Protein AF-0000000073362618 (afdb_homodimer)

Organism: Populus trichocarpa (NCBI:txid3694)

Foldseek 3Di:
DPPVVVVVVVVVVCLVCVLVVLLVVLLVLQVLCLVLLLVLQADQDPVSLVVNVVSVVVNLVSLVVSLVSLLPVLDDPPCPPLLPNLLSLLSLLLSLLSLLGAQSFQDLFLVQLQVLVVLVVSNVVSLVSSVSSLVSNVPRPDCSSVLSVLSNVLSCLSSVLSSVLSPCLHLVNLLVQLVVLLVVVCVLWVVPDDLVCLVPPDPVNLCVSLVVVLFDPVCSLLSLLVLLLSVVSCQQSVFFDENRSLSSLQNVQVPDALVSLLQSLQSSLSVVCCSNTGSALDDPCSVVSVVSLVSSLVSLVVSLVVLVVVVVVDPSDDPVSSVSVNCSSVSSNVSSVVSVVCNCLASVVLNVLRVDPDPVSVVVNCVQCVDPVNVCVNSVSTHQQKFKFWALPPVVVPPPQLQVRPPPLPDTDIDMDHHDSVLSNLLVVVLVVLLVDCLPDPCLPVSLQFQQQVLCVVLVNNVPCVCLTPQDWLVLSLLLLLLLLNVLLVPDDDDVLNVLLNRLSGRVVVCVSPPVLLFADRDDDPPPPQAENVVSNVSPPPPLPPHSNSSSVVVNVSLVVCCVPVVDDPVRSSNSSSNSSSSNLSSSLQRGRSSSQSRQSSSNGHPSNSSNSSSVSSVSHPSYDND/DPVVVVVVVVVVVCLVCVLLVLLVVLLVLQVLCLVLLLQLQADQDPVSLVVNVVSVVVNLVSLVVSLVSLLPVLDDPPCPPLLPNLLSLLSLLLSLLSLLGAQSFQDLFLVQLQVLVVLVVSNVVSLVSSVSSLVSSVPRPDPSSVLSVLSNVLSCLSSVLSSVLSPCLHLVNLLVQLVVLLVVVCVLWVVPDDLVCLVPPDPVNLCVSLVLVLFDPVCSLLSLLVLLLSVVSCQQSVFFDENRSLSSLQNVQVPDALVSLLQSLQSSLSVVCCSNTGSALDDPCSVVSVVSLVSSLVSLVVSLVVLVVVVVVDPSDDPVSSVSVNCSSVSSNVSSVVSVVCNCLESVVLNVLRVDPDPVSVVVNCVQCVDPVNVCVNSVSTHQQKFKFWALPPVVVPPDQLQQRPPPPPDTDIDMDHDDSVLSNLLVVVLVVLLVDCLPDPCLPVSLQFQQQVLCVVLVNNVPCVCLTPQAWLVLSLLLLLLLLNVLLVPDDDDVLNVLLNRLSGRVVCCVVPPVLLFADRDDDPCVPDADPVVNNVSPDPPLPPHSNSSSVVVNVSLVVCCVPVVDDPVRSSNSSSNSSSSNLSSSLQRGRSSSQSRQSSSNGHPSNSSNSSSVSSVSHPSYDSD

InterPro domains:
  IPR007658 Protein of unknown function DUF594 [PF04578] (569-620)
  IPR025315 Domain of unknown function DUF4220 [PF13968] (53-392)

Solvent-accessible surface area (backbone atoms only — not comparable to full-atom values): 64995 Å² total; per-residue (Å²): 130,65,57,68,57,51,51,51,47,49,40,41,50,43,57,62,42,45,60,55,49,49,55,50,47,50,51,48,43,45,54,48,42,40,60,49,34,59,45,31,58,26,44,67,41,71,64,59,48,52,52,52,48,50,44,60,66,45,48,59,59,51,48,44,28,49,46,29,40,42,50,52,65,59,43,58,79,80,60,68,65,75,63,71,40,44,57,47,30,40,47,36,21,52,48,36,38,54,67,15,49,41,58,42,34,71,42,74,47,67,59,49,21,66,46,26,67,56,52,52,52,48,46,52,51,51,48,50,46,36,48,50,28,41,57,67,39,55,79,44,96,55,74,62,56,65,53,30,50,48,40,36,51,36,7,49,50,37,31,49,48,44,44,47,43,27,43,49,40,10,70,69,44,34,32,52,52,21,49,52,49,49,52,51,48,39,61,65,39,60,73,69,43,65,71,74,53,59,80,72,53,48,72,68,55,48,29,54,74,71,55,48,69,81,34,53,76,86,49,37,62,56,52,52,20,51,53,49,33,58,52,47,40,24,50,66,44,40,38,56,38,51,50,59,58,33,43,51,43,25,62,60,48,71,75,43,53,42,68,56,44,54,49,37,49,35,52,21,50,48,54,53,43,30,56,62,26,22,56,57,78,58,73,92,57,33,63,62,48,49,51,48,51,51,52,36,50,50,37,44,51,50,40,43,52,52,45,54,58,46,59,73,73,47,86,75,61,57,66,67,59,51,51,51,50,47,48,52,43,50,45,52,47,49,52,50,51,50,47,50,52,49,47,61,59,28,73,66,41,49,52,53,34,55,67,43,88,40,69,67,36,44,51,51,50,48,48,42,66,65,30,65,65,55,36,47,64,51,63,67,64,39,56,65,50,52,39,58,31,24,41,82,46,72,53,72,74,45,90,54,77,62,31,69,53,71,73,51,84,70,63,56,52,73,47,78,43,70,65,49,69,65,55,43,39,53,50,45,51,50,50,53,52,50,37,63,49,47,74,72,42,89,59,50,64,62,65,63,64,37,49,25,56,60,42,27,46,75,70,72,38,36,86,81,48,36,69,54,37,74,66,34,23,62,73,56,20,54,50,28,48,33,48,14,51,55,60,58,46,63,90,56,75,90,41,72,40,49,48,45,32,49,51,50,38,17,27,54,46,26,35,58,72,78,40,47,76,49,45,48,63,55,59,32,48,48,76,58,80,65,24,62,73,42,31,20,59,41,50,60,71,81,65,68,82,80,25,44,62,50,51,7,49,49,48,26,50,54,55,52,39,37,39,73,74,71,66,45,51,72,65,57,52,31,45,46,51,28,42,24,49,50,29,36,48,51,28,32,24,68,54,30,55,56,68,45,44,53,51,41,38,55,49,24,46,47,64,53,48,53,52,31,51,51,33,42,37,54,46,59,40,68,38,41,24,88,106,129,66,56,69,56,51,51,52,47,49,39,41,50,44,58,61,41,46,59,54,50,49,54,51,47,49,50,49,41,43,55,49,42,40,60,50,33,58,45,31,59,27,43,70,41,71,65,60,50,51,51,52,50,50,44,61,65,44,48,58,60,51,48,45,28,50,46,28,39,42,52,51,68,60,43,55,81,80,60,67,65,72,65,72,42,44,58,47,31,39,47,36,23,51,48,36,40,54,68,13,48,42,57,41,34,70,40,76,48,67,59,48,20,66,46,26,68,57,52,52,51,50,47,52,52,52,48,50,46,35,48,50,28,39,57,68,39,55,80,44,95,55,72,60,57,66,51,28,49,48,40,36,51,36,7,51,50,38,31,49,48,44,45,47,44,26,42,47,41,10,69,68,44,34,30,51,53,22,50,54,47,50,53,52,47,39,60,66,39,58,73,68,44,65,71,75,53,60,80,72,53,48,72,67,55,48,28,54,74,72,55,48,70,81,33,54,76,87,49,39,63,55,53,52,18,50,54,51,33,59,52,47,41,24,51,67,45,41,37,52,38,47,49,58,59,33,45,51,42,25,62,61,47,72,76,43,52,42,68,56,44,54,50,36,49,34,53,20,51,48,53,52,45,29,56,61,26,24,56,56,78,60,74,92,56,35,62,64,47,51,52,49,50,51,51,36,49,50,37,44,51,48,41,43,52,52,45,54,57,46,58,76,72,48,86,76,62,57,69,66,58,52,51,49,50,47,49,52,42,51,45,52,47,51,50,48,52,49,46,50,53,49,47,61,58,28,72,66,39,48,53,54,34,56,67,44,88,40,67,68,36,45,52,52,51,48,48,42,65,66,31,65,67,55,36,47,64,51,61,68,67,40,56,64,50,51,39,57,31,26,43,84,47,71,54,71,74,47,89,55,77,65,24,69,55,66,73,53,84,70,66,57,52,75,49,78,43,69,65,48,69,65,53,41,38,53,50,46,52,50,49,54,51,49,36,63,49,48,74,70,43,88,60,52,63,61,64,62,63,35,47,26,57,59,44,27,46,76,69,72,38,35,87,80,48,37,69,55,37,72,62,29,25,61,71,56,21,55,50,27,49,35,48,14,51,54,59,58,45,64,88,57,75,90,41,73,39,48,48,44,33,50,51,49,38,16,28,55,46,26,36,58,72,78,40,47,75,48,44,45,62,55,56,42,38,55,66,57,75,72,17,66,72,46,30,17,57,44,51,60,72,85,68,73,82,81,27,43,62,49,52,8,49,49,50,26,50,55,57,52,38,38,40,75,74,72,65,44,50,72,64,56,52,31,47,46,51,28,41,23,48,49,29,36,49,51,30,31,24,69,54,29,56,56,70,45,44,52,50,41,38,56,47,25,48,47,64,53,48,54,51,32,50,51,33,42,37,54,47,59,39,68,34,41,17,87,106

Sequence (1254 aa):
MDVDGLSVRVVALWNDWQLRSMILLSLWLQIFLTIAGGRRKYTAGIWLGTLVWLAYTSADPLATLSLGTITRNQGGSNCNTKNESITPAFWSSMLLVHLGGPYTFTAYAVEDNELWSRHVLQLLTQLSMSFYASLRSWWSMDPLRYLAIPIFIAGIMKYGERVLVLWLASSNKFRESANEERKLLREQLDNKIPRDDFDNMDATRCDKVLGFDRIRPEAKHLHEAHFLFRILKLLYGDYLVTYPTHMSSYNILKRKSAAKAFELIGVELGFMFDVLFTKAMTGVGWRPRLFLRSINFLLSVSALLAFWIMARNSKAYSEIDITISYLLLGGAVVLDIYSVIWMLLSDWTMLWLSKKREPLAESICQFIYSSRWLSSLIHKKRWKESMNQHAIHKHIEQSVPMGNLISKGHNFRRWKEDVDCYLKELIFERLLDMRSRYSRQDDQRMILAERGDHALRRNGCSEKFRWSVVDIDFHESFLLWHIATWFCHVGHTESPHVKVSRSLASYMLYLRSDMPFMLPKEMGEAKYMSTSVEATFQVEEGQTEGSVLSDGRNLASALDLLETEDGWSDETKWEMISQVWVEMLTFAAIHCGWKEHAKALSQGGELLTFVAVLMSHLGISEQCIYKMDVDGLSVRVVALWNDWQLRSMILLSLWLQIFLTIAGGRRKYTAGIWLGTLVWLAYTSADPLATLSLGTITRNQGGSNCNTKNESITPAFWSSMLLVHLGGPYTFTAYAVEDNELWSRHVLQLLTQLSMSFYASLRSWWSMDPLRYLAIPIFIAGIMKYGERVLVLWLASSNKFRESANEERKLLREQLDNKIPRDDFDNMDATRCDKVLGFDRIRPEAKHLHEAHFLFRILKLLYGDYLVTYPTHMSSYNILKRKSAAKAFELIGVELGFMFDVLFTKAMTGVGWRPRLFLRSINFLLSVSALLAFWIMARNSKAYSEIDITISYLLLGGAVVLDIYSVIWMLLSDWTMLWLSKKREPLAESICQFIYSSRWLSSLIHKKRWKESMNQHAIHKHIEQSVPMGNLISKGHNFRRWKEDVDCYLKELIFERLLDMRSRYSRQDDQRMILAERGDHALRRNGCSEKFRWSVVDIDFHESFLLWHIATWFCHVGHTESPHVKVSRSLASYMLYLRSDMPFMLPKEMGEAKYMSTSVEATFQVEEGQTEGSVLSDGRNLASALDLLETEDGWSDETKWEMISQVWVEMLTFAAIHCGWKEHAKALSQGGELLTFVAVLMSHLGISEQCIYK

Structure (mmCIF, N/CA/C/O backbone):
data_AF-0000000073362618-model_v1
#
loop_
_entity.id
_entity.type
_entity.pdbx_description
1 polymer 'DUF4220 domain-containing protein'
#
loop_
_atom_site.group_PDB
_atom_site.id
_atom_site.type_symbol
_atom_site.label_atom_id
_atom_site.label_alt_id
_atom_site.label_comp_id
_atom_site.label_asym_id
_atom_site.label_entity_id
_atom_site.label_seq_id
_atom_site.pdbx_PDB_ins_code
_atom_site.Cartn_x
_atom_site.Cartn_y
_atom_site.Cartn_z
_atom_site.occupancy
_atom_site.B_iso_or_equiv
_atom_site.auth_seq_id
_atom_site.auth_comp_id
_atom_site.auth_asym_id
_atom_site.auth_atom_id
_atom_site.pdbx_PDB_model_num
ATOM 1 N N . MET A 1 1 ? 2.883 39.406 46.844 1 30 1 MET A N 1
ATOM 2 C CA . MET A 1 1 ? 3.553 39.062 45.594 1 30 1 MET A CA 1
ATOM 3 C C . MET A 1 1 ? 2.537 38.844 44.469 1 30 1 MET A C 1
ATOM 5 O O . MET A 1 1 ? 1.599 38.062 44.625 1 30 1 MET A O 1
ATOM 9 N N . ASP A 1 2 ? 2.309 39.781 43.656 1 39.16 2 ASP A N 1
ATOM 10 C CA . ASP A 1 2 ? 1.266 39.969 42.656 1 39.16 2 ASP A CA 1
ATOM 11 C C . ASP A 1 2 ? 1.277 38.844 41.625 1 39.16 2 ASP A C 1
ATOM 13 O O . ASP A 1 2 ? 2.113 38.844 40.719 1 39.16 2 ASP A O 1
ATOM 17 N N . VAL A 1 3 ? 0.934 37.719 42.031 1 49.44 3 VAL A N 1
ATOM 18 C CA . VAL A 1 3 ? 0.761 36.469 41.312 1 49.44 3 VAL A CA 1
ATOM 19 C C . VAL A 1 3 ? 0.123 36.75 39.938 1 49.44 3 VAL A C 1
ATOM 21 O O . VAL A 1 3 ? 0.494 36.125 38.938 1 49.44 3 VAL A O 1
ATOM 24 N N . ASP A 1 4 ? -0.731 37.625 40 1 51.16 4 ASP A N 1
ATOM 25 C CA . ASP A 1 4 ? -1.396 38 38.75 1 51.16 4 ASP A CA 1
ATOM 26 C C . ASP A 1 4 ? -0.416 38.656 37.812 1 51.16 4 ASP A C 1
ATOM 28 O O . ASP A 1 4 ? -0.487 38.438 36.594 1 51.16 4 ASP A O 1
ATOM 32 N N . GLY A 1 5 ? 0.492 39.438 38.375 1 53.75 5 GLY A N 1
ATOM 33 C CA . GLY A 1 5 ? 1.499 40.062 37.562 1 53.75 5 GLY A CA 1
ATOM 34 C C . GLY A 1 5 ? 2.498 39.094 36.938 1 53.75 5 GLY A C 1
ATOM 35 O O . GLY A 1 5 ? 2.902 39.25 35.781 1 53.75 5 GLY A O 1
ATOM 36 N N . LEU A 1 6 ? 2.887 38.125 37.75 1 52.94 6 LEU A N 1
ATOM 37 C CA . LEU A 1 6 ? 3.855 37.125 37.281 1 52.94 6 LEU A CA 1
ATOM 38 C C . LEU A 1 6 ? 3.254 36.25 36.188 1 52.94 6 LEU A C 1
ATOM 40 O O . LEU A 1 6 ? 3.932 35.906 35.219 1 52.94 6 LEU A O 1
ATOM 44 N N . SER A 1 7 ? 2.068 35.938 36.562 1 56.34 7 SER A N 1
ATOM 45 C CA . SER A 1 7 ? 1.393 35.094 35.562 1 56.34 7 SER A CA 1
ATOM 46 C C . SER A 1 7 ? 1.263 35.812 34.219 1 56.34 7 SER A C 1
ATOM 48 O O . SER A 1 7 ? 1.483 35.188 33.188 1 56.34 7 SER A O 1
ATOM 50 N N . VAL A 1 8 ? 0.981 37.031 34.25 1 60.12 8 VAL A N 1
ATOM 51 C CA . VAL A 1 8 ? 0.85 37.812 33.031 1 60.12 8 VAL A CA 1
ATOM 52 C C . VAL A 1 8 ? 2.209 37.938 32.344 1 60.12 8 VAL A C 1
ATOM 54 O O . VAL A 1 8 ? 2.301 37.844 31.125 1 60.12 8 VAL A O 1
ATOM 57 N N . ARG A 1 9 ? 3.234 38.062 33.125 1 60.25 9 ARG A N 1
ATOM 58 C CA . ARG A 1 9 ? 4.57 38.188 32.562 1 60.25 9 ARG A CA 1
ATOM 59 C C . ARG A 1 9 ? 5.016 36.875 31.938 1 60.25 9 ARG A C 1
ATOM 61 O O . ARG A 1 9 ? 5.641 36.875 30.875 1 60.25 9 ARG A O 1
ATOM 68 N N . VAL A 1 10 ? 4.742 35.812 32.531 1 59.75 10 VAL A N 1
ATOM 69 C CA . VAL A 1 10 ? 5.125 34.5 32.031 1 59.75 10 VAL A CA 1
ATOM 70 C C . VAL A 1 10 ? 4.379 34.219 30.75 1 59.75 10 VAL A C 1
ATOM 72 O O . VAL A 1 10 ? 4.953 33.656 29.797 1 59.75 10 VAL A O 1
ATOM 75 N N . VAL A 1 11 ? 3.252 34.594 30.812 1 62.56 11 VAL A N 1
ATOM 76 C CA . VAL A 1 11 ? 2.449 34.375 29.625 1 62.56 11 VAL A CA 1
ATOM 77 C C . VAL A 1 11 ? 2.969 35.25 28.469 1 62.56 11 VAL A C 1
ATOM 79 O O . VAL A 1 11 ? 3.043 34.781 27.328 1 62.56 11 VAL A O 1
ATOM 82 N N . ALA A 1 12 ? 3.27 36.438 28.875 1 61.34 12 ALA A N 1
ATOM 83 C CA . ALA A 1 12 ? 3.822 37.312 27.844 1 61.34 12 ALA A CA 1
ATOM 84 C C . ALA A 1 12 ? 5.148 36.781 27.312 1 61.34 12 ALA A C 1
ATOM 86 O O . ALA A 1 12 ? 5.402 36.812 26.109 1 61.34 12 ALA A O 1
ATOM 87 N N . LEU A 1 13 ? 5.945 36.312 28.203 1 59.09 13 LEU A N 1
ATOM 88 C CA . LEU A 1 13 ? 7.223 35.719 27.812 1 59.09 13 LEU A CA 1
ATOM 89 C C . LEU A 1 13 ? 7.012 34.469 26.969 1 59.09 13 LEU A C 1
ATOM 91 O O . LEU A 1 13 ? 7.727 34.25 25.984 1 59.09 13 LEU A O 1
ATOM 95 N N . TRP A 1 14 ? 6.086 33.75 27.359 1 63.97 14 TRP A N 1
ATOM 96 C CA . TRP A 1 14 ? 5.805 32.5 26.625 1 63.97 14 TRP A CA 1
ATOM 97 C C . TRP A 1 14 ? 5.277 32.812 25.234 1 63.97 14 TRP A C 1
ATOM 99 O O . TRP A 1 14 ? 5.648 32.156 24.266 1 63.97 14 TRP A O 1
ATOM 109 N N . ASN A 1 15 ? 4.5 33.781 25.203 1 64.81 15 ASN A N 1
ATOM 110 C CA . ASN A 1 15 ? 3.951 34.125 23.891 1 64.81 15 ASN A CA 1
ATOM 111 C C . ASN A 1 15 ? 5.047 34.594 22.938 1 64.81 15 ASN A C 1
ATOM 113 O O . ASN A 1 15 ? 5.008 34.281 21.75 1 64.81 15 ASN A O 1
ATOM 117 N N . ASP A 1 16 ? 5.992 35.344 23.562 1 65.56 16 ASP A N 1
ATOM 118 C CA . ASP A 1 16 ? 7.098 35.781 22.719 1 65.56 16 ASP A CA 1
ATOM 119 C C . ASP A 1 16 ? 8.008 34.625 22.344 1 65.56 16 ASP A C 1
ATOM 121 O O . ASP A 1 16 ? 8.492 34.562 21.219 1 65.56 16 ASP A O 1
ATOM 125 N N . TRP A 1 17 ? 8.039 33.688 23.234 1 76.38 17 TRP A N 1
ATOM 126 C CA . TRP A 1 17 ? 9.016 32.625 23.047 1 76.38 17 TRP A CA 1
ATOM 127 C C . TRP A 1 17 ? 8.383 31.453 22.297 1 76.38 17 TRP A C 1
ATOM 129 O O . TRP A 1 17 ? 9.102 30.625 21.734 1 76.38 17 TRP A O 1
ATOM 139 N N . GLN A 1 18 ? 7.152 31.531 22.203 1 79.88 18 GLN A N 1
ATOM 140 C CA . GLN A 1 18 ? 6.488 30.391 21.562 1 79.88 18 GLN A CA 1
ATOM 141 C C . GLN A 1 18 ? 6.859 30.297 20.094 1 79.88 18 GLN A C 1
ATOM 143 O O . GLN A 1 18 ? 7.281 29.234 19.625 1 79.88 18 GLN A O 1
ATOM 148 N N . LEU A 1 19 ? 6.766 31.406 19.438 1 83.81 19 LEU A N 1
ATOM 149 C CA . LEU A 1 19 ? 7.082 31.391 18.016 1 83.81 19 LEU A CA 1
ATOM 150 C C . LEU A 1 19 ? 8.57 31.141 17.797 1 83.81 19 LEU A C 1
ATOM 152 O O . LEU A 1 19 ? 8.945 30.375 16.891 1 83.81 19 LEU A O 1
ATOM 156 N N . ARG A 1 20 ? 9.367 31.719 18.703 1 88.44 20 ARG A N 1
ATOM 157 C CA . ARG A 1 20 ? 10.812 31.547 18.594 1 88.44 20 ARG A CA 1
ATOM 158 C C . ARG A 1 20 ? 11.203 30.078 18.797 1 88.44 20 ARG A C 1
ATOM 160 O O . ARG A 1 20 ? 12.008 29.531 18.047 1 88.44 20 ARG A O 1
ATOM 167 N N . SER A 1 21 ? 10.555 29.5 19.703 1 88.69 21 SER A N 1
ATOM 168 C CA . SER A 1 21 ? 10.859 28.094 19.984 1 88.69 21 SER A CA 1
ATOM 169 C C . SER A 1 21 ? 10.367 27.188 18.875 1 88.69 21 SER A C 1
ATOM 171 O O . SER A 1 21 ? 11.031 26.203 18.531 1 88.69 21 SER A O 1
ATOM 173 N N . MET A 1 22 ? 9.281 27.5 18.297 1 89.56 22 MET A N 1
ATOM 174 C CA . MET A 1 22 ? 8.719 26.672 17.234 1 89.56 22 MET A CA 1
ATOM 175 C C . MET A 1 22 ? 9.586 26.734 15.977 1 89.56 22 MET A C 1
ATOM 177 O O . MET A 1 22 ? 9.82 25.703 15.336 1 89.56 22 MET A O 1
ATOM 181 N N . ILE A 1 23 ? 10.055 27.859 15.711 1 91.25 23 ILE A N 1
ATOM 182 C CA . ILE A 1 23 ? 10.867 28.016 14.508 1 91.25 23 ILE A CA 1
ATOM 183 C C . ILE A 1 23 ? 12.219 27.328 14.703 1 91.25 23 ILE A C 1
ATOM 185 O O . ILE A 1 23 ? 12.734 26.703 13.781 1 91.25 23 ILE A O 1
ATOM 189 N N . LEU A 1 24 ? 12.727 27.453 15.922 1 93.12 24 LEU A N 1
ATOM 190 C CA . LEU A 1 24 ? 13.992 26.781 16.203 1 93.12 24 LEU A CA 1
ATOM 191 C C . LEU A 1 24 ? 13.82 25.266 16.219 1 93.12 24 LEU A C 1
ATOM 193 O O . LEU A 1 24 ? 14.711 24.531 15.797 1 93.12 24 LEU A O 1
ATOM 197 N N . LEU A 1 25 ? 12.672 24.859 16.688 1 92.94 25 LEU A N 1
ATOM 198 C CA . LEU A 1 25 ? 12.383 23.438 16.656 1 92.94 25 LEU A CA 1
ATOM 199 C C . LEU A 1 25 ? 12.273 22.922 15.227 1 92.94 25 LEU A C 1
ATOM 201 O O . LEU A 1 25 ? 12.711 21.812 14.93 1 92.94 25 LEU A O 1
ATOM 205 N N . SER A 1 26 ? 11.719 23.703 14.445 1 92.5 26 SER A N 1
ATOM 206 C CA . SER A 1 26 ? 11.625 23.328 13.039 1 92.5 26 SER A CA 1
ATOM 207 C C . SER A 1 26 ? 13.008 23.172 12.414 1 92.5 26 SER A C 1
ATOM 209 O O . SER A 1 26 ? 13.25 22.219 11.656 1 92.5 26 SER A O 1
ATOM 211 N N . LEU A 1 27 ? 13.898 24.078 12.734 1 93.69 27 LEU A N 1
ATOM 212 C CA . LEU A 1 27 ? 15.266 23.953 12.25 1 93.69 27 LEU A CA 1
ATOM 213 C C . LEU A 1 27 ? 15.938 22.719 12.805 1 93.69 27 LEU A C 1
ATOM 215 O O . LEU A 1 27 ? 16.625 22 12.078 1 93.69 27 LEU A O 1
ATOM 219 N N . TRP A 1 28 ? 15.68 22.5 14.008 1 94.31 28 TRP A N 1
ATOM 220 C CA . TRP A 1 28 ? 16.266 21.328 14.641 1 94.31 28 TRP A CA 1
ATOM 221 C C . TRP A 1 28 ? 15.789 20.031 13.977 1 94.31 28 TRP A C 1
ATOM 223 O O . TRP A 1 28 ? 16.562 19.109 13.758 1 94.31 28 TRP A O 1
ATOM 233 N N . LEU A 1 29 ? 14.602 20 13.695 1 92.75 29 LEU A N 1
ATOM 234 C CA . LEU A 1 29 ? 14.047 18.828 13.031 1 92.75 29 LEU A CA 1
ATOM 235 C C . LEU A 1 29 ? 14.688 18.625 11.656 1 92.75 29 LEU A C 1
ATOM 237 O O . LEU A 1 29 ? 14.977 17.484 11.266 1 92.75 29 LEU A O 1
ATOM 241 N N . GLN A 1 30 ? 14.977 19.672 10.984 1 91.75 30 GLN A N 1
ATOM 242 C CA . GLN A 1 30 ? 15.602 19.562 9.672 1 91.75 30 GLN A CA 1
ATOM 243 C C . GLN A 1 30 ? 17.047 19.062 9.789 1 91.75 30 GLN A C 1
ATOM 245 O O . GLN A 1 30 ? 17.484 18.234 8.984 1 91.75 30 GLN A O 1
ATOM 250 N N . ILE A 1 31 ? 17.688 19.562 10.734 1 91.75 31 ILE A N 1
ATOM 251 C CA . ILE A 1 31 ? 19.062 19.125 10.961 1 91.75 31 ILE A CA 1
ATOM 252 C C . ILE A 1 31 ? 19.062 17.625 11.305 1 91.75 31 ILE A C 1
ATOM 254 O O . ILE A 1 31 ? 19.859 16.859 10.742 1 91.75 31 ILE A O 1
ATOM 258 N N . PHE A 1 32 ? 18.188 17.25 12.117 1 91.81 32 PHE A N 1
ATOM 259 C CA . PHE A 1 32 ? 18.094 15.859 12.555 1 91.81 32 PHE A CA 1
ATOM 260 C C . PHE A 1 32 ? 17.75 14.945 11.375 1 91.81 32 PHE A C 1
ATOM 262 O O . PHE A 1 32 ? 18.375 13.898 11.203 1 91.81 32 PHE A O 1
ATOM 269 N N . LEU A 1 33 ? 16.828 15.344 10.562 1 90.5 33 LEU A N 1
ATOM 270 C CA . LEU A 1 33 ? 16.422 14.523 9.422 1 90.5 33 LEU A CA 1
ATOM 271 C C . LEU A 1 33 ? 17.531 14.43 8.391 1 90.5 33 LEU A C 1
ATOM 273 O O . LEU A 1 33 ? 17.703 13.398 7.734 1 90.5 33 LEU A O 1
ATOM 277 N N . THR A 1 34 ? 18.266 15.438 8.25 1 88.81 34 THR A N 1
ATOM 278 C CA . THR A 1 34 ? 19.375 15.43 7.297 1 88.81 34 THR A CA 1
ATOM 279 C C . THR A 1 34 ? 20.438 14.43 7.719 1 88.81 34 THR A C 1
ATOM 281 O O . THR A 1 34 ? 20.953 13.68 6.887 1 88.81 34 THR A O 1
ATOM 284 N N . ILE A 1 35 ? 20.641 14.336 8.961 1 84.44 35 ILE A N 1
ATOM 285 C CA . ILE A 1 35 ? 21.703 13.484 9.469 1 84.44 35 ILE A CA 1
ATOM 286 C C . ILE A 1 35 ? 21.203 12.039 9.57 1 84.44 35 ILE A C 1
ATOM 288 O O . ILE A 1 35 ? 21.875 11.109 9.109 1 84.44 35 ILE A O 1
ATOM 292 N N . ALA A 1 36 ? 20 11.922 10.062 1 84.12 36 ALA A N 1
ATOM 293 C CA . ALA A 1 36 ? 19.469 10.586 10.328 1 84.12 36 ALA A CA 1
ATOM 294 C C . ALA A 1 36 ? 18.906 9.969 9.055 1 84.12 36 ALA A C 1
ATOM 296 O O . ALA A 1 36 ? 18.844 8.742 8.93 1 84.12 36 ALA A O 1
ATOM 297 N N . GLY A 1 37 ? 18.484 10.797 8.164 1 78.25 37 GLY A N 1
ATOM 298 C CA . GLY A 1 37 ? 17.922 10.281 6.922 1 78.25 37 GLY A CA 1
ATOM 299 C C . GLY A 1 37 ? 18.906 9.445 6.125 1 78.25 37 GLY A C 1
ATOM 300 O O . GLY A 1 37 ? 18.547 8.391 5.594 1 78.25 37 GLY A O 1
ATOM 301 N N . GLY A 1 38 ? 20.156 9.812 6.105 1 75.06 38 GLY A N 1
ATOM 302 C CA . GLY A 1 38 ? 21.188 9.062 5.391 1 75.06 38 GLY A CA 1
ATOM 303 C C . GLY A 1 38 ? 21.578 7.773 6.082 1 75.06 38 GLY A C 1
ATOM 304 O O . GLY A 1 38 ? 21.953 6.801 5.422 1 75.06 38 GLY A O 1
ATOM 305 N N . ARG A 1 39 ? 21.297 7.684 7.328 1 78.31 39 ARG A N 1
ATOM 306 C CA . ARG A 1 39 ? 21.703 6.516 8.102 1 78.31 39 ARG A CA 1
ATOM 307 C C . ARG A 1 39 ? 20.672 5.398 8.008 1 78.31 39 ARG A C 1
ATOM 309 O O . ARG A 1 39 ? 20.984 4.227 8.203 1 78.31 39 ARG A O 1
ATOM 316 N N . ARG A 1 40 ? 19.516 5.734 7.707 1 80.12 40 ARG A N 1
ATOM 317 C CA . ARG A 1 40 ? 18.438 4.754 7.621 1 80.12 40 ARG A CA 1
ATOM 318 C C . ARG A 1 40 ? 18.672 3.791 6.457 1 80.12 40 ARG A C 1
ATOM 320 O O . ARG A 1 40 ? 18.141 2.678 6.457 1 80.12 40 ARG A O 1
ATOM 327 N N . LYS A 1 41 ? 19.438 4.215 5.609 1 77.38 41 LYS A N 1
ATOM 328 C CA . LYS A 1 41 ? 19.734 3.393 4.441 1 77.38 41 LYS A CA 1
ATOM 329 C C . LYS A 1 41 ? 20.5 2.133 4.836 1 77.38 41 LYS A C 1
ATOM 331 O O . LYS A 1 41 ? 20.328 1.078 4.219 1 77.38 41 LYS A O 1
ATOM 336 N N . TYR A 1 42 ? 21.266 2.293 5.918 1 73.25 42 TYR A N 1
ATOM 337 C CA . TYR A 1 42 ? 22.203 1.206 6.207 1 73.25 42 TYR A CA 1
ATOM 338 C C . TYR A 1 42 ? 21.922 0.597 7.574 1 73.25 42 TYR A C 1
ATOM 340 O O . TYR A 1 42 ? 22.438 -0.47 7.906 1 73.25 42 TYR A O 1
ATOM 348 N N . THR A 1 43 ? 21.234 1.31 8.344 1 70.06 43 THR A N 1
ATOM 349 C CA . THR A 1 43 ? 21.031 0.808 9.695 1 70.06 43 THR A CA 1
ATOM 350 C C . THR A 1 43 ? 19.547 0.586 9.984 1 70.06 43 THR A C 1
ATOM 352 O O . THR A 1 43 ? 18.75 1.516 9.883 1 70.06 43 THR A O 1
ATOM 355 N N . ALA A 1 44 ? 19.312 -0.787 10.211 1 67.38 44 ALA A N 1
ATOM 356 C CA . ALA A 1 44 ? 17.938 -1.126 10.578 1 67.38 44 ALA A CA 1
ATOM 357 C C . ALA A 1 44 ? 17.734 -1.037 12.094 1 67.38 44 ALA A C 1
ATOM 359 O O . ALA A 1 44 ? 18.422 -1.72 12.852 1 67.38 44 ALA A O 1
ATOM 360 N N . GLY A 1 45 ? 17.484 0.122 12.727 1 69.06 45 GLY A N 1
ATOM 361 C CA . GLY A 1 45 ? 17.219 0.189 14.156 1 69.06 45 GLY A CA 1
ATOM 362 C C . GLY A 1 45 ? 15.828 0.723 14.477 1 69.06 45 GLY A C 1
ATOM 363 O O . GLY A 1 45 ? 15.359 1.673 13.844 1 69.06 45 GLY A O 1
ATOM 364 N N . ILE A 1 46 ? 15.273 0.041 15.383 1 72.94 46 ILE A N 1
ATOM 365 C CA . ILE A 1 46 ? 13.922 0.422 15.773 1 72.94 46 ILE A CA 1
ATOM 366 C C . ILE A 1 46 ? 13.93 1.83 16.359 1 72.94 46 ILE A C 1
ATOM 368 O O . ILE A 1 46 ? 13.031 2.629 16.094 1 72.94 46 ILE A O 1
ATOM 372 N N . TRP A 1 47 ? 15 2.053 17.016 1 79.12 47 TRP A N 1
ATOM 373 C CA . TRP A 1 47 ? 15.047 3.354 17.688 1 79.12 47 TRP A CA 1
ATOM 374 C C . TRP A 1 47 ? 15.281 4.469 16.672 1 79.12 47 TRP A C 1
ATOM 376 O O . TRP A 1 47 ? 14.617 5.508 16.719 1 79.12 47 TRP A O 1
ATOM 386 N N . LEU A 1 48 ? 16.172 4.242 15.82 1 82.81 48 LEU A N 1
ATOM 387 C CA . LEU A 1 48 ? 16.422 5.246 14.797 1 82.81 48 LEU A CA 1
ATOM 388 C C . LEU A 1 48 ? 15.195 5.426 13.906 1 82.81 48 LEU A C 1
ATOM 390 O O . LEU A 1 48 ? 14.82 6.555 13.578 1 82.81 48 LEU A O 1
ATOM 394 N N . GLY A 1 49 ? 14.594 4.375 13.742 1 84.5 49 GLY A N 1
ATOM 395 C CA . GLY A 1 49 ? 13.398 4.434 12.922 1 84.5 49 GLY A CA 1
ATOM 396 C C . GLY A 1 49 ? 12.266 5.207 13.57 1 84.5 49 GLY A C 1
ATOM 397 O O . GLY A 1 49 ? 11.609 6.023 12.914 1 84.5 49 GLY A O 1
ATOM 398 N N . THR A 1 50 ? 12.125 5.043 14.836 1 86.94 50 THR A N 1
ATOM 399 C CA . THR A 1 50 ? 11.047 5.711 15.555 1 86.94 50 THR A CA 1
ATOM 400 C C . THR A 1 50 ? 11.328 7.207 15.68 1 86.94 50 THR A C 1
ATOM 402 O O . THR A 1 50 ? 10.414 8.031 15.523 1 86.94 50 THR A O 1
ATOM 405 N N . LEU A 1 51 ? 12.531 7.512 15.836 1 89.56 51 LEU A N 1
ATOM 406 C CA . LEU A 1 51 ? 12.883 8.922 15.977 1 89.56 51 LEU A CA 1
ATOM 407 C C . LEU A 1 51 ? 12.734 9.648 14.648 1 89.56 51 LEU A C 1
ATOM 409 O O . LEU A 1 51 ? 12.242 10.781 14.602 1 89.56 51 LEU A O 1
ATOM 413 N N . VAL A 1 52 ? 13.18 9 13.617 1 90.5 52 VAL A N 1
ATOM 414 C CA . VAL A 1 52 ? 13.055 9.609 12.289 1 90.5 52 VAL A CA 1
ATOM 415 C C . VAL A 1 52 ? 11.578 9.734 11.922 1 90.5 52 VAL A C 1
ATOM 417 O O . VAL A 1 52 ? 11.164 10.742 11.344 1 90.5 52 VAL A O 1
ATOM 420 N N . TRP A 1 53 ? 10.852 8.773 12.32 1 90.94 53 TRP A N 1
ATOM 421 C CA . TRP A 1 53 ? 9.422 8.805 12.062 1 90.94 53 TRP A CA 1
ATOM 422 C C . TRP A 1 53 ? 8.758 9.961 12.797 1 90.94 53 TRP A C 1
ATOM 424 O O . TRP A 1 53 ? 7.941 10.688 12.227 1 90.94 53 TRP A O 1
ATOM 434 N N . LEU A 1 54 ? 9.148 10.188 14.016 1 91 54 LEU A N 1
ATOM 435 C CA . LEU A 1 54 ? 8.594 11.281 14.812 1 91 54 LEU A CA 1
ATOM 436 C C . LEU A 1 54 ? 8.984 12.633 14.234 1 91 54 LEU A C 1
ATOM 438 O O . LEU A 1 54 ? 8.156 13.539 14.156 1 91 54 LEU A O 1
ATOM 442 N N . ALA A 1 55 ? 10.141 12.703 13.844 1 91.56 55 ALA A N 1
ATOM 443 C CA . ALA A 1 55 ? 10.617 13.961 13.273 1 91.56 55 ALA A CA 1
ATOM 444 C C . ALA A 1 55 ? 9.914 14.266 11.953 1 91.56 55 ALA A C 1
ATOM 446 O O . ALA A 1 55 ? 9.477 15.391 11.719 1 91.56 55 ALA A O 1
ATOM 447 N N . TYR A 1 56 ? 9.773 13.289 11.156 1 91.25 56 TYR A N 1
ATOM 448 C CA . TYR A 1 56 ? 9.156 13.453 9.844 1 91.25 56 TYR A CA 1
ATOM 449 C C . TYR A 1 56 ? 7.68 13.805 9.977 1 91.25 56 TYR A C 1
ATOM 451 O O . TYR A 1 56 ? 7.184 14.703 9.297 1 91.25 56 TYR A O 1
ATOM 459 N N . THR A 1 57 ? 7.027 13.164 10.883 1 89.62 57 THR A N 1
ATOM 460 C CA . THR A 1 57 ? 5.586 13.336 11.023 1 89.62 57 THR A CA 1
ATOM 461 C C . THR A 1 57 ? 5.262 14.641 11.742 1 89.62 57 THR A C 1
ATOM 463 O O . THR A 1 57 ? 4.188 15.211 11.555 1 89.62 57 THR A O 1
ATOM 466 N N . SER A 1 58 ? 6.164 15.133 12.484 1 89.56 58 SER A N 1
ATOM 467 C CA . SER A 1 58 ? 5.902 16.344 13.25 1 89.56 58 SER A CA 1
ATOM 468 C C . SER A 1 58 ? 6.297 17.594 12.469 1 89.56 58 SER A C 1
ATOM 470 O O . SER A 1 58 ? 5.875 18.703 12.805 1 89.56 58 SER A O 1
ATOM 472 N N . ALA A 1 59 ? 7.023 17.453 11.461 1 88.88 59 ALA A N 1
ATOM 473 C CA . ALA A 1 59 ? 7.57 18.609 10.758 1 88.88 59 ALA A CA 1
ATOM 474 C C . ALA A 1 59 ? 6.461 19.422 10.102 1 88.88 59 ALA A C 1
ATOM 476 O O . ALA A 1 59 ? 6.41 20.641 10.258 1 88.88 59 ALA A O 1
ATOM 477 N N . ASP A 1 60 ? 5.523 18.828 9.469 1 85.94 60 ASP A N 1
ATOM 478 C CA . ASP A 1 60 ? 4.496 19.547 8.711 1 85.94 60 ASP A CA 1
ATOM 479 C C . ASP A 1 60 ? 3.484 20.203 9.648 1 85.94 60 ASP A C 1
ATOM 481 O O . ASP A 1 60 ? 3.18 21.391 9.516 1 85.94 60 ASP A O 1
ATOM 485 N N . PRO A 1 61 ? 2.996 19.484 10.633 1 84.38 61 PRO A N 1
ATOM 486 C CA . PRO A 1 61 ? 2.074 20.156 11.555 1 84.38 61 PRO A CA 1
ATOM 487 C C . PRO A 1 61 ? 2.736 21.297 12.32 1 84.38 61 PRO A C 1
ATOM 489 O O . PRO A 1 61 ? 2.094 22.297 12.609 1 84.38 61 PRO A O 1
ATOM 492 N N . LEU A 1 62 ? 3.938 21.125 12.656 1 87.25 62 LEU A N 1
ATOM 493 C CA . LEU A 1 62 ? 4.652 22.188 13.352 1 87.25 62 LEU A CA 1
ATOM 494 C C . LEU A 1 62 ? 4.77 23.438 12.477 1 87.25 62 LEU A C 1
ATOM 496 O O . LEU A 1 62 ? 4.602 24.562 12.961 1 87.25 62 LEU A O 1
ATOM 500 N N . ALA A 1 63 ? 5.055 23.219 11.266 1 87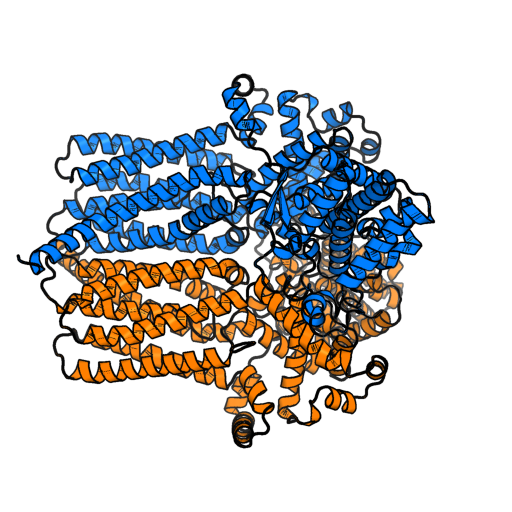.62 63 ALA A N 1
ATOM 501 C CA . ALA A 1 63 ? 5.156 24.344 10.344 1 87.62 63 ALA A CA 1
ATOM 502 C C . ALA A 1 63 ? 3.801 25.016 10.156 1 87.62 63 ALA A C 1
ATOM 504 O O . ALA A 1 63 ? 3.711 26.25 10.125 1 87.62 63 ALA A O 1
ATOM 505 N N . THR A 1 64 ? 2.809 24.266 10.031 1 84.56 64 THR A N 1
ATOM 506 C CA . THR A 1 64 ? 1.472 24.812 9.859 1 84.56 64 THR A CA 1
ATOM 507 C C . THR A 1 64 ? 1.046 25.578 11.109 1 84.56 64 THR A C 1
ATOM 509 O O . THR A 1 64 ? 0.455 26.656 11.016 1 84.56 64 THR A O 1
ATOM 512 N N . LEU A 1 65 ? 1.406 25.078 12.203 1 84.12 65 LEU A N 1
ATOM 513 C CA . LEU A 1 65 ? 1.109 25.75 13.461 1 84.12 65 LEU A CA 1
ATOM 514 C C . LEU A 1 65 ? 1.86 27.062 13.562 1 84.12 65 LEU A C 1
ATOM 516 O O . LEU A 1 65 ? 1.296 28.078 13.992 1 84.12 65 LEU A O 1
ATOM 520 N N . SER A 1 66 ? 3.055 27.047 13.203 1 86.25 66 SER A N 1
ATOM 521 C CA . SER A 1 66 ? 3.875 28.25 13.242 1 86.25 66 SER A CA 1
ATOM 522 C C . SER A 1 66 ? 3.346 29.312 12.289 1 86.25 66 SER A C 1
ATOM 524 O O . SER A 1 66 ? 3.275 30.5 12.641 1 86.25 66 SER A O 1
ATOM 526 N N . LEU A 1 67 ? 2.973 28.875 11.133 1 85.56 67 LEU A N 1
ATOM 527 C CA . LEU A 1 67 ? 2.449 29.797 10.133 1 85.56 67 LEU A CA 1
ATOM 528 C C . LEU A 1 67 ? 1.114 30.391 10.586 1 85.56 67 LEU A C 1
ATOM 530 O O . LEU A 1 67 ? 0.835 31.562 10.352 1 85.56 67 LEU A O 1
ATOM 534 N N . GLY A 1 68 ? 0.34 29.562 11.195 1 78.31 68 GLY A N 1
ATOM 535 C CA . GLY A 1 68 ? -0.905 30.062 11.75 1 78.31 68 GLY A CA 1
ATOM 536 C C . GLY A 1 68 ? -0.694 31.125 12.812 1 78.31 68 GLY A C 1
ATOM 537 O O . GLY A 1 68 ? -1.405 32.125 12.852 1 78.31 68 GLY A O 1
ATOM 538 N N . THR A 1 69 ? 0.323 30.969 13.57 1 79.12 69 THR A N 1
ATOM 539 C CA . THR A 1 69 ? 0.646 31.922 14.625 1 79.12 69 THR A CA 1
ATOM 540 C C . THR A 1 69 ? 1.194 33.219 14.039 1 79.12 69 THR A C 1
ATOM 542 O O . THR A 1 69 ? 0.921 34.312 14.555 1 79.12 69 THR A O 1
ATOM 545 N N . ILE A 1 70 ? 1.936 33.156 12.977 1 81.44 70 ILE A N 1
ATOM 546 C CA . ILE A 1 70 ? 2.543 34.312 12.344 1 81.44 70 ILE A CA 1
ATOM 547 C C . ILE A 1 70 ? 1.462 35.156 11.68 1 81.44 70 ILE A C 1
ATOM 549 O O . ILE A 1 70 ? 1.499 36.375 11.75 1 81.44 70 ILE A O 1
ATOM 553 N N . THR A 1 71 ? 0.576 34.594 11.055 1 75.25 71 THR A N 1
ATOM 554 C CA . THR A 1 71 ? -0.465 35.312 10.336 1 75.25 71 THR A CA 1
ATOM 555 C C . THR A 1 71 ? -1.344 36.094 11.305 1 75.25 71 THR A C 1
ATOM 557 O O . THR A 1 71 ? -1.883 37.156 10.953 1 75.25 71 THR A O 1
ATOM 560 N N . ARG A 1 72 ? -1.386 35.781 12.438 1 68.81 72 ARG A N 1
ATOM 561 C CA . ARG A 1 72 ? -2.234 36.469 13.414 1 68.81 72 ARG A CA 1
ATOM 562 C C . ARG A 1 72 ? -1.478 37.594 14.102 1 68.81 72 ARG A C 1
ATOM 564 O O . ARG A 1 72 ? -2.068 38.594 14.469 1 68.81 72 ARG A O 1
ATOM 571 N N . ASN A 1 73 ? -0.254 37.375 14.484 1 60.75 73 ASN A N 1
ATOM 572 C CA . ASN A 1 73 ? 0.536 38.406 15.164 1 60.75 73 ASN A CA 1
ATOM 573 C C . ASN A 1 73 ? 0.564 39.719 14.375 1 60.75 73 ASN A C 1
ATOM 575 O O . ASN A 1 73 ? 0.709 40.781 14.953 1 60.75 73 ASN A O 1
ATOM 579 N N . GLN A 1 74 ? 0.361 39.781 13.164 1 53.69 74 GLN A N 1
ATOM 580 C CA . GLN A 1 74 ? 0.538 40.969 12.375 1 53.69 74 GLN A CA 1
ATOM 581 C C . GLN A 1 74 ? -0.7 41.875 12.445 1 53.69 74 GLN A C 1
ATOM 583 O O . GLN A 1 74 ? -0.62 43.062 12.203 1 53.69 74 GLN A O 1
ATOM 588 N N . GLY A 1 75 ? -1.975 41.531 12.867 1 48.22 75 GLY A N 1
ATOM 589 C CA . GLY A 1 75 ? -3.145 42.375 12.789 1 48.22 75 GLY A CA 1
ATOM 590 C C . GLY A 1 75 ? -3.537 42.969 14.125 1 48.22 75 GLY A C 1
ATOM 591 O O . GLY A 1 75 ? -4.602 43.594 14.25 1 48.22 75 GLY A O 1
ATOM 592 N N . GLY A 1 76 ? -3.113 42.656 15.273 1 42.34 76 GLY A N 1
ATOM 593 C CA . GLY A 1 76 ? -3.705 43.344 16.406 1 42.34 76 GLY A CA 1
ATOM 594 C C . GLY A 1 76 ? -3.461 44.844 16.391 1 42.34 76 GLY A C 1
ATOM 595 O O . GLY A 1 76 ? -2.502 45.312 15.773 1 42.34 76 GLY A O 1
ATOM 596 N N . SER A 1 77 ? -4.535 45.625 16.5 1 40.69 77 SER A N 1
ATOM 597 C CA . SER A 1 77 ? -4.645 47.062 16.562 1 40.69 77 SER A CA 1
ATOM 598 C C . SER A 1 77 ? -3.441 47.688 17.25 1 40.69 77 SER A C 1
ATOM 600 O O . SER A 1 77 ? -3.008 48.781 16.906 1 40.69 77 SER A O 1
ATOM 602 N N . ASN A 1 78 ? -3.232 47.25 18.516 1 36.56 78 ASN A N 1
ATOM 603 C CA . ASN A 1 78 ? -2.293 48.062 19.312 1 36.56 78 ASN A CA 1
ATOM 604 C C . ASN A 1 78 ? -0.853 47.812 18.859 1 36.56 78 ASN A C 1
ATOM 606 O O . ASN A 1 78 ? 0.087 48.094 19.609 1 36.56 78 ASN A O 1
ATOM 610 N N . CYS A 1 79 ? -0.632 46.969 18.188 1 40.19 79 CYS A N 1
ATOM 611 C CA . CYS A 1 79 ? 0.771 46.844 17.812 1 40.19 79 CYS A CA 1
ATOM 612 C C . CYS A 1 79 ? 1.246 48.062 17.016 1 40.19 79 CYS A C 1
ATOM 614 O O . CYS A 1 79 ? 1.146 48.094 15.797 1 40.19 79 CYS A O 1
ATOM 616 N N . ASN A 1 80 ? 0.952 49 17.438 1 38.91 80 ASN A N 1
ATOM 617 C CA . ASN A 1 80 ? 1.629 50.219 17.047 1 38.91 80 ASN A CA 1
ATOM 618 C C . ASN A 1 80 ? 3.072 49.969 16.625 1 38.91 80 ASN A C 1
ATOM 620 O O . ASN A 1 80 ? 3.732 50.844 16.062 1 38.91 80 ASN A O 1
ATOM 624 N N . THR A 1 81 ? 3.822 49.188 17.422 1 43.91 81 THR A N 1
ATOM 625 C CA . THR A 1 81 ? 5.246 49.281 17.109 1 43.91 81 THR A CA 1
ATOM 626 C C . THR A 1 81 ? 5.602 48.375 15.938 1 43.91 81 THR A C 1
ATOM 628 O O . THR A 1 81 ? 5.352 47.188 15.969 1 43.91 81 THR A O 1
ATOM 631 N N . LYS A 1 82 ? 5.637 48.812 14.672 1 51.72 82 LYS A N 1
ATOM 632 C CA . LYS A 1 82 ? 6.027 48.594 13.281 1 51.72 82 LYS A CA 1
ATOM 633 C C . LYS A 1 82 ? 6.93 47.375 13.148 1 51.72 82 LYS A C 1
ATOM 635 O O . LYS A 1 82 ? 6.777 46.594 12.203 1 51.72 82 LYS A O 1
ATOM 640 N N . ASN A 1 83 ? 7.906 47.312 14.031 1 50.56 83 ASN A N 1
ATOM 641 C CA . ASN A 1 83 ? 9.062 46.438 13.852 1 50.56 83 ASN A CA 1
ATOM 642 C C . ASN A 1 83 ? 8.75 45 14.273 1 50.56 83 ASN A C 1
ATOM 644 O O . ASN A 1 83 ? 9.383 44.062 13.789 1 50.56 83 ASN A O 1
ATOM 648 N N . GLU A 1 84 ? 7.629 44.844 15.125 1 56.66 84 GLU A N 1
ATOM 649 C CA . GLU A 1 84 ? 7.469 43.531 15.75 1 56.66 84 GLU A CA 1
ATOM 650 C C . GLU A 1 84 ? 6.777 42.531 14.812 1 56.66 84 GLU A C 1
ATOM 652 O O . GLU A 1 84 ? 6.938 41.312 14.945 1 56.66 84 GLU A O 1
ATOM 657 N N . SER A 1 85 ? 6.191 43.062 13.727 1 64.44 85 SER A N 1
ATOM 658 C CA . SER A 1 85 ? 5.434 42.156 12.844 1 64.44 85 SER A CA 1
ATOM 659 C C . SER A 1 85 ? 6.273 41.719 11.656 1 64.44 85 SER A C 1
ATOM 661 O O . SER A 1 85 ? 5.961 40.719 11.008 1 64.44 85 SER A O 1
ATOM 663 N N . ILE A 1 86 ? 7.375 42.312 11.484 1 75.12 86 ILE A N 1
ATOM 664 C CA . ILE A 1 86 ? 8.094 42.094 10.234 1 75.12 86 ILE A CA 1
ATOM 665 C C . ILE A 1 86 ? 8.992 40.844 10.375 1 75.12 86 ILE A C 1
ATOM 667 O O . ILE A 1 86 ? 9.133 40.062 9.43 1 75.12 86 ILE A O 1
ATOM 671 N N . THR A 1 87 ? 9.5 40.656 11.547 1 83.38 87 THR A N 1
ATOM 672 C CA . THR A 1 87 ? 10.422 39.562 11.734 1 83.38 87 THR A CA 1
ATOM 673 C C . THR A 1 87 ? 9.695 38.219 11.594 1 83.38 87 THR A C 1
ATOM 675 O O . THR A 1 87 ? 10.164 37.312 10.906 1 83.38 87 THR A O 1
ATOM 678 N N . PRO A 1 88 ? 8.5 38.156 12.102 1 84.25 88 PRO A N 1
ATOM 679 C CA . PRO A 1 88 ? 7.777 36.875 11.922 1 84.25 88 PRO A CA 1
ATOM 680 C C . PRO A 1 88 ? 7.402 36.625 10.469 1 84.25 88 PRO A C 1
ATOM 682 O O . PRO A 1 88 ? 7.379 35.469 10.031 1 84.25 88 PRO A O 1
ATOM 685 N N . ALA A 1 89 ? 7.109 37.625 9.828 1 83.12 89 ALA A N 1
ATOM 686 C CA . ALA A 1 89 ? 6.801 37.438 8.414 1 83.12 89 ALA A CA 1
ATOM 687 C C . ALA A 1 89 ? 8.016 36.938 7.645 1 83.12 89 ALA A C 1
ATOM 689 O O . ALA A 1 89 ? 7.891 36.125 6.742 1 83.12 89 ALA A O 1
ATOM 690 N N . PHE A 1 90 ? 9.18 37.469 8.055 1 88 90 PHE A N 1
ATOM 691 C CA . PHE A 1 90 ? 10.43 37 7.477 1 88 90 PHE A CA 1
ATOM 692 C C . PHE A 1 90 ? 10.656 35.531 7.824 1 88 90 PHE A C 1
ATOM 694 O O . PHE A 1 90 ? 11.078 34.75 6.973 1 88 90 PHE A O 1
ATOM 701 N N . TRP A 1 91 ? 10.305 35.094 8.93 1 90.56 91 TRP A N 1
ATOM 702 C CA . TRP A 1 91 ? 10.484 33.719 9.367 1 90.56 91 TRP A CA 1
ATOM 703 C C . TRP A 1 91 ? 9.508 32.781 8.664 1 90.56 91 TRP A C 1
ATOM 705 O O . TRP A 1 91 ? 9.781 31.594 8.516 1 90.56 91 TRP A O 1
ATOM 715 N N . SER A 1 92 ? 8.375 33.281 8.242 1 89.88 92 SER A N 1
ATOM 716 C CA . SER A 1 92 ? 7.418 32.469 7.52 1 89.88 92 SER A CA 1
ATOM 717 C C . SER A 1 92 ? 8.023 31.938 6.219 1 89.88 92 SER A C 1
ATOM 719 O O . SER A 1 92 ? 7.777 30.781 5.836 1 89.88 92 SER A O 1
ATOM 721 N N . SER A 1 93 ? 8.789 32.719 5.629 1 89.81 93 SER A N 1
ATOM 722 C CA . SER A 1 93 ? 9.445 32.281 4.406 1 89.81 93 SER A CA 1
ATOM 723 C C . SER A 1 93 ? 10.516 31.234 4.699 1 89.81 93 SER A C 1
ATOM 725 O O . SER A 1 93 ? 10.711 30.312 3.916 1 89.81 93 SER A O 1
ATOM 727 N N . MET A 1 94 ? 11.125 31.375 5.84 1 91.25 94 MET A N 1
ATOM 728 C CA . MET A 1 94 ? 12.148 30.406 6.23 1 91.25 94 MET A CA 1
ATOM 729 C C . MET A 1 94 ? 11.523 29.047 6.555 1 91.25 94 MET A C 1
ATOM 731 O O . MET A 1 94 ? 12.141 28.016 6.336 1 91.25 94 MET A O 1
ATOM 735 N N . LEU A 1 95 ? 10.336 29.094 7.008 1 91.06 95 LEU A N 1
ATOM 736 C CA . LEU A 1 95 ? 9.641 27.844 7.309 1 91.06 95 LEU A CA 1
ATOM 737 C C . LEU A 1 95 ? 9.336 27.062 6.031 1 91.06 95 LEU A C 1
ATOM 739 O O . LEU A 1 95 ? 9.383 25.844 6.027 1 91.06 95 LEU A O 1
ATOM 743 N N . LEU A 1 96 ? 9.109 27.781 5 1 89.19 96 LEU A N 1
ATOM 744 C CA . LEU A 1 96 ? 8.867 27.125 3.723 1 89.19 96 LEU A CA 1
ATOM 745 C C . LEU A 1 96 ? 10.125 26.406 3.24 1 89.19 96 LEU A C 1
ATOM 747 O O . LEU A 1 96 ? 10.031 25.328 2.648 1 89.19 96 LEU A O 1
ATOM 751 N N . VAL A 1 97 ? 11.203 26.984 3.553 1 88.38 97 VAL A N 1
ATOM 752 C CA . VAL A 1 97 ? 12.469 26.359 3.18 1 88.38 97 VAL A CA 1
ATOM 753 C C . VAL A 1 97 ? 12.672 25.078 3.992 1 88.38 97 VAL A C 1
ATOM 755 O O . VAL A 1 97 ? 13.102 24.047 3.455 1 88.38 97 VAL A O 1
ATOM 758 N N . HIS A 1 98 ? 12.305 25.172 5.223 1 85.44 98 HIS A N 1
ATOM 759 C CA . HIS A 1 98 ? 12.438 24.016 6.09 1 85.44 98 HIS A CA 1
ATOM 760 C C . HIS A 1 98 ? 11.508 22.891 5.637 1 85.44 98 HIS A C 1
ATOM 762 O O . HIS A 1 98 ? 11.891 21.719 5.676 1 85.44 98 HIS A O 1
ATOM 768 N N . LEU A 1 99 ? 10.414 23.234 5.121 1 82.62 99 LEU A N 1
ATOM 769 C CA . LEU A 1 99 ? 9.422 22.25 4.719 1 82.62 99 LEU A CA 1
ATOM 770 C C . LEU A 1 99 ? 9.844 21.531 3.438 1 82.62 99 LEU A C 1
ATOM 772 O O . LEU A 1 99 ? 9.352 20.453 3.137 1 82.62 99 LEU A O 1
ATOM 776 N N . GLY A 1 100 ? 10.664 22.156 2.723 1 83.12 100 GLY A N 1
ATOM 777 C CA . GLY A 1 100 ? 11.211 21.484 1.559 1 83.12 100 GLY A CA 1
ATOM 778 C C . GLY A 1 100 ? 12.062 20.281 1.914 1 83.12 100 GLY A C 1
ATOM 779 O O . GLY A 1 100 ? 12.281 19.391 1.078 1 83.12 100 GLY A O 1
ATOM 780 N N . GLY A 1 101 ? 12.391 20.141 3.1 1 75.44 101 GLY A N 1
ATOM 781 C CA . GLY A 1 101 ? 13.078 18.969 3.611 1 75.44 101 GLY A CA 1
ATOM 782 C C . GLY A 1 101 ? 14.5 18.828 3.105 1 75.44 101 GLY A C 1
ATOM 783 O O . GLY A 1 101 ? 14.898 19.531 2.166 1 75.44 101 GLY A O 1
ATOM 784 N N . PRO A 1 102 ? 15.164 17.953 3.725 1 82.5 102 PRO A N 1
ATOM 785 C CA . PRO A 1 102 ? 16.531 17.688 3.287 1 82.5 102 PRO A CA 1
ATOM 786 C C . PRO A 1 102 ? 16.609 16.844 2.02 1 82.5 102 PRO A C 1
ATOM 788 O O . PRO A 1 102 ? 15.602 16.266 1.609 1 82.5 102 PRO A O 1
ATOM 791 N N . TYR A 1 103 ? 17.672 16.875 1.461 1 81.75 103 TYR A N 1
ATOM 792 C CA . TYR A 1 103 ? 17.875 16.109 0.237 1 81.75 103 TYR A CA 1
ATOM 793 C C . TYR A 1 103 ? 18.031 14.617 0.544 1 81.75 103 TYR A C 1
ATOM 795 O O . TYR A 1 103 ? 17.781 13.773 -0.322 1 81.75 103 TYR A O 1
ATOM 803 N N . THR A 1 104 ? 18.312 14.281 1.737 1 79.38 104 THR A N 1
ATOM 804 C CA . THR A 1 104 ? 18.609 12.906 2.119 1 79.38 104 THR A CA 1
ATOM 805 C C . THR A 1 104 ? 17.344 12.18 2.564 1 79.38 104 THR A C 1
ATOM 807 O O . THR A 1 104 ? 17.391 10.984 2.863 1 79.38 104 THR A O 1
ATOM 810 N N . PHE A 1 105 ? 16.234 12.922 2.574 1 85 105 PHE A N 1
ATOM 811 C CA . PHE A 1 105 ? 15.031 12.297 3.113 1 85 105 PHE A CA 1
ATOM 812 C C . PHE A 1 105 ? 13.781 12.891 2.471 1 85 105 PHE A C 1
ATOM 814 O O . PHE A 1 105 ? 13.562 14.102 2.51 1 85 105 PHE A O 1
ATOM 821 N N . THR A 1 106 ? 12.977 12.07 1.903 1 85.31 106 THR A N 1
ATOM 822 C CA . THR A 1 106 ? 11.727 12.555 1.323 1 85.31 106 THR A CA 1
ATOM 823 C C . THR A 1 106 ? 10.531 11.789 1.88 1 85.31 106 THR A C 1
ATOM 825 O O . THR A 1 106 ? 9.484 12.367 2.148 1 85.31 106 THR A O 1
ATOM 828 N N . ALA A 1 107 ? 10.695 10.523 2.061 1 89.56 107 ALA A N 1
ATOM 829 C CA . ALA A 1 107 ? 9.586 9.68 2.488 1 89.56 107 ALA A CA 1
ATOM 830 C C . ALA A 1 107 ? 10.039 8.664 3.535 1 89.56 107 ALA A C 1
ATOM 832 O O . ALA A 1 107 ? 11.188 8.219 3.512 1 89.56 107 ALA A O 1
ATOM 833 N N . TYR A 1 108 ? 9.172 8.414 4.441 1 89.75 108 TYR A N 1
ATOM 834 C CA . TYR A 1 108 ? 9.469 7.387 5.441 1 89.75 108 TYR A CA 1
ATOM 835 C C . TYR A 1 108 ? 8.922 6.031 5.008 1 89.75 108 TYR A C 1
ATOM 837 O O . TYR A 1 108 ? 9.547 5 5.25 1 89.75 108 TYR A O 1
ATOM 845 N N . ALA A 1 109 ? 7.789 6.074 4.41 1 90.06 109 ALA A N 1
ATOM 846 C CA . ALA A 1 109 ? 7.129 4.848 3.963 1 90.06 109 ALA A CA 1
ATOM 847 C C . ALA A 1 109 ? 6.73 4.945 2.494 1 90.06 109 ALA A C 1
ATOM 849 O O . ALA A 1 109 ? 6.645 6.047 1.939 1 90.06 109 ALA A O 1
ATOM 850 N N . VAL A 1 110 ? 6.477 3.803 1.902 1 91.81 110 VAL A N 1
ATOM 851 C CA . VAL A 1 110 ? 6.086 3.754 0.498 1 91.81 110 VAL A CA 1
ATOM 852 C C . VAL A 1 110 ? 4.727 4.426 0.318 1 91.81 110 VAL A C 1
ATOM 854 O O . VAL A 1 110 ? 4.457 5.023 -0.727 1 91.81 110 VAL A O 1
ATOM 857 N N . GLU A 1 111 ? 3.898 4.457 1.374 1 90.06 111 GLU A N 1
ATOM 858 C CA . GLU A 1 111 ? 2.57 5.066 1.335 1 90.06 111 GLU A CA 1
ATOM 859 C C . GLU A 1 111 ? 2.662 6.582 1.191 1 90.06 111 GLU A C 1
ATOM 861 O O . GLU A 1 111 ? 1.744 7.219 0.667 1 90.06 111 GLU A O 1
ATOM 866 N N . ASP A 1 112 ? 3.768 7.105 1.602 1 92.12 112 ASP A N 1
ATOM 867 C CA . ASP A 1 112 ? 3.971 8.539 1.447 1 92.12 112 ASP A CA 1
ATOM 868 C C . ASP A 1 112 ? 4.098 8.922 -0.025 1 92.12 112 ASP A C 1
ATOM 870 O O . ASP A 1 112 ? 3.617 9.984 -0.442 1 92.12 112 ASP A O 1
ATOM 874 N N . ASN A 1 113 ? 4.762 8.055 -0.708 1 92.88 113 ASN A N 1
ATOM 875 C CA . ASN A 1 113 ? 4.91 8.312 -2.137 1 92.88 113 ASN A CA 1
ATOM 876 C C . ASN A 1 113 ? 3.568 8.25 -2.861 1 92.88 113 ASN A C 1
ATOM 878 O O . ASN A 1 113 ? 3.297 9.07 -3.744 1 92.88 113 ASN A O 1
ATOM 882 N N . GLU A 1 114 ? 2.729 7.363 -2.396 1 90.5 114 GLU A N 1
ATOM 883 C CA . GLU A 1 114 ? 1.423 7.203 -3.031 1 90.5 114 GLU A CA 1
ATOM 884 C C . GLU A 1 114 ? 0.517 8.398 -2.734 1 90.5 114 GLU A C 1
ATOM 886 O O . GLU A 1 114 ? -0.336 8.75 -3.549 1 90.5 114 GLU A O 1
ATOM 891 N N . LEU A 1 115 ? 0.784 9.023 -1.607 1 91.44 115 LEU A N 1
ATOM 892 C CA . LEU A 1 115 ? -0.07 10.125 -1.191 1 91.44 115 LEU A CA 1
ATOM 893 C C . LEU A 1 115 ? 0.596 11.469 -1.489 1 91.44 115 LEU A C 1
ATOM 895 O O . LEU A 1 115 ? 0.428 12.43 -0.736 1 91.44 115 LEU A O 1
ATOM 899 N N . TRP A 1 116 ? 1.328 11.523 -2.559 1 91.44 116 TRP A N 1
ATOM 900 C CA . TRP A 1 116 ? 2.057 12.734 -2.928 1 91.44 116 TRP A CA 1
ATOM 901 C C . TRP A 1 116 ? 1.098 13.898 -3.152 1 91.44 116 TRP A C 1
ATOM 903 O O . TRP A 1 116 ? 1.444 15.055 -2.895 1 91.44 116 TRP A O 1
ATOM 913 N N . SER A 1 117 ? -0.119 13.633 -3.607 1 90.69 117 SER A N 1
ATOM 914 C CA . SER A 1 117 ? -1.081 14.688 -3.902 1 90.69 117 SER A CA 1
ATOM 915 C C . SER A 1 117 ? -1.463 15.461 -2.641 1 90.69 117 SER A C 1
ATOM 917 O O . SER A 1 117 ? -1.778 16.641 -2.705 1 90.69 117 SER A O 1
ATOM 919 N N . ARG A 1 118 ? -1.398 14.852 -1.543 1 89.69 118 ARG A N 1
ATOM 920 C CA . ARG A 1 118 ? -1.686 15.523 -0.28 1 89.69 118 ARG A CA 1
ATOM 921 C C . ARG A 1 118 ? -0.596 16.531 0.061 1 89.69 118 ARG A C 1
ATOM 923 O O . ARG A 1 118 ? -0.87 17.562 0.681 1 89.69 118 ARG A O 1
ATOM 930 N N . HIS A 1 119 ? 0.56 16.234 -0.33 1 88.5 119 HIS A N 1
ATOM 931 C CA . HIS A 1 119 ? 1.66 17.156 -0.103 1 88.5 119 HIS A CA 1
ATOM 932 C C . HIS A 1 119 ? 1.53 18.391 -0.991 1 88.5 119 HIS A C 1
ATOM 934 O O . HIS A 1 119 ? 1.976 19.484 -0.619 1 88.5 119 HIS A O 1
ATOM 940 N N . VAL A 1 120 ? 0.86 18.234 -2.113 1 90.12 120 VAL A N 1
ATOM 941 C CA . VAL A 1 120 ? 0.611 19.375 -2.982 1 90.12 120 VAL A CA 1
ATOM 942 C C . VAL A 1 120 ? -0.375 20.344 -2.312 1 90.12 120 VAL A C 1
ATOM 944 O O . VAL A 1 120 ? -0.163 21.547 -2.303 1 90.12 120 VAL A O 1
ATOM 947 N N . LEU A 1 121 ? -1.307 19.734 -1.715 1 87.62 121 LEU A N 1
ATOM 948 C CA . LEU A 1 121 ? -2.299 20.547 -1.032 1 87.62 121 LEU A CA 1
ATOM 949 C C . LEU A 1 121 ? -1.693 21.234 0.19 1 87.62 121 LEU A C 1
ATOM 951 O O . LEU A 1 121 ? -1.981 22.406 0.462 1 87.62 121 LEU A O 1
ATOM 955 N N . GLN A 1 122 ? -0.906 20.5 0.809 1 86.5 122 GLN A N 1
ATOM 956 C CA . GLN A 1 122 ? -0.23 21.062 1.967 1 86.5 122 GLN A CA 1
ATOM 957 C C . GLN A 1 122 ? 0.701 22.203 1.553 1 86.5 122 GLN A C 1
ATOM 959 O O . GLN A 1 122 ? 0.77 23.234 2.227 1 86.5 122 GLN A O 1
ATOM 964 N N . LEU A 1 123 ? 1.336 22.016 0.479 1 86.75 123 LEU A N 1
ATOM 965 C CA . LEU A 1 123 ? 2.205 23.062 -0.047 1 86.75 123 LEU A CA 1
ATOM 966 C C . LEU A 1 123 ? 1.401 24.297 -0.415 1 86.75 123 LEU A C 1
ATOM 968 O O . LEU A 1 123 ? 1.783 25.422 -0.065 1 86.75 123 LEU A O 1
ATOM 972 N N . LEU A 1 124 ? 0.317 24.094 -0.979 1 87 124 LEU A N 1
ATOM 973 C CA . LEU A 1 124 ? -0.516 25.219 -1.399 1 87 124 LEU A CA 1
ATOM 974 C C . LEU A 1 124 ? -1.057 25.969 -0.192 1 87 124 LEU A C 1
ATOM 976 O O . LEU A 1 124 ? -1.099 27.203 -0.195 1 87 124 LEU A O 1
ATOM 980 N N . THR A 1 125 ? -1.342 25.234 0.813 1 84.69 125 THR A N 1
ATOM 981 C CA . THR A 1 125 ? -1.858 25.875 2.021 1 84.69 125 THR A CA 1
ATOM 982 C C . THR A 1 125 ? -0.756 26.641 2.738 1 84.69 125 THR A C 1
ATOM 984 O O . THR A 1 125 ? -0.955 27.797 3.133 1 84.69 125 THR A O 1
ATOM 987 N N . GLN A 1 126 ? 0.317 26.062 2.801 1 88.06 126 GLN A N 1
ATOM 988 C CA . GLN A 1 126 ? 1.423 26.719 3.492 1 88.06 126 GLN A CA 1
ATOM 989 C C . GLN A 1 126 ? 1.962 27.891 2.682 1 88.06 126 GLN A C 1
ATOM 991 O O . GLN A 1 126 ? 2.35 28.922 3.246 1 88.06 126 GLN A O 1
ATOM 996 N N . LEU A 1 127 ? 1.958 27.766 1.425 1 89 127 LEU A N 1
ATOM 997 C CA . LEU A 1 127 ? 2.363 28.844 0.535 1 89 127 LEU A CA 1
ATOM 998 C C . LEU A 1 127 ? 1.398 30.031 0.639 1 89 127 LEU A C 1
ATOM 1000 O O . LEU A 1 127 ? 1.827 31.172 0.736 1 89 127 LEU A O 1
ATOM 1004 N N . SER A 1 128 ? 0.184 29.688 0.678 1 87 128 SER A N 1
ATOM 1005 C CA . SER A 1 128 ? -0.822 30.75 0.765 1 87 128 SER A CA 1
ATOM 1006 C C . SER A 1 128 ? -0.734 31.484 2.096 1 87 128 SER A C 1
ATOM 1008 O O . SER A 1 128 ? -0.854 32.719 2.139 1 87 128 SER A O 1
ATOM 1010 N N . MET A 1 129 ? -0.438 30.766 3.084 1 84.56 129 MET A N 1
ATOM 1011 C CA . MET A 1 129 ? -0.314 31.391 4.402 1 84.56 129 MET A CA 1
ATOM 1012 C C . MET A 1 129 ? 0.942 32.25 4.484 1 84.56 129 MET A C 1
ATOM 1014 O O . MET A 1 129 ? 0.91 33.344 5.031 1 84.56 129 MET A O 1
ATOM 1018 N N . SER A 1 130 ? 1.968 31.688 4 1 87.25 130 SER A N 1
ATOM 1019 C CA . SER A 1 130 ? 3.213 32.438 4.008 1 87.25 130 SER A CA 1
ATOM 1020 C C . SER A 1 130 ? 3.105 33.688 3.139 1 87.25 130 SER A C 1
ATOM 1022 O O . SER A 1 130 ? 3.604 34.75 3.506 1 87.25 130 SER A O 1
ATOM 1024 N N . PHE A 1 131 ? 2.436 33.531 2.082 1 86.38 131 PHE A N 1
ATOM 1025 C CA . PHE A 1 131 ? 2.219 34.656 1.188 1 86.38 131 PHE A CA 1
ATOM 1026 C C . PHE A 1 131 ? 1.333 35.719 1.848 1 86.38 131 PHE A C 1
ATOM 1028 O O . PHE A 1 131 ? 1.607 36.906 1.753 1 86.38 131 PHE A O 1
ATOM 1035 N N . TYR A 1 132 ? 0.396 35.219 2.496 1 81.56 132 TYR A N 1
ATOM 1036 C CA . TYR A 1 132 ? -0.501 36.125 3.213 1 81.56 132 TYR A CA 1
ATOM 1037 C C . TYR A 1 132 ? 0.242 36.875 4.309 1 81.56 132 TYR A C 1
ATOM 1039 O O . TYR A 1 132 ? 0.061 38.094 4.473 1 81.56 132 TYR A O 1
ATOM 1047 N N . ALA A 1 133 ? 1.059 36.219 4.996 1 80.31 133 ALA A N 1
ATOM 1048 C CA . ALA A 1 133 ? 1.859 36.875 6.039 1 80.31 133 ALA A CA 1
ATOM 1049 C C . ALA A 1 133 ? 2.822 37.906 5.441 1 80.31 133 ALA A C 1
ATOM 1051 O O . ALA A 1 133 ? 3.016 38.969 6.004 1 80.31 133 ALA A O 1
ATOM 1052 N N . SER A 1 134 ? 3.348 37.625 4.27 1 81.62 134 SER A N 1
ATOM 1053 C CA . SER A 1 134 ? 4.277 38.531 3.604 1 81.62 134 SER A CA 1
ATOM 1054 C C . SER A 1 134 ? 3.557 39.75 3.033 1 81.62 134 SER A C 1
ATOM 1056 O O . SER A 1 134 ? 4.094 40.844 3.047 1 81.62 134 SER A O 1
ATOM 1058 N N . LEU A 1 135 ? 2.391 39.531 2.578 1 77.12 135 LEU A N 1
ATOM 1059 C CA . LEU A 1 135 ? 1.625 40.625 1.996 1 77.12 135 LEU A CA 1
ATOM 1060 C C . LEU A 1 135 ? 1.197 41.625 3.068 1 77.12 135 LEU A C 1
ATOM 1062 O O . LEU A 1 135 ? 1.187 42.812 2.83 1 77.12 135 LEU A O 1
ATOM 1066 N N . ARG A 1 136 ? 0.964 41.156 4.16 1 74.31 136 ARG A N 1
ATOM 1067 C CA . ARG A 1 136 ? 0.547 42.031 5.266 1 74.31 136 ARG A CA 1
ATOM 1068 C C . ARG A 1 136 ? 1.708 42.875 5.766 1 74.31 136 ARG A C 1
ATOM 1070 O O . ARG A 1 136 ? 1.502 44 6.25 1 74.31 136 ARG A O 1
ATOM 1077 N N . SER A 1 137 ? 2.879 42.344 5.664 1 72.12 137 SER A N 1
ATOM 1078 C CA . SER A 1 137 ? 4.055 43.062 6.117 1 72.12 137 SER A CA 1
ATOM 1079 C C . SER A 1 137 ? 4.602 43.969 5.012 1 72.12 137 SER A C 1
ATOM 1081 O O . SER A 1 137 ? 5.516 44.75 5.242 1 72.12 137 SER A O 1
ATOM 1083 N N . TRP A 1 138 ? 4.02 43.75 3.846 1 70.62 138 TRP A N 1
ATOM 1084 C CA . TRP A 1 138 ? 4.543 44.5 2.697 1 70.62 138 TRP A CA 1
ATOM 1085 C C . TRP A 1 138 ? 4.336 46 2.867 1 70.62 138 TRP A C 1
ATOM 1087 O O . TRP A 1 138 ? 5.152 46.781 2.406 1 70.62 138 TRP A O 1
ATOM 1097 N N . TRP A 1 139 ? 3.34 46.312 3.678 1 62.56 139 TRP A N 1
ATOM 1098 C CA . TRP A 1 139 ? 3 47.719 3.816 1 62.56 139 TRP A CA 1
ATOM 1099 C C . TRP A 1 139 ? 3.906 48.406 4.84 1 62.56 139 TRP A C 1
ATOM 1101 O O . TRP A 1 139 ? 3.9 49.625 4.965 1 62.56 139 TRP A O 1
ATOM 1111 N N . SER A 1 140 ? 4.758 47.469 5.375 1 64.56 140 SER A N 1
ATOM 1112 C CA . SER A 1 140 ? 5.684 48.062 6.32 1 64.56 140 SER A CA 1
ATOM 1113 C C . SER A 1 140 ? 6.969 48.531 5.629 1 64.56 140 SER A C 1
ATOM 1115 O O . SER A 1 140 ? 7.367 47.938 4.617 1 64.56 140 SER A O 1
ATOM 1117 N N . MET A 1 141 ? 7.406 49.781 5.578 1 64.38 141 MET A N 1
ATOM 1118 C CA . MET A 1 141 ? 8.57 50.375 4.926 1 64.38 141 MET A CA 1
ATOM 1119 C C . MET A 1 141 ? 9.859 49.75 5.434 1 64.38 141 MET A C 1
ATOM 1121 O O . MET A 1 141 ? 10.93 50.344 5.367 1 64.38 141 MET A O 1
ATOM 1125 N N . ASP A 1 142 ? 9.828 48.406 5.898 1 75.69 142 ASP A N 1
ATOM 1126 C CA . ASP A 1 142 ? 11.031 47.75 6.414 1 75.69 142 ASP A CA 1
ATOM 1127 C C . ASP A 1 142 ? 11.742 46.969 5.316 1 75.69 142 ASP A C 1
ATOM 1129 O O . ASP A 1 142 ? 11.102 46.344 4.48 1 75.69 142 ASP A O 1
ATOM 1133 N N . PRO A 1 143 ? 13.102 47.094 5.195 1 78.5 143 PRO A N 1
ATOM 1134 C CA . PRO A 1 143 ? 13.883 46.438 4.156 1 78.5 143 PRO A CA 1
ATOM 1135 C C . PRO A 1 143 ? 13.836 44.906 4.27 1 78.5 143 PRO A C 1
ATOM 1137 O O . PRO A 1 143 ? 14.148 44.219 3.309 1 78.5 143 PRO A O 1
ATOM 1140 N N . LEU A 1 144 ? 13.453 44.312 5.336 1 82.31 144 LEU A N 1
ATOM 1141 C CA . LEU A 1 144 ? 13.375 42.875 5.535 1 82.31 144 LEU A CA 1
ATOM 1142 C C . LEU A 1 144 ? 12.375 42.25 4.57 1 82.31 144 LEU A C 1
ATOM 1144 O O . LEU A 1 144 ? 12.484 41.062 4.246 1 82.31 144 LEU A O 1
ATOM 1148 N N . ARG A 1 145 ? 11.539 43.062 4.035 1 81.31 145 ARG A N 1
ATOM 1149 C CA . ARG A 1 145 ? 10.531 42.594 3.1 1 81.31 145 ARG A CA 1
ATOM 1150 C C . ARG A 1 145 ? 11.164 42.156 1.775 1 81.31 145 ARG A C 1
ATOM 1152 O O . ARG A 1 145 ? 10.727 41.219 1.141 1 81.31 145 ARG A O 1
ATOM 1159 N N . TYR A 1 146 ? 12.164 42.875 1.48 1 82.5 146 TYR A N 1
ATOM 1160 C CA . TYR A 1 146 ? 12.828 42.562 0.221 1 82.5 146 TYR A CA 1
ATOM 1161 C C . TYR A 1 146 ? 13.695 41.312 0.356 1 82.5 146 TYR A C 1
ATOM 1163 O O . TYR A 1 146 ? 13.875 40.562 -0.608 1 82.5 146 TYR A O 1
ATOM 1171 N N . LEU A 1 147 ? 14.141 41.094 1.542 1 86.94 147 LEU A N 1
ATOM 1172 C CA . LEU A 1 147 ? 14.961 39.906 1.78 1 86.94 147 LEU A CA 1
ATOM 1173 C C . LEU A 1 147 ? 14.102 38.656 1.849 1 86.94 147 LEU A C 1
ATOM 1175 O O . LEU A 1 147 ? 14.578 37.531 1.588 1 86.94 147 LEU A O 1
ATOM 1179 N N . ALA A 1 148 ? 12.805 38.781 2.164 1 87.69 148 ALA A N 1
ATOM 1180 C CA . ALA A 1 148 ? 11.891 37.656 2.289 1 87.69 148 ALA A CA 1
ATOM 1181 C C . ALA A 1 148 ? 11.547 37.062 0.921 1 87.69 148 ALA A C 1
ATOM 1183 O O . ALA A 1 148 ? 11.242 35.875 0.805 1 87.69 148 ALA A O 1
ATOM 1184 N N . ILE A 1 149 ? 11.664 37.812 -0.113 1 87.5 149 ILE A N 1
ATOM 1185 C CA . ILE A 1 149 ? 11.234 37.406 -1.441 1 87.5 149 ILE A CA 1
ATOM 1186 C C . ILE A 1 149 ? 12.148 36.281 -1.952 1 87.5 149 ILE A C 1
ATOM 1188 O O . ILE A 1 149 ? 11.68 35.219 -2.324 1 87.5 149 ILE A O 1
ATOM 1192 N N . PRO A 1 150 ? 13.453 36.5 -1.903 1 89.44 150 PRO A N 1
ATOM 1193 C CA . PRO A 1 150 ? 14.297 35.406 -2.383 1 89.44 150 PRO A CA 1
ATOM 1194 C C . PRO A 1 150 ? 14.164 34.125 -1.534 1 89.44 150 PRO A C 1
ATOM 1196 O O . PRO A 1 150 ? 14.242 33.031 -2.061 1 89.44 150 PRO A O 1
ATOM 1199 N N . ILE A 1 151 ? 14.008 34.281 -0.311 1 90.75 151 ILE A N 1
ATOM 1200 C CA . ILE A 1 151 ? 13.859 33.125 0.561 1 90.75 151 ILE A CA 1
ATOM 1201 C C . ILE A 1 151 ? 12.539 32.438 0.263 1 90.75 151 ILE A C 1
ATOM 1203 O O . ILE A 1 151 ? 12.453 31.188 0.314 1 90.75 151 ILE A O 1
ATOM 1207 N N . PHE A 1 152 ? 11.555 33.25 -0.027 1 91.12 152 PHE A N 1
ATOM 1208 C CA . PHE A 1 152 ? 10.25 32.688 -0.403 1 91.12 152 PHE A CA 1
ATOM 1209 C C . PHE A 1 152 ? 10.359 31.859 -1.679 1 91.12 152 PHE A C 1
ATOM 1211 O O . PHE A 1 152 ? 9.82 30.766 -1.757 1 91.12 152 PHE A O 1
ATOM 1218 N N . ILE A 1 153 ? 11.094 32.344 -2.559 1 90.88 153 ILE A N 1
ATOM 1219 C CA . ILE A 1 153 ? 11.289 31.625 -3.818 1 90.88 153 ILE A CA 1
ATOM 1220 C C . ILE A 1 153 ? 12.102 30.359 -3.576 1 90.88 153 ILE A C 1
ATOM 1222 O O . ILE A 1 153 ? 11.797 29.297 -4.125 1 90.88 153 ILE A O 1
ATOM 1226 N N . ALA A 1 154 ? 13.078 30.438 -2.785 1 90.94 154 ALA A N 1
ATOM 1227 C CA . ALA A 1 154 ? 13.883 29.266 -2.434 1 90.94 154 ALA A CA 1
ATOM 1228 C C . ALA A 1 154 ? 13.031 28.188 -1.756 1 90.94 154 ALA A C 1
ATOM 1230 O O . ALA A 1 154 ? 13.195 27 -2.016 1 90.94 154 ALA A O 1
ATOM 1231 N N . GLY A 1 155 ? 12.141 28.688 -0.951 1 90.69 155 GLY A N 1
ATOM 1232 C CA . GLY A 1 155 ? 11.242 27.766 -0.286 1 90.69 155 GLY A CA 1
ATOM 1233 C C . GLY A 1 155 ? 10.312 27.047 -1.245 1 90.69 155 GLY A C 1
ATOM 1234 O O . GLY A 1 155 ? 10.117 25.828 -1.131 1 90.69 155 GLY A O 1
ATOM 1235 N N . ILE A 1 156 ? 9.852 27.75 -2.182 1 90.75 156 ILE A N 1
ATOM 1236 C CA . ILE A 1 156 ? 8.961 27.172 -3.178 1 90.75 156 ILE A CA 1
ATOM 1237 C C . ILE A 1 156 ? 9.727 26.141 -4.012 1 90.75 156 ILE A C 1
ATOM 1239 O O . ILE A 1 156 ? 9.203 25.062 -4.316 1 90.75 156 ILE A O 1
ATOM 1243 N N . MET A 1 157 ? 10.859 26.438 -4.258 1 91.31 157 MET A N 1
ATOM 1244 C CA . MET A 1 157 ? 11.664 25.531 -5.086 1 91.31 157 MET A CA 1
ATOM 1245 C C . MET A 1 157 ? 12 24.266 -4.324 1 91.31 157 MET A C 1
ATOM 1247 O O . MET A 1 157 ? 11.867 23.156 -4.863 1 91.31 157 MET A O 1
ATOM 1251 N N . LYS A 1 158 ? 12.359 24.375 -3.164 1 90.56 158 LYS A N 1
ATOM 1252 C CA . LYS A 1 158 ? 12.727 23.219 -2.367 1 90.56 158 LYS A CA 1
ATOM 1253 C C . LYS A 1 158 ? 11.516 22.328 -2.084 1 90.56 158 LYS A C 1
ATOM 1255 O O . LYS A 1 158 ? 11.602 21.109 -2.182 1 90.56 158 LYS A O 1
ATOM 1260 N N . TYR A 1 159 ? 10.477 22.969 -1.76 1 91.19 159 TYR A N 1
ATOM 1261 C CA . TYR A 1 159 ? 9.258 22.203 -1.489 1 91.19 159 TYR A CA 1
ATOM 1262 C C . TYR A 1 159 ? 8.695 21.609 -2.771 1 91.19 159 TYR A C 1
ATOM 1264 O O . TYR A 1 159 ? 8.188 20.484 -2.768 1 91.19 159 TYR A O 1
ATOM 1272 N N . GLY A 1 160 ? 8.766 22.375 -3.787 1 90.44 160 GLY A N 1
ATOM 1273 C CA . GLY A 1 160 ? 8.344 21.859 -5.074 1 90.44 160 GLY A CA 1
ATOM 1274 C C . GLY A 1 160 ? 9.133 20.625 -5.508 1 90.44 160 GLY A C 1
ATOM 1275 O O . GLY A 1 160 ? 8.57 19.688 -6.062 1 90.44 160 GLY A O 1
ATOM 1276 N N . GLU A 1 161 ? 10.367 20.609 -5.207 1 91.12 161 GLU A N 1
ATOM 1277 C CA . GLU A 1 161 ? 11.203 19.469 -5.531 1 91.12 161 GLU A CA 1
ATOM 1278 C C . GLU A 1 161 ? 10.805 18.25 -4.707 1 91.12 161 GLU A C 1
ATOM 1280 O O . GLU A 1 161 ? 10.82 17.125 -5.211 1 91.12 161 GLU A O 1
ATOM 1285 N N . ARG A 1 162 ? 10.516 18.469 -3.502 1 91.56 162 ARG A N 1
ATOM 1286 C CA . ARG A 1 162 ? 10.078 17.375 -2.646 1 91.56 162 ARG A CA 1
ATOM 1287 C C . ARG A 1 162 ? 8.828 16.703 -3.209 1 91.56 162 ARG A C 1
ATOM 1289 O O . ARG A 1 162 ? 8.75 15.477 -3.287 1 91.56 162 ARG A O 1
ATOM 1296 N N . VAL A 1 163 ? 7.914 17.516 -3.652 1 92.62 163 VAL A N 1
ATOM 1297 C CA . VAL A 1 163 ? 6.664 17 -4.195 1 92.62 163 VAL A CA 1
ATOM 1298 C C . VAL A 1 163 ? 6.934 16.266 -5.512 1 92.62 163 VAL A C 1
ATOM 1300 O O . VAL A 1 163 ? 6.359 15.203 -5.77 1 92.62 163 VAL A O 1
ATOM 1303 N N . LEU A 1 164 ? 7.828 16.844 -6.219 1 91.88 164 LEU A N 1
ATOM 1304 C CA . LEU A 1 164 ? 8.164 16.234 -7.5 1 91.88 164 LEU A CA 1
ATOM 1305 C C . LEU A 1 164 ? 8.789 14.859 -7.305 1 91.88 164 LEU A C 1
ATOM 1307 O O . LEU A 1 164 ? 8.445 13.906 -8.008 1 91.88 164 LEU A O 1
ATOM 1311 N N . VAL A 1 165 ? 9.68 14.758 -6.414 1 92.06 165 VAL A N 1
ATOM 1312 C CA . VAL A 1 165 ? 10.375 13.5 -6.188 1 92.06 165 VAL A CA 1
ATOM 1313 C C . VAL A 1 165 ? 9.398 12.461 -5.621 1 92.06 165 VAL A C 1
ATOM 1315 O O . VAL A 1 165 ? 9.469 11.281 -5.965 1 92.06 165 VAL A O 1
ATOM 1318 N N . LEU A 1 166 ? 8.461 12.883 -4.758 1 93.69 166 LEU A N 1
ATOM 1319 C CA . LEU A 1 166 ? 7.438 11.977 -4.25 1 93.69 166 LEU A CA 1
ATOM 1320 C C . LEU A 1 166 ? 6.543 11.477 -5.379 1 93.69 166 LEU A C 1
ATOM 1322 O O . LEU A 1 166 ? 6.18 10.305 -5.41 1 93.69 166 LEU A O 1
ATOM 1326 N N . TRP A 1 167 ? 6.289 12.367 -6.25 1 93.25 167 TRP A N 1
ATOM 1327 C CA . TRP A 1 167 ? 5.469 12.023 -7.41 1 93.25 167 TRP A CA 1
ATOM 1328 C C . TRP A 1 167 ? 6.191 11.031 -8.312 1 93.25 167 TRP A C 1
ATOM 1330 O O . TRP A 1 167 ? 5.598 10.055 -8.773 1 93.25 167 TRP A O 1
ATOM 1340 N N . LEU A 1 168 ? 7.422 11.219 -8.469 1 91.5 168 LEU A N 1
ATOM 1341 C CA . LEU A 1 168 ? 8.211 10.344 -9.32 1 91.5 168 LEU A CA 1
ATOM 1342 C C . LEU A 1 168 ? 8.352 8.961 -8.688 1 91.5 168 LEU A C 1
ATOM 1344 O O . LEU A 1 168 ? 8.469 7.957 -9.398 1 91.5 168 LEU A O 1
ATOM 1348 N N . ALA A 1 169 ? 8.344 8.883 -7.391 1 92.88 169 ALA A N 1
ATOM 1349 C CA . ALA A 1 169 ? 8.523 7.617 -6.68 1 92.88 169 ALA A CA 1
ATOM 1350 C C . ALA A 1 169 ? 7.188 6.91 -6.469 1 92.88 169 ALA A C 1
ATOM 1352 O O . ALA A 1 169 ? 7.145 5.797 -5.945 1 92.88 169 ALA A O 1
ATOM 1353 N N . SER A 1 170 ? 6.133 7.562 -6.879 1 91.88 170 SER A N 1
ATOM 1354 C CA . SER A 1 170 ? 4.828 6.914 -6.781 1 91.88 170 SER A CA 1
ATOM 1355 C C . SER A 1 170 ? 4.746 5.707 -7.707 1 91.88 170 SER A C 1
ATOM 1357 O O . SER A 1 170 ? 5.492 5.613 -8.688 1 91.88 170 SER A O 1
ATOM 1359 N N . SER A 1 171 ? 3.9 4.812 -7.402 1 86.56 171 SER A N 1
ATOM 1360 C CA . SER A 1 171 ? 3.822 3.547 -8.125 1 86.56 171 SER A CA 1
ATOM 1361 C C . SER A 1 171 ? 3.549 3.775 -9.609 1 86.56 171 SER A C 1
ATOM 1363 O O . SER A 1 171 ? 4.172 3.143 -10.461 1 86.56 171 SER A O 1
ATOM 1365 N N . ASN A 1 172 ? 2.676 4.695 -9.961 1 82.25 172 ASN A N 1
ATOM 1366 C CA . ASN A 1 172 ? 2.311 4.93 -11.359 1 82.25 172 ASN A CA 1
ATOM 1367 C C . ASN A 1 172 ? 3.461 5.551 -12.141 1 82.25 172 ASN A C 1
ATOM 1369 O O . ASN A 1 172 ? 3.805 5.078 -13.227 1 82.25 172 ASN A O 1
ATOM 1373 N N . LYS A 1 173 ? 4.012 6.504 -11.586 1 86.25 173 LYS A N 1
ATOM 1374 C CA . LYS A 1 173 ? 5.102 7.164 -12.297 1 86.25 173 LYS A CA 1
ATOM 1375 C C . LYS A 1 173 ? 6.359 6.301 -12.305 1 86.25 173 LYS A C 1
ATOM 1377 O O . LYS A 1 173 ? 7.137 6.336 -13.266 1 86.25 173 LYS A O 1
ATOM 1382 N N . PHE A 1 174 ? 6.539 5.594 -11.297 1 89.81 174 PHE A N 1
ATOM 1383 C CA . PHE A 1 174 ? 7.664 4.668 -11.258 1 89.81 174 PHE A CA 1
ATOM 1384 C C . PHE A 1 174 ? 7.547 3.627 -12.367 1 89.81 174 PHE A C 1
ATOM 1386 O O . PHE A 1 174 ? 8.539 3.293 -13.023 1 89.81 174 PHE A O 1
ATOM 1393 N N . ARG A 1 175 ? 6.414 3.203 -12.578 1 84.69 175 ARG A N 1
ATOM 1394 C CA . ARG A 1 175 ? 6.176 2.232 -13.641 1 84.69 175 ARG A CA 1
ATOM 1395 C C . ARG A 1 175 ? 6.457 2.84 -15.008 1 84.69 175 ARG A C 1
ATOM 1397 O O . ARG A 1 175 ? 6.988 2.168 -15.898 1 84.69 175 ARG A O 1
ATOM 1404 N N . GLU A 1 176 ? 6.117 4.035 -15.133 1 81.44 176 GLU A N 1
ATOM 1405 C CA . GLU A 1 176 ? 6.41 4.719 -16.391 1 81.44 176 GLU A CA 1
ATOM 1406 C C . GLU A 1 176 ? 7.914 4.852 -16.609 1 81.44 176 GLU A C 1
ATOM 1408 O O . GLU A 1 176 ? 8.406 4.633 -17.719 1 81.44 176 GLU A O 1
ATOM 1413 N N . SER A 1 177 ? 8.555 5.195 -15.555 1 87.19 177 SER A N 1
ATOM 1414 C CA . SER A 1 177 ? 10.008 5.312 -15.648 1 87.19 177 SER A CA 1
ATOM 1415 C C . SER A 1 177 ? 10.656 3.959 -15.914 1 87.19 177 SER A C 1
ATOM 1417 O O . SER A 1 177 ? 11.641 3.873 -16.641 1 87.19 177 SER A O 1
ATOM 1419 N N . ALA A 1 178 ? 10.109 2.955 -15.32 1 88.12 178 ALA A N 1
ATOM 1420 C CA . ALA A 1 178 ? 10.609 1.604 -15.555 1 88.12 178 ALA A CA 1
ATOM 1421 C C . ALA A 1 178 ? 10.383 1.172 -17 1 88.12 178 ALA A C 1
ATOM 1423 O O . ALA A 1 178 ? 11.211 0.471 -17.578 1 88.12 178 ALA A O 1
ATOM 1424 N N . ASN A 1 179 ? 9.312 1.641 -17.531 1 82.31 179 ASN A N 1
ATOM 1425 C CA . ASN A 1 179 ? 9.031 1.322 -18.938 1 82.31 179 ASN A CA 1
ATOM 1426 C C . ASN A 1 179 ? 10.023 1.997 -19.875 1 82.31 179 ASN A C 1
ATOM 1428 O O . ASN A 1 179 ? 10.453 1.399 -20.859 1 82.31 179 ASN A O 1
ATOM 1432 N N . GLU A 1 180 ? 10.281 3.17 -19.547 1 83.56 180 GLU A N 1
ATOM 1433 C CA . GLU A 1 180 ? 11.289 3.871 -20.328 1 83.56 180 GLU A CA 1
ATOM 1434 C C . GLU A 1 180 ? 12.641 3.174 -20.25 1 83.56 180 GLU A C 1
ATOM 1436 O O . GLU A 1 180 ? 13.352 3.059 -21.25 1 83.56 180 GLU A O 1
ATOM 1441 N N . GLU A 1 181 ? 12.953 2.74 -19.109 1 89 181 GLU A N 1
ATOM 1442 C CA . GLU A 1 181 ? 14.211 2.018 -18.906 1 89 181 GLU A CA 1
ATOM 1443 C C . GLU A 1 181 ? 14.203 0.696 -19.672 1 89 181 GLU A C 1
ATOM 1445 O O . GLU A 1 181 ? 15.242 0.269 -20.188 1 89 181 GLU A O 1
ATOM 1450 N N . ARG A 1 182 ? 13.125 0.099 -19.672 1 86.25 182 ARG A N 1
ATOM 1451 C CA . ARG A 1 182 ? 12.977 -1.145 -20.422 1 86.25 182 ARG A CA 1
ATOM 1452 C C . ARG A 1 182 ? 13.281 -0.931 -21.891 1 86.25 182 ARG A C 1
ATOM 1454 O O . ARG A 1 182 ? 13.992 -1.729 -22.516 1 86.25 182 ARG A O 1
ATOM 1461 N N . LYS A 1 183 ? 12.797 0.125 -22.438 1 81.44 183 LYS A N 1
ATOM 1462 C CA . LYS A 1 183 ? 13.031 0.449 -23.828 1 81.44 183 LYS A CA 1
ATOM 1463 C C . LYS A 1 183 ? 14.508 0.725 -24.094 1 81.44 183 LYS A C 1
ATOM 1465 O O . LYS A 1 183 ? 15.062 0.285 -25.109 1 81.44 183 LYS A O 1
ATOM 1470 N N . LEU A 1 184 ? 15.055 1.355 -23.188 1 86.38 184 LEU A N 1
ATOM 1471 C CA . LEU A 1 184 ? 16.469 1.687 -23.328 1 86.38 184 LEU A CA 1
ATOM 1472 C C . LEU A 1 184 ? 17.328 0.427 -23.297 1 86.38 184 LEU A C 1
ATOM 1474 O O . LEU A 1 184 ? 18.266 0.28 -24.078 1 86.38 184 LEU A O 1
ATOM 1478 N N . LEU A 1 185 ? 17 -0.435 -22.438 1 89.12 185 LEU A N 1
ATOM 1479 C CA . LEU A 1 185 ? 17.766 -1.671 -22.312 1 89.12 185 LEU A CA 1
ATOM 1480 C C . LEU A 1 185 ? 17.578 -2.559 -23.531 1 89.12 185 LEU A C 1
ATOM 1482 O O . LEU A 1 185 ? 18.516 -3.221 -23.984 1 89.12 185 LEU A O 1
ATOM 1486 N N . ARG A 1 186 ? 16.453 -2.545 -24.016 1 83.44 186 ARG A N 1
ATOM 1487 C CA . ARG A 1 186 ? 16.188 -3.322 -25.219 1 83.44 186 ARG A CA 1
ATOM 1488 C C . ARG A 1 186 ? 17 -2.803 -26.406 1 83.44 186 ARG A C 1
ATOM 1490 O O . ARG A 1 186 ? 17.547 -3.588 -27.188 1 83.44 186 ARG A O 1
ATOM 1497 N N . GLU A 1 187 ? 17.047 -1.568 -26.469 1 82.62 187 GLU A N 1
ATOM 1498 C CA . GLU A 1 187 ? 17.812 -0.953 -27.547 1 82.62 187 GLU A CA 1
ATOM 1499 C C . GLU A 1 187 ? 19.312 -1.224 -27.375 1 82.62 187 GLU A C 1
ATOM 1501 O O . GLU A 1 187 ? 20.031 -1.419 -28.359 1 82.62 187 GLU A O 1
ATOM 1506 N N . GLN A 1 188 ? 19.719 -1.312 -26.219 1 86.19 188 GLN A N 1
ATOM 1507 C CA . GLN A 1 188 ? 21.141 -1.458 -25.938 1 86.19 188 GLN A CA 1
ATOM 1508 C C . GLN A 1 188 ? 21.562 -2.918 -26.031 1 86.19 188 GLN A C 1
ATOM 1510 O O . GLN A 1 188 ? 22.719 -3.207 -26.391 1 86.19 188 GLN A O 1
ATOM 1515 N N . LEU A 1 189 ? 20.688 -3.842 -25.688 1 87.69 189 LEU A N 1
ATOM 1516 C CA . LEU A 1 189 ? 21.109 -5.23 -25.562 1 87.69 189 LEU A CA 1
ATOM 1517 C C . LEU A 1 189 ? 20.391 -6.113 -26.578 1 87.69 189 LEU A C 1
ATOM 1519 O O . LEU A 1 189 ? 21.031 -6.723 -27.438 1 87.69 189 LEU A O 1
ATOM 1523 N N . ASP A 1 190 ? 19.141 -6.094 -26.656 1 77.25 190 ASP A N 1
ATOM 1524 C CA . ASP A 1 190 ? 18.344 -7.023 -27.438 1 77.25 190 ASP A CA 1
ATOM 1525 C C . ASP A 1 190 ? 18.562 -6.797 -28.938 1 77.25 190 ASP A C 1
ATOM 1527 O O . ASP A 1 190 ? 18.641 -7.754 -29.719 1 77.25 190 ASP A O 1
ATOM 1531 N N . ASN A 1 191 ? 18.688 -5.605 -29.266 1 75.5 191 ASN A N 1
ATOM 1532 C CA . ASN A 1 191 ? 18.766 -5.289 -30.688 1 75.5 191 ASN A CA 1
ATOM 1533 C C . ASN A 1 191 ? 20.203 -5.344 -31.203 1 75.5 191 ASN A C 1
ATOM 1535 O O . ASN A 1 191 ? 20.438 -5.473 -32.406 1 75.5 191 ASN A O 1
ATOM 1539 N N . LYS A 1 192 ? 21.094 -5.352 -30.359 1 78.56 192 LYS A N 1
ATOM 1540 C CA . LYS A 1 192 ? 22.484 -5.211 -30.797 1 78.56 192 LYS A CA 1
ATOM 1541 C C . LYS A 1 192 ? 23.219 -6.547 -30.719 1 78.56 192 LYS A C 1
ATOM 1543 O O . LYS A 1 192 ? 24.156 -6.793 -31.484 1 78.56 192 LYS A O 1
ATOM 1548 N N . ILE A 1 193 ? 22.781 -7.379 -29.828 1 80.31 193 ILE A N 1
ATOM 1549 C CA . ILE A 1 193 ? 23.531 -8.609 -29.594 1 80.31 193 ILE A CA 1
ATOM 1550 C C . ILE A 1 193 ? 22.625 -9.82 -29.812 1 80.31 193 ILE A C 1
ATOM 1552 O O . ILE A 1 193 ? 21.547 -9.898 -29.234 1 80.31 193 ILE A O 1
ATOM 1556 N N . PRO A 1 194 ? 23.125 -10.656 -30.641 1 78.56 194 PRO A N 1
ATOM 1557 C CA . PRO A 1 194 ? 22.312 -11.859 -30.859 1 78.56 194 PRO A CA 1
ATOM 1558 C C . PRO A 1 194 ? 22.156 -12.703 -29.594 1 78.56 194 PRO A C 1
ATOM 1560 O O . PRO A 1 194 ? 23.062 -12.727 -28.75 1 78.56 194 PRO A O 1
ATOM 1563 N N . ARG A 1 195 ? 21.156 -13.391 -29.453 1 78 195 ARG A N 1
ATOM 1564 C CA . ARG A 1 195 ? 20.781 -14.195 -28.312 1 78 195 ARG A CA 1
ATOM 1565 C C . ARG A 1 195 ? 21.812 -15.266 -28.016 1 78 195 ARG A C 1
ATOM 1567 O O . ARG A 1 195 ? 22.141 -15.523 -26.844 1 78 195 ARG A O 1
ATOM 1574 N N . ASP A 1 196 ? 22.312 -15.875 -29.016 1 76.62 196 ASP A N 1
ATOM 1575 C CA . ASP A 1 196 ? 23.219 -17.016 -28.875 1 76.62 196 ASP A CA 1
ATOM 1576 C C . ASP A 1 196 ? 24.562 -16.578 -28.297 1 76.62 196 ASP A C 1
ATOM 1578 O O . ASP A 1 196 ? 25.281 -17.375 -27.703 1 76.62 196 ASP A O 1
ATOM 1582 N N . ASP A 1 197 ? 24.812 -15.367 -28.438 1 80.62 197 ASP A N 1
ATOM 1583 C CA . ASP A 1 197 ? 26.094 -14.859 -27.953 1 80.62 197 ASP A CA 1
ATOM 1584 C C . ASP A 1 197 ? 26.109 -14.773 -26.422 1 80.62 197 ASP A C 1
ATOM 1586 O O . ASP A 1 197 ? 27.172 -14.844 -25.812 1 80.62 197 ASP A O 1
ATOM 1590 N N . PHE A 1 198 ? 25.016 -14.719 -25.859 1 81.69 198 PHE A N 1
ATOM 1591 C CA . PHE A 1 198 ? 24.953 -14.516 -24.406 1 81.69 198 PHE A CA 1
ATOM 1592 C C . PHE A 1 198 ? 25.203 -15.82 -23.672 1 81.69 198 PHE A C 1
ATOM 1594 O O . PHE A 1 198 ? 25.688 -15.812 -22.531 1 81.69 198 PHE A O 1
ATOM 1601 N N . ASP A 1 199 ? 24.938 -16.953 -24.266 1 77.19 199 ASP A N 1
ATOM 1602 C CA . ASP A 1 199 ? 25.109 -18.25 -23.625 1 77.19 199 ASP A CA 1
ATOM 1603 C C . ASP A 1 199 ? 26.594 -18.578 -23.406 1 77.19 199 ASP A C 1
ATOM 1605 O O . ASP A 1 199 ? 26.969 -19.203 -22.422 1 77.19 199 ASP A O 1
ATOM 1609 N N . ASN A 1 200 ? 27.422 -18.109 -24.328 1 76.62 200 ASN A N 1
ATOM 1610 C CA . ASN A 1 200 ? 28.828 -18.469 -24.266 1 76.62 200 ASN A CA 1
ATOM 1611 C C . ASN A 1 200 ? 29.734 -17.25 -24.078 1 76.62 200 ASN A C 1
ATOM 1613 O O . ASN A 1 200 ? 30.922 -17.312 -24.375 1 76.62 200 ASN A O 1
ATOM 1617 N N . MET A 1 201 ? 29.109 -16.328 -23.562 1 80.25 201 MET A N 1
ATOM 1618 C CA . MET A 1 201 ? 29.875 -15.078 -23.484 1 80.25 201 MET A CA 1
ATOM 1619 C C . MET A 1 201 ? 30.891 -15.141 -22.344 1 80.25 201 MET A C 1
ATOM 1621 O O . MET A 1 201 ? 30.531 -15.492 -21.219 1 80.25 201 MET A O 1
ATOM 1625 N N . ASP A 1 202 ? 32.156 -14.953 -22.688 1 80.88 202 ASP A N 1
ATOM 1626 C CA . ASP A 1 202 ? 33.188 -14.891 -21.688 1 80.88 202 ASP A CA 1
ATOM 1627 C C . ASP A 1 202 ? 33.156 -13.562 -20.938 1 80.88 202 ASP A C 1
ATOM 1629 O O . ASP A 1 202 ? 32.438 -12.641 -21.312 1 80.88 202 ASP A O 1
ATOM 1633 N N . ALA A 1 203 ? 33.906 -13.477 -19.859 1 81.69 203 ALA A N 1
ATOM 1634 C CA . ALA A 1 203 ? 33.906 -12.312 -18.984 1 81.69 203 ALA A CA 1
ATOM 1635 C C . ALA A 1 203 ? 34.375 -11.062 -19.734 1 81.69 203 ALA A C 1
ATOM 1637 O O . ALA A 1 203 ? 33.781 -9.984 -19.562 1 81.69 203 ALA A O 1
ATOM 1638 N N . THR A 1 204 ? 35.281 -11.258 -20.562 1 83.94 204 THR A N 1
ATOM 1639 C CA . THR A 1 204 ? 35.875 -10.125 -21.281 1 83.94 204 THR A CA 1
ATOM 1640 C C . THR A 1 204 ? 34.875 -9.578 -22.297 1 83.94 204 THR A C 1
ATOM 1642 O O . THR A 1 204 ? 34.75 -8.359 -22.453 1 83.94 204 THR A O 1
ATOM 1645 N N . ARG A 1 205 ? 34.312 -10.383 -22.953 1 85.44 205 ARG A N 1
ATOM 1646 C CA . ARG A 1 205 ? 33.312 -9.969 -23.953 1 85.44 205 ARG A CA 1
ATOM 1647 C C . ARG A 1 205 ? 32.125 -9.312 -23.281 1 85.44 205 ARG A C 1
ATOM 1649 O O . ARG A 1 205 ? 31.562 -8.344 -23.812 1 85.44 205 ARG A O 1
ATOM 1656 N N . CYS A 1 206 ? 31.75 -9.898 -22.188 1 86.5 206 CYS A N 1
ATOM 1657 C CA . CYS A 1 206 ? 30.641 -9.312 -21.438 1 86.5 206 CYS A CA 1
ATOM 1658 C C . CYS A 1 206 ? 30.953 -7.875 -21.047 1 86.5 206 CYS A C 1
ATOM 1660 O O . CYS A 1 206 ? 30.125 -6.98 -21.203 1 86.5 206 CYS A O 1
ATOM 1662 N N . ASP A 1 207 ? 32.156 -7.672 -20.625 1 87.69 207 ASP A N 1
ATOM 1663 C CA . ASP A 1 207 ? 32.594 -6.336 -20.219 1 87.69 207 ASP A CA 1
ATOM 1664 C C . ASP A 1 207 ? 32.594 -5.379 -21.406 1 87.69 207 ASP A C 1
ATOM 1666 O O . ASP A 1 207 ? 32.25 -4.199 -21.266 1 87.69 207 ASP A O 1
ATOM 1670 N N . LYS A 1 208 ? 32.906 -5.934 -22.5 1 86.25 208 LYS A N 1
ATOM 1671 C CA . LYS A 1 208 ? 32.938 -5.109 -23.719 1 86.25 208 LYS A CA 1
ATOM 1672 C C . LYS A 1 208 ? 31.547 -4.734 -24.188 1 86.25 208 LYS A C 1
ATOM 1674 O O . LYS A 1 208 ? 31.297 -3.586 -24.547 1 86.25 208 LYS A O 1
ATOM 1679 N N . VAL A 1 209 ? 30.766 -5.723 -24.094 1 84.5 209 VAL A N 1
ATOM 1680 C CA . VAL A 1 209 ? 29.406 -5.516 -24.562 1 84.5 209 VAL A CA 1
ATOM 1681 C C . VAL A 1 209 ? 28.688 -4.504 -23.672 1 84.5 209 VAL A C 1
ATOM 1683 O O . VAL A 1 209 ? 27.922 -3.67 -24.156 1 84.5 209 VAL A O 1
ATOM 1686 N N . LEU A 1 210 ? 29.031 -4.539 -22.406 1 87.5 210 LEU A N 1
ATOM 1687 C CA . LEU A 1 210 ? 28.359 -3.67 -21.453 1 87.5 210 LEU A CA 1
ATOM 1688 C C . LEU A 1 210 ? 29.125 -2.367 -21.266 1 87.5 210 LEU A C 1
ATOM 1690 O O . LEU A 1 210 ? 28.656 -1.469 -20.547 1 87.5 210 LEU A O 1
ATOM 1694 N N . GLY A 1 211 ? 30.266 -2.256 -21.844 1 84.12 211 GLY A N 1
ATOM 1695 C CA . GLY A 1 211 ? 31.031 -1.024 -21.812 1 84.12 211 GLY A CA 1
ATOM 1696 C C . GLY A 1 211 ? 31.844 -0.85 -20.531 1 84.12 211 GLY A C 1
ATOM 1697 O O . GLY A 1 211 ? 32.188 0.273 -20.156 1 84.12 211 GLY A O 1
ATOM 1698 N N . PHE A 1 212 ? 32.094 -1.958 -19.828 1 86.38 212 PHE A N 1
ATOM 1699 C CA . PHE A 1 212 ? 32.812 -1.861 -18.562 1 86.38 212 PHE A CA 1
ATOM 1700 C C . PHE A 1 212 ? 34.312 -1.812 -18.797 1 86.38 212 PHE A C 1
ATOM 1702 O O . PHE A 1 212 ? 35.062 -1.478 -17.891 1 86.38 212 PHE A O 1
ATOM 1709 N N . ASP A 1 213 ? 34.719 -2.104 -19.953 1 82.12 213 ASP A N 1
ATOM 1710 C CA . ASP A 1 213 ? 36.156 -2.145 -20.266 1 82.12 213 ASP A CA 1
ATOM 1711 C C . ASP A 1 213 ? 36.75 -0.745 -20.234 1 82.12 213 ASP A C 1
ATOM 1713 O O . ASP A 1 213 ? 37.969 -0.593 -20.016 1 82.12 213 ASP A O 1
ATOM 1717 N N . ARG A 1 214 ? 36.031 0.311 -20.406 1 80.06 214 ARG A N 1
ATOM 1718 C CA . ARG A 1 214 ? 36.531 1.681 -20.453 1 80.06 214 ARG A CA 1
ATOM 1719 C C . ARG A 1 214 ? 36.469 2.342 -19.078 1 80.06 214 ARG A C 1
ATOM 1721 O O . ARG A 1 214 ? 36.875 3.49 -18.922 1 80.06 214 ARG A O 1
ATOM 1728 N N . ILE A 1 215 ? 35.938 1.524 -18.172 1 84.06 215 ILE A N 1
ATOM 1729 C CA . ILE A 1 215 ? 35.75 2.084 -16.844 1 84.06 215 ILE A CA 1
ATOM 1730 C C . ILE A 1 215 ? 36.938 1.678 -15.945 1 84.06 215 ILE A C 1
ATOM 1732 O O . ILE A 1 215 ? 37.469 0.584 -16.094 1 84.06 215 ILE A O 1
ATOM 1736 N N . ARG A 1 216 ? 37.25 2.496 -15.086 1 80.69 216 ARG A N 1
ATOM 1737 C CA . ARG A 1 216 ? 38.312 2.191 -14.117 1 80.69 216 ARG A CA 1
ATOM 1738 C C . ARG A 1 216 ? 37.969 0.962 -13.289 1 80.69 216 ARG A C 1
ATOM 1740 O O . ARG A 1 216 ? 36.812 0.778 -12.906 1 80.69 216 ARG A O 1
ATOM 1747 N N . PRO A 1 217 ? 38.906 0.184 -12.953 1 80.5 217 PRO A N 1
ATOM 1748 C CA . PRO A 1 217 ? 38.625 -1.05 -12.211 1 80.5 217 PRO A CA 1
ATOM 1749 C C . PRO A 1 217 ? 38 -0.791 -10.844 1 80.5 217 PRO A C 1
ATOM 1751 O O . PRO A 1 217 ? 37.156 -1.573 -10.391 1 80.5 217 PRO A O 1
ATOM 1754 N N . GLU A 1 218 ? 38.375 0.337 -10.273 1 78.88 218 GLU A N 1
ATOM 1755 C CA . GLU A 1 218 ? 37.844 0.63 -8.945 1 78.88 218 GLU A CA 1
ATOM 1756 C C . GLU A 1 218 ? 36.375 0.986 -9.016 1 78.88 218 GLU A C 1
ATOM 1758 O O . GLU A 1 218 ? 35.625 0.797 -8.047 1 78.88 218 GLU A O 1
ATOM 1763 N N . ALA A 1 219 ? 35.969 1.44 -10.18 1 86.38 219 ALA A N 1
ATOM 1764 C CA . ALA A 1 219 ? 34.594 1.896 -10.336 1 86.38 219 ALA A CA 1
ATOM 1765 C C . ALA A 1 219 ? 33.75 0.841 -11.039 1 86.38 219 ALA A C 1
ATOM 1767 O O . ALA A 1 219 ? 32.531 1.009 -11.195 1 86.38 219 ALA A O 1
ATOM 1768 N N . LYS A 1 220 ? 34.375 -0.202 -11.43 1 88.69 220 LYS A N 1
ATOM 1769 C CA . LYS A 1 220 ? 33.656 -1.239 -12.164 1 88.69 220 LYS A CA 1
ATOM 1770 C C . LYS A 1 220 ? 32.531 -1.82 -11.328 1 88.69 220 LYS A C 1
ATOM 1772 O O . LYS A 1 220 ? 31.422 -2.043 -11.836 1 88.69 220 LYS A O 1
ATOM 1777 N N . HIS A 1 221 ? 32.844 -1.947 -10.023 1 90.12 221 HIS A N 1
ATOM 1778 C CA . HIS A 1 221 ? 31.859 -2.504 -9.102 1 90.12 221 HIS A CA 1
ATOM 1779 C C . HIS A 1 221 ? 30.609 -1.634 -9.047 1 90.12 221 HIS A C 1
ATOM 1781 O O . HIS A 1 221 ? 29.5 -2.15 -9.023 1 90.12 221 HIS A O 1
ATOM 1787 N N . LEU A 1 222 ? 30.812 -0.438 -9.148 1 91 222 LEU A N 1
ATOM 1788 C CA . LEU A 1 222 ? 29.703 0.512 -9.078 1 91 222 LEU A CA 1
ATOM 1789 C C . LEU A 1 222 ? 28.906 0.497 -10.375 1 91 222 LEU A C 1
ATOM 1791 O O . LEU A 1 222 ? 27.672 0.566 -10.352 1 91 222 LEU A O 1
ATOM 1795 N N . HIS A 1 223 ? 29.516 0.372 -11.453 1 93.19 223 HIS A N 1
ATOM 1796 C CA . HIS A 1 223 ? 28.828 0.347 -12.742 1 93.19 223 HIS A CA 1
ATOM 1797 C C . HIS A 1 223 ? 28.062 -0.953 -12.922 1 93.19 223 HIS A C 1
ATOM 1799 O O . HIS A 1 223 ? 26.969 -0.955 -13.508 1 93.19 223 HIS A O 1
ATOM 1805 N N . GLU A 1 224 ? 28.656 -1.973 -12.422 1 94.56 224 GLU A N 1
ATOM 1806 C CA . GLU A 1 224 ? 27.922 -3.236 -12.445 1 94.56 224 GLU A CA 1
ATOM 1807 C C . GLU A 1 224 ? 26.656 -3.156 -11.609 1 94.56 224 GLU A C 1
ATOM 1809 O O . GLU A 1 224 ? 25.578 -3.602 -12.039 1 94.56 224 GLU A O 1
ATOM 1814 N N . ALA A 1 225 ? 26.781 -2.574 -10.461 1 94.5 225 ALA A N 1
ATOM 1815 C CA . ALA A 1 225 ? 25.641 -2.43 -9.57 1 94.5 225 ALA A CA 1
ATOM 1816 C C . ALA A 1 225 ? 24.562 -1.558 -10.203 1 94.5 225 ALA A C 1
ATOM 1818 O O . ALA A 1 225 ? 23.359 -1.83 -10.047 1 94.5 225 ALA A O 1
ATOM 1819 N N . HIS A 1 226 ? 24.984 -0.542 -10.852 1 94.06 226 HIS A N 1
ATOM 1820 C CA . HIS A 1 226 ? 24.016 0.339 -11.508 1 94.06 226 HIS A CA 1
ATOM 1821 C C . HIS A 1 226 ? 23.281 -0.378 -12.641 1 94.06 226 HIS A C 1
ATOM 1823 O O . HIS A 1 226 ? 22.094 -0.166 -12.844 1 94.06 226 HIS A O 1
ATOM 1829 N N . PHE A 1 227 ? 24.047 -1.158 -13.344 1 95.19 227 PHE A N 1
ATOM 1830 C CA . PHE A 1 227 ? 23.406 -1.948 -14.391 1 95.19 227 PHE A CA 1
ATOM 1831 C C . PHE A 1 227 ? 22.359 -2.883 -13.805 1 95.19 227 PHE A C 1
ATOM 1833 O O . PHE A 1 227 ? 21.25 -2.998 -14.344 1 95.19 227 PHE A O 1
ATOM 1840 N N . LEU A 1 228 ? 22.703 -3.525 -12.766 1 96.88 228 LEU A N 1
ATOM 1841 C CA . LEU A 1 228 ? 21.75 -4.402 -12.086 1 96.88 228 LEU A CA 1
ATOM 1842 C C . LEU A 1 228 ? 20.562 -3.611 -11.57 1 96.88 228 LEU A C 1
ATOM 1844 O O . LEU A 1 228 ? 19.422 -4.098 -11.602 1 96.88 228 LEU A O 1
ATOM 1848 N N . PHE A 1 229 ? 20.812 -2.439 -11.141 1 95.94 229 PHE A N 1
ATOM 1849 C CA . PHE A 1 229 ? 19.766 -1.565 -10.656 1 95.94 229 PHE A CA 1
ATOM 1850 C C . PHE A 1 229 ? 18.766 -1.253 -11.766 1 95.94 229 PHE A C 1
ATOM 1852 O O . PHE A 1 229 ? 17.547 -1.219 -11.531 1 95.94 229 PHE A O 1
ATOM 1859 N N . ARG A 1 230 ? 19.219 -1.043 -12.914 1 94.81 230 ARG A N 1
ATOM 1860 C CA . ARG A 1 230 ? 18.344 -0.777 -14.047 1 94.81 230 ARG A CA 1
ATOM 1861 C C . ARG A 1 230 ? 17.406 -1.945 -14.289 1 94.81 230 ARG A C 1
ATOM 1863 O O . ARG A 1 230 ? 16.219 -1.741 -14.602 1 94.81 230 ARG A O 1
ATOM 1870 N N . ILE A 1 231 ? 17.891 -3.088 -14.086 1 95.44 231 ILE A N 1
ATOM 1871 C CA . ILE A 1 231 ? 17.062 -4.281 -14.258 1 95.44 231 ILE A CA 1
ATOM 1872 C C . ILE A 1 231 ? 16.094 -4.414 -13.086 1 95.44 231 ILE A C 1
ATOM 1874 O O . ILE A 1 231 ? 14.938 -4.789 -13.266 1 95.44 231 ILE A O 1
ATOM 1878 N N . LEU A 1 232 ? 16.625 -4.098 -11.914 1 95.75 232 LEU A N 1
ATOM 1879 C CA . LEU A 1 232 ? 15.781 -4.148 -10.727 1 95.75 232 LEU A CA 1
ATOM 1880 C C . LEU A 1 232 ? 14.594 -3.205 -10.859 1 95.75 232 LEU A C 1
ATOM 1882 O O . LEU A 1 232 ? 13.492 -3.51 -10.383 1 95.75 232 LEU A O 1
ATOM 1886 N N . LYS A 1 233 ? 14.828 -2.133 -11.484 1 93.62 233 LYS A N 1
ATOM 1887 C CA . LYS A 1 233 ? 13.758 -1.171 -11.719 1 93.62 233 LYS A CA 1
ATOM 1888 C C . LYS A 1 233 ? 12.633 -1.796 -12.547 1 93.62 233 LYS A C 1
ATOM 1890 O O . LYS A 1 233 ? 11.453 -1.535 -12.289 1 93.62 233 LYS A O 1
ATOM 1895 N N . LEU A 1 234 ? 12.984 -2.631 -13.422 1 91.81 234 LEU A N 1
ATOM 1896 C CA . LEU A 1 234 ? 11.984 -3.328 -14.227 1 91.81 234 LEU A CA 1
ATOM 1897 C C . LEU A 1 234 ? 11.195 -4.32 -13.367 1 91.81 234 LEU A C 1
ATOM 1899 O O . LEU A 1 234 ? 9.977 -4.422 -13.5 1 91.81 234 LEU A O 1
ATOM 1903 N N . LEU A 1 235 ? 11.938 -4.938 -12.539 1 91 235 LEU A N 1
ATOM 1904 C CA . LEU A 1 235 ? 11.305 -5.93 -11.68 1 91 235 LEU A CA 1
ATOM 1905 C C . LEU A 1 235 ? 10.312 -5.266 -10.734 1 91 235 LEU A C 1
ATOM 1907 O O . LEU A 1 235 ? 9.18 -5.727 -10.594 1 91 235 LEU A O 1
ATOM 1911 N N . TYR A 1 236 ? 10.695 -4.137 -10.195 1 89.5 236 TYR A N 1
ATOM 1912 C CA . TYR A 1 236 ? 9.828 -3.396 -9.289 1 89.5 236 TYR A CA 1
ATOM 1913 C C . TYR A 1 236 ? 8.625 -2.828 -10.031 1 89.5 236 TYR A C 1
ATOM 1915 O O . TYR A 1 236 ? 7.57 -2.596 -9.43 1 89.5 236 TYR A O 1
ATOM 1923 N N . GLY A 1 237 ? 8.781 -2.578 -11.305 1 84.25 237 GLY A N 1
ATOM 1924 C CA . GLY A 1 237 ? 7.684 -2.096 -12.125 1 84.25 237 GLY A CA 1
ATOM 1925 C C . GLY A 1 237 ? 6.805 -3.211 -12.664 1 84.25 237 GLY A C 1
ATOM 1926 O O . GLY A 1 237 ? 5.871 -2.959 -13.43 1 84.25 237 GLY A O 1
ATOM 1927 N N . ASP A 1 238 ? 7.09 -4.434 -12.32 1 79.38 238 ASP A N 1
ATOM 1928 C CA . ASP A 1 238 ? 6.344 -5.629 -12.719 1 79.38 238 ASP A CA 1
ATOM 1929 C C . ASP A 1 238 ? 6.43 -5.855 -14.227 1 79.38 238 ASP A C 1
ATOM 1931 O O . ASP A 1 238 ? 5.441 -6.246 -14.852 1 79.38 238 ASP A O 1
ATOM 1935 N N . TYR A 1 239 ? 7.578 -5.555 -14.711 1 81.44 239 TYR A N 1
ATOM 1936 C CA . TYR A 1 239 ? 7.812 -5.801 -16.125 1 81.44 239 TYR A CA 1
ATOM 1937 C C . TYR A 1 239 ? 8.617 -7.082 -16.344 1 81.44 239 TYR A C 1
ATOM 1939 O O . TYR A 1 239 ? 9.312 -7.535 -15.43 1 81.44 239 TYR A O 1
ATOM 1947 N N . LEU A 1 240 ? 8.5 -7.566 -17.469 1 80.69 240 LEU A N 1
ATOM 1948 C CA . LEU A 1 240 ? 9.281 -8.742 -17.828 1 80.69 240 LEU A CA 1
ATOM 1949 C C . LEU A 1 240 ? 10.695 -8.352 -18.234 1 80.69 240 LEU A C 1
ATOM 1951 O O . LEU A 1 240 ? 10.914 -7.262 -18.766 1 80.69 240 LEU A O 1
ATOM 1955 N N . VAL A 1 241 ? 11.562 -9.203 -17.906 1 86.69 241 VAL A N 1
ATOM 1956 C CA . VAL A 1 241 ? 12.961 -9.008 -18.281 1 86.69 241 VAL A CA 1
ATOM 1957 C C . VAL A 1 241 ? 13.328 -9.938 -19.422 1 86.69 241 VAL A C 1
ATOM 1959 O O . VAL A 1 241 ? 13.117 -11.148 -19.344 1 86.69 241 VAL A O 1
ATOM 1962 N N . THR A 1 242 ? 13.836 -9.383 -20.469 1 83.56 242 THR A N 1
ATOM 1963 C CA . THR A 1 242 ? 14.18 -10.141 -21.672 1 83.56 242 THR A CA 1
ATOM 1964 C C . THR A 1 242 ? 15.367 -11.062 -21.422 1 83.56 242 THR A C 1
ATOM 1966 O O . THR A 1 242 ? 16.094 -10.883 -20.438 1 83.56 242 THR A O 1
ATOM 1969 N N . TYR A 1 243 ? 15.57 -11.992 -22.344 1 85.5 243 TYR A N 1
ATOM 1970 C CA . TYR A 1 243 ? 16.625 -13 -22.203 1 85.5 243 TYR A CA 1
ATOM 1971 C C . TYR A 1 243 ? 18 -12.344 -22.219 1 85.5 243 TYR A C 1
ATOM 1973 O O . TYR A 1 243 ? 18.828 -12.594 -21.344 1 85.5 243 TYR A O 1
ATOM 1981 N N . PRO A 1 244 ? 18.266 -11.461 -23.078 1 87.12 244 PRO A N 1
ATOM 1982 C CA . PRO A 1 244 ? 19.594 -10.844 -23.062 1 87.12 244 PRO A CA 1
ATOM 1983 C C . PRO A 1 244 ? 19.859 -10.047 -21.797 1 87.12 244 PRO A C 1
ATOM 1985 O O . PRO A 1 244 ? 20.984 -10.023 -21.297 1 87.12 244 PRO A O 1
ATOM 1988 N N . THR A 1 245 ? 18.844 -9.484 -21.312 1 88.5 245 THR A N 1
ATOM 1989 C CA . THR A 1 245 ? 19 -8.641 -20.125 1 88.5 245 THR A CA 1
ATOM 1990 C C . THR A 1 245 ? 19.297 -9.484 -18.891 1 88.5 245 THR A C 1
ATOM 1992 O O . THR A 1 245 ? 20.234 -9.195 -18.141 1 88.5 245 THR A O 1
ATOM 1995 N N . HIS A 1 246 ? 18.516 -10.516 -18.688 1 89.81 246 HIS A N 1
ATOM 1996 C CA . HIS A 1 246 ? 18.781 -11.273 -17.469 1 89.81 246 HIS A CA 1
ATOM 1997 C C . HIS A 1 246 ? 20.016 -12.148 -17.625 1 89.81 246 HIS A C 1
ATOM 1999 O O . HIS A 1 246 ? 20.688 -12.469 -16.641 1 89.81 246 HIS A O 1
ATOM 2005 N N . MET A 1 247 ? 20.391 -12.477 -18.906 1 90.88 247 MET A N 1
ATOM 2006 C CA . MET A 1 247 ? 21.625 -13.227 -19.109 1 90.88 247 MET A CA 1
ATOM 2007 C C . MET A 1 247 ? 22.844 -12.359 -18.828 1 90.88 247 MET A C 1
ATOM 2009 O O . MET A 1 247 ? 23.859 -12.852 -18.344 1 90.88 247 MET A O 1
ATOM 2013 N N . SER A 1 248 ? 22.703 -11.164 -19.094 1 91.94 248 SER A N 1
ATOM 2014 C CA . SER A 1 248 ? 23.797 -10.258 -18.781 1 91.94 248 SER A CA 1
ATOM 2015 C C . SER A 1 248 ? 24.016 -10.172 -17.266 1 91.94 248 SER A C 1
ATOM 2017 O O . SER A 1 248 ? 25.156 -10.195 -16.797 1 91.94 248 SER A O 1
ATOM 2019 N N . SER A 1 249 ? 22.938 -10.047 -16.531 1 94.06 249 SER A N 1
ATOM 2020 C CA . SER A 1 249 ? 23.078 -10.008 -15.078 1 94.06 249 SER A CA 1
ATOM 2021 C C . SER A 1 249 ? 23.594 -11.328 -14.531 1 94.06 249 SER A C 1
ATOM 2023 O O . SER A 1 249 ? 24.406 -11.344 -13.594 1 94.06 249 SER A O 1
ATOM 2025 N N . TYR A 1 250 ? 23.156 -12.383 -15.141 1 93.88 250 TYR A N 1
ATOM 2026 C CA . TYR A 1 250 ? 23.641 -13.703 -14.75 1 93.88 250 TYR A CA 1
ATOM 2027 C C . TYR A 1 250 ? 25.141 -13.82 -14.961 1 93.88 250 TYR A C 1
ATOM 2029 O O . TYR A 1 250 ? 25.859 -14.312 -14.086 1 93.88 250 TYR A O 1
ATOM 2037 N N . ASN A 1 251 ? 25.609 -13.367 -16.078 1 92.62 251 ASN A N 1
ATOM 2038 C CA . ASN A 1 251 ? 27.031 -13.469 -16.406 1 92.62 251 ASN A CA 1
ATOM 2039 C C . ASN A 1 251 ? 27.891 -12.617 -15.477 1 92.62 251 ASN A C 1
ATOM 2041 O O . ASN A 1 251 ? 29.016 -12.977 -15.172 1 92.62 251 ASN A O 1
ATOM 2045 N N . ILE A 1 252 ? 27.344 -11.578 -14.992 1 93.69 252 ILE A N 1
ATOM 2046 C CA . ILE A 1 252 ? 28.062 -10.711 -14.055 1 93.69 252 ILE A CA 1
ATOM 2047 C C . ILE A 1 252 ? 28.188 -11.406 -12.703 1 93.69 252 ILE A C 1
ATOM 2049 O O . ILE A 1 252 ? 29.25 -11.414 -12.094 1 93.69 252 ILE A O 1
ATOM 2053 N N . LEU A 1 253 ? 27.109 -12.055 -12.266 1 94.88 253 LEU A N 1
ATOM 2054 C CA . LEU A 1 253 ? 27.047 -12.578 -10.906 1 94.88 253 LEU A CA 1
ATOM 2055 C C . LEU A 1 253 ? 27.688 -13.961 -10.82 1 94.88 253 LEU A C 1
ATOM 2057 O O . LEU A 1 253 ? 28.281 -14.32 -9.797 1 94.88 253 LEU A O 1
ATOM 2061 N N . LYS A 1 254 ? 27.547 -14.734 -11.875 1 91.81 254 LYS A N 1
ATOM 2062 C CA . LYS A 1 254 ? 28.016 -16.109 -11.844 1 91.81 254 LYS A CA 1
ATOM 2063 C C . LYS A 1 254 ? 29.531 -16.172 -11.586 1 91.81 254 LYS A C 1
ATOM 2065 O O . LYS A 1 254 ? 30.016 -17.141 -11 1 91.81 254 LYS A O 1
ATOM 2070 N N . ARG A 1 255 ? 30.234 -15.141 -11.844 1 88.5 255 ARG A N 1
ATOM 2071 C CA . ARG A 1 255 ? 31.703 -15.117 -11.758 1 88.5 255 ARG A CA 1
ATOM 2072 C C . ARG A 1 255 ? 32.156 -14.547 -10.422 1 88.5 255 ARG A C 1
ATOM 2074 O O . ARG A 1 255 ? 33.344 -14.555 -10.109 1 88.5 255 ARG A O 1
ATOM 2081 N N . LYS A 1 256 ? 31.281 -14.227 -9.664 1 93.25 256 LYS A N 1
ATOM 2082 C CA . LYS A 1 256 ? 31.641 -13.57 -8.406 1 93.25 256 LYS A CA 1
ATOM 2083 C C . LYS A 1 256 ? 31.484 -14.531 -7.227 1 93.25 256 LYS A C 1
ATOM 2085 O O . LYS A 1 256 ? 30.75 -15.516 -7.312 1 93.25 256 LYS A O 1
ATOM 2090 N N . SER A 1 257 ? 32.281 -14.195 -6.273 1 94.44 257 SER A N 1
ATOM 2091 C CA . SER A 1 257 ? 32.094 -14.922 -5.02 1 94.44 257 SER A CA 1
ATOM 2092 C C . SER A 1 257 ? 30.812 -14.5 -4.312 1 94.44 257 SER A C 1
ATOM 2094 O O . SER A 1 257 ? 30.234 -13.461 -4.633 1 94.44 257 SER A O 1
ATOM 2096 N N . ALA A 1 258 ? 30.375 -15.289 -3.367 1 95.12 258 ALA A N 1
ATOM 2097 C CA . ALA A 1 258 ? 29.156 -15.008 -2.635 1 95.12 258 ALA A CA 1
ATOM 2098 C C . ALA A 1 258 ? 29.234 -13.664 -1.914 1 95.12 258 ALA A C 1
ATOM 2100 O O . ALA A 1 258 ? 28.297 -12.859 -1.966 1 95.12 258 ALA A O 1
ATOM 2101 N N . ALA A 1 259 ? 30.312 -13.414 -1.315 1 92.5 259 ALA A N 1
ATOM 2102 C CA . ALA A 1 259 ? 30.5 -12.172 -0.574 1 92.5 259 ALA A CA 1
ATOM 2103 C C . ALA A 1 259 ? 30.422 -10.961 -1.503 1 92.5 259 ALA A C 1
ATOM 2105 O O . ALA A 1 259 ? 29.766 -9.969 -1.185 1 92.5 259 ALA A O 1
ATOM 2106 N N . LYS A 1 260 ? 31 -11.086 -2.621 1 92.81 260 LYS A N 1
ATOM 2107 C CA . LYS A 1 260 ? 31.016 -9.977 -3.576 1 92.81 260 LYS A CA 1
ATOM 2108 C C . LYS A 1 260 ? 29.641 -9.797 -4.215 1 92.81 260 LYS A C 1
ATOM 2110 O O . LYS A 1 260 ? 29.234 -8.672 -4.52 1 92.81 260 LYS A O 1
ATOM 2115 N N . ALA A 1 261 ? 29 -10.898 -4.422 1 94.88 261 ALA A N 1
ATOM 2116 C CA . ALA A 1 261 ? 27.641 -10.82 -4.973 1 94.88 261 ALA A CA 1
ATOM 2117 C C . ALA A 1 261 ? 26.703 -10.094 -4.016 1 94.88 261 ALA A C 1
ATOM 2119 O O . ALA A 1 261 ? 25.953 -9.211 -4.43 1 94.88 261 ALA A O 1
ATOM 2120 N N . PHE A 1 262 ? 26.797 -10.414 -2.721 1 93.62 262 PHE A N 1
ATOM 2121 C CA . PHE A 1 262 ? 25.938 -9.773 -1.729 1 93.62 262 PHE A CA 1
ATOM 2122 C C . PHE A 1 262 ? 26.297 -8.297 -1.59 1 93.62 262 PHE A C 1
ATOM 2124 O O . PHE A 1 262 ? 25.406 -7.465 -1.371 1 93.62 262 PHE A O 1
ATOM 2131 N N . GLU A 1 263 ? 27.5 -8.023 -1.749 1 91.19 263 GLU A N 1
ATOM 2132 C CA . GLU A 1 263 ? 27.922 -6.625 -1.692 1 91.19 263 GLU A CA 1
ATOM 2133 C C . GLU A 1 263 ? 27.391 -5.836 -2.879 1 91.19 263 GLU A C 1
ATOM 2135 O O . GLU A 1 263 ? 26.938 -4.699 -2.723 1 91.19 263 GLU A O 1
ATOM 2140 N N . LEU A 1 264 ? 27.469 -6.477 -3.951 1 93.25 264 LEU A N 1
ATOM 2141 C CA . LEU A 1 264 ? 26.953 -5.84 -5.16 1 93.25 264 LEU A CA 1
ATOM 2142 C C . LEU A 1 264 ? 25.453 -5.559 -5.031 1 93.25 264 LEU A C 1
ATOM 2144 O O . LEU A 1 264 ? 24.984 -4.477 -5.395 1 93.25 264 LEU A O 1
ATOM 2148 N N . ILE A 1 265 ? 24.75 -6.473 -4.477 1 93.94 265 ILE A N 1
ATOM 2149 C CA . ILE A 1 265 ? 23.312 -6.305 -4.281 1 93.94 265 ILE A CA 1
ATOM 2150 C C . ILE A 1 265 ? 23.062 -5.195 -3.262 1 93.94 265 ILE A C 1
ATOM 2152 O O . ILE A 1 265 ? 22.094 -4.438 -3.385 1 93.94 265 ILE A O 1
ATOM 2156 N N . GLY A 1 266 ? 23.953 -5.121 -2.314 1 91.25 266 GLY A N 1
ATOM 2157 C CA . GLY A 1 266 ? 23.828 -4.043 -1.346 1 91.25 266 GLY A CA 1
ATOM 2158 C C . GLY A 1 266 ? 23.906 -2.666 -1.975 1 91.25 266 GLY A C 1
ATOM 2159 O O . GLY A 1 266 ? 23.141 -1.773 -1.626 1 91.25 266 GLY A O 1
ATOM 2160 N N . VAL A 1 267 ? 24.75 -2.518 -2.908 1 91.25 267 VAL A N 1
ATOM 2161 C CA . VAL A 1 267 ? 24.906 -1.242 -3.6 1 91.25 267 VAL A CA 1
ATOM 2162 C C . VAL A 1 267 ? 23.688 -0.994 -4.492 1 91.25 267 VAL A C 1
ATOM 2164 O O . VAL A 1 267 ? 23.172 0.127 -4.562 1 91.25 267 VAL A O 1
ATOM 2167 N N . GLU A 1 268 ? 23.281 -2.027 -5.105 1 94.25 268 GLU A N 1
ATOM 2168 C CA . GLU A 1 268 ? 22.109 -1.935 -5.957 1 94.25 268 GLU A CA 1
ATOM 2169 C C . GLU A 1 268 ? 20.891 -1.481 -5.164 1 94.25 268 GLU A C 1
ATOM 2171 O O . GLU A 1 268 ? 20.156 -0.589 -5.598 1 94.25 268 GLU A O 1
ATOM 2176 N N . LEU A 1 269 ? 20.703 -2.061 -4.039 1 92.81 269 LEU A N 1
ATOM 2177 C CA . LEU A 1 269 ? 19.578 -1.712 -3.189 1 92.81 269 LEU A CA 1
ATOM 2178 C C . LEU A 1 269 ? 19.719 -0.297 -2.639 1 92.81 269 LEU A C 1
ATOM 2180 O O . LEU A 1 269 ? 18.719 0.363 -2.338 1 92.81 269 LEU A O 1
ATOM 2184 N N . GLY A 1 270 ? 20.938 0.142 -2.561 1 90.12 270 GLY A N 1
ATOM 2185 C CA . GLY A 1 270 ? 21.156 1.534 -2.207 1 90.12 270 GLY A CA 1
ATOM 2186 C C . GLY A 1 270 ? 20.641 2.508 -3.244 1 90.12 270 GLY A C 1
ATOM 2187 O O . GLY A 1 270 ? 20.062 3.545 -2.896 1 90.12 270 GLY A O 1
ATOM 2188 N N . PHE A 1 271 ? 20.781 2.154 -4.441 1 91.75 271 PHE A N 1
ATOM 2189 C CA . PHE A 1 271 ? 20.234 2.975 -5.52 1 91.75 271 PHE A CA 1
ATOM 2190 C C . PHE A 1 271 ? 18.719 2.99 -5.477 1 91.75 271 PHE A C 1
ATOM 2192 O O . PHE A 1 271 ? 18.094 4.039 -5.66 1 91.75 271 PHE A O 1
ATOM 2199 N N . MET A 1 272 ? 18.203 1.822 -5.246 1 93.12 272 MET A N 1
ATOM 2200 C CA . MET A 1 272 ? 16.75 1.732 -5.18 1 93.12 272 MET A CA 1
ATOM 2201 C C . MET A 1 272 ? 16.203 2.543 -4.008 1 93.12 272 MET A C 1
ATOM 2203 O O . MET A 1 272 ? 15.188 3.215 -4.137 1 93.12 272 MET A O 1
ATOM 2207 N N . PHE A 1 273 ? 16.891 2.471 -2.879 1 91.31 273 PHE A N 1
ATOM 2208 C CA . PHE A 1 273 ? 16.5 3.25 -1.709 1 91.31 273 PHE A CA 1
ATOM 2209 C C . PHE A 1 273 ? 16.5 4.738 -2.029 1 91.31 273 PHE A C 1
ATOM 2211 O O . PHE A 1 273 ? 15.562 5.453 -1.657 1 91.31 273 PHE A O 1
ATOM 2218 N N . ASP A 1 274 ? 17.438 5.168 -2.756 1 90.69 274 ASP A N 1
ATOM 2219 C CA . ASP A 1 274 ? 17.547 6.59 -3.066 1 90.69 274 ASP A CA 1
ATOM 2220 C C . ASP A 1 274 ? 16.422 7.051 -3.984 1 90.69 274 ASP A C 1
ATOM 2222 O O . ASP A 1 274 ? 15.906 8.156 -3.832 1 90.69 274 ASP A O 1
ATOM 2226 N N . VAL A 1 275 ? 16.094 6.25 -4.844 1 92.25 275 VAL A N 1
ATOM 2227 C CA . VAL A 1 275 ? 15.047 6.621 -5.785 1 92.25 275 VAL A CA 1
ATOM 2228 C C . VAL A 1 275 ? 13.703 6.684 -5.059 1 92.25 275 VAL A C 1
ATOM 2230 O O . VAL A 1 275 ? 12.859 7.527 -5.375 1 92.25 275 VAL A O 1
ATOM 2233 N N . LEU A 1 276 ? 13.539 5.871 -4.039 1 92.56 276 LEU A N 1
ATOM 2234 C CA . LEU A 1 276 ? 12.234 5.766 -3.396 1 92.56 276 LEU A CA 1
ATOM 2235 C C . LEU A 1 276 ? 12.133 6.719 -2.211 1 92.56 276 LEU A C 1
ATOM 2237 O O . LEU A 1 276 ? 11.047 7.219 -1.903 1 92.56 276 LEU A O 1
ATOM 2241 N N . PHE A 1 277 ? 13.289 7.031 -1.526 1 91.44 277 PHE A N 1
ATOM 2242 C CA . PHE A 1 277 ? 13.117 7.645 -0.215 1 91.44 277 PHE A CA 1
ATOM 2243 C C . PHE A 1 277 ? 13.984 8.883 -0.075 1 91.44 277 PHE A C 1
ATOM 2245 O O . PHE A 1 277 ? 14.023 9.516 0.987 1 91.44 277 PHE A O 1
ATOM 2252 N N . THR A 1 278 ? 14.695 9.219 -1.132 1 89.75 278 THR A N 1
ATOM 2253 C CA . THR A 1 278 ? 15.523 10.414 -1.069 1 89.75 278 THR A CA 1
ATOM 2254 C C . THR A 1 278 ? 15.32 11.273 -2.314 1 89.75 278 THR A C 1
ATOM 2256 O O . THR A 1 278 ? 14.594 10.891 -3.23 1 89.75 278 THR A O 1
ATOM 2259 N N . LYS A 1 279 ? 15.953 12.453 -2.293 1 87.62 279 LYS A N 1
ATOM 2260 C CA . LYS A 1 279 ? 15.93 13.352 -3.439 1 87.62 279 LYS A CA 1
ATOM 2261 C C . LYS A 1 279 ? 17.141 13.133 -4.344 1 87.62 279 LYS A C 1
ATOM 2263 O O . LYS A 1 279 ? 17.734 14.094 -4.84 1 87.62 279 LYS A O 1
ATOM 2268 N N . ALA A 1 280 ? 17.453 11.969 -4.508 1 79.5 280 ALA A N 1
ATOM 2269 C CA . ALA A 1 280 ? 18.625 11.688 -5.324 1 79.5 280 ALA A CA 1
ATOM 2270 C C . ALA A 1 280 ? 18.422 12.164 -6.762 1 79.5 280 ALA A C 1
ATOM 2272 O O . ALA A 1 280 ? 17.297 12.18 -7.262 1 79.5 280 ALA A O 1
ATOM 2273 N N . MET A 1 281 ? 19.469 12.648 -7.297 1 72.19 281 MET A N 1
ATOM 2274 C CA . MET A 1 281 ? 19.453 13.227 -8.633 1 72.19 281 MET A CA 1
ATOM 2275 C C . MET A 1 281 ? 19.469 12.133 -9.703 1 72.19 281 MET A C 1
ATOM 2277 O O . MET A 1 281 ? 20.531 11.828 -10.25 1 72.19 281 MET A O 1
ATOM 2281 N N . THR A 1 282 ? 18.266 11.398 -9.633 1 68.56 282 THR A N 1
ATOM 2282 C CA . THR A 1 282 ? 18.25 10.273 -10.555 1 68.56 282 THR A CA 1
ATOM 2283 C C . THR A 1 282 ? 17.266 10.523 -11.695 1 68.56 282 THR A C 1
ATOM 2285 O O . THR A 1 282 ? 16.375 11.359 -11.578 1 68.56 282 THR A O 1
ATOM 2288 N N . GLY A 1 283 ? 17.516 9.93 -12.812 1 59.41 283 GLY A N 1
ATOM 2289 C CA . GLY A 1 283 ? 16.578 9.812 -13.914 1 59.41 283 GLY A CA 1
ATOM 2290 C C . GLY A 1 283 ? 16.594 11.016 -14.836 1 59.41 283 GLY A C 1
ATOM 2291 O O . GLY A 1 283 ? 17.578 11.766 -14.883 1 59.41 283 GLY A O 1
ATOM 2292 N N . VAL A 1 284 ? 15.5 11.086 -15.477 1 54.53 284 VAL A N 1
ATOM 2293 C CA . VAL A 1 284 ? 15.258 12.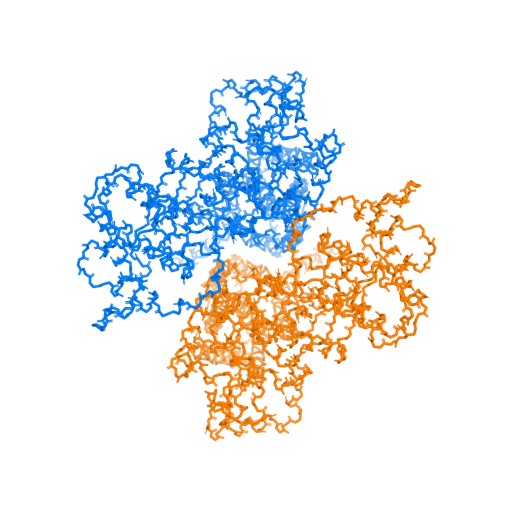156 -16.438 1 54.53 284 VAL A CA 1
ATOM 2294 C C . VAL A 1 284 ? 14.969 13.461 -15.703 1 54.53 284 VAL A C 1
ATOM 2296 O O . VAL A 1 284 ? 14.133 13.5 -14.805 1 54.53 284 VAL A O 1
ATOM 2299 N N . GLY A 1 285 ? 16.078 14.359 -15.703 1 65.31 285 GLY A N 1
ATOM 2300 C CA . GLY A 1 285 ? 15.805 15.703 -15.203 1 65.31 285 GLY A CA 1
ATOM 2301 C C . GLY A 1 285 ? 16.75 16.141 -14.094 1 65.31 285 GLY A C 1
ATOM 2302 O O . GLY A 1 285 ? 16.406 17 -13.281 1 65.31 285 GLY A O 1
ATOM 2303 N N . TRP A 1 286 ? 17.812 15.383 -13.961 1 75 286 TRP A N 1
ATOM 2304 C CA . TRP A 1 286 ? 18.719 15.758 -12.883 1 75 286 TRP A CA 1
ATOM 2305 C C . TRP A 1 286 ? 19.359 17.109 -13.156 1 75 286 TRP A C 1
ATOM 2307 O O . TRP A 1 286 ? 19.672 17.859 -12.227 1 75 286 TRP A O 1
ATOM 2317 N N . ARG A 1 287 ? 19.453 17.5 -14.438 1 80.31 287 ARG A N 1
ATOM 2318 C CA . ARG A 1 287 ? 20.125 18.766 -14.781 1 80.31 287 ARG A CA 1
ATOM 2319 C C . ARG A 1 287 ? 19.297 19.953 -14.32 1 80.31 287 ARG A C 1
ATOM 2321 O O . ARG A 1 287 ? 19.812 20.828 -13.609 1 80.31 287 ARG A O 1
ATOM 2328 N N . PRO A 1 288 ? 18.016 19.828 -14.695 1 82.81 288 PRO A N 1
ATOM 2329 C CA . PRO A 1 288 ? 17.234 20.953 -14.195 1 82.81 288 PRO A CA 1
ATOM 2330 C C . PRO A 1 288 ? 17.156 20.984 -12.672 1 82.81 288 PRO A C 1
ATOM 2332 O O . PRO A 1 288 ? 17.125 22.078 -12.078 1 82.81 288 PRO A O 1
ATOM 2335 N N . ARG A 1 289 ? 17.203 19.969 -12.125 1 87 289 ARG A N 1
ATOM 2336 C CA . ARG A 1 289 ? 17.141 19.938 -10.672 1 87 289 ARG A CA 1
ATOM 2337 C C . ARG A 1 289 ? 18.438 20.453 -10.055 1 87 289 ARG A C 1
ATOM 2339 O O . ARG A 1 289 ? 18.406 21.156 -9.039 1 87 289 ARG A O 1
ATOM 2346 N N . LEU A 1 290 ? 19.5 20.141 -10.703 1 86.75 290 LEU A N 1
ATOM 2347 C CA . LEU A 1 290 ? 20.781 20.656 -10.234 1 86.75 290 LEU A CA 1
ATOM 2348 C C . LEU A 1 290 ? 20.859 22.172 -10.391 1 86.75 290 LEU A C 1
ATOM 2350 O O . LEU A 1 290 ? 21.375 22.875 -9.523 1 86.75 290 LEU A O 1
ATOM 2354 N N . PHE A 1 291 ? 20.344 22.594 -11.461 1 87.88 291 PHE A N 1
ATOM 2355 C CA . PHE A 1 291 ? 20.281 24.031 -11.703 1 87.88 291 PHE A CA 1
ATOM 2356 C C . PHE A 1 291 ? 19.422 24.719 -10.641 1 87.88 291 PHE A C 1
ATOM 2358 O O . PHE A 1 291 ? 19.828 25.75 -10.086 1 87.88 291 PHE A O 1
ATOM 2365 N N . LEU A 1 292 ? 18.391 24.094 -10.344 1 87.88 292 LEU A N 1
ATOM 2366 C CA . LEU A 1 292 ? 17.484 24.672 -9.344 1 87.88 292 LEU A CA 1
ATOM 2367 C C . LEU A 1 292 ? 18.141 24.656 -7.965 1 87.88 292 LEU A C 1
ATOM 2369 O O . LEU A 1 292 ? 17.969 25.594 -7.188 1 87.88 292 LEU A O 1
ATOM 2373 N N . ARG A 1 293 ? 18.875 23.672 -7.699 1 88.56 293 ARG A N 1
ATOM 2374 C CA . ARG A 1 293 ? 19.562 23.594 -6.414 1 88.56 293 ARG A CA 1
ATOM 2375 C C . ARG A 1 293 ? 20.641 24.656 -6.301 1 88.56 293 ARG A C 1
ATOM 2377 O O . ARG A 1 293 ? 20.875 25.203 -5.223 1 88.56 293 ARG A O 1
ATOM 2384 N N . SER A 1 294 ? 21.25 24.938 -7.391 1 89.94 294 SER A N 1
ATOM 2385 C CA . SER A 1 294 ? 22.281 25.984 -7.395 1 89.94 294 SER A CA 1
ATOM 2386 C C . SER A 1 294 ? 21.656 27.359 -7.188 1 89.94 294 SER A C 1
ATOM 2388 O O . SER A 1 294 ? 22.203 28.172 -6.434 1 89.94 294 SER A O 1
ATOM 2390 N N . ILE A 1 295 ? 20.609 27.5 -7.84 1 91 295 ILE A N 1
ATOM 2391 C CA . ILE A 1 295 ? 19.906 28.766 -7.664 1 91 295 ILE A CA 1
ATOM 2392 C C . ILE A 1 295 ? 19.453 28.906 -6.211 1 91 295 ILE A C 1
ATOM 2394 O O . ILE A 1 295 ? 19.578 29.984 -5.617 1 91 295 ILE A O 1
ATOM 2398 N N . ASN A 1 296 ? 18.984 27.844 -5.652 1 89.81 296 ASN A N 1
ATOM 2399 C CA . ASN A 1 296 ? 18.547 27.859 -4.266 1 89.81 296 ASN A CA 1
ATOM 2400 C C . ASN A 1 296 ? 19.688 28.172 -3.311 1 89.81 296 ASN A C 1
ATOM 2402 O O . ASN A 1 296 ? 19.516 28.953 -2.365 1 89.81 296 ASN A O 1
ATOM 2406 N N . PHE A 1 297 ? 20.766 27.641 -3.602 1 90.12 297 PHE A N 1
ATOM 2407 C CA . PHE A 1 297 ? 21.938 27.891 -2.773 1 90.12 297 PHE A CA 1
ATOM 2408 C C . PHE A 1 297 ? 22.375 29.344 -2.885 1 90.12 297 PHE A C 1
ATOM 2410 O O . PHE A 1 297 ? 22.672 29.984 -1.875 1 90.12 297 PHE A O 1
ATOM 2417 N N . LEU A 1 298 ? 22.359 29.891 -4.07 1 92.94 298 LEU A N 1
ATOM 2418 C CA . LEU A 1 298 ? 22.766 31.266 -4.297 1 92.94 298 LEU A CA 1
ATOM 2419 C C . LEU A 1 298 ? 21.797 32.25 -3.65 1 92.94 298 LEU A C 1
ATOM 2421 O O . LEU A 1 298 ? 22.203 33.25 -3.088 1 92.94 298 LEU A O 1
ATOM 2425 N N . LEU A 1 299 ? 20.562 31.875 -3.709 1 92.56 299 LEU A N 1
ATOM 2426 C CA . LEU A 1 299 ? 19.547 32.719 -3.09 1 92.56 299 LEU A CA 1
ATOM 2427 C C . LEU A 1 299 ? 19.703 32.75 -1.573 1 92.56 299 LEU A C 1
ATOM 2429 O O . LEU A 1 299 ? 19.609 33.812 -0.944 1 92.56 299 LEU A O 1
ATOM 2433 N N . SER A 1 300 ? 20.031 31.641 -1.021 1 90.5 300 SER A N 1
ATOM 2434 C CA . SER A 1 300 ? 20.203 31.547 0.426 1 90.5 300 SER A CA 1
ATOM 2435 C C . SER A 1 300 ? 21.453 32.281 0.881 1 90.5 300 SER A C 1
ATOM 2437 O O . SER A 1 300 ? 21.422 33 1.894 1 90.5 300 SER A O 1
ATOM 2439 N N . VAL A 1 301 ? 22.484 32.188 0.14 1 92.62 301 VAL A N 1
ATOM 2440 C CA . VAL A 1 301 ? 23.734 32.875 0.478 1 92.62 301 VAL A CA 1
ATOM 2441 C C . VAL A 1 301 ? 23.578 34.375 0.317 1 92.62 301 VAL A C 1
ATOM 2443 O O . VAL A 1 301 ? 24.016 35.156 1.17 1 92.62 301 VAL A O 1
ATOM 2446 N N . SER A 1 302 ? 22.906 34.719 -0.751 1 92.81 302 SER A N 1
ATOM 2447 C CA . SER A 1 302 ? 22.672 36.125 -0.979 1 92.81 302 SER A CA 1
ATOM 2448 C C . SER A 1 302 ? 21.781 36.719 0.115 1 92.81 302 SER A C 1
ATOM 2450 O O . SER A 1 302 ? 22.016 37.875 0.556 1 92.81 302 SER A O 1
ATOM 2452 N N . ALA A 1 303 ? 20.844 35.969 0.5 1 91.81 303 ALA A N 1
ATOM 2453 C CA . ALA A 1 303 ? 19.969 36.438 1.573 1 91.81 303 ALA A CA 1
ATOM 2454 C C . ALA A 1 303 ? 20.734 36.594 2.883 1 91.81 303 ALA A C 1
ATOM 2456 O O . ALA A 1 303 ? 20.516 37.531 3.639 1 91.81 303 ALA A O 1
ATOM 2457 N N . LEU A 1 304 ? 21.656 35.688 3.164 1 93.06 304 LEU A N 1
ATOM 2458 C CA . LEU A 1 304 ? 22.469 35.75 4.371 1 93.06 304 LEU A CA 1
ATOM 2459 C C . LEU A 1 304 ? 23.375 36.969 4.34 1 93.06 304 LEU A C 1
ATOM 2461 O O . LEU A 1 304 ? 23.484 37.688 5.332 1 93.06 304 LEU A O 1
ATOM 2465 N N . LEU A 1 305 ? 23.953 37.281 3.248 1 93.5 305 LEU A N 1
ATOM 2466 C CA . LEU A 1 305 ? 24.844 38.406 3.1 1 93.5 305 LEU A CA 1
ATOM 2467 C C . LEU A 1 305 ? 24.062 39.719 3.197 1 93.5 305 LEU A C 1
ATOM 2469 O O . LEU A 1 305 ? 24.5 40.656 3.857 1 93.5 305 LEU A O 1
ATOM 2473 N N . ALA A 1 306 ? 22.938 39.75 2.523 1 91.94 306 ALA A N 1
ATOM 2474 C CA . ALA A 1 306 ? 22.094 40.938 2.582 1 91.94 306 ALA A CA 1
ATOM 2475 C C . ALA A 1 306 ? 21.625 41.188 4.008 1 91.94 306 ALA A C 1
ATOM 2477 O O . ALA A 1 306 ? 21.578 42.344 4.453 1 91.94 306 ALA A O 1
ATOM 2478 N N . PHE A 1 307 ? 21.281 40.156 4.664 1 91.62 307 PHE A N 1
ATOM 2479 C CA . PHE A 1 307 ? 20.844 40.312 6.047 1 91.62 307 PHE A CA 1
ATOM 2480 C C . PHE A 1 307 ? 21.984 40.781 6.93 1 91.62 307 PHE A C 1
ATOM 2482 O O . PHE A 1 307 ? 21.766 41.594 7.828 1 91.62 307 PHE A O 1
ATOM 2489 N N . TRP A 1 308 ? 23.156 40.312 6.641 1 91.25 308 TRP A N 1
ATOM 2490 C CA . TRP A 1 308 ? 24.328 40.719 7.398 1 91.25 308 TRP A CA 1
ATOM 2491 C C . TRP A 1 308 ? 24.562 42.219 7.223 1 91.25 308 TRP A C 1
ATOM 2493 O O . TRP A 1 308 ? 24.828 42.938 8.195 1 91.25 308 TRP A O 1
ATOM 2503 N N . ILE A 1 309 ? 24.344 42.75 6.078 1 88.88 309 ILE A N 1
ATOM 2504 C CA . ILE A 1 309 ? 24.547 44.156 5.789 1 88.88 309 ILE A CA 1
ATOM 2505 C C . ILE A 1 309 ? 23.438 44.969 6.457 1 88.88 309 ILE A C 1
ATOM 2507 O O . ILE A 1 309 ? 23.719 46.031 7.051 1 88.88 309 ILE A O 1
ATOM 2511 N N . MET A 1 310 ? 22.297 44.469 6.398 1 86.25 310 MET A N 1
ATOM 2512 C CA . MET A 1 310 ? 21.141 45.188 6.957 1 86.25 310 MET A CA 1
ATOM 2513 C C . MET A 1 310 ? 21.219 45.219 8.484 1 86.25 310 MET A C 1
ATOM 2515 O O . MET A 1 310 ? 20.938 46.25 9.102 1 86.25 310 MET A O 1
ATOM 2519 N N . ALA A 1 311 ? 21.438 44.062 9.125 1 82.75 311 ALA A N 1
ATOM 2520 C CA . ALA A 1 311 ? 21.453 43.938 10.586 1 82.75 311 ALA A CA 1
ATOM 2521 C C . ALA A 1 311 ? 22.531 44.844 11.195 1 82.75 311 ALA A C 1
ATOM 2523 O O . ALA A 1 311 ? 22.375 45.312 12.32 1 82.75 311 ALA A O 1
ATOM 2524 N N . ARG A 1 312 ? 23.531 45.156 10.555 1 81.19 312 ARG A N 1
ATOM 2525 C CA . ARG A 1 312 ? 24.594 46.031 11.047 1 81.19 312 ARG A CA 1
ATOM 2526 C C . ARG A 1 312 ? 24.141 47.5 11.078 1 81.19 312 ARG A C 1
ATOM 2528 O O . ARG A 1 312 ? 24.562 48.25 11.953 1 81.19 312 ARG A O 1
ATOM 2535 N N . ASN A 1 313 ? 23.234 47.781 10.188 1 72.94 313 ASN A N 1
ATOM 2536 C CA . ASN A 1 313 ? 22.859 49.188 10.047 1 72.94 313 ASN A CA 1
ATOM 2537 C C . ASN A 1 313 ? 21.562 49.5 10.789 1 72.94 313 ASN A C 1
ATOM 2539 O O . ASN A 1 313 ? 21.172 50.656 10.906 1 72.94 313 ASN A O 1
ATOM 2543 N N . SER A 1 314 ? 20.766 48.406 11.125 1 69.44 314 SER A N 1
ATOM 2544 C CA . SER A 1 314 ? 19.453 48.719 11.68 1 69.44 314 SER A CA 1
ATOM 2545 C C . SER A 1 314 ? 19.391 48.375 13.164 1 69.44 314 SER A C 1
ATOM 2547 O O . SER A 1 314 ? 19.766 47.25 13.57 1 69.44 314 SER A O 1
ATOM 2549 N N . LYS A 1 315 ? 19.188 49.281 14.078 1 66 315 LYS A N 1
ATOM 2550 C CA . LYS A 1 315 ? 19 49.125 15.523 1 66 315 LYS A CA 1
ATOM 2551 C C . LYS A 1 315 ? 17.547 48.844 15.859 1 66 315 LYS A C 1
ATOM 2553 O O . LYS A 1 315 ? 17.172 48.812 17.031 1 66 315 LYS A O 1
ATOM 2558 N N . ALA A 1 316 ? 16.812 48.5 14.828 1 68.62 316 ALA A N 1
ATOM 2559 C CA . ALA A 1 316 ? 15.367 48.438 15.07 1 68.62 316 ALA A CA 1
ATOM 2560 C C . ALA A 1 316 ? 14.922 47.062 15.484 1 68.62 316 ALA A C 1
ATOM 2562 O O . ALA A 1 316 ? 13.828 46.875 16.031 1 68.62 316 ALA A O 1
ATOM 2563 N N . TYR A 1 317 ? 15.875 46.062 15.398 1 76.75 317 TYR A N 1
ATOM 2564 C CA . TYR A 1 317 ? 15.438 44.688 15.688 1 76.75 317 TYR A CA 1
ATOM 2565 C C . TYR A 1 317 ? 15.984 44.219 17.031 1 76.75 317 TYR A C 1
ATOM 2567 O O . TYR A 1 317 ? 17.047 44.656 17.469 1 76.75 317 TYR A O 1
ATOM 2575 N N . SER A 1 318 ? 15.156 43.406 17.703 1 82 318 SER A N 1
ATOM 2576 C CA . SER A 1 318 ? 15.633 42.812 18.953 1 82 318 SER A CA 1
ATOM 2577 C C . SER A 1 318 ? 16.844 41.906 18.703 1 82 318 SER A C 1
ATOM 2579 O O . SER A 1 318 ? 16.938 41.25 17.656 1 82 318 SER A O 1
ATOM 2581 N N . GLU A 1 319 ? 17.797 41.938 19.609 1 84.81 319 GLU A N 1
ATOM 2582 C CA . GLU A 1 319 ? 19.016 41.125 19.469 1 84.81 319 GLU A CA 1
ATOM 2583 C C . GLU A 1 319 ? 18.703 39.656 19.359 1 84.81 319 GLU A C 1
ATOM 2585 O O . GLU A 1 319 ? 19.391 38.938 18.625 1 84.81 319 GLU A O 1
ATOM 2590 N N . ILE A 1 320 ? 17.75 39.188 20.109 1 87.12 320 ILE A N 1
ATOM 2591 C CA . ILE A 1 320 ? 17.391 37.75 20.062 1 87.12 320 ILE A CA 1
ATOM 2592 C C . ILE A 1 320 ? 16.859 37.406 18.688 1 87.12 320 ILE A C 1
ATOM 2594 O O . ILE A 1 320 ? 17.188 36.344 18.125 1 87.12 320 ILE A O 1
ATOM 2598 N N . ASP A 1 321 ? 16.062 38.312 18.125 1 88.25 321 ASP A N 1
ATOM 2599 C CA . ASP A 1 321 ? 15.492 38.062 16.797 1 88.25 321 ASP A CA 1
ATOM 2600 C C . ASP A 1 321 ? 16.578 38.062 15.727 1 88.25 321 ASP A C 1
ATOM 2602 O O . ASP A 1 321 ? 16.516 37.312 14.75 1 88.25 321 ASP A O 1
ATOM 2606 N N . ILE A 1 322 ? 17.547 38.906 15.961 1 89.81 322 ILE A N 1
ATOM 2607 C CA . ILE A 1 322 ? 18.672 38.938 15.023 1 89.81 322 ILE A CA 1
ATOM 2608 C C . ILE A 1 322 ? 19.469 37.656 15.109 1 89.81 322 ILE A C 1
ATOM 2610 O O . ILE A 1 322 ? 19.844 37.062 14.086 1 89.81 322 ILE A O 1
ATOM 2614 N N . THR A 1 323 ? 19.656 37.156 16.312 1 91.56 323 THR A N 1
ATOM 2615 C CA . THR A 1 323 ? 20.406 35.938 16.5 1 91.56 323 THR A CA 1
ATOM 2616 C C . THR A 1 323 ? 19.656 34.75 15.891 1 91.56 323 THR A C 1
ATOM 2618 O O . THR A 1 323 ? 20.266 33.906 15.219 1 91.56 323 THR A O 1
ATOM 2621 N N . ILE A 1 324 ? 18.391 34.688 16.094 1 92.25 324 ILE A N 1
ATOM 2622 C CA . ILE A 1 324 ? 17.578 33.594 15.562 1 92.25 324 ILE A CA 1
ATOM 2623 C C . ILE A 1 324 ? 17.578 33.656 14.039 1 92.25 324 ILE A C 1
ATOM 2625 O O . ILE A 1 324 ? 17.688 32.625 13.375 1 92.25 324 ILE A O 1
ATOM 2629 N N . SER A 1 325 ? 17.484 34.844 13.508 1 91.56 325 SER A N 1
ATOM 2630 C CA . SER A 1 325 ? 17.484 35 12.062 1 91.56 325 SER A CA 1
ATOM 2631 C C . SER A 1 325 ? 18.828 34.531 11.477 1 91.56 325 SER A C 1
ATOM 2633 O O . SER A 1 325 ? 18.859 33.906 10.406 1 91.56 325 SER A O 1
ATOM 2635 N N . TYR A 1 326 ? 19.922 34.812 12.219 1 92.75 326 TYR A N 1
ATOM 2636 C CA . TYR A 1 326 ? 21.234 34.344 11.781 1 92.75 326 TYR A CA 1
ATOM 2637 C C . TYR A 1 326 ? 21.297 32.812 11.836 1 92.75 326 TYR A C 1
ATOM 2639 O O . TYR A 1 326 ? 21.859 32.188 10.945 1 92.75 326 TYR A O 1
ATOM 2647 N N . LEU A 1 327 ? 20.719 32.281 12.82 1 93.94 327 LEU A N 1
ATOM 2648 C CA . LEU A 1 327 ? 20.719 30.812 12.953 1 93.94 327 LEU A CA 1
ATOM 2649 C C . LEU A 1 327 ? 19.906 30.172 11.836 1 93.94 327 LEU A C 1
ATOM 2651 O O . LEU A 1 327 ? 20.312 29.125 11.297 1 93.94 327 LEU A O 1
ATOM 2655 N N . LEU A 1 328 ? 18.844 30.781 11.555 1 93.94 328 LEU A N 1
ATOM 2656 C CA . LEU A 1 328 ? 17.969 30.219 10.523 1 93.94 328 LEU A CA 1
ATOM 2657 C C . LEU A 1 328 ? 18.625 30.328 9.148 1 93.94 328 LEU A C 1
ATOM 2659 O O . LEU A 1 328 ? 18.688 29.344 8.406 1 93.94 328 LEU A O 1
ATOM 2663 N N . LEU A 1 329 ? 19.109 31.5 8.82 1 93 329 LEU A N 1
ATOM 2664 C CA . LEU A 1 329 ? 19.734 31.703 7.52 1 93 329 LEU A CA 1
ATOM 2665 C C . LEU A 1 329 ? 21.047 30.953 7.426 1 93 329 LEU A C 1
ATOM 2667 O O . LEU A 1 329 ? 21.328 30.281 6.422 1 93 329 LEU A O 1
ATOM 2671 N N . GLY A 1 330 ? 21.844 31.062 8.453 1 91.69 330 GLY A N 1
ATOM 2672 C CA . GLY A 1 330 ? 23.078 30.312 8.484 1 91.69 330 GLY A CA 1
ATOM 2673 C C . GLY A 1 330 ? 22.859 28.812 8.469 1 91.69 330 GLY A C 1
ATOM 2674 O O . GLY A 1 330 ? 23.594 28.078 7.801 1 91.69 330 GLY A O 1
ATOM 2675 N N . GLY A 1 331 ? 21.891 28.359 9.234 1 91.12 331 GLY A N 1
ATOM 2676 C CA . GLY A 1 331 ? 21.547 26.953 9.227 1 91.12 331 GLY A CA 1
ATOM 2677 C C . GLY A 1 331 ? 21.141 26.438 7.852 1 91.12 331 GLY A C 1
ATOM 2678 O O . GLY A 1 331 ? 21.531 25.344 7.457 1 91.12 331 GLY A O 1
ATOM 2679 N N . ALA A 1 332 ? 20.375 27.219 7.172 1 90.44 332 ALA A N 1
ATOM 2680 C CA . ALA A 1 332 ? 19.969 26.844 5.824 1 90.44 332 ALA A CA 1
ATOM 2681 C C . ALA A 1 332 ? 21.172 26.688 4.902 1 90.44 332 ALA A C 1
ATOM 2683 O O . ALA A 1 332 ? 21.25 25.734 4.129 1 90.44 332 ALA A O 1
ATOM 2684 N N . VAL A 1 333 ? 22.094 27.531 4.988 1 91.5 333 VAL A N 1
ATOM 2685 C CA . VAL A 1 333 ? 23.281 27.5 4.145 1 91.5 333 VAL A CA 1
ATOM 2686 C C . VAL A 1 333 ? 24.141 26.297 4.512 1 91.5 333 VAL A C 1
ATOM 2688 O O . VAL A 1 333 ? 24.609 25.562 3.633 1 91.5 333 VAL A O 1
ATOM 2691 N N . VAL A 1 334 ? 24.281 26.078 5.762 1 92.38 334 VAL A N 1
ATOM 2692 C CA . VAL A 1 334 ? 25.094 24.969 6.211 1 92.38 334 VAL A CA 1
ATOM 2693 C C . VAL A 1 334 ? 24.469 23.641 5.773 1 92.38 334 VAL A C 1
ATOM 2695 O O . VAL A 1 334 ? 25.172 22.734 5.34 1 92.38 334 VAL A O 1
ATOM 2698 N N . LEU A 1 335 ? 23.219 23.578 5.871 1 89.69 335 LEU A N 1
ATOM 2699 C CA . LEU A 1 335 ? 22.531 22.359 5.465 1 89.69 335 LEU A CA 1
ATOM 2700 C C . LEU A 1 335 ? 22.656 22.141 3.961 1 89.69 335 LEU A C 1
ATOM 2702 O O . LEU A 1 335 ? 22.797 21 3.508 1 89.69 335 LEU A O 1
ATOM 2706 N N . ASP A 1 336 ? 22.656 23.172 3.258 1 88.62 336 ASP A N 1
ATOM 2707 C CA . ASP A 1 336 ? 22.844 23.047 1.813 1 88.62 336 ASP A CA 1
ATOM 2708 C C . ASP A 1 336 ? 24.25 22.594 1.467 1 88.62 336 ASP A C 1
ATOM 2710 O O . ASP A 1 336 ? 24.453 21.766 0.585 1 88.62 336 ASP A O 1
ATOM 2714 N N . ILE A 1 337 ? 25.141 23.125 2.152 1 88.5 337 ILE A N 1
ATOM 2715 C CA . ILE A 1 337 ? 26.516 22.734 1.926 1 88.5 337 ILE A CA 1
ATOM 2716 C C . ILE A 1 337 ? 26.688 21.25 2.287 1 88.5 337 ILE A C 1
ATOM 2718 O O . ILE A 1 337 ? 27.312 20.5 1.542 1 88.5 337 ILE A O 1
ATOM 2722 N N . TYR A 1 338 ? 26.094 20.922 3.303 1 86.12 338 TYR A N 1
ATOM 2723 C CA . TYR A 1 338 ? 26.141 19.531 3.73 1 86.12 338 TYR A CA 1
ATOM 2724 C C . TYR A 1 338 ? 25.531 18.609 2.68 1 86.12 338 TYR A C 1
ATOM 2726 O O . TYR A 1 338 ? 26.094 17.578 2.346 1 86.12 338 TYR A O 1
ATOM 2734 N N . SER A 1 339 ? 24.5 19.031 2.199 1 82.12 339 SER A N 1
ATOM 2735 C CA . SER A 1 339 ? 23.797 18.234 1.198 1 82.12 339 SER A CA 1
ATOM 2736 C C . SER A 1 339 ? 24.625 18.125 -0.085 1 82.12 339 SER A C 1
ATOM 2738 O O . SER A 1 339 ? 24.625 17.078 -0.736 1 82.12 339 SER A O 1
ATOM 2740 N N . VAL A 1 340 ? 25.328 19.125 -0.392 1 80.94 340 VAL A N 1
ATOM 2741 C CA . VAL A 1 340 ? 26.156 19.109 -1.591 1 80.94 340 VAL A CA 1
ATOM 2742 C C . VAL A 1 340 ? 27.344 18.172 -1.383 1 80.94 340 VAL A C 1
ATOM 2744 O O . VAL A 1 340 ? 27.703 17.406 -2.279 1 80.94 340 VAL A O 1
ATOM 2747 N N . ILE A 1 341 ? 27.844 18.203 -0.281 1 81.44 341 ILE A N 1
ATOM 2748 C CA . ILE A 1 341 ? 28.969 17.328 0.022 1 81.44 341 ILE A CA 1
ATOM 2749 C C . ILE A 1 341 ? 28.516 15.867 -0.045 1 81.44 341 ILE A C 1
ATOM 2751 O O . ILE A 1 341 ? 29.188 15.039 -0.665 1 81.44 341 ILE A O 1
ATOM 2755 N N . TRP A 1 342 ? 27.406 15.656 0.455 1 80.38 342 TRP A N 1
ATOM 2756 C CA . TRP A 1 342 ? 26.875 14.297 0.452 1 80.38 342 TRP A CA 1
ATOM 2757 C C . TRP A 1 342 ? 26.5 13.859 -0.96 1 80.38 342 TRP A C 1
ATOM 2759 O O . TRP A 1 342 ? 26.641 12.68 -1.308 1 80.38 342 TRP A O 1
ATOM 2769 N N . MET A 1 343 ? 26.047 14.766 -1.642 1 81 343 MET A N 1
ATOM 2770 C CA . MET A 1 343 ? 25.719 14.469 -3.035 1 81 343 MET A CA 1
ATOM 2771 C C . MET A 1 343 ? 26.984 14.133 -3.824 1 81 343 MET A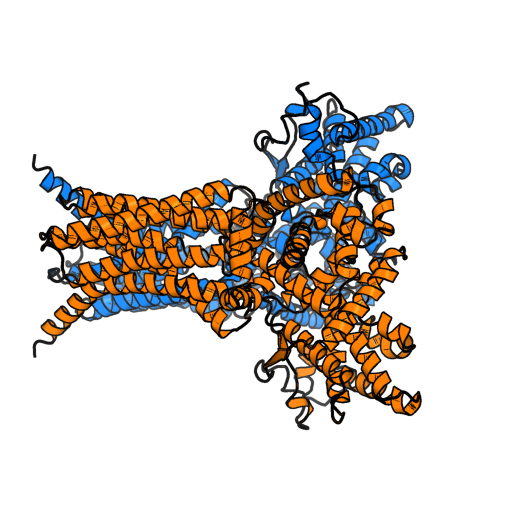 C 1
ATOM 2773 O O . MET A 1 343 ? 26.984 13.211 -4.641 1 81 343 MET A O 1
ATOM 2777 N N . LEU A 1 344 ? 28.016 14.82 -3.502 1 78.25 344 LEU A N 1
ATOM 2778 C CA . LEU A 1 344 ? 29.281 14.609 -4.211 1 78.25 344 LEU A CA 1
ATOM 2779 C C . LEU A 1 344 ? 29.891 13.266 -3.828 1 78.25 344 LEU A C 1
ATOM 2781 O O . LEU A 1 344 ? 30.547 12.625 -4.648 1 78.25 344 LEU A O 1
ATOM 2785 N N . LEU A 1 345 ? 29.562 12.852 -2.68 1 80.75 345 LEU A N 1
ATOM 2786 C CA . LEU A 1 345 ? 30.125 11.594 -2.195 1 80.75 345 LEU A CA 1
ATOM 2787 C C . LEU A 1 345 ? 29.141 10.438 -2.436 1 80.75 345 LEU A C 1
ATOM 2789 O O . LEU A 1 345 ? 29.406 9.312 -2.021 1 80.75 345 LEU A O 1
ATOM 2793 N N . SER A 1 346 ? 28.172 10.688 -3.102 1 82.5 346 SER A N 1
ATOM 2794 C CA . SER A 1 346 ? 27.172 9.664 -3.328 1 82.5 346 SER A CA 1
ATOM 2795 C C . SER A 1 346 ? 27.578 8.719 -4.453 1 82.5 346 SER A C 1
ATOM 2797 O O . SER A 1 346 ? 28.422 9.062 -5.281 1 82.5 346 SER A O 1
ATOM 2799 N N . ASP A 1 347 ? 26.938 7.57 -4.445 1 85.62 347 ASP A N 1
ATOM 2800 C CA . ASP A 1 347 ? 27.203 6.582 -5.484 1 85.62 347 ASP A CA 1
ATOM 2801 C C . ASP A 1 347 ? 26.75 7.094 -6.852 1 85.62 347 ASP A C 1
ATOM 2803 O O . ASP A 1 347 ? 27.375 6.77 -7.871 1 85.62 347 ASP A O 1
ATOM 2807 N N . TRP A 1 348 ? 25.844 7.941 -6.891 1 87.44 348 TRP A N 1
ATOM 2808 C CA . TRP A 1 348 ? 25.328 8.492 -8.141 1 87.44 348 TRP A CA 1
ATOM 2809 C C . TRP A 1 348 ? 26.359 9.406 -8.789 1 87.44 348 TRP A C 1
ATOM 2811 O O . TRP A 1 348 ? 26.578 9.344 -10 1 87.44 348 TRP A O 1
ATOM 2821 N N . THR A 1 349 ? 26.922 10.188 -8 1 84.88 349 THR A N 1
ATOM 2822 C CA . THR A 1 349 ? 27.922 11.109 -8.523 1 84.88 349 THR A CA 1
ATOM 2823 C C . THR A 1 349 ? 29.188 10.359 -8.953 1 84.88 349 THR A C 1
ATOM 2825 O O . THR A 1 349 ? 29.781 10.672 -9.984 1 84.88 349 THR A O 1
ATOM 2828 N N . MET A 1 350 ? 29.516 9.398 -8.211 1 84.94 350 MET A N 1
ATOM 2829 C CA . MET A 1 350 ? 30.688 8.602 -8.57 1 84.94 350 MET A CA 1
ATOM 2830 C C . MET A 1 350 ? 30.453 7.852 -9.875 1 84.94 350 MET A C 1
ATOM 2832 O O . MET A 1 350 ? 31.375 7.676 -10.672 1 84.94 350 MET A O 1
ATOM 2836 N N . LEU A 1 351 ? 29.234 7.434 -10 1 87.5 351 LEU A N 1
ATOM 2837 C CA . LEU A 1 351 ? 28.859 6.77 -11.25 1 87.5 351 LEU A CA 1
ATOM 2838 C C . LEU A 1 351 ? 29 7.723 -12.43 1 87.5 351 LEU A C 1
ATOM 2840 O O . LEU A 1 351 ? 29.516 7.344 -13.484 1 87.5 351 LEU A O 1
ATOM 2844 N N . TRP A 1 352 ? 28.672 8.922 -12.258 1 84.12 352 TRP A N 1
ATOM 2845 C CA . TRP A 1 352 ? 28.719 9.93 -13.312 1 84.12 352 TRP A CA 1
ATOM 2846 C C . TRP A 1 352 ? 30.156 10.352 -13.609 1 84.12 352 TRP A C 1
ATOM 2848 O O . TRP A 1 352 ? 30.547 10.492 -14.766 1 84.12 352 TRP A O 1
ATOM 2858 N N . LEU A 1 353 ? 30.922 10.469 -12.594 1 83.31 353 LEU A N 1
ATOM 2859 C CA . LEU A 1 353 ? 32.281 10.93 -12.742 1 83.31 353 LEU A CA 1
ATOM 2860 C C . LEU A 1 353 ? 33.156 9.859 -13.391 1 83.31 353 LEU A C 1
ATOM 2862 O O . LEU A 1 353 ? 34.094 10.172 -14.125 1 83.31 353 LEU A O 1
ATOM 2866 N N . SER A 1 354 ? 32.781 8.68 -13.141 1 83.31 354 SER A N 1
ATOM 2867 C CA . SER A 1 354 ? 33.562 7.578 -13.656 1 83.31 354 SER A CA 1
ATOM 2868 C C . SER A 1 354 ? 33.219 7.27 -15.109 1 83.31 354 SER A C 1
ATOM 2870 O O . SER A 1 354 ? 34 6.609 -15.812 1 83.31 354 SER A O 1
ATOM 2872 N N . LYS A 1 355 ? 32.094 7.707 -15.477 1 76.94 355 LYS A N 1
ATOM 2873 C CA . LYS A 1 355 ? 31.688 7.477 -16.859 1 76.94 355 LYS A CA 1
ATOM 2874 C C . LYS A 1 355 ? 32.375 8.453 -17.812 1 76.94 355 LYS A C 1
ATOM 2876 O O . LYS A 1 355 ? 32.719 8.094 -18.938 1 76.94 355 LYS A O 1
ATOM 2881 N N . LYS A 1 356 ? 32.594 9.719 -17.312 1 67.62 356 LYS A N 1
ATOM 2882 C CA . LYS A 1 356 ? 33.125 10.773 -18.172 1 67.62 356 LYS A CA 1
ATOM 2883 C C . LYS A 1 356 ? 34.656 10.68 -18.25 1 67.62 356 LYS A C 1
ATOM 2885 O O . LYS A 1 356 ? 35.344 10.547 -17.234 1 67.62 356 LYS A O 1
ATOM 2890 N N . ARG A 1 357 ? 35.156 10.523 -19.391 1 69 357 ARG A N 1
ATOM 2891 C CA . ARG A 1 357 ? 36.594 10.477 -19.594 1 69 357 ARG A CA 1
ATOM 2892 C C . ARG A 1 357 ? 37.188 11.883 -19.625 1 69 357 ARG A C 1
ATOM 2894 O O . ARG A 1 357 ? 38.062 12.18 -20.453 1 69 357 ARG A O 1
ATOM 2901 N N . GLU A 1 358 ? 36.531 12.641 -18.859 1 77.88 358 GLU A N 1
ATOM 2902 C CA . GLU A 1 358 ? 37.125 13.961 -18.797 1 77.88 358 GLU A CA 1
ATOM 2903 C C . GLU A 1 358 ? 38.219 14.023 -17.719 1 77.88 358 GLU A C 1
ATOM 2905 O O . GLU A 1 358 ? 38.094 13.406 -16.656 1 77.88 358 GLU A O 1
ATOM 2910 N N . PRO A 1 359 ? 39.25 14.625 -18.094 1 81.25 359 PRO A N 1
ATOM 2911 C CA . PRO A 1 359 ? 40.406 14.672 -17.172 1 81.25 359 PRO A CA 1
ATOM 2912 C C . PRO A 1 359 ? 40.031 15.234 -15.805 1 81.25 359 PRO A C 1
ATOM 2914 O O . PRO A 1 359 ? 40.5 14.734 -14.781 1 81.25 359 PRO A O 1
ATOM 2917 N N . LEU A 1 360 ? 39.188 16.219 -15.852 1 81.25 360 LEU A N 1
ATOM 2918 C CA . LEU A 1 360 ? 38.812 16.797 -14.562 1 81.25 360 LEU A CA 1
ATOM 2919 C C . LEU A 1 360 ? 38.031 15.781 -13.727 1 81.25 360 LEU A C 1
ATOM 2921 O O . LEU A 1 360 ? 38.25 15.672 -12.516 1 81.25 360 LEU A O 1
ATOM 2925 N N . ALA A 1 361 ? 37.156 15.164 -14.336 1 80.69 361 ALA A N 1
ATOM 2926 C CA . ALA A 1 361 ? 36.375 14.141 -13.641 1 80.69 361 ALA A CA 1
ATOM 2927 C C . ALA A 1 361 ? 37.281 13.023 -13.117 1 80.69 361 ALA A C 1
ATOM 2929 O O . ALA A 1 361 ? 37.094 12.516 -12.008 1 80.69 361 ALA A O 1
ATOM 2930 N N . GLU A 1 362 ? 38.219 12.758 -13.812 1 80.44 362 GLU A N 1
ATOM 2931 C CA . GLU A 1 362 ? 39.156 11.703 -13.422 1 80.44 362 GLU A CA 1
ATOM 2932 C C . GLU A 1 362 ? 40 12.125 -12.211 1 80.44 362 GLU A C 1
ATOM 2934 O O . GLU A 1 362 ? 40.281 11.312 -11.328 1 80.44 362 GLU A O 1
ATOM 2939 N N . SER A 1 363 ? 40.344 13.328 -12.242 1 82.69 363 SER A N 1
ATOM 2940 C CA . SER A 1 363 ? 41.125 13.836 -11.125 1 82.69 363 SER A CA 1
ATOM 2941 C C . SER A 1 363 ? 40.312 13.836 -9.836 1 82.69 363 SER A C 1
ATOM 2943 O O . SER A 1 363 ? 40.812 13.492 -8.766 1 82.69 363 SER A O 1
ATOM 2945 N N . ILE A 1 364 ? 39.125 14.195 -9.977 1 80.38 364 ILE A N 1
ATOM 2946 C CA . ILE A 1 364 ? 38.25 14.227 -8.805 1 80.38 364 ILE A CA 1
ATOM 2947 C C . ILE A 1 364 ? 38.031 12.812 -8.289 1 80.38 364 ILE A C 1
ATOM 2949 O O . ILE A 1 364 ? 38.062 12.57 -7.082 1 80.38 364 ILE A O 1
ATOM 2953 N N . CYS A 1 365 ? 37.781 11.992 -9.195 1 78.06 365 CYS A N 1
ATOM 2954 C CA . CYS A 1 365 ? 37.562 10.602 -8.828 1 78.06 365 CYS A CA 1
ATOM 2955 C C . CYS A 1 365 ? 38.812 10.023 -8.141 1 78.06 365 CYS A C 1
ATOM 2957 O O . CYS A 1 365 ? 38.688 9.32 -7.137 1 78.06 365 CYS A O 1
ATOM 2959 N N . GLN A 1 366 ? 39.906 10.383 -8.672 1 78.75 366 GLN A N 1
ATOM 2960 C CA . GLN A 1 366 ? 41.156 9.891 -8.102 1 78.75 366 GLN A CA 1
ATOM 2961 C C . GLN A 1 366 ? 41.375 10.453 -6.695 1 78.75 366 GLN A C 1
ATOM 2963 O O . GLN A 1 366 ? 41.844 9.742 -5.809 1 78.75 366 GLN A O 1
ATOM 2968 N N . PHE A 1 367 ? 40.938 11.57 -6.617 1 81.5 367 PHE A N 1
ATOM 2969 C CA . PHE A 1 367 ? 41.094 12.211 -5.309 1 81.5 367 PHE A CA 1
ATOM 2970 C C . PHE A 1 367 ? 40.188 11.523 -4.281 1 81.5 367 PHE A C 1
ATOM 2972 O O . PHE A 1 367 ? 40.625 11.266 -3.154 1 81.5 367 PHE A O 1
ATOM 2979 N N . ILE A 1 368 ? 39.062 11.25 -4.641 1 77.69 368 ILE A N 1
ATOM 2980 C CA . ILE A 1 368 ? 38.094 10.648 -3.738 1 77.69 368 ILE A CA 1
ATOM 2981 C C . ILE A 1 368 ? 38.531 9.234 -3.377 1 77.69 368 ILE A C 1
ATOM 2983 O O . ILE A 1 368 ? 38.469 8.836 -2.211 1 77.69 368 ILE A O 1
ATOM 2987 N N . TYR A 1 369 ? 39.062 8.523 -4.324 1 75.31 369 TYR A N 1
ATOM 2988 C CA . TYR A 1 369 ? 39.438 7.141 -4.078 1 75.31 369 TYR A CA 1
ATOM 2989 C C . TYR A 1 369 ? 40.781 7.074 -3.322 1 75.31 369 TYR A C 1
ATOM 2991 O O . TYR A 1 369 ? 41.031 6.117 -2.584 1 75.31 369 TYR A O 1
ATOM 2999 N N . SER A 1 370 ? 41.531 8.07 -3.512 1 78 370 SER A N 1
ATOM 3000 C CA . SER A 1 370 ? 42.844 8.078 -2.863 1 78 370 SER A CA 1
ATOM 3001 C C . SER A 1 370 ? 42.75 8.539 -1.416 1 78 370 SER A C 1
ATOM 3003 O O . SER A 1 370 ? 43.562 8.172 -0.58 1 78 370 SER A O 1
ATOM 3005 N N . SER A 1 371 ? 41.719 9.273 -1.228 1 77.75 371 SER A N 1
ATOM 3006 C CA . SER A 1 371 ? 41.562 9.734 0.145 1 77.75 371 SER A CA 1
ATOM 3007 C C . SER A 1 371 ? 40.906 8.656 1.012 1 77.75 371 SER A C 1
ATOM 3009 O O . SER A 1 371 ? 39.781 8.227 0.745 1 77.75 371 SER A O 1
ATOM 3011 N N . ARG A 1 372 ? 41.719 8.125 1.947 1 64.81 372 ARG A N 1
ATOM 3012 C CA . ARG A 1 372 ? 41.281 7.047 2.824 1 64.81 372 ARG A CA 1
ATOM 3013 C C . ARG A 1 372 ? 40 7.43 3.574 1 64.81 372 ARG A C 1
ATOM 3015 O O . ARG A 1 372 ? 39.125 6.598 3.77 1 64.81 372 ARG A O 1
ATOM 3022 N N . TRP A 1 373 ? 40.031 8.656 3.906 1 71.44 373 TRP A N 1
ATOM 3023 C CA . TRP A 1 373 ? 38.906 9.133 4.703 1 71.44 373 TRP A CA 1
ATOM 3024 C C . TRP A 1 373 ? 37.625 9.188 3.871 1 71.44 373 TRP A C 1
ATOM 3026 O O . TRP A 1 373 ? 36.562 8.711 4.301 1 71.44 373 TRP A O 1
ATOM 3036 N N . LEU A 1 374 ? 37.75 9.742 2.768 1 73.31 374 LEU A N 1
ATOM 3037 C CA . LEU A 1 374 ? 36.562 9.867 1.904 1 73.31 374 LEU A CA 1
ATOM 3038 C C . LEU A 1 374 ? 36.125 8.5 1.396 1 73.31 374 LEU A C 1
ATOM 3040 O O . LEU A 1 374 ? 34.938 8.234 1.283 1 73.31 374 LEU A O 1
ATOM 3044 N N . SER A 1 375 ? 37.062 7.664 1.262 1 66.81 375 SER A N 1
ATOM 3045 C CA . SER A 1 375 ? 36.75 6.32 0.787 1 66.81 375 SER A CA 1
ATOM 3046 C C . SER A 1 375 ? 36.031 5.512 1.853 1 66.81 375 SER A C 1
ATOM 3048 O O . SER A 1 375 ? 35.125 4.727 1.537 1 66.81 375 SER A O 1
ATOM 3050 N N . SER A 1 376 ? 36.406 5.758 3.053 1 68.25 376 SER A N 1
ATOM 3051 C CA . SER A 1 376 ? 35.75 5.043 4.145 1 68.25 376 SER A CA 1
ATOM 3052 C C . SER A 1 376 ? 34.312 5.504 4.32 1 68.25 376 SER A C 1
ATOM 3054 O O . SER A 1 376 ? 33.438 4.703 4.652 1 68.25 376 SER A O 1
ATOM 3056 N N . LEU A 1 377 ? 34.125 6.723 4.059 1 67.12 377 LEU A N 1
ATOM 3057 C CA . LEU A 1 377 ? 32.781 7.281 4.176 1 67.12 377 LEU A CA 1
ATOM 3058 C C . LEU A 1 377 ? 31.859 6.734 3.084 1 67.12 377 LEU A C 1
ATOM 3060 O O . LEU A 1 377 ? 30.672 6.52 3.316 1 67.12 377 LEU A O 1
ATOM 3064 N N . ILE A 1 378 ? 32.469 6.469 2.02 1 59.94 378 ILE A N 1
ATOM 3065 C CA . ILE A 1 378 ? 31.703 5.969 0.877 1 59.94 378 ILE A CA 1
ATOM 3066 C C . ILE A 1 378 ? 31.422 4.477 1.058 1 59.94 378 ILE A C 1
ATOM 3068 O O . ILE A 1 378 ? 30.328 4.008 0.769 1 59.94 378 ILE A O 1
ATOM 3072 N N . HIS A 1 379 ? 32.438 3.695 1.546 1 57.12 379 HIS A N 1
ATOM 3073 C CA . HIS A 1 379 ? 32.344 2.242 1.6 1 57.12 379 HIS A CA 1
ATOM 3074 C C . HIS A 1 379 ? 31.531 1.784 2.805 1 57.12 379 HIS A C 1
ATOM 3076 O O . HIS A 1 379 ? 30.969 0.689 2.799 1 57.12 379 HIS A O 1
ATOM 3082 N N . LYS A 1 380 ? 31.609 2.465 3.916 1 55.16 380 LYS A N 1
ATOM 3083 C CA . LYS A 1 380 ? 30.938 2.002 5.121 1 55.16 380 LYS A CA 1
ATOM 3084 C C . LYS A 1 380 ? 29.422 2.018 4.941 1 55.16 380 LYS A C 1
ATOM 3086 O O . LYS A 1 380 ? 28.672 1.467 5.762 1 55.16 380 LYS A O 1
ATOM 3091 N N . LYS A 1 381 ? 29.031 2.545 3.869 1 56.41 381 LYS A N 1
ATOM 3092 C CA . LYS A 1 381 ? 27.625 2.9 3.67 1 56.41 381 LYS A CA 1
ATOM 3093 C C . LYS A 1 381 ? 26.844 1.729 3.088 1 56.41 381 LYS A C 1
ATOM 3095 O O . LYS A 1 381 ? 25.844 1.93 2.396 1 56.41 381 LYS A O 1
ATOM 3100 N N . ARG A 1 382 ? 27.328 0.459 3.551 1 63.75 382 ARG A N 1
ATOM 3101 C CA . ARG A 1 382 ? 26.609 -0.626 2.891 1 63.75 382 ARG A CA 1
ATOM 3102 C C . ARG A 1 382 ? 25.734 -1.379 3.879 1 63.75 382 ARG A C 1
ATOM 3104 O O . ARG A 1 382 ? 25.75 -1.098 5.078 1 63.75 382 ARG A O 1
ATOM 3111 N N . TRP A 1 383 ? 24.875 -2.252 3.467 1 66.12 383 TRP A N 1
ATOM 3112 C CA . TRP A 1 383 ? 23.922 -3.037 4.246 1 66.12 383 TRP A CA 1
ATOM 3113 C C . TRP A 1 383 ? 24.609 -3.66 5.461 1 66.12 383 TRP A C 1
ATOM 3115 O O . TRP A 1 383 ? 25.656 -4.293 5.34 1 66.12 383 TRP A O 1
ATOM 3125 N N . LYS A 1 384 ? 24.172 -3.207 6.73 1 65.19 384 LYS A N 1
ATOM 3126 C CA . LYS A 1 384 ? 24.766 -3.736 7.957 1 65.19 384 LYS A CA 1
ATOM 3127 C C . LYS A 1 384 ? 24.625 -5.254 8.023 1 65.19 384 LYS A C 1
ATOM 3129 O O . LYS A 1 384 ? 25.328 -5.914 8.789 1 65.19 384 LYS A O 1
ATOM 3134 N N . GLU A 1 385 ? 24.484 -5.922 7.062 1 76.88 385 GLU A N 1
ATOM 3135 C CA . GLU A 1 385 ? 24.453 -7.379 6.945 1 76.88 385 GLU A CA 1
ATOM 3136 C C . GLU A 1 385 ? 23.969 -8.023 8.234 1 76.88 385 GLU A C 1
ATOM 3138 O O . GLU A 1 385 ? 24.641 -8.891 8.797 1 76.88 385 GLU A O 1
ATOM 3143 N N . SER A 1 386 ? 22.922 -7.535 8.781 1 81.88 386 SER A N 1
ATOM 3144 C CA . SER A 1 386 ? 22.344 -8.117 9.984 1 81.88 386 SER A CA 1
ATOM 3145 C C . SER A 1 386 ? 20.922 -8.578 9.742 1 81.88 386 SER A C 1
ATOM 3147 O O . SER A 1 386 ? 20.234 -8.078 8.844 1 81.88 386 SER A O 1
ATOM 3149 N N . MET A 1 387 ? 20.609 -9.633 10.492 1 86.62 387 MET A N 1
ATOM 3150 C CA . MET A 1 387 ? 19.25 -10.156 10.438 1 86.62 387 MET A CA 1
ATOM 3151 C C . MET A 1 387 ? 18.625 -10.195 11.836 1 86.62 387 MET A C 1
ATOM 3153 O O . MET A 1 387 ? 19.297 -10.516 12.812 1 86.62 387 MET A O 1
ATOM 3157 N N . ASN A 1 388 ? 17.391 -9.844 11.953 1 82.62 388 ASN A N 1
ATOM 3158 C CA . ASN A 1 388 ? 16.672 -9.938 13.211 1 82.62 388 ASN A CA 1
ATOM 3159 C C . ASN A 1 388 ? 16.25 -11.367 13.516 1 82.62 388 ASN A C 1
ATOM 3161 O O . ASN A 1 388 ? 15.969 -12.148 12.602 1 82.62 388 ASN A O 1
ATOM 3165 N N . GLN A 1 389 ? 16.297 -11.672 14.766 1 85.44 389 GLN A N 1
ATOM 3166 C CA . GLN A 1 389 ? 16 -13.031 15.195 1 85.44 389 GLN A CA 1
ATOM 3167 C C . GLN A 1 389 ? 14.891 -13.055 16.234 1 85.44 389 GLN A C 1
ATOM 3169 O O . GLN A 1 389 ? 14.75 -12.109 17.016 1 85.44 389 GLN A O 1
ATOM 3174 N N . HIS A 1 390 ? 14.094 -14.039 16.047 1 80 390 HIS A N 1
ATOM 3175 C CA . HIS A 1 390 ? 13.094 -14.352 17.062 1 80 390 HIS A CA 1
ATOM 3176 C C . HIS A 1 390 ? 13.125 -15.828 17.422 1 80 390 HIS A C 1
ATOM 3178 O O . HIS A 1 390 ? 13.336 -16.688 16.562 1 80 390 HIS A O 1
ATOM 3184 N N . ALA A 1 391 ? 13.266 -16.141 18.688 1 73.38 391 ALA A N 1
ATOM 3185 C CA . ALA A 1 391 ? 13.234 -17.547 19.062 1 73.38 391 ALA A CA 1
ATOM 3186 C C . ALA A 1 391 ? 12.18 -17.797 20.141 1 73.38 391 ALA A C 1
ATOM 3188 O O . ALA A 1 391 ? 11.898 -16.906 20.953 1 73.38 391 ALA A O 1
ATOM 3189 N N . ILE A 1 392 ? 11.531 -18.828 20.078 1 60.31 392 ILE A N 1
ATOM 3190 C CA . ILE A 1 392 ? 10.562 -19.266 21.078 1 60.31 392 ILE A CA 1
ATOM 3191 C C . ILE A 1 392 ? 11.297 -19.828 22.281 1 60.31 392 ILE A C 1
ATOM 3193 O O . ILE A 1 392 ? 11.781 -20.953 22.25 1 60.31 392 ILE A O 1
ATOM 3197 N N . HIS A 1 393 ? 12.641 -19.422 22.672 1 53.5 393 HIS A N 1
ATOM 3198 C CA . HIS A 1 393 ? 13.625 -20.094 23.516 1 53.5 393 HIS A CA 1
ATOM 3199 C C . HIS A 1 393 ? 13.023 -20.469 24.875 1 53.5 393 HIS A C 1
ATOM 3201 O O . HIS A 1 393 ? 13.281 -21.562 25.391 1 53.5 393 HIS A O 1
ATOM 3207 N N . LYS A 1 394 ? 12.875 -19.234 25.672 1 45.44 394 LYS A N 1
ATOM 3208 C CA . LYS A 1 394 ? 12.984 -19.562 27.094 1 45.44 394 LYS A CA 1
ATOM 3209 C C . LYS A 1 394 ? 12.102 -20.766 27.453 1 45.44 394 LYS A C 1
ATOM 3211 O O . LYS A 1 394 ? 12.391 -21.5 28.391 1 45.44 394 LYS A O 1
ATOM 3216 N N . HIS A 1 395 ? 11.109 -20.906 26.75 1 42 395 HIS A N 1
ATOM 3217 C CA . HIS A 1 395 ? 10.18 -21.906 27.266 1 42 395 HIS A CA 1
ATOM 3218 C C . HIS A 1 395 ? 10.586 -23.312 26.859 1 42 395 HIS A C 1
ATOM 3220 O O . HIS A 1 395 ? 10.07 -24.297 27.391 1 42 395 HIS A O 1
ATOM 3226 N N . ILE A 1 396 ? 11.234 -23.453 25.656 1 44.75 396 ILE A N 1
ATOM 3227 C CA . ILE A 1 396 ? 11.648 -24.812 25.297 1 44.75 396 ILE A CA 1
ATOM 3228 C C . ILE A 1 396 ? 12.68 -25.312 26.312 1 44.75 396 ILE A C 1
ATOM 3230 O O . ILE A 1 396 ? 12.742 -26.5 26.594 1 44.75 396 ILE A O 1
ATOM 3234 N N . GLU A 1 397 ? 13.672 -24.531 26.703 1 40.59 397 GLU A N 1
ATOM 3235 C CA . GLU A 1 397 ? 14.602 -25.047 27.703 1 40.59 397 GLU A CA 1
ATOM 3236 C C . GLU A 1 397 ? 13.867 -25.406 29 1 40.59 397 GLU A C 1
ATOM 3238 O O . GLU A 1 397 ? 14.242 -26.359 29.672 1 40.59 397 GLU A O 1
ATOM 3243 N N . GLN A 1 398 ? 13.156 -24.359 29.75 1 38.22 398 GLN A N 1
ATOM 3244 C CA . GLN A 1 398 ? 12.562 -24.719 31.031 1 38.22 398 GLN A CA 1
ATOM 3245 C C . GLN A 1 398 ? 11.281 -25.531 30.828 1 38.22 398 GLN A C 1
ATOM 3247 O O . GLN A 1 398 ? 10.531 -25.297 29.875 1 38.22 398 GLN A O 1
ATOM 3252 N N . SER A 1 399 ? 11.141 -26.812 31.359 1 35.06 399 SER A N 1
ATOM 3253 C CA . SER A 1 399 ? 10.016 -27.719 31.5 1 35.06 399 SER A CA 1
ATOM 3254 C C . SER A 1 399 ? 8.695 -26.969 31.609 1 35.06 399 SER A C 1
ATOM 3256 O O . SER A 1 399 ? 7.727 -27.484 32.188 1 35.06 399 SER A O 1
ATOM 3258 N N . VAL A 1 400 ? 8.695 -25.688 31.641 1 35.62 400 VAL A N 1
ATOM 3259 C CA . VAL A 1 400 ? 7.41 -25.078 31.969 1 35.62 400 VAL A CA 1
ATOM 3260 C C . VAL A 1 400 ? 6.445 -25.25 30.797 1 35.62 400 VAL A C 1
ATOM 3262 O O . VAL A 1 400 ? 6.859 -25.219 29.625 1 35.62 400 VAL A O 1
ATOM 3265 N N . PRO A 1 401 ? 5.121 -25.594 31.125 1 32.28 401 PRO A N 1
ATOM 3266 C CA . PRO A 1 401 ? 4.027 -25.953 30.219 1 32.28 401 PRO A CA 1
ATOM 3267 C C . PRO A 1 401 ? 3.842 -24.922 29.094 1 32.28 401 PRO A C 1
ATOM 3269 O O . PRO A 1 401 ? 3.945 -23.719 29.344 1 32.28 401 PRO A O 1
ATOM 3272 N N . MET A 1 402 ? 4.027 -25.188 27.906 1 33.69 402 MET A N 1
ATOM 3273 C CA . MET A 1 402 ? 4.031 -24.578 26.578 1 33.69 402 MET A CA 1
ATOM 3274 C C . MET A 1 402 ? 2.852 -23.625 26.422 1 33.69 402 MET A C 1
ATOM 3276 O O . MET A 1 402 ? 2.74 -22.938 25.406 1 33.69 402 MET A O 1
ATOM 3280 N N . GLY A 1 403 ? 1.83 -23.781 27.172 1 33.12 403 GLY A N 1
ATOM 3281 C CA . GLY A 1 403 ? 0.545 -23.125 27 1 33.12 403 GLY A CA 1
ATOM 3282 C C . GLY A 1 403 ? 0.656 -21.609 26.906 1 33.12 403 GLY A C 1
ATOM 3283 O O . GLY A 1 403 ? -0.124 -20.969 26.203 1 33.12 403 GLY A O 1
ATOM 3284 N N . ASN A 1 404 ? 1.386 -21 27.875 1 33.56 404 ASN A N 1
ATOM 3285 C CA . ASN A 1 404 ? 1.385 -19.562 28.094 1 33.56 404 ASN A CA 1
ATOM 3286 C C . ASN A 1 404 ? 2.254 -18.844 27.078 1 33.56 404 ASN A C 1
ATOM 3288 O O . ASN A 1 404 ? 2.502 -17.641 27.203 1 33.56 404 ASN A O 1
ATOM 3292 N N . LEU A 1 405 ? 2.969 -19.547 26.328 1 33.53 405 LEU A N 1
ATOM 3293 C CA . LEU A 1 405 ? 4.152 -19 25.672 1 33.53 405 LEU A CA 1
ATOM 3294 C C . LEU A 1 405 ? 3.76 -18.125 24.469 1 33.53 405 LEU A C 1
ATOM 3296 O O . LEU A 1 405 ? 4.355 -17.078 24.25 1 33.53 405 LEU A O 1
ATOM 3300 N N . ILE A 1 406 ? 3.068 -18.672 23.531 1 34.31 406 ILE A N 1
ATOM 3301 C CA . ILE A 1 406 ? 2.879 -18 22.25 1 34.31 406 ILE A CA 1
ATOM 3302 C C . ILE A 1 406 ? 1.841 -16.891 22.391 1 34.31 406 ILE A C 1
ATOM 3304 O O . ILE A 1 406 ? 1.731 -16.016 21.516 1 34.31 406 ILE A O 1
ATOM 3308 N N . SER A 1 407 ? 0.892 -17.125 23.219 1 34.5 407 SER A N 1
ATOM 3309 C CA . SER A 1 407 ? -0.17 -16.125 23.266 1 34.5 407 SER A CA 1
ATOM 3310 C C . SER A 1 407 ? 0.387 -14.75 23.578 1 34.5 407 SER A C 1
ATOM 3312 O O . SER A 1 407 ? -0.309 -13.742 23.438 1 34.5 407 SER A O 1
ATOM 3314 N N . LYS A 1 408 ? 1.104 -14.625 24.844 1 35.25 408 LYS A N 1
ATOM 3315 C CA . LYS A 1 408 ? 1.575 -13.336 25.344 1 35.25 408 LYS A CA 1
ATOM 3316 C C . LYS A 1 408 ? 2.748 -12.82 24.516 1 35.25 408 LYS A C 1
ATOM 3318 O O . LYS A 1 408 ? 3.752 -13.516 24.344 1 35.25 408 LYS A O 1
ATOM 3323 N N . GLY A 1 409 ? 2.668 -12.172 23.406 1 38.97 409 GLY A N 1
ATOM 3324 C CA . GLY A 1 409 ? 3.523 -11.32 22.594 1 38.97 409 GLY A CA 1
ATOM 3325 C C . GLY A 1 409 ? 4.902 -11.117 23.203 1 38.97 409 GLY A C 1
ATOM 3326 O O . GLY A 1 409 ? 5.773 -10.508 22.578 1 38.97 409 GLY A O 1
ATOM 3327 N N . HIS A 1 410 ? 5.062 -11.25 24.484 1 40.16 410 HIS A N 1
ATOM 3328 C CA . HIS A 1 410 ? 6.125 -10.633 25.266 1 40.16 410 HIS A CA 1
ATOM 3329 C C . HIS A 1 410 ? 7.391 -11.477 25.25 1 40.16 410 HIS A C 1
ATOM 3331 O O . HIS A 1 410 ? 8.469 -11 25.609 1 40.16 410 HIS A O 1
ATOM 3337 N N . ASN A 1 411 ? 7.32 -12.883 25.188 1 44.31 411 ASN A N 1
ATOM 3338 C CA . ASN A 1 411 ? 8.625 -13.359 25.625 1 44.31 411 ASN A CA 1
ATOM 3339 C C . ASN A 1 411 ? 9.539 -13.68 24.453 1 44.31 411 ASN A C 1
ATOM 3341 O O . ASN A 1 411 ? 10.297 -14.648 24.5 1 44.31 411 ASN A O 1
ATOM 3345 N N . PHE A 1 412 ? 9.266 -13.406 23.344 1 54.84 412 PHE A N 1
ATOM 3346 C CA . PHE A 1 412 ? 10.227 -13.523 22.25 1 54.84 412 PHE A CA 1
ATOM 3347 C C . PHE A 1 412 ? 11.469 -12.688 22.531 1 54.84 412 PHE A C 1
ATOM 3349 O O . PHE A 1 412 ? 11.367 -11.531 22.938 1 54.84 412 PHE A O 1
ATOM 3356 N N . ARG A 1 413 ? 12.508 -13.508 22.766 1 59.72 413 ARG A N 1
ATOM 3357 C CA . ARG A 1 413 ? 13.781 -12.789 22.781 1 59.72 413 ARG A CA 1
ATOM 3358 C C . ARG A 1 413 ? 14.125 -12.258 21.391 1 59.72 413 ARG A C 1
ATOM 3360 O O . ARG A 1 413 ? 14.039 -12.984 20.406 1 59.72 413 ARG A O 1
ATOM 3367 N N . ARG A 1 414 ? 14.203 -11.031 21.422 1 71.31 414 ARG A N 1
ATOM 3368 C CA . ARG A 1 414 ? 14.617 -10.391 20.172 1 71.31 414 ARG A CA 1
ATOM 3369 C C . ARG A 1 414 ? 16.094 -10.008 20.219 1 71.31 414 ARG A C 1
ATOM 3371 O O . ARG A 1 414 ? 16.562 -9.477 21.219 1 71.31 414 ARG A O 1
ATOM 3378 N N . TRP A 1 415 ? 16.828 -10.633 19.125 1 77.94 415 TRP A N 1
ATOM 3379 C CA . TRP A 1 415 ? 18.203 -10.164 19.016 1 77.94 415 TRP A CA 1
ATOM 3380 C C . TRP A 1 415 ? 18.609 -10.031 17.547 1 77.94 415 TRP A C 1
ATOM 3382 O O . TRP A 1 415 ? 17.828 -10.352 16.656 1 77.94 415 TRP A O 1
ATOM 3392 N N . LYS A 1 416 ? 19.75 -9.414 17.406 1 82.5 416 LYS A N 1
ATOM 3393 C CA . LYS A 1 416 ? 20.297 -9.25 16.062 1 82.5 416 LYS A CA 1
ATOM 3394 C C . LYS A 1 416 ? 21.531 -10.109 15.859 1 82.5 416 LYS A C 1
ATOM 3396 O O . LYS A 1 416 ? 22.359 -10.234 16.766 1 82.5 416 LYS A O 1
ATOM 3401 N N . GLU A 1 417 ? 21.484 -10.766 14.711 1 86.62 417 GLU A N 1
ATOM 3402 C CA . GLU A 1 417 ? 22.656 -11.555 14.344 1 86.62 417 GLU A CA 1
ATOM 3403 C C . GLU A 1 417 ? 23.219 -11.133 12.984 1 86.62 417 GLU A C 1
ATOM 3405 O O . GLU A 1 417 ? 22.453 -10.805 12.078 1 86.62 417 GLU A O 1
ATOM 3410 N N . ASP A 1 418 ? 24.484 -11.172 12.906 1 86.19 418 ASP A N 1
ATOM 3411 C CA . ASP A 1 418 ? 25.125 -10.82 11.641 1 86.19 418 ASP A CA 1
ATOM 3412 C C . ASP A 1 418 ? 25.016 -11.969 10.633 1 86.19 418 ASP A C 1
ATOM 3414 O O . ASP A 1 418 ? 25.047 -13.141 11.023 1 86.19 418 ASP A O 1
ATOM 3418 N N . VAL A 1 419 ? 24.875 -11.625 9.406 1 90.19 419 VAL A N 1
ATOM 3419 C CA . VAL A 1 419 ? 24.844 -12.625 8.344 1 90.19 419 VAL A CA 1
ATOM 3420 C C . VAL A 1 419 ? 26.266 -13.109 8.062 1 90.19 419 VAL A C 1
ATOM 3422 O O . VAL A 1 419 ? 27.078 -12.383 7.5 1 90.19 419 VAL A O 1
ATOM 3425 N N . ASP A 1 420 ? 26.469 -14.297 8.406 1 88.69 420 ASP A N 1
ATOM 3426 C CA . ASP A 1 420 ? 27.797 -14.891 8.297 1 88.69 420 ASP A CA 1
ATOM 3427 C C . ASP A 1 420 ? 28.156 -15.164 6.836 1 88.69 420 ASP A C 1
ATOM 3429 O O . ASP A 1 420 ? 27.266 -15.336 5.996 1 88.69 420 ASP A O 1
ATOM 3433 N N . CYS A 1 421 ? 29.438 -15.242 6.633 1 90.69 421 CYS A N 1
ATOM 3434 C CA . CYS A 1 421 ? 29.953 -15.508 5.293 1 90.69 421 CYS A CA 1
ATOM 3435 C C . CYS A 1 421 ? 29.562 -16.906 4.828 1 90.69 421 CYS A C 1
ATOM 3437 O O . CYS A 1 421 ? 29.25 -17.109 3.65 1 90.69 421 CYS A O 1
ATOM 3439 N N . TYR A 1 422 ? 29.531 -17.719 5.758 1 93.75 422 TYR A N 1
ATOM 3440 C CA . TYR A 1 422 ? 29.172 -19.094 5.41 1 93.75 422 TYR A CA 1
ATOM 3441 C C . TYR A 1 422 ? 27.719 -19.188 4.957 1 93.75 422 TYR A C 1
ATOM 3443 O O . TYR A 1 422 ? 27.406 -19.922 4.02 1 93.75 422 TYR A O 1
ATOM 3451 N N . LEU A 1 423 ? 26.875 -18.484 5.613 1 94.94 423 LEU A N 1
ATOM 3452 C CA . LEU A 1 423 ? 25.469 -18.469 5.227 1 94.94 423 LEU A CA 1
ATOM 3453 C C . LEU A 1 423 ? 25.312 -17.906 3.816 1 94.94 423 LEU A C 1
ATOM 3455 O O . LEU A 1 423 ? 24.562 -18.453 3.01 1 94.94 423 LEU A O 1
ATOM 3459 N N . LYS A 1 424 ? 26.047 -16.875 3.48 1 95.06 424 LYS A N 1
ATOM 3460 C CA . LYS A 1 424 ? 26 -16.297 2.146 1 95.06 424 LYS A CA 1
ATOM 3461 C C . LYS A 1 424 ? 26.438 -17.297 1.086 1 95.06 424 LYS A C 1
ATOM 3463 O O . LYS A 1 424 ? 25.828 -17.391 0.019 1 95.06 424 LYS A O 1
ATOM 3468 N N . GLU A 1 425 ? 27.422 -17.969 1.443 1 96.12 425 GLU A N 1
ATOM 3469 C CA . GLU A 1 425 ? 27.953 -18.969 0.511 1 96.12 425 GLU A CA 1
ATOM 3470 C C . GLU A 1 425 ? 26.938 -20.094 0.269 1 96.12 425 GLU A C 1
ATOM 3472 O O . GLU A 1 425 ? 26.75 -20.516 -0.869 1 96.12 425 GLU A O 1
ATOM 3477 N N . LEU A 1 426 ? 26.359 -20.484 1.314 1 96.12 426 LEU A N 1
ATOM 3478 C CA . LEU A 1 426 ? 25.391 -21.562 1.19 1 96.12 426 LEU A CA 1
ATOM 3479 C C . LEU A 1 426 ? 24.203 -21.109 0.336 1 96.12 426 LEU A C 1
ATOM 3481 O O . LEU A 1 426 ? 23.719 -21.875 -0.509 1 96.12 426 LEU A O 1
ATOM 3485 N N . ILE A 1 427 ? 23.719 -19.938 0.558 1 96.75 427 ILE A N 1
ATOM 3486 C CA . ILE A 1 427 ? 22.594 -19.406 -0.2 1 96.75 427 ILE A CA 1
ATOM 3487 C C . ILE A 1 427 ? 22.969 -19.281 -1.672 1 96.75 427 ILE A C 1
ATOM 3489 O O . ILE A 1 427 ? 22.219 -19.703 -2.555 1 96.75 427 ILE A O 1
ATOM 3493 N N . PHE A 1 428 ? 24.156 -18.734 -1.855 1 97.31 428 PHE A N 1
ATOM 3494 C CA . PHE A 1 428 ? 24.609 -18.484 -3.221 1 97.31 428 PHE A CA 1
ATOM 3495 C C . PHE A 1 428 ? 24.797 -19.797 -3.98 1 97.31 428 PHE A C 1
ATOM 3497 O O . PHE A 1 428 ? 24.438 -19.891 -5.156 1 97.31 428 PHE A O 1
ATOM 3504 N N . GLU A 1 429 ? 25.312 -20.75 -3.336 1 95.44 429 GLU A N 1
ATOM 3505 C CA . GLU A 1 429 ? 25.484 -22.062 -3.953 1 95.44 429 GLU A CA 1
ATOM 3506 C C . GLU A 1 429 ? 24.141 -22.688 -4.301 1 95.44 429 GLU A C 1
ATOM 3508 O O . GLU A 1 429 ? 23.984 -23.281 -5.375 1 95.44 429 GLU A O 1
ATOM 3513 N N . ARG A 1 430 ? 23.266 -22.547 -3.426 1 95.06 430 ARG A N 1
ATOM 3514 C CA . ARG A 1 430 ? 21.922 -23.078 -3.678 1 95.06 430 ARG A CA 1
ATOM 3515 C C . ARG A 1 430 ? 21.281 -22.375 -4.875 1 95.06 430 ARG A C 1
ATOM 3517 O O . ARG A 1 430 ? 20.625 -23.031 -5.699 1 95.06 430 ARG A O 1
ATOM 3524 N N . LEU A 1 431 ? 21.438 -21.141 -4.953 1 96.75 431 LEU A N 1
ATOM 3525 C CA . LEU A 1 431 ? 20.828 -20.375 -6.039 1 96.75 431 LEU A CA 1
ATOM 3526 C C . LEU A 1 431 ? 21.438 -20.781 -7.383 1 96.75 431 LEU A C 1
ATOM 3528 O O . LEU A 1 431 ? 20.734 -20.891 -8.383 1 96.75 431 LEU A O 1
ATOM 3532 N N . LEU A 1 432 ? 22.75 -21.016 -7.367 1 95.31 432 LEU A N 1
ATOM 3533 C CA . LEU A 1 432 ? 23.406 -21.438 -8.594 1 95.31 432 LEU A CA 1
ATOM 3534 C C . LEU A 1 432 ? 22.938 -22.828 -9.016 1 95.31 432 LEU A C 1
ATOM 3536 O O . LEU A 1 432 ? 22.75 -23.094 -10.211 1 95.31 432 LEU A O 1
ATOM 3540 N N . ASP A 1 433 ? 22.719 -23.594 -8.039 1 93.06 433 ASP A N 1
ATOM 3541 C CA . ASP A 1 433 ? 22.172 -24.906 -8.32 1 93.06 433 ASP A CA 1
ATOM 3542 C C . ASP A 1 433 ? 20.766 -24.828 -8.898 1 93.06 433 ASP A C 1
ATOM 3544 O O . ASP A 1 433 ? 20.438 -25.5 -9.867 1 93.06 433 ASP A O 1
ATOM 3548 N N . MET A 1 434 ? 19.953 -24.016 -8.328 1 92.88 434 MET A N 1
ATOM 3549 C CA . MET A 1 434 ? 18.594 -23.797 -8.812 1 92.88 434 MET A CA 1
ATOM 3550 C C . MET A 1 434 ? 18.594 -23.297 -10.25 1 92.88 434 MET A C 1
ATOM 3552 O O . MET A 1 434 ? 17.781 -23.734 -11.07 1 92.88 434 MET A O 1
ATOM 3556 N N . ARG A 1 435 ? 19.531 -22.422 -10.477 1 92.81 435 ARG A N 1
ATOM 3557 C CA . ARG A 1 435 ? 19.625 -21.844 -11.812 1 92.81 435 ARG A CA 1
ATOM 3558 C C . ARG A 1 435 ? 19.969 -22.906 -12.852 1 92.81 435 ARG A C 1
ATOM 3560 O O . ARG A 1 435 ? 19.422 -22.906 -13.953 1 92.81 435 ARG A O 1
ATOM 3567 N N . SER A 1 436 ? 20.875 -23.719 -12.539 1 90.88 436 SER A N 1
ATOM 3568 C CA . SER A 1 436 ? 21.281 -24.781 -13.461 1 90.88 436 SER A CA 1
ATOM 3569 C C . SER A 1 436 ? 20.125 -25.703 -13.797 1 90.88 436 SER A C 1
ATOM 3571 O O . SER A 1 436 ? 19.984 -26.156 -14.938 1 90.88 436 SER A O 1
ATOM 3573 N N . ARG A 1 437 ? 19.234 -25.891 -12.906 1 89.81 437 ARG A N 1
ATOM 3574 C CA . ARG A 1 437 ? 18.062 -26.734 -13.133 1 89.81 437 ARG A CA 1
ATOM 3575 C C . ARG A 1 437 ? 16.969 -25.953 -13.844 1 89.81 437 ARG A C 1
ATOM 3577 O O . ARG A 1 437 ? 16.281 -26.5 -14.719 1 89.81 437 ARG A O 1
ATOM 3584 N N . TYR A 1 438 ? 16.812 -24.719 -13.469 1 86.38 438 TYR A N 1
ATOM 3585 C CA . TYR A 1 438 ? 15.773 -23.859 -14 1 86.38 438 TYR A CA 1
ATOM 3586 C C . TYR A 1 438 ? 15.953 -23.641 -15.5 1 86.38 438 TYR A C 1
ATOM 3588 O O . TYR A 1 438 ? 14.977 -23.562 -16.25 1 86.38 438 TYR A O 1
ATOM 3596 N N . SER A 1 439 ? 17.141 -23.547 -15.938 1 80.19 439 SER A N 1
ATOM 3597 C CA . SER A 1 439 ? 17.438 -23.297 -17.344 1 80.19 439 SER A CA 1
ATOM 3598 C C . SER A 1 439 ? 17.234 -24.562 -18.188 1 80.19 439 SER A C 1
ATOM 3600 O O . SER A 1 439 ? 16.953 -24.469 -19.375 1 80.19 439 SER A O 1
ATOM 3602 N N . ARG A 1 440 ? 17.297 -25.75 -17.672 1 75 440 ARG A N 1
ATOM 3603 C CA . ARG A 1 440 ? 17.25 -27.016 -18.422 1 75 440 ARG A CA 1
ATOM 3604 C C . ARG A 1 440 ? 15.82 -27.547 -18.469 1 75 440 ARG A C 1
ATOM 3606 O O . ARG A 1 440 ? 15.438 -28.219 -19.438 1 75 440 ARG A O 1
ATOM 3613 N N . GLN A 1 441 ? 15.195 -27.297 -17.406 1 67.31 441 GLN A N 1
ATOM 3614 C CA . GLN A 1 441 ? 13.938 -28.016 -17.25 1 67.31 441 GLN A CA 1
ATOM 3615 C C . GLN A 1 441 ? 12.766 -27.219 -17.797 1 67.31 441 GLN A C 1
ATOM 3617 O O . GLN A 1 441 ? 12.789 -25.984 -17.797 1 67.31 441 GLN A O 1
ATOM 3622 N N . ASP A 1 442 ? 11.883 -27.953 -18.297 1 60.41 442 ASP A N 1
ATOM 3623 C CA . ASP A 1 442 ? 10.672 -27.391 -18.891 1 60.41 442 ASP A CA 1
ATOM 3624 C C . ASP A 1 442 ? 9.695 -26.938 -17.812 1 60.41 442 ASP A C 1
ATOM 3626 O O . ASP A 1 442 ? 8.852 -26.078 -18.047 1 60.41 442 ASP A O 1
ATOM 3630 N N . ASP A 1 443 ? 9.961 -27.5 -16.641 1 67.38 443 ASP A N 1
ATOM 3631 C CA . ASP A 1 443 ? 8.938 -27.125 -15.664 1 67.38 443 ASP A CA 1
ATOM 3632 C C . ASP A 1 443 ? 9.5 -26.141 -14.633 1 67.38 443 ASP A C 1
ATOM 3634 O O . ASP A 1 443 ? 9.781 -26.531 -13.492 1 67.38 443 ASP A O 1
ATOM 3638 N N . GLN A 1 444 ? 9.617 -24.906 -14.891 1 77.31 444 GLN A N 1
ATOM 3639 C CA . GLN A 1 444 ? 10.156 -23.828 -14.078 1 77.31 444 GLN A CA 1
ATOM 3640 C C . GLN A 1 444 ? 9.289 -23.594 -12.844 1 77.31 444 GLN A C 1
ATOM 3642 O O . GLN A 1 444 ? 9.797 -23.188 -11.789 1 77.31 444 GLN A O 1
ATOM 3647 N N . ARG A 1 445 ? 8.125 -23.953 -12.859 1 71.62 445 ARG A N 1
ATOM 3648 C CA . ARG A 1 445 ? 7.207 -23.719 -11.75 1 71.62 445 ARG A CA 1
ATOM 3649 C C . ARG A 1 445 ? 7.469 -24.688 -10.602 1 71.62 445 ARG A C 1
ATOM 3651 O O . ARG A 1 445 ? 7.336 -24.328 -9.43 1 71.62 445 ARG A O 1
ATOM 3658 N N . MET A 1 446 ? 7.836 -25.812 -10.938 1 75.69 446 MET A N 1
ATOM 3659 C CA . MET A 1 446 ? 8.117 -26.812 -9.914 1 75.69 446 MET A CA 1
ATOM 3660 C C . MET A 1 446 ? 9.344 -26.422 -9.102 1 75.69 446 MET A C 1
ATOM 3662 O O . MET A 1 446 ? 9.383 -26.625 -7.887 1 75.69 446 MET A O 1
ATOM 3666 N N . ILE A 1 447 ? 10.242 -25.797 -9.766 1 84.69 447 ILE A N 1
ATOM 3667 C CA . ILE A 1 447 ? 11.469 -25.391 -9.094 1 84.69 447 ILE A CA 1
ATOM 3668 C C . ILE A 1 447 ? 11.18 -24.219 -8.156 1 84.69 447 ILE A C 1
ATOM 3670 O O . ILE A 1 447 ? 11.703 -24.172 -7.043 1 84.69 447 ILE A O 1
ATOM 3674 N N . LEU A 1 448 ? 10.312 -23.391 -8.609 1 84.31 448 LEU A N 1
ATOM 3675 C CA . LEU A 1 448 ? 9.969 -22.219 -7.816 1 84.31 448 LEU A CA 1
ATOM 3676 C C . LEU A 1 448 ? 9.094 -22.594 -6.629 1 84.31 448 LEU A C 1
ATOM 3678 O O . LEU A 1 448 ? 9.008 -21.844 -5.656 1 84.31 448 LEU A O 1
ATOM 3682 N N . ALA A 1 449 ? 8.523 -23.766 -6.656 1 79 449 ALA A N 1
ATOM 3683 C CA . ALA A 1 449 ? 7.609 -24.203 -5.602 1 79 449 ALA A CA 1
ATOM 3684 C C . ALA A 1 449 ? 8.344 -25.047 -4.559 1 79 449 ALA A C 1
ATOM 3686 O O . ALA A 1 449 ? 7.742 -25.484 -3.574 1 79 449 ALA A O 1
ATOM 3687 N N . GLU A 1 450 ? 9.648 -25.219 -4.781 1 88.44 450 GLU A N 1
ATOM 3688 C CA . GLU A 1 450 ? 10.422 -26 -3.818 1 88.44 450 GLU A CA 1
ATOM 3689 C C . GLU A 1 450 ? 10.523 -25.266 -2.479 1 88.44 450 GLU A C 1
ATOM 3691 O O . GLU A 1 450 ? 10.938 -24.109 -2.422 1 88.44 450 GLU A O 1
ATOM 3696 N N . ARG A 1 451 ? 10.141 -25.938 -1.401 1 90.19 451 ARG A N 1
ATOM 3697 C CA . ARG A 1 451 ? 10.148 -25.312 -0.084 1 90.19 451 ARG A CA 1
ATOM 3698 C C . ARG A 1 451 ? 10.766 -26.234 0.959 1 90.19 451 ARG A C 1
ATOM 3700 O O . ARG A 1 451 ? 10.352 -26.234 2.121 1 90.19 451 ARG A O 1
ATOM 3707 N N . GLY A 1 452 ? 11.641 -27.094 0.571 1 91.81 452 GLY A N 1
ATOM 3708 C CA . GLY A 1 452 ? 12.344 -28.047 1.408 1 91.81 452 GLY A CA 1
ATOM 3709 C C . GLY A 1 452 ? 12.359 -29.453 0.828 1 91.81 452 GLY A C 1
ATOM 3710 O O . GLY A 1 452 ? 13.172 -30.297 1.231 1 91.81 452 GLY A O 1
ATOM 3711 N N . ASP A 1 453 ? 11.578 -29.75 -0.14 1 90.5 453 ASP A N 1
ATOM 3712 C CA . ASP A 1 453 ? 11.414 -31.078 -0.708 1 90.5 453 ASP A CA 1
ATOM 3713 C C . ASP A 1 453 ? 12.633 -31.469 -1.551 1 90.5 453 ASP A C 1
ATOM 3715 O O . ASP A 1 453 ? 13.016 -32.625 -1.587 1 90.5 453 ASP A O 1
ATOM 3719 N N . HIS A 1 454 ? 13.203 -30.516 -2.186 1 91.94 454 HIS A N 1
ATOM 3720 C CA . HIS A 1 454 ? 14.391 -30.828 -2.971 1 91.94 454 HIS A CA 1
ATOM 3721 C C . HIS A 1 454 ? 15.547 -31.25 -2.074 1 91.94 454 HIS A C 1
ATOM 3723 O O . HIS A 1 454 ? 16.281 -32.188 -2.4 1 91.94 454 HIS A O 1
ATOM 3729 N N . ALA A 1 455 ? 15.742 -30.5 -1.009 1 94.38 455 ALA A N 1
ATOM 3730 C CA . ALA A 1 455 ? 16.797 -30.844 -0.063 1 94.38 455 ALA A CA 1
ATOM 3731 C C . ALA A 1 455 ? 16.578 -32.25 0.509 1 94.38 455 ALA A C 1
ATOM 3733 O O . ALA A 1 455 ? 17.531 -33.031 0.645 1 94.38 455 ALA A O 1
ATOM 3734 N N . LEU A 1 456 ? 15.359 -32.562 0.794 1 94.75 456 LEU A N 1
ATOM 3735 C CA . LEU A 1 456 ? 15.031 -33.875 1.342 1 94.75 456 LEU A CA 1
ATOM 3736 C C . LEU A 1 456 ? 15.227 -34.969 0.294 1 94.75 456 LEU A C 1
ATOM 3738 O O . LEU A 1 456 ? 15.734 -36.062 0.604 1 94.75 456 LEU A O 1
ATOM 3742 N N . ARG A 1 457 ? 14.875 -34.688 -0.904 1 92.81 457 ARG A N 1
ATOM 3743 C CA . ARG A 1 457 ? 15.039 -35.625 -1.993 1 92.81 457 ARG A CA 1
ATOM 3744 C C . ARG A 1 457 ? 16.516 -35.906 -2.268 1 92.81 457 ARG A C 1
ATOM 3746 O O . ARG A 1 457 ? 16.906 -37.062 -2.486 1 92.81 457 ARG A O 1
ATOM 3753 N N . ARG A 1 458 ? 17.25 -34.906 -2.299 1 92.31 458 ARG A N 1
ATOM 3754 C CA . ARG A 1 458 ? 18.672 -35.031 -2.57 1 92.31 458 ARG A CA 1
ATOM 3755 C C . ARG A 1 458 ? 19.359 -35.875 -1.514 1 92.31 458 ARG A C 1
ATOM 3757 O O . ARG A 1 458 ? 20.328 -36.594 -1.814 1 92.31 458 ARG A O 1
ATOM 3764 N N . ASN A 1 459 ? 18.875 -35.781 -0.309 1 92.88 459 ASN A N 1
ATOM 3765 C CA . ASN A 1 459 ? 19.484 -36.531 0.782 1 92.88 459 ASN A CA 1
ATOM 3766 C C . ASN A 1 459 ? 18.781 -37.875 1.013 1 92.88 459 ASN A C 1
ATOM 3768 O O . ASN A 1 459 ? 19.047 -38.562 1.998 1 92.88 459 ASN A O 1
ATOM 3772 N N . GLY A 1 460 ? 17.766 -38.219 0.194 1 89.94 460 GLY A N 1
ATOM 3773 C CA . GLY A 1 460 ? 17.078 -39.5 0.254 1 89.94 460 GLY A CA 1
ATOM 3774 C C . GLY A 1 460 ? 16.078 -39.594 1.394 1 89.94 460 GLY A C 1
ATOM 3775 O O . GLY A 1 460 ? 15.82 -40.688 1.904 1 89.94 460 GLY A O 1
ATOM 3776 N N . CYS A 1 461 ? 15.594 -38.5 1.896 1 91.88 461 CYS A N 1
ATOM 3777 C CA . CYS A 1 461 ? 14.703 -38.5 3.051 1 91.88 461 CYS A CA 1
ATOM 3778 C C . CYS A 1 461 ? 13.312 -38 2.662 1 91.88 461 CYS A C 1
ATOM 3780 O O . CYS A 1 461 ? 12.531 -37.594 3.525 1 91.88 461 CYS A O 1
ATOM 3782 N N . SER A 1 462 ? 12.992 -37.969 1.438 1 90.5 462 SER A N 1
ATOM 3783 C CA . SER A 1 462 ? 11.734 -37.406 0.968 1 90.5 462 SER A CA 1
ATOM 3784 C C . SER A 1 462 ? 10.539 -38.156 1.521 1 90.5 462 SER A C 1
ATOM 3786 O O . SER A 1 462 ? 9.539 -37.562 1.935 1 90.5 462 SER A O 1
ATOM 3788 N N . GLU A 1 463 ? 10.641 -39.406 1.526 1 87.25 463 GLU A N 1
ATOM 3789 C CA . GLU A 1 463 ? 9.523 -40.25 1.969 1 87.25 463 GLU A CA 1
ATOM 3790 C C . GLU A 1 463 ? 9.297 -40.094 3.473 1 87.25 463 GLU A C 1
ATOM 3792 O O . GLU A 1 463 ? 8.148 -40.125 3.938 1 87.25 463 GLU A O 1
ATOM 3797 N N . LYS A 1 464 ? 10.328 -39.906 4.164 1 88.56 464 LYS A N 1
ATOM 3798 C CA . LYS A 1 464 ? 10.25 -39.875 5.621 1 88.56 464 LYS A CA 1
ATOM 3799 C C . LYS A 1 464 ? 9.734 -38.5 6.102 1 88.56 464 LYS A C 1
ATOM 3801 O O . LYS A 1 464 ? 9.039 -38.438 7.113 1 88.56 464 LYS A O 1
ATOM 3806 N N . PHE A 1 465 ? 10.109 -37.5 5.41 1 93.12 465 PHE A N 1
ATOM 3807 C CA . PHE A 1 465 ? 9.844 -36.188 5.973 1 93.12 465 PHE A CA 1
ATOM 3808 C C . PHE A 1 465 ? 8.938 -35.375 5.051 1 93.12 465 PHE A C 1
ATOM 3810 O O . PHE A 1 465 ? 8.688 -34.188 5.305 1 93.12 465 PHE A O 1
ATOM 3817 N N . ARG A 1 466 ? 8.398 -35.844 4.031 1 87.69 466 ARG A N 1
ATOM 3818 C CA . ARG A 1 466 ? 7.543 -35.156 3.082 1 87.69 466 ARG A CA 1
ATOM 3819 C C . ARG A 1 466 ? 6.336 -34.531 3.783 1 87.69 466 ARG A C 1
ATOM 3821 O O . ARG A 1 466 ? 5.883 -33.438 3.416 1 87.69 466 ARG A O 1
ATOM 3828 N N . TRP A 1 467 ? 5.883 -35.156 4.766 1 85.5 467 TRP A N 1
ATOM 3829 C CA . TRP A 1 467 ? 4.699 -34.719 5.504 1 85.5 467 TRP A CA 1
ATOM 3830 C C . TRP A 1 467 ? 4.949 -33.375 6.195 1 85.5 467 TRP A C 1
ATOM 3832 O O . TRP A 1 467 ? 4.008 -32.656 6.5 1 85.5 467 TRP A O 1
ATOM 3842 N N . SER A 1 468 ? 6.191 -33.094 6.41 1 88.19 468 SER A N 1
ATOM 3843 C CA . SER A 1 468 ? 6.527 -31.906 7.195 1 88.19 468 SER A CA 1
ATOM 3844 C C . SER A 1 468 ? 6.785 -30.688 6.297 1 88.19 468 SER A C 1
ATOM 3846 O O . SER A 1 468 ? 6.883 -29.562 6.777 1 88.19 468 SER A O 1
ATOM 3848 N N . VAL A 1 469 ? 6.828 -30.859 4.945 1 87.12 469 VAL A N 1
ATOM 3849 C CA . VAL A 1 469 ? 7.215 -29.734 4.09 1 87.12 469 VAL A CA 1
ATOM 3850 C C . VAL A 1 469 ? 6.137 -29.5 3.035 1 87.12 469 VAL A C 1
ATOM 3852 O O . VAL A 1 469 ? 5.617 -28.391 2.91 1 87.12 469 VAL A O 1
ATOM 3855 N N . VAL A 1 470 ? 5.75 -30.484 2.268 1 78.19 470 VAL A N 1
ATOM 3856 C CA . VAL A 1 470 ? 4.938 -30.297 1.069 1 78.19 470 VAL A CA 1
ATOM 3857 C C . VAL A 1 470 ? 3.467 -30.531 1.4 1 78.19 470 VAL A C 1
ATOM 3859 O O . VAL A 1 470 ? 2.588 -29.859 0.858 1 78.19 470 VAL A O 1
ATOM 3862 N N . ASP A 1 471 ? 3.197 -31.375 2.342 1 71.69 471 ASP A N 1
ATOM 3863 C CA . ASP A 1 471 ? 1.817 -31.797 2.574 1 71.69 471 ASP A CA 1
ATOM 3864 C C . ASP A 1 471 ? 1.087 -30.797 3.473 1 71.69 471 ASP A C 1
ATOM 3866 O O . ASP A 1 471 ? -0.121 -30.906 3.684 1 71.69 471 ASP A O 1
ATOM 3870 N N . ILE A 1 472 ? 1.861 -29.875 3.967 1 73.81 472 ILE A N 1
ATOM 3871 C CA . ILE A 1 472 ? 1.262 -28.906 4.871 1 73.81 472 ILE A CA 1
ATOM 3872 C C . ILE A 1 472 ? 1.497 -27.5 4.336 1 73.81 472 ILE A C 1
ATOM 3874 O O . ILE A 1 472 ? 2.25 -27.297 3.379 1 73.81 472 ILE A O 1
ATOM 3878 N N . ASP A 1 473 ? 0.756 -26.5 4.941 1 73.81 473 ASP A N 1
ATOM 3879 C CA . ASP A 1 473 ? 0.932 -25.094 4.57 1 73.81 473 ASP A CA 1
ATOM 3880 C C . ASP A 1 473 ? 2.338 -24.609 4.914 1 73.81 473 ASP A C 1
ATOM 3882 O O . ASP A 1 473 ? 2.969 -25.125 5.84 1 73.81 473 ASP A O 1
ATOM 3886 N N . PHE A 1 474 ? 2.74 -23.672 4.191 1 83.44 474 PHE A N 1
ATOM 3887 C CA . PHE A 1 474 ? 4.105 -23.188 4.348 1 83.44 474 PHE A CA 1
ATOM 3888 C C . PHE A 1 474 ? 4.324 -22.641 5.754 1 83.44 474 PHE A C 1
ATOM 3890 O O . PHE A 1 474 ? 5.383 -22.859 6.352 1 83.44 474 PHE A O 1
ATOM 3897 N N . HIS A 1 475 ? 3.402 -21.953 6.27 1 75.94 475 HIS A N 1
ATOM 3898 C CA . HIS A 1 475 ? 3.547 -21.344 7.586 1 75.94 475 HIS A CA 1
ATOM 3899 C C . HIS A 1 475 ? 3.641 -22.406 8.68 1 75.94 475 HIS A C 1
ATOM 3901 O O . HIS A 1 475 ? 4.43 -22.266 9.617 1 75.94 475 HIS A O 1
ATOM 3907 N N . GLU A 1 476 ? 2.967 -23.438 8.484 1 77 476 GLU A N 1
ATOM 3908 C CA . GLU A 1 476 ? 3.041 -24.531 9.438 1 77 476 GLU A CA 1
ATOM 3909 C C . GLU A 1 476 ? 4.352 -25.312 9.289 1 77 476 GLU A C 1
ATOM 3911 O O . GLU A 1 476 ? 4.934 -25.75 10.281 1 77 476 GLU A O 1
ATOM 3916 N N . SER A 1 477 ? 4.684 -25.453 8.094 1 85.44 477 SER A N 1
ATOM 3917 C CA . SER A 1 477 ? 5.914 -26.188 7.812 1 85.44 477 SER A CA 1
ATOM 3918 C C . SER A 1 477 ? 7.113 -25.531 8.477 1 85.44 477 SER A C 1
ATOM 3920 O O . SER A 1 477 ? 7.895 -26.188 9.164 1 85.44 477 SER A O 1
ATOM 3922 N N . PHE A 1 478 ? 7.258 -24.234 8.297 1 87.5 478 PHE A N 1
ATOM 3923 C CA . PHE A 1 478 ? 8.461 -23.625 8.852 1 87.5 478 PHE A CA 1
ATOM 3924 C C . PHE A 1 478 ? 8.383 -23.547 10.367 1 87.5 478 PHE A C 1
ATOM 3926 O O . PHE A 1 478 ? 9.406 -23.594 11.055 1 87.5 478 PHE A O 1
ATOM 3933 N N . LEU A 1 479 ? 7.145 -23.469 10.93 1 83.19 479 LEU A N 1
ATOM 3934 C CA . LEU A 1 479 ? 7.027 -23.484 12.391 1 83.19 479 LEU A CA 1
ATOM 3935 C C . LEU A 1 479 ? 7.445 -24.844 12.945 1 83.19 479 LEU A C 1
ATOM 3937 O O . LEU A 1 479 ? 8.141 -24.906 13.961 1 83.19 479 LEU A O 1
ATOM 3941 N N . LEU A 1 480 ? 7.004 -25.906 12.25 1 87.62 480 LEU A N 1
ATOM 3942 C CA . LEU A 1 480 ? 7.406 -27.25 12.648 1 87.62 480 LEU A CA 1
ATOM 3943 C C . LEU A 1 480 ? 8.922 -27.406 12.617 1 87.62 480 LEU A C 1
ATOM 3945 O O . LEU A 1 480 ? 9.523 -27.906 13.57 1 87.62 480 LEU A O 1
ATOM 3949 N N . TRP A 1 481 ? 9.445 -26.953 11.625 1 91.88 481 TRP A N 1
ATOM 3950 C CA . TRP A 1 481 ? 10.883 -27.078 11.453 1 91.88 481 TRP A CA 1
ATOM 3951 C C . TRP A 1 481 ? 11.625 -26.172 12.43 1 91.88 481 TRP A C 1
ATOM 3953 O O . TRP A 1 481 ? 12.734 -26.5 12.867 1 91.88 481 TRP A O 1
ATOM 3963 N N . HIS A 1 482 ? 11.062 -24.984 12.773 1 89.25 482 HIS A N 1
ATOM 3964 C CA . HIS A 1 482 ? 11.664 -24.125 13.781 1 89.25 482 HIS A CA 1
ATOM 3965 C C . HIS A 1 482 ? 11.734 -24.812 15.141 1 89.25 482 HIS A C 1
ATOM 3967 O O . HIS A 1 482 ? 12.781 -24.828 15.781 1 89.25 482 HIS A O 1
ATOM 3973 N N . ILE A 1 483 ? 10.648 -25.406 15.484 1 84.38 483 ILE A N 1
ATOM 3974 C CA . ILE A 1 483 ? 10.586 -26.125 16.75 1 84.38 483 ILE A CA 1
ATOM 3975 C C . ILE A 1 483 ? 11.555 -27.297 16.734 1 84.38 483 ILE A C 1
ATOM 3977 O O . ILE A 1 483 ? 12.32 -27.5 17.688 1 84.38 483 ILE A O 1
ATOM 3981 N N . ALA A 1 484 ? 11.531 -28.078 15.672 1 89.69 484 ALA A N 1
ATOM 3982 C CA . ALA A 1 484 ? 12.398 -29.25 15.555 1 89.69 484 ALA A CA 1
ATOM 3983 C C . ALA A 1 484 ? 13.867 -28.844 15.617 1 89.69 484 ALA A C 1
ATOM 3985 O O . ALA A 1 484 ? 14.672 -29.516 16.266 1 89.69 484 ALA A O 1
ATOM 3986 N N . THR A 1 485 ? 14.227 -27.719 14.953 1 90.81 485 THR A N 1
ATOM 3987 C CA . THR A 1 485 ? 15.617 -27.266 14.945 1 90.81 485 THR A CA 1
ATOM 3988 C C . THR A 1 485 ? 16.062 -26.891 16.359 1 90.81 485 THR A C 1
ATOM 3990 O O . THR A 1 485 ? 17.188 -27.203 16.75 1 90.81 485 THR A O 1
ATOM 3993 N N . TRP A 1 486 ? 15.266 -26.328 17.062 1 84 486 TRP A N 1
ATOM 3994 C CA . TRP A 1 486 ? 15.641 -25.891 18.406 1 84 486 TRP A CA 1
ATOM 3995 C C . TRP A 1 486 ? 15.719 -27.078 19.359 1 84 486 TRP A C 1
ATOM 3997 O O . TRP A 1 486 ? 16.578 -27.125 20.234 1 84 486 TRP A O 1
ATOM 4007 N N . PHE A 1 487 ? 14.883 -28.047 19.141 1 83.12 487 PHE A N 1
ATOM 4008 C CA . PHE A 1 487 ? 14.945 -29.25 19.953 1 83.12 487 PHE A CA 1
ATOM 4009 C C . PHE A 1 487 ? 16.219 -30.047 19.656 1 83.12 487 PHE A C 1
ATOM 4011 O O . PHE A 1 487 ? 16.859 -30.578 20.562 1 83.12 487 PHE A O 1
ATOM 4018 N N . CYS A 1 488 ? 16.484 -30.125 18.391 1 85.56 488 CYS A N 1
ATOM 4019 C CA . CYS A 1 488 ? 17.688 -30.859 17.984 1 85.56 488 CYS A CA 1
ATOM 4020 C C . CYS A 1 488 ? 18.938 -30.125 18.422 1 85.56 488 CYS A C 1
ATOM 4022 O O . CYS A 1 488 ? 19.984 -30.734 18.672 1 85.56 488 CYS A O 1
ATOM 4024 N N . HIS A 1 489 ? 18.859 -28.875 18.484 1 79.44 489 HIS A N 1
ATOM 4025 C CA . HIS A 1 489 ? 20.016 -28.031 18.797 1 79.44 489 HIS A CA 1
ATOM 4026 C C . HIS A 1 489 ? 20.438 -28.203 20.25 1 79.44 489 HIS A C 1
ATOM 4028 O O . HIS A 1 489 ? 21.625 -28.062 20.578 1 79.44 489 HIS A O 1
ATOM 4034 N N . VAL A 1 490 ? 19.469 -28.547 21.078 1 64.94 490 VAL A N 1
ATOM 4035 C CA . VAL A 1 490 ? 19.766 -28.672 22.5 1 64.94 490 VAL A CA 1
ATOM 4036 C C . VAL A 1 490 ? 20.875 -29.703 22.703 1 64.94 490 VAL A C 1
ATOM 4038 O O . VAL A 1 490 ? 20.719 -30.859 22.328 1 64.94 490 VAL A O 1
ATOM 4041 N N . GLY A 1 491 ? 22.062 -29.266 23.062 1 60.09 491 GLY A N 1
ATOM 4042 C CA . GLY A 1 491 ? 23.156 -30.141 23.438 1 60.09 491 GLY A CA 1
ATOM 4043 C C . GLY A 1 491 ? 24.234 -30.25 22.359 1 60.09 491 GLY A C 1
ATOM 4044 O O . GLY A 1 491 ? 25.172 -31.016 22.5 1 60.09 491 GLY A O 1
ATOM 4045 N N . HIS A 1 492 ? 24.109 -29.578 21.266 1 64.88 492 HIS A N 1
ATOM 4046 C CA . HIS A 1 492 ? 25.062 -29.766 20.188 1 64.88 492 HIS A CA 1
ATOM 4047 C C . HIS A 1 492 ? 26.078 -28.625 20.141 1 64.88 492 HIS A C 1
ATOM 4049 O O . HIS A 1 492 ? 25.781 -27.516 20.578 1 64.88 492 HIS A O 1
ATOM 4055 N N . THR A 1 493 ? 27.156 -29.047 19.734 1 67.75 493 THR A N 1
ATOM 4056 C CA . THR A 1 493 ? 28.266 -28.109 19.531 1 67.75 493 THR A CA 1
ATOM 4057 C C . THR A 1 493 ? 28 -27.219 18.328 1 67.75 493 THR A C 1
ATOM 4059 O O . THR A 1 493 ? 27.328 -27.625 17.375 1 67.75 493 THR A O 1
ATOM 4062 N N . GLU A 1 494 ? 28.453 -25.922 18.391 1 78.62 494 GLU A N 1
ATOM 4063 C CA . GLU A 1 494 ? 28.156 -24.859 17.422 1 78.62 494 GLU A CA 1
ATOM 4064 C C . GLU A 1 494 ? 28.906 -25.062 16.125 1 78.62 494 GLU A C 1
ATOM 4066 O O . GLU A 1 494 ? 30.031 -24.562 15.953 1 78.62 494 GLU A O 1
ATOM 4071 N N . SER A 1 495 ? 28.547 -26.047 15.25 1 86.69 495 SER A N 1
ATOM 4072 C CA . SER A 1 495 ? 29.031 -26.172 13.883 1 86.69 495 SER A CA 1
ATOM 4073 C C . SER A 1 495 ? 28.375 -25.125 12.969 1 86.69 495 SER A C 1
ATOM 4075 O O . SER A 1 495 ? 27.359 -24.531 13.328 1 86.69 495 SER A O 1
ATOM 4077 N N . PRO A 1 496 ? 29.047 -24.828 11.883 1 90.25 496 PRO A N 1
ATOM 4078 C CA . PRO A 1 496 ? 28.516 -23.812 10.969 1 90.25 496 PRO A CA 1
ATOM 4079 C C . PRO A 1 496 ? 27.109 -24.125 10.484 1 90.25 496 PRO A C 1
ATOM 4081 O O . PRO A 1 496 ? 26.266 -23.234 10.375 1 90.25 496 PRO A O 1
ATOM 4084 N N . HIS A 1 497 ? 26.875 -25.406 10.297 1 93.31 497 HIS A N 1
ATOM 4085 C CA . HIS A 1 497 ? 25.547 -25.797 9.82 1 93.31 497 HIS A CA 1
ATOM 4086 C C . HIS A 1 497 ? 24.5 -25.625 10.922 1 93.31 497 HIS A C 1
ATOM 4088 O O . HIS A 1 497 ? 23.359 -25.297 10.641 1 93.31 497 HIS A O 1
ATOM 4094 N N . VAL A 1 498 ? 24.922 -25.891 12.094 1 92.88 498 VAL A N 1
ATOM 4095 C CA . VAL A 1 498 ? 24.016 -25.703 13.227 1 92.88 498 VAL A CA 1
ATOM 4096 C C . VAL A 1 498 ? 23.688 -24.219 13.383 1 92.88 498 VAL A C 1
ATOM 4098 O O . VAL A 1 498 ? 22.516 -23.844 13.555 1 92.88 498 VAL A O 1
ATOM 4101 N N . LYS A 1 499 ? 24.703 -23.453 13.266 1 91.12 499 LYS A N 1
ATOM 4102 C CA . LYS A 1 499 ? 24.531 -22 13.406 1 91.12 499 LYS A CA 1
ATOM 4103 C C . LYS A 1 499 ? 23.625 -21.453 12.312 1 91.12 499 LYS A C 1
ATOM 4105 O O . LYS A 1 499 ? 22.719 -20.656 12.586 1 91.12 499 LYS A O 1
ATOM 4110 N N . VAL A 1 500 ? 23.828 -21.875 11.156 1 94.19 500 VAL A N 1
ATOM 4111 C CA . VAL A 1 500 ? 23.031 -21.422 10.023 1 94.19 500 VAL A CA 1
ATOM 4112 C C . VAL A 1 500 ? 21.578 -21.828 10.211 1 94.19 500 VAL A C 1
ATOM 4114 O O . VAL A 1 500 ? 20.656 -21.031 10 1 94.19 500 VAL A O 1
ATOM 4117 N N . SER A 1 501 ? 21.391 -23.062 10.586 1 94.19 501 SER A N 1
ATOM 4118 C CA . SER A 1 501 ? 20.031 -23.562 10.773 1 94.19 501 SER A CA 1
ATOM 4119 C C . SER A 1 501 ? 19.297 -22.812 11.875 1 94.19 501 SER A C 1
ATOM 4121 O O . SER A 1 501 ? 18.141 -22.438 11.711 1 94.19 501 SER A O 1
ATOM 4123 N N . ARG A 1 502 ? 20 -22.578 12.859 1 90.56 502 ARG A N 1
ATOM 4124 C CA . ARG A 1 502 ? 19.406 -21.844 13.969 1 90.56 502 ARG A CA 1
ATOM 4125 C C . ARG A 1 502 ? 19.094 -20.406 13.562 1 90.56 502 ARG A C 1
ATOM 4127 O O . ARG A 1 502 ? 18.031 -19.875 13.883 1 90.56 502 ARG A O 1
ATOM 4134 N N . SER A 1 503 ? 20 -19.797 12.898 1 92.19 503 SER A N 1
ATOM 4135 C CA . SER A 1 503 ? 19.844 -18.406 12.484 1 92.19 503 SER A CA 1
ATOM 4136 C C . SER A 1 503 ? 18.688 -18.25 11.508 1 92.19 503 SER A C 1
ATOM 4138 O O . SER A 1 503 ? 17.891 -17.328 11.625 1 92.19 503 SER A O 1
ATOM 4140 N N . LEU A 1 504 ? 18.594 -19.156 10.617 1 95.38 504 LEU A N 1
ATOM 4141 C CA . LEU A 1 504 ? 17.516 -19.062 9.625 1 95.38 504 LEU A CA 1
ATOM 4142 C C . LEU A 1 504 ? 16.172 -19.406 10.25 1 95.38 504 LEU A C 1
ATOM 4144 O O . LEU A 1 504 ? 15.148 -18.812 9.898 1 95.38 504 LEU A O 1
ATOM 4148 N N . ALA A 1 505 ? 16.188 -20.359 11.156 1 92.31 505 ALA A N 1
ATOM 4149 C CA . ALA A 1 505 ? 14.945 -20.703 11.859 1 92.31 505 ALA A CA 1
ATOM 4150 C C . ALA A 1 505 ? 14.422 -19.516 12.656 1 92.31 505 ALA A C 1
ATOM 4152 O O . ALA A 1 505 ? 13.234 -19.188 12.594 1 92.31 505 ALA A O 1
ATOM 4153 N N . SER A 1 506 ? 15.32 -18.859 13.281 1 89.44 506 SER A N 1
ATOM 4154 C CA . SER A 1 506 ? 14.938 -17.703 14.086 1 89.44 506 SER A CA 1
ATOM 4155 C C . SER A 1 506 ? 14.586 -16.516 13.211 1 89.44 506 SER A C 1
ATOM 4157 O O . SER A 1 506 ? 13.719 -15.703 13.57 1 89.44 506 SER A O 1
ATOM 4159 N N . TYR A 1 507 ? 15.258 -16.406 12.133 1 92.12 507 TYR A N 1
ATOM 4160 C CA . TYR A 1 507 ? 14.969 -15.312 11.219 1 92.12 507 TYR A CA 1
ATOM 4161 C C . TYR A 1 507 ? 13.586 -15.461 10.609 1 92.12 507 TYR A C 1
ATOM 4163 O O . TYR A 1 507 ? 12.828 -14.492 10.531 1 92.12 507 TYR A O 1
ATOM 4171 N N . MET A 1 508 ? 13.266 -16.641 10.234 1 90.88 508 MET A N 1
ATOM 4172 C CA . MET A 1 508 ? 11.961 -16.891 9.633 1 90.88 508 MET A CA 1
ATOM 4173 C C . MET A 1 508 ? 10.844 -16.672 10.641 1 90.88 508 MET A C 1
ATOM 4175 O O . MET A 1 508 ? 9.766 -16.188 10.281 1 90.88 508 MET A O 1
ATOM 4179 N N . LEU A 1 509 ? 11.109 -16.984 11.82 1 86.06 509 LEU A N 1
ATOM 4180 C CA . LEU A 1 509 ? 10.117 -16.703 12.859 1 86.06 509 LEU A CA 1
ATOM 4181 C C . LEU A 1 509 ? 9.953 -15.211 13.07 1 86.06 509 LEU A C 1
ATOM 4183 O O . LEU A 1 509 ? 8.836 -14.734 13.312 1 86.06 509 LEU A O 1
ATOM 4187 N N . TYR A 1 510 ? 11.039 -14.555 13.031 1 86 510 TYR A N 1
ATOM 4188 C CA . TYR A 1 510 ? 10.977 -13.102 13.117 1 86 510 TYR A CA 1
ATOM 4189 C C . TYR A 1 510 ? 10.094 -12.523 12.016 1 86 510 TYR A C 1
ATOM 4191 O O . TYR A 1 510 ? 9.281 -11.641 12.266 1 86 510 TYR A O 1
ATOM 4199 N N . LEU A 1 511 ? 10.234 -12.977 10.789 1 86.69 511 LEU A N 1
ATOM 4200 C CA . LEU A 1 511 ? 9.445 -12.484 9.672 1 86.69 511 LEU A CA 1
ATOM 4201 C C . LEU A 1 511 ? 7.957 -12.734 9.906 1 86.69 511 LEU A C 1
ATOM 4203 O O . LEU A 1 511 ? 7.125 -11.883 9.586 1 86.69 511 LEU A O 1
ATOM 4207 N N . ARG A 1 512 ? 7.66 -13.75 10.492 1 82.44 512 ARG A N 1
ATOM 4208 C CA . ARG A 1 512 ? 6.262 -14.102 10.742 1 82.44 512 ARG A CA 1
ATOM 4209 C C . ARG A 1 512 ? 5.648 -13.188 11.797 1 82.44 512 ARG A C 1
ATOM 4211 O O . ARG A 1 512 ? 4.477 -12.82 11.695 1 82.44 512 ARG A O 1
ATOM 4218 N N . SER A 1 513 ? 6.406 -12.852 12.664 1 75.69 513 SER A N 1
ATOM 4219 C CA . SER A 1 513 ? 5.875 -12.078 13.781 1 75.69 513 SER A CA 1
ATOM 4220 C C . SER A 1 513 ? 5.875 -10.586 13.469 1 75.69 513 SER A C 1
ATOM 4222 O O . SER A 1 513 ? 4.867 -9.906 13.672 1 75.69 513 SER A O 1
ATOM 4224 N N . ASP A 1 514 ? 6.992 -10.117 12.922 1 77.19 514 ASP A N 1
ATOM 4225 C CA . ASP A 1 514 ? 7.172 -8.672 12.812 1 77.19 514 ASP A CA 1
ATOM 4226 C C . ASP A 1 514 ? 6.871 -8.195 11.398 1 77.19 514 ASP A C 1
ATOM 4228 O O . ASP A 1 514 ? 6.453 -7.051 11.195 1 77.19 514 ASP A O 1
ATOM 4232 N N . MET A 1 515 ? 7.121 -9.094 10.406 1 83.44 515 MET A N 1
ATOM 4233 C CA . MET A 1 515 ? 6.91 -8.68 9.023 1 83.44 515 MET A CA 1
ATOM 4234 C C . MET A 1 515 ? 6.152 -9.75 8.242 1 83.44 515 MET A C 1
ATOM 4236 O O . MET A 1 515 ? 6.637 -10.234 7.219 1 83.44 515 MET A O 1
ATOM 4240 N N . PRO A 1 516 ? 4.977 -9.961 8.625 1 78.38 516 PRO A N 1
ATOM 4241 C CA . PRO A 1 516 ? 4.23 -11.031 7.973 1 78.38 516 PRO A CA 1
ATOM 4242 C C . PRO A 1 516 ? 3.891 -10.719 6.52 1 78.38 516 PRO A C 1
ATOM 4244 O O . PRO A 1 516 ? 3.656 -11.633 5.723 1 78.38 516 PRO A O 1
ATOM 4247 N N . PHE A 1 517 ? 3.998 -9.492 6.164 1 77.62 517 PHE A N 1
ATOM 4248 C CA . PHE A 1 517 ? 3.646 -9.102 4.805 1 77.62 517 PHE A CA 1
ATOM 4249 C C . PHE A 1 517 ? 4.688 -9.602 3.811 1 77.62 517 PHE A C 1
ATOM 4251 O O . PHE A 1 517 ? 4.434 -9.641 2.605 1 77.62 517 PHE A O 1
ATOM 4258 N N . MET A 1 518 ? 5.848 -10.016 4.328 1 86.69 518 MET A N 1
ATOM 4259 C CA . MET A 1 518 ? 6.914 -10.477 3.443 1 86.69 518 MET A CA 1
ATOM 4260 C C . MET A 1 518 ? 6.793 -11.977 3.178 1 86.69 518 MET A C 1
ATOM 4262 O O . MET A 1 518 ? 7.492 -12.516 2.322 1 86.69 518 MET A O 1
ATOM 4266 N N . LEU A 1 519 ? 5.926 -12.594 3.863 1 83.62 519 LEU A N 1
ATOM 4267 C CA . LEU A 1 519 ? 5.754 -14.031 3.686 1 83.62 519 LEU A CA 1
ATOM 4268 C C . LEU A 1 519 ? 4.609 -14.32 2.719 1 83.62 519 LEU A C 1
ATOM 4270 O O . LEU A 1 519 ? 3.688 -13.516 2.58 1 83.62 519 LEU A O 1
ATOM 4274 N N . PRO A 1 520 ? 4.844 -15.352 1.906 1 75.12 520 PRO A N 1
ATOM 4275 C CA . PRO A 1 520 ? 3.805 -15.695 0.935 1 75.12 520 PRO A CA 1
ATOM 4276 C C . PRO A 1 520 ? 2.445 -15.938 1.586 1 75.12 520 PRO A C 1
ATOM 4278 O O . PRO A 1 520 ? 2.373 -16.25 2.779 1 75.12 520 PRO A O 1
ATOM 4281 N N . LYS A 1 521 ? 1.375 -15.609 0.696 1 64.62 521 LYS A N 1
ATOM 4282 C CA . LYS A 1 521 ? 0.003 -15.875 1.119 1 64.62 521 LYS A CA 1
ATOM 4283 C C . LYS A 1 521 ? -0.179 -17.344 1.486 1 64.62 521 LYS A C 1
ATOM 4285 O O . LYS A 1 521 ? 0.535 -18.219 0.978 1 64.62 521 LYS A O 1
ATOM 4290 N N . GLU A 1 522 ? -0.813 -17.5 2.688 1 55.28 522 GLU A N 1
ATOM 4291 C CA . GLU A 1 522 ? -1.102 -18.891 3.031 1 55.28 522 GLU A CA 1
ATOM 4292 C C . GLU A 1 522 ? -1.667 -19.641 1.836 1 55.28 522 GLU A C 1
ATOM 4294 O O . GLU A 1 522 ? -2.643 -19.203 1.221 1 55.28 522 GLU A O 1
ATOM 4299 N N . MET A 1 523 ? -0.843 -20.109 0.875 1 42.91 523 MET A N 1
ATOM 4300 C CA . MET A 1 523 ? -1.233 -20.906 -0.284 1 42.91 523 MET A CA 1
ATOM 4301 C C . MET A 1 523 ? -1.771 -22.266 0.147 1 42.91 523 MET A C 1
ATOM 4303 O O . MET A 1 523 ? -1.259 -22.875 1.092 1 42.91 523 MET A O 1
ATOM 4307 N N . GLY A 1 524 ? -3.191 -22.828 -0.487 1 37.03 524 GLY A N 1
ATOM 4308 C CA . GLY A 1 524 ? -3.998 -24 -0.75 1 37.03 524 GLY A CA 1
ATOM 4309 C C . GLY A 1 524 ? -4.238 -24.844 0.485 1 37.03 524 GLY A C 1
ATOM 4310 O O . GLY A 1 524 ? -5.105 -24.531 1.301 1 37.03 524 GLY A O 1
ATOM 4311 N N . GLU A 1 525 ? -3.48 -26.094 0.4 1 32.97 525 GLU A N 1
ATOM 4312 C CA . GLU A 1 525 ? -4.016 -27.297 1.019 1 32.97 525 GLU A CA 1
ATOM 4313 C C . GLU A 1 525 ? -4.242 -27.109 2.516 1 32.97 525 GLU A C 1
ATOM 4315 O O . GLU A 1 525 ? -3.445 -26.438 3.186 1 32.97 525 GLU A O 1
ATOM 4320 N N . ALA A 1 526 ? -5.539 -27.359 3.008 1 32.66 526 ALA A N 1
ATOM 4321 C CA . ALA A 1 526 ? -6.387 -27.422 4.195 1 32.66 526 ALA A CA 1
ATOM 4322 C C . ALA A 1 526 ? -5.57 -27.797 5.43 1 32.66 526 ALA A C 1
ATOM 4324 O O . ALA A 1 526 ? -6.113 -27.922 6.527 1 32.66 526 ALA A O 1
ATOM 4325 N N . LYS A 1 527 ? -4.586 -28.578 5.469 1 32.34 527 LYS A N 1
ATOM 4326 C CA . LYS A 1 527 ? -4.648 -29.203 6.781 1 32.34 527 LYS A CA 1
ATOM 4327 C C . LYS A 1 527 ? -4.383 -28.203 7.895 1 32.34 527 LYS A C 1
ATOM 4329 O O . LYS A 1 527 ? -4.172 -28.578 9.047 1 32.34 527 LYS A O 1
ATOM 4334 N N . TYR A 1 528 ? -4.172 -26.969 7.465 1 33.38 528 TYR A N 1
ATOM 4335 C CA . TYR A 1 528 ? -3.621 -26.078 8.477 1 33.38 528 TYR A CA 1
ATOM 4336 C C . TYR A 1 528 ? -4.699 -25.641 9.461 1 33.38 528 TYR A C 1
ATOM 4338 O O . TYR A 1 528 ? -4.527 -24.656 10.18 1 33.38 528 TYR A O 1
ATOM 4346 N N . MET A 1 529 ? -5.941 -25.828 9.359 1 31.58 529 MET A N 1
ATOM 4347 C CA . MET A 1 529 ? -6.867 -25.281 10.344 1 31.58 529 MET A CA 1
ATOM 4348 C C . MET A 1 529 ? -6.156 -25.016 11.672 1 31.58 529 MET A C 1
ATOM 4350 O O . MET A 1 529 ? -6.293 -23.938 12.25 1 31.58 529 MET A O 1
ATOM 4354 N N . SER A 1 530 ? -6.254 -26.031 12.656 1 32.12 530 SER A N 1
ATOM 4355 C CA . SER A 1 530 ? -6.441 -26.219 14.094 1 32.12 530 SER A CA 1
ATOM 4356 C C . SER A 1 530 ? -5.172 -25.875 14.867 1 32.12 530 SER A C 1
ATOM 4358 O O . SER A 1 530 ? -5.223 -25.625 16.078 1 32.12 530 SER A O 1
ATOM 4360 N N . THR A 1 531 ? -3.967 -26.172 14.375 1 29.86 531 THR A N 1
ATOM 4361 C CA . THR A 1 531 ? -2.885 -26.609 15.25 1 29.86 531 THR A CA 1
ATOM 4362 C C . THR A 1 531 ? -2.158 -25.406 15.844 1 29.86 531 THR A C 1
ATOM 4364 O O . THR A 1 531 ? -1.687 -25.453 16.984 1 29.86 531 THR A O 1
ATOM 4367 N N . SER A 1 532 ? -1.756 -24.406 15.07 1 31.12 532 SER A N 1
ATOM 4368 C CA . SER A 1 532 ? -0.697 -23.734 15.805 1 31.12 532 SER A CA 1
ATOM 4369 C C . SER A 1 532 ? -1.265 -22.906 16.953 1 31.12 532 SER A C 1
ATOM 4371 O O . SER A 1 532 ? -0.631 -22.781 18 1 31.12 532 SER A O 1
ATOM 4373 N N . VAL A 1 533 ? -2.24 -21.906 16.703 1 34.34 533 VAL A N 1
ATOM 4374 C CA . VAL A 1 533 ? -2.619 -21.125 17.875 1 34.34 533 VAL A CA 1
ATOM 4375 C C . VAL A 1 533 ? -3.336 -22.031 18.875 1 34.34 533 VAL A C 1
ATOM 4377 O O . VAL A 1 533 ? -3.326 -21.766 20.078 1 34.34 533 VAL A O 1
ATOM 4380 N N . GLU A 1 534 ? -4.215 -22.938 18.438 1 33.44 534 GLU A N 1
ATOM 4381 C CA . GLU A 1 534 ? -4.789 -23.891 19.391 1 33.44 534 GLU A CA 1
ATOM 4382 C C . GLU A 1 534 ? -3.701 -24.703 20.078 1 33.44 534 GLU A C 1
ATOM 4384 O O . GLU A 1 534 ? -3.947 -25.344 21.109 1 33.44 534 GLU A O 1
ATOM 4389 N N . ALA A 1 535 ? -2.643 -24.984 19.391 1 32.5 535 ALA A N 1
ATOM 4390 C CA . ALA A 1 535 ? -1.543 -25.672 20.078 1 32.5 535 ALA A CA 1
ATOM 4391 C C . ALA A 1 535 ? -1.012 -24.828 21.234 1 32.5 535 ALA A C 1
ATOM 4393 O O . ALA A 1 535 ? -0.469 -25.359 22.203 1 32.5 535 ALA A O 1
ATOM 4394 N N . THR A 1 536 ? -1.033 -23.531 21.156 1 31.95 536 THR A N 1
ATOM 4395 C CA . THR A 1 536 ? -0.718 -22.812 22.391 1 31.95 536 THR A CA 1
ATOM 4396 C C . THR A 1 536 ? -1.818 -23.016 23.438 1 31.95 536 THR A C 1
ATOM 4398 O O . THR A 1 536 ? -1.537 -23.141 24.625 1 31.95 536 THR A O 1
ATOM 4401 N N . PHE A 1 537 ? -3.166 -22.844 23.078 1 30.98 537 PHE A N 1
ATOM 4402 C CA . PHE A 1 537 ? -4.211 -23.016 24.078 1 30.98 537 PHE A CA 1
ATOM 4403 C C . PHE A 1 537 ? -4.41 -24.484 24.406 1 30.98 537 PHE A C 1
ATOM 4405 O O . PHE A 1 537 ? -4.801 -24.828 25.531 1 30.98 537 PHE A O 1
ATOM 4412 N N . GLN A 1 538 ? -4.43 -25.406 23.5 1 30.72 538 GLN A N 1
ATOM 4413 C CA . GLN A 1 538 ? -4.797 -26.734 23.969 1 30.72 538 GLN A CA 1
ATOM 4414 C C . GLN A 1 538 ? -3.664 -27.375 24.766 1 30.72 538 GLN A C 1
ATOM 4416 O O . GLN A 1 538 ? -3.777 -28.516 25.203 1 30.72 538 GLN A O 1
ATOM 4421 N N . VAL A 1 539 ? -2.555 -26.797 24.844 1 31.59 539 VAL A N 1
ATOM 4422 C CA . VAL A 1 539 ? -1.636 -27.453 25.766 1 31.59 539 VAL A CA 1
ATOM 4423 C C . VAL A 1 539 ? -2.184 -27.375 27.188 1 31.59 539 VAL A C 1
ATOM 4425 O O . VAL A 1 539 ? -1.678 -28.047 28.094 1 31.59 539 VAL A O 1
ATOM 4428 N N . GLU A 1 540 ? -2.957 -26.422 27.484 1 30.55 540 GLU A N 1
ATOM 4429 C CA . GLU A 1 540 ? -3.346 -26.578 28.891 1 30.55 540 GLU A CA 1
ATOM 4430 C C . GLU A 1 540 ? -4.066 -27.906 29.109 1 30.55 540 GLU A C 1
ATOM 4432 O O . GLU A 1 540 ? -3.898 -28.547 30.156 1 30.55 540 GLU A O 1
ATOM 4437 N N . GLU A 1 541 ? -5.336 -28.047 28.609 1 30.7 541 GLU A N 1
ATOM 4438 C CA . GLU A 1 541 ? -6.133 -29.141 29.188 1 30.7 541 GLU A CA 1
ATOM 4439 C C . GLU A 1 541 ? -5.715 -30.484 28.609 1 30.7 541 GLU A C 1
ATOM 4441 O O . GLU A 1 541 ? -6.051 -30.812 27.469 1 30.7 541 GLU A O 1
ATOM 4446 N N . GLY A 1 542 ? -4.586 -31.219 29.031 1 30.83 542 GLY A N 1
ATOM 4447 C CA . GLY A 1 542 ? -4.148 -32.594 29.016 1 30.83 542 GLY A CA 1
ATOM 4448 C C . GLY A 1 542 ? -4.168 -33.219 27.625 1 30.83 542 GLY A C 1
ATOM 4449 O O . GLY A 1 542 ? -3.811 -34.375 27.453 1 30.83 542 GLY A O 1
ATOM 4450 N N . GLN A 1 543 ? -5.035 -32.969 26.703 1 33.41 543 GLN A N 1
ATOM 4451 C CA . GLN A 1 543 ? -5.109 -33.75 25.484 1 33.41 543 GLN A CA 1
ATOM 4452 C C . GLN A 1 543 ? -4.043 -33.312 24.484 1 33.41 543 GLN A C 1
ATOM 4454 O O . GLN A 1 543 ? -4.215 -32.312 23.781 1 33.41 543 GLN A O 1
ATOM 4459 N N . THR A 1 544 ? -2.604 -33.438 24.531 1 40.38 544 THR A N 1
ATOM 4460 C CA . THR A 1 544 ? -1.281 -33.406 23.922 1 40.38 544 THR A CA 1
ATOM 4461 C C . THR A 1 544 ? -1.349 -33.906 22.484 1 40.38 544 THR A C 1
ATOM 4463 O O . THR A 1 544 ? -0.422 -33.688 21.703 1 40.38 544 THR A O 1
ATOM 4466 N N . GLU A 1 545 ? -2.119 -34.688 21.844 1 37.19 545 GLU A N 1
ATOM 4467 C CA . GLU A 1 545 ? -2.197 -35.375 20.562 1 37.19 545 GLU A CA 1
ATOM 4468 C C . GLU A 1 545 ? -2.801 -34.469 19.484 1 37.19 545 GLU A C 1
ATOM 4470 O O . GLU A 1 545 ? -3.859 -33.875 19.703 1 37.19 545 GLU A O 1
ATOM 4475 N N . GLY A 1 546 ? -2.045 -33.875 18.438 1 47.97 546 GLY A N 1
ATOM 4476 C CA . GLY A 1 546 ? -2.482 -33.188 17.234 1 47.97 546 GLY A CA 1
ATOM 4477 C C . GLY A 1 546 ? -2.025 -31.734 17.172 1 47.97 546 GLY A C 1
ATOM 4478 O O . GLY A 1 546 ? -2.398 -31 16.25 1 47.97 546 GLY A O 1
ATOM 4479 N N . SER A 1 547 ? -1.153 -31.203 18.203 1 58.38 547 SER A N 1
ATOM 4480 C CA . SER A 1 547 ? -0.677 -29.812 18.203 1 58.38 547 SER A CA 1
ATOM 4481 C C . SER A 1 547 ? 0.6 -29.672 17.375 1 58.38 547 SER A C 1
ATOM 4483 O O . SER A 1 547 ? 1.283 -30.656 17.109 1 58.38 547 SER A O 1
ATOM 4485 N N . VAL A 1 548 ? 0.985 -28.453 16.859 1 68.94 548 VAL A N 1
ATOM 4486 C CA . VAL A 1 548 ? 2.172 -28.141 16.062 1 68.94 548 VAL A CA 1
ATOM 4487 C C . VAL A 1 548 ? 3.428 -28.438 16.875 1 68.94 548 VAL A C 1
ATOM 4489 O O . VAL A 1 548 ? 4.453 -28.844 16.328 1 68.94 548 VAL A O 1
ATOM 4492 N N . LEU A 1 549 ? 3.352 -28.422 18.266 1 72.25 549 LEU A N 1
ATOM 4493 C CA . LEU A 1 549 ? 4.5 -28.703 19.125 1 72.25 549 LEU A CA 1
ATOM 4494 C C . LEU A 1 549 ? 4.809 -30.188 19.141 1 72.25 549 LEU A C 1
ATOM 4496 O O . LEU A 1 549 ? 5.977 -30.594 19.078 1 72.25 549 LEU A O 1
ATOM 4500 N N . SER A 1 550 ? 3.709 -30.938 19.281 1 76.88 550 SER A N 1
ATOM 4501 C CA . SER A 1 550 ? 3.912 -32.375 19.281 1 76.88 550 SER A CA 1
ATOM 4502 C C . SER A 1 550 ? 4.461 -32.875 17.938 1 76.88 550 SER A C 1
ATOM 4504 O O . SER A 1 550 ? 5.355 -33.719 17.906 1 76.88 550 SER A O 1
ATOM 4506 N N . ASP A 1 551 ? 3.91 -32.219 16.906 1 81.44 551 ASP A N 1
ATOM 4507 C CA . ASP A 1 551 ? 4.402 -32.594 15.586 1 81.44 551 ASP A CA 1
ATOM 4508 C C . ASP A 1 551 ? 5.852 -32.156 15.398 1 81.44 551 ASP A C 1
ATOM 4510 O O . ASP A 1 551 ? 6.641 -32.844 14.758 1 81.44 551 ASP A O 1
ATOM 4514 N N . GLY A 1 552 ? 6.184 -31.031 15.945 1 84.69 552 GLY A N 1
ATOM 4515 C CA . GLY A 1 552 ? 7.559 -30.562 15.883 1 84.69 552 GLY A CA 1
ATOM 4516 C C . GLY A 1 552 ? 8.523 -31.453 16.641 1 84.69 552 GLY A C 1
ATOM 4517 O O . GLY A 1 552 ? 9.641 -31.688 16.188 1 84.69 552 GLY A O 1
ATOM 4518 N N . ARG A 1 553 ? 8.07 -31.938 17.766 1 83.62 553 ARG A N 1
ATOM 4519 C CA . ARG A 1 553 ? 8.883 -32.844 18.547 1 83.62 553 ARG A CA 1
ATOM 4520 C C . ARG A 1 553 ? 9.047 -34.188 17.828 1 83.62 553 ARG A C 1
ATOM 4522 O O . ARG A 1 553 ? 10.117 -34.812 17.875 1 83.62 553 ARG A O 1
ATOM 4529 N N . ASN A 1 554 ? 7.918 -34.562 17.266 1 88.06 554 ASN A N 1
ATOM 4530 C CA . ASN A 1 554 ? 7.984 -35.812 16.484 1 88.06 554 ASN A CA 1
ATOM 4531 C C . ASN A 1 554 ? 8.984 -35.688 15.336 1 88.06 554 ASN A C 1
ATOM 4533 O O . ASN A 1 554 ? 9.711 -36.625 15.047 1 88.06 554 ASN A O 1
ATOM 4537 N N . LEU A 1 555 ? 8.961 -34.531 14.742 1 92.31 555 LEU A N 1
ATOM 4538 C CA . LEU A 1 555 ? 9.914 -34.281 13.664 1 92.31 555 LEU A CA 1
ATOM 4539 C C . LEU A 1 555 ? 11.352 -34.312 14.188 1 92.31 555 LEU A C 1
ATOM 4541 O O . LEU A 1 555 ? 12.242 -34.875 13.547 1 92.31 555 LEU A O 1
ATOM 4545 N N . ALA A 1 556 ? 11.562 -33.719 15.336 1 90.31 556 ALA A N 1
ATOM 4546 C CA . ALA A 1 556 ? 12.891 -33.719 15.945 1 90.31 556 ALA A CA 1
ATOM 4547 C C . ALA A 1 556 ? 13.367 -35.125 16.25 1 90.31 556 ALA A C 1
ATOM 4549 O O . ALA A 1 556 ? 14.531 -35.469 16.031 1 90.31 556 ALA A O 1
ATOM 4550 N N . SER A 1 557 ? 12.445 -35.875 16.766 1 90.12 557 SER A N 1
ATOM 4551 C CA . SER A 1 557 ? 12.773 -37.25 17.094 1 90.12 557 SER A CA 1
ATOM 4552 C C . SER A 1 557 ? 13.094 -38.031 15.828 1 90.12 557 SER A C 1
ATOM 4554 O O . SER A 1 557 ? 14 -38.875 15.828 1 90.12 557 SER A O 1
ATOM 4556 N N . ALA A 1 558 ? 12.305 -37.781 14.82 1 92.62 558 ALA A N 1
ATOM 4557 C CA . ALA A 1 558 ? 12.539 -38.469 13.555 1 92.62 558 ALA A CA 1
ATOM 4558 C C . ALA A 1 558 ? 13.891 -38.094 12.961 1 92.62 558 ALA A C 1
ATOM 4560 O O . ALA A 1 558 ? 14.562 -38.906 12.344 1 92.62 558 ALA A O 1
ATOM 4561 N N . LEU A 1 559 ? 14.273 -36.906 13.164 1 93.25 559 LEU A N 1
ATOM 4562 C CA . LEU A 1 559 ? 15.57 -36.438 12.672 1 93.25 559 LEU A CA 1
ATOM 4563 C C . LEU A 1 559 ? 16.703 -37.062 13.469 1 93.25 559 LEU A C 1
ATOM 4565 O O . LEU A 1 559 ? 17.75 -37.438 12.898 1 93.25 559 LEU A O 1
ATOM 4569 N N . ASP A 1 560 ? 16.453 -37.188 14.727 1 89.38 560 ASP A N 1
ATOM 4570 C CA . ASP A 1 560 ? 17.453 -37.812 15.578 1 89.38 560 ASP A CA 1
ATOM 4571 C C . ASP A 1 560 ? 17.609 -39.281 15.266 1 89.38 560 ASP A C 1
ATOM 4573 O O . ASP A 1 560 ? 18.688 -39.844 15.398 1 89.38 560 ASP A O 1
ATOM 4577 N N . LEU A 1 561 ? 16.516 -39.844 14.812 1 90.88 561 LEU A N 1
ATOM 4578 C CA . LEU A 1 561 ? 16.516 -41.25 14.484 1 90.88 561 LEU A CA 1
ATOM 4579 C C . LEU A 1 561 ? 17.359 -41.531 13.242 1 90.88 561 LEU A C 1
ATOM 4581 O O . LEU A 1 561 ? 17.844 -42.656 13.031 1 90.88 561 LEU A O 1
ATOM 4585 N N . LEU A 1 562 ? 17.562 -40.531 12.438 1 91.88 562 LEU A N 1
ATOM 4586 C CA . LEU A 1 562 ? 18.438 -40.688 11.281 1 91.88 562 LEU A CA 1
ATOM 4587 C C . LEU A 1 562 ? 19.859 -41.031 11.711 1 91.88 562 LEU A C 1
ATOM 4589 O O . LEU A 1 562 ? 20.578 -41.75 11.008 1 91.88 562 LEU A O 1
ATOM 4593 N N . GLU A 1 563 ? 20.266 -40.469 12.781 1 86.81 563 GLU A N 1
ATOM 4594 C CA . GLU A 1 563 ? 21.609 -40.75 13.312 1 86.81 563 GLU A CA 1
ATOM 4595 C C . GLU A 1 563 ? 21.688 -42.156 13.906 1 86.81 563 GLU A C 1
ATOM 4597 O O . GLU A 1 563 ? 22.672 -42.844 13.672 1 86.81 563 GLU A O 1
ATOM 4602 N N . THR A 1 564 ? 20.641 -42.469 14.594 1 87.12 564 THR A N 1
ATOM 4603 C CA . THR A 1 564 ? 20.672 -43.719 15.344 1 87.12 564 THR A CA 1
ATOM 4604 C C . THR A 1 564 ? 20.344 -44.906 14.438 1 87.12 564 THR A C 1
ATOM 4606 O O . THR A 1 564 ? 20.969 -45.969 14.539 1 87.12 564 THR A O 1
ATOM 4609 N N . GLU A 1 565 ? 19.359 -44.75 13.57 1 86 565 GLU A N 1
ATOM 4610 C CA . GLU A 1 565 ? 18.875 -45.875 12.781 1 86 565 GLU A CA 1
ATOM 4611 C C . GLU A 1 565 ? 19.547 -45.938 11.422 1 86 565 GLU A C 1
ATOM 4613 O O . GLU A 1 565 ? 19.891 -47.031 10.945 1 86 565 GLU A O 1
ATOM 4618 N N . ASP A 1 566 ? 19.812 -44.844 10.758 1 87.12 566 ASP A N 1
ATOM 4619 C CA . ASP A 1 566 ? 20.312 -44.812 9.383 1 87.12 566 ASP A CA 1
ATOM 4620 C C . ASP A 1 566 ? 21.828 -44.594 9.359 1 87.12 566 ASP A C 1
ATOM 4622 O O . ASP A 1 566 ? 22.438 -44.594 8.289 1 87.12 566 ASP A O 1
ATOM 4626 N N . GLY A 1 567 ? 22.469 -44.312 10.516 1 87.5 567 GLY A N 1
ATOM 4627 C CA . GLY A 1 567 ? 23.922 -44.219 10.609 1 87.5 567 GLY A CA 1
ATOM 4628 C C . GLY A 1 567 ? 24.438 -42.875 10.102 1 87.5 567 GLY A C 1
ATOM 4629 O O . GLY A 1 567 ? 25.594 -42.781 9.656 1 87.5 567 GLY A O 1
ATOM 4630 N N . TRP A 1 568 ? 23.641 -41.812 10.141 1 90.44 568 TRP A N 1
ATOM 4631 C CA . TRP A 1 568 ? 24.062 -40.5 9.688 1 90.44 568 TRP A CA 1
ATOM 4632 C C . TRP A 1 568 ? 25 -39.844 10.703 1 90.44 568 TRP A C 1
ATOM 4634 O O . TRP A 1 568 ? 24.875 -40.062 11.914 1 90.44 568 TRP A O 1
ATOM 4644 N N . SER A 1 569 ? 25.953 -39.156 10.203 1 88.88 569 SER A N 1
ATOM 4645 C CA . SER A 1 569 ? 26.75 -38.312 11.094 1 88.88 569 SER A CA 1
ATOM 4646 C C . SER A 1 569 ? 26 -37.062 11.484 1 88.88 569 SER A C 1
ATOM 4648 O O . SER A 1 569 ? 25.062 -36.625 10.797 1 88.88 569 SER A O 1
ATOM 4650 N N . ASP A 1 570 ? 26.391 -36.5 12.555 1 87.94 570 ASP A N 1
ATOM 4651 C CA . ASP A 1 570 ? 25.812 -35.25 13.016 1 87.94 570 ASP A CA 1
ATOM 4652 C C . ASP A 1 570 ? 25.969 -34.156 11.969 1 87.94 570 ASP A C 1
ATOM 4654 O O . ASP A 1 570 ? 25.047 -33.344 11.758 1 87.94 570 ASP A O 1
ATOM 4658 N N . GLU A 1 571 ? 27.016 -34.156 11.344 1 89.06 571 GLU A N 1
ATOM 4659 C CA . GLU A 1 571 ? 27.297 -33.156 10.328 1 89.06 571 GLU A CA 1
ATOM 4660 C C . GLU A 1 571 ? 26.375 -33.312 9.125 1 89.06 571 GLU A C 1
ATOM 4662 O O . GLU A 1 571 ? 25.891 -32.312 8.57 1 89.06 571 GLU A O 1
ATOM 4667 N N . THR A 1 572 ? 26.141 -34.5 8.797 1 92.06 572 THR A N 1
ATOM 4668 C CA . THR A 1 572 ? 25.281 -34.75 7.645 1 92.06 572 THR A CA 1
ATOM 4669 C C . THR A 1 572 ? 23.828 -34.375 7.949 1 92.06 572 THR A C 1
ATOM 4671 O O . THR A 1 572 ? 23.125 -33.844 7.082 1 92.06 572 THR A O 1
ATOM 4674 N N . LYS A 1 573 ? 23.453 -34.656 9.133 1 93.19 573 LYS A N 1
ATOM 4675 C CA . LYS A 1 573 ? 22.094 -34.312 9.555 1 93.19 573 LYS A CA 1
ATOM 4676 C C . LYS A 1 573 ? 21.891 -32.781 9.5 1 93.19 573 LYS A C 1
ATOM 4678 O O . LYS A 1 573 ? 20.922 -32.312 8.914 1 93.19 573 LYS A O 1
ATOM 4683 N N . TRP A 1 574 ? 22.828 -32.094 10.062 1 94 574 TRP A N 1
ATOM 4684 C CA . TRP A 1 574 ? 22.688 -30.625 10.133 1 94 574 TRP A CA 1
ATOM 4685 C C . TRP A 1 574 ? 22.875 -30 8.766 1 94 574 TRP A C 1
ATOM 4687 O O . TRP A 1 574 ? 22.312 -28.938 8.477 1 94 574 TRP A O 1
ATOM 4697 N N . GLU A 1 575 ? 23.656 -30.609 7.949 1 94.38 575 GLU A N 1
ATOM 4698 C CA . GLU A 1 575 ? 23.766 -30.141 6.574 1 94.38 575 GLU A CA 1
ATOM 4699 C C . GLU A 1 575 ? 22.422 -30.234 5.855 1 94.38 575 GLU A C 1
ATOM 4701 O O . GLU A 1 575 ? 22.031 -29.297 5.148 1 94.38 575 GLU A O 1
ATOM 4706 N N . MET A 1 576 ? 21.766 -31.297 6.074 1 95.12 576 MET A N 1
ATOM 4707 C CA . MET A 1 576 ? 20.438 -31.438 5.473 1 95.12 576 MET A CA 1
ATOM 4708 C C . MET A 1 576 ? 19.469 -30.406 6.031 1 95.12 576 MET A C 1
ATOM 4710 O O . MET A 1 576 ? 18.719 -29.781 5.277 1 95.12 576 MET A O 1
ATOM 4714 N N . ILE A 1 577 ? 19.484 -30.219 7.328 1 95.12 577 ILE A N 1
ATOM 4715 C CA . ILE A 1 577 ? 18.594 -29.266 7.969 1 95.12 577 ILE A CA 1
ATOM 4716 C C . ILE A 1 577 ? 18.875 -27.859 7.43 1 95.12 577 ILE A C 1
ATOM 4718 O O . ILE A 1 577 ? 17.938 -27.094 7.148 1 95.12 577 ILE A O 1
ATOM 4722 N N . SER A 1 578 ? 20.109 -27.531 7.305 1 96.06 578 SER A N 1
ATOM 4723 C CA . SER A 1 578 ? 20.469 -26.219 6.766 1 96.06 578 SER A CA 1
ATOM 4724 C C . SER A 1 578 ? 19.984 -26.047 5.332 1 96.06 578 SER A C 1
ATOM 4726 O O . SER A 1 578 ? 19.531 -24.969 4.945 1 96.06 578 SER A O 1
ATOM 4728 N N . GLN A 1 579 ? 20.078 -27.109 4.594 1 96.19 579 GLN A N 1
ATOM 4729 C CA . GLN A 1 579 ? 19.609 -27.062 3.211 1 96.19 579 GLN A CA 1
ATOM 4730 C C . GLN A 1 579 ? 18.094 -26.859 3.145 1 96.19 579 GLN A C 1
ATOM 4732 O O . GLN A 1 579 ? 17.594 -26.141 2.273 1 96.19 579 GLN A O 1
ATOM 4737 N N . VAL A 1 580 ? 17.406 -27.453 4.012 1 96.44 580 VAL A N 1
ATOM 4738 C CA . VAL A 1 580 ? 15.953 -27.281 4.066 1 96.44 580 VAL A CA 1
ATOM 4739 C C . VAL A 1 580 ? 15.609 -25.828 4.387 1 96.44 580 VAL A C 1
ATOM 4741 O O . VAL A 1 580 ? 14.742 -25.234 3.742 1 96.44 580 VAL A O 1
ATOM 4744 N N . TRP A 1 581 ? 16.281 -25.25 5.293 1 96.81 581 TRP A N 1
ATOM 4745 C CA . TRP A 1 581 ? 16.016 -23.875 5.68 1 96.81 581 TRP A CA 1
ATOM 4746 C C . TRP A 1 581 ? 16.359 -22.906 4.547 1 96.81 581 TRP A C 1
ATOM 4748 O O . TRP A 1 581 ? 15.648 -21.922 4.32 1 96.81 581 TRP A O 1
ATOM 4758 N N . VAL A 1 582 ? 17.422 -23.125 3.889 1 96.75 582 VAL A N 1
ATOM 4759 C CA . VAL A 1 582 ? 17.781 -22.281 2.76 1 96.75 582 VAL A CA 1
ATOM 4760 C C . VAL A 1 582 ? 16.719 -22.359 1.68 1 96.75 582 VAL A C 1
ATOM 4762 O O . VAL A 1 582 ? 16.344 -21.344 1.075 1 96.75 582 VAL A O 1
ATOM 4765 N N . GLU A 1 583 ? 16.203 -23.547 1.515 1 95.88 583 GLU A N 1
ATOM 4766 C CA . GLU A 1 583 ? 15.141 -23.719 0.533 1 95.88 583 GLU A CA 1
ATOM 4767 C C . GLU A 1 583 ? 13.867 -22.984 0.968 1 95.88 583 GLU A C 1
ATOM 4769 O O . GLU A 1 583 ? 13.188 -22.375 0.146 1 95.88 583 GLU A O 1
ATOM 4774 N N . MET A 1 584 ? 13.578 -23.078 2.215 1 94.56 584 MET A N 1
ATOM 4775 C CA . MET A 1 584 ? 12.414 -22.359 2.723 1 94.56 584 MET A CA 1
ATOM 4776 C C . MET A 1 584 ? 12.594 -20.844 2.562 1 94.56 584 MET A C 1
ATOM 4778 O O . MET A 1 584 ? 11.641 -20.141 2.238 1 94.56 584 MET A O 1
ATOM 4782 N N . LEU A 1 585 ? 13.773 -20.406 2.773 1 95.69 585 LEU A N 1
ATOM 4783 C CA . LEU A 1 585 ? 14.086 -19 2.607 1 95.69 585 LEU A CA 1
ATOM 4784 C C . LEU A 1 585 ? 13.906 -18.562 1.155 1 95.69 585 LEU A C 1
ATOM 4786 O O . LEU A 1 585 ? 13.312 -17.516 0.883 1 95.69 585 LEU A O 1
ATOM 4790 N N . THR A 1 586 ? 14.367 -19.359 0.251 1 95.25 586 THR A N 1
ATOM 4791 C CA . THR A 1 586 ? 14.273 -19.016 -1.165 1 95.25 586 THR A CA 1
ATOM 4792 C C . THR A 1 586 ? 12.82 -19.047 -1.631 1 95.25 586 THR A C 1
ATOM 4794 O O . THR A 1 586 ? 12.398 -18.234 -2.445 1 95.25 586 THR A O 1
ATOM 4797 N N . PHE A 1 587 ? 12.055 -19.969 -1.069 1 92.44 587 PHE A N 1
ATOM 4798 C CA . PHE A 1 587 ? 10.633 -20.016 -1.382 1 92.44 587 PHE A CA 1
ATOM 4799 C C . PHE A 1 587 ? 9.93 -18.75 -0.931 1 92.44 587 PHE A C 1
ATOM 4801 O O . PHE A 1 587 ? 9.133 -18.172 -1.678 1 92.44 587 PHE A O 1
ATOM 4808 N N . ALA A 1 588 ? 10.242 -18.328 0.212 1 91.69 588 ALA A N 1
ATOM 4809 C CA . ALA A 1 588 ? 9.641 -17.109 0.741 1 91.69 588 ALA A CA 1
ATOM 4810 C C . ALA A 1 588 ? 10.062 -15.891 -0.072 1 91.69 588 ALA A C 1
ATOM 4812 O O . ALA A 1 588 ? 9.258 -14.984 -0.318 1 91.69 588 ALA A O 1
ATOM 4813 N N . ALA A 1 589 ? 11.234 -15.883 -0.495 1 93.06 589 ALA A N 1
ATOM 4814 C CA . ALA A 1 589 ? 11.781 -14.742 -1.229 1 93.06 589 ALA A CA 1
ATOM 4815 C C . ALA A 1 589 ? 11.109 -14.594 -2.592 1 93.06 589 ALA A C 1
ATOM 4817 O O . ALA A 1 589 ? 10.773 -13.484 -3.012 1 93.06 589 ALA A O 1
ATOM 4818 N N . ILE A 1 590 ? 10.844 -15.664 -3.24 1 85.75 590 ILE A N 1
ATOM 4819 C CA . ILE A 1 590 ? 10.32 -15.625 -4.602 1 85.75 590 ILE A CA 1
ATOM 4820 C C . ILE A 1 590 ? 8.836 -15.297 -4.57 1 85.75 590 ILE A C 1
ATOM 4822 O O . ILE A 1 590 ? 8.305 -14.688 -5.504 1 85.75 590 ILE A O 1
ATOM 4826 N N . HIS A 1 591 ? 8.188 -15.641 -3.545 1 83.12 591 HIS A N 1
ATOM 4827 C CA . HIS A 1 591 ? 6.738 -15.453 -3.494 1 83.12 591 HIS A CA 1
ATOM 4828 C C . HIS A 1 591 ? 6.375 -14.172 -2.75 1 83.12 591 HIS A C 1
ATOM 4830 O O . HIS A 1 591 ? 5.199 -13.922 -2.467 1 83.12 591 HIS A O 1
ATOM 4836 N N . CYS A 1 592 ? 7.336 -13.414 -2.463 1 86.69 592 CYS A N 1
ATOM 4837 C CA . CYS A 1 592 ? 7.105 -12.094 -1.878 1 86.69 592 CYS A CA 1
ATOM 4838 C C . CYS A 1 592 ? 7.031 -11.023 -2.959 1 86.69 592 CYS A C 1
ATOM 4840 O O . CYS A 1 592 ? 7.859 -11 -3.871 1 86.69 592 CYS A O 1
ATOM 4842 N N . GLY A 1 593 ? 6.008 -10.172 -2.916 1 83.31 593 GLY A N 1
ATOM 4843 C CA . GLY A 1 593 ? 5.852 -9.125 -3.912 1 83.31 593 GLY A CA 1
ATOM 4844 C C . GLY A 1 593 ? 6.898 -8.031 -3.803 1 83.31 593 GLY A C 1
ATOM 4845 O O . GLY A 1 593 ? 7.453 -7.801 -2.725 1 83.31 593 GLY A O 1
ATOM 4846 N N . TRP A 1 594 ? 7.156 -7.375 -4.848 1 88.19 594 TRP A N 1
ATOM 4847 C CA . TRP A 1 594 ? 8.195 -6.348 -4.891 1 88.19 594 TRP A CA 1
ATOM 4848 C C . TRP A 1 594 ? 7.789 -5.129 -4.066 1 88.19 594 TRP A C 1
ATOM 4850 O O . TRP A 1 594 ? 8.641 -4.43 -3.52 1 88.19 594 TRP A O 1
ATOM 4860 N N . LYS A 1 595 ? 6.504 -4.867 -3.943 1 85.38 595 LYS A N 1
ATOM 4861 C CA . LYS A 1 595 ? 6.047 -3.758 -3.107 1 85.38 595 LYS A CA 1
ATOM 4862 C C . LYS A 1 595 ? 6.391 -3.998 -1.641 1 85.38 595 LYS A C 1
ATOM 4864 O O . LYS A 1 595 ? 6.738 -3.061 -0.918 1 85.38 595 LYS A O 1
ATOM 4869 N N . GLU A 1 596 ? 6.293 -5.23 -1.255 1 88.19 596 GLU A N 1
ATOM 4870 C CA . GLU A 1 596 ? 6.637 -5.578 0.12 1 88.19 596 GLU A CA 1
ATOM 4871 C C . GLU A 1 596 ? 8.141 -5.461 0.361 1 88.19 596 GLU A C 1
ATOM 4873 O O . GLU A 1 596 ? 8.57 -5.051 1.441 1 88.19 596 GLU A O 1
ATOM 4878 N N . HIS A 1 597 ? 8.898 -5.773 -0.625 1 91.88 597 HIS A N 1
ATOM 4879 C CA . HIS A 1 597 ? 10.344 -5.598 -0.502 1 91.88 597 HIS A CA 1
ATOM 4880 C C . HIS A 1 597 ? 10.711 -4.121 -0.428 1 91.88 597 HIS A C 1
ATOM 4882 O O . HIS A 1 597 ? 11.656 -3.746 0.272 1 91.88 597 HIS A O 1
ATOM 4888 N N . ALA A 1 598 ? 9.969 -3.342 -1.17 1 92.06 598 ALA A N 1
ATOM 4889 C CA . ALA A 1 598 ? 10.195 -1.901 -1.093 1 92.06 598 ALA A CA 1
ATOM 4890 C C . ALA A 1 598 ? 9.883 -1.372 0.304 1 92.06 598 ALA A C 1
ATOM 4892 O O . ALA A 1 598 ? 10.594 -0.502 0.816 1 92.06 598 ALA A O 1
ATOM 4893 N N . LYS A 1 599 ? 8.844 -1.884 0.856 1 89.31 599 LYS A N 1
ATOM 4894 C CA . LYS A 1 599 ? 8.484 -1.503 2.221 1 89.31 599 LYS A CA 1
ATOM 4895 C C . LYS A 1 599 ? 9.586 -1.899 3.205 1 89.31 599 LYS A C 1
ATOM 4897 O O . LYS A 1 599 ? 9.922 -1.131 4.109 1 89.31 599 LYS A O 1
ATOM 4902 N N . ALA A 1 600 ? 10.172 -3.049 2.994 1 88.75 600 ALA A N 1
ATOM 4903 C CA . ALA A 1 600 ? 11.242 -3.523 3.863 1 88.75 600 ALA A CA 1
ATOM 4904 C C . ALA A 1 600 ? 12.508 -2.689 3.68 1 88.75 600 ALA A C 1
ATOM 4906 O O . ALA A 1 600 ? 13.281 -2.504 4.625 1 88.75 600 ALA A O 1
ATOM 4907 N N . LEU A 1 601 ? 12.688 -2.164 2.527 1 89.5 601 LEU A N 1
ATOM 4908 C CA . LEU A 1 601 ? 13.867 -1.37 2.221 1 89.5 601 LEU A CA 1
ATOM 4909 C C . LEU A 1 601 ? 13.852 -0.051 2.984 1 89.5 601 LEU A C 1
ATOM 4911 O O . LEU A 1 601 ? 14.906 0.525 3.26 1 89.5 601 LEU A O 1
ATOM 4915 N N . SER A 1 602 ? 12.641 0.44 3.311 1 87 602 SER A N 1
ATOM 4916 C CA . SER A 1 602 ? 12.547 1.688 4.062 1 87 602 SER A CA 1
ATOM 4917 C C . SER A 1 602 ? 13.188 1.553 5.441 1 87 602 SER A C 1
ATOM 4919 O O . SER A 1 602 ? 13.594 2.549 6.043 1 87 602 SER A O 1
ATOM 4921 N N . GLN A 1 603 ? 13.289 0.328 5.875 1 81.12 603 GLN A N 1
ATOM 4922 C CA . GLN A 1 603 ? 13.875 0.079 7.188 1 81.12 603 GLN A CA 1
ATOM 4923 C C . GLN A 1 603 ? 15.273 -0.507 7.066 1 81.12 603 GLN A C 1
ATOM 4925 O O . GLN A 1 603 ? 15.797 -1.097 8.016 1 81.12 603 GLN A O 1
ATOM 4930 N N . GLY A 1 604 ? 15.883 -0.385 5.93 1 76.31 604 GLY A N 1
ATOM 4931 C CA . GLY A 1 604 ? 17.25 -0.816 5.746 1 76.31 604 GLY A CA 1
ATOM 4932 C C . GLY A 1 604 ? 17.375 -2.135 5.004 1 76.31 604 GLY A C 1
ATOM 4933 O O . GLY A 1 604 ? 18.484 -2.6 4.727 1 76.31 604 GLY A O 1
ATOM 4934 N N . GLY A 1 605 ? 16.297 -2.777 4.75 1 77.62 605 GLY A N 1
ATOM 4935 C CA . GLY A 1 605 ? 16.344 -4.016 3.986 1 77.62 605 GLY A CA 1
ATOM 4936 C C . GLY A 1 605 ? 16.484 -5.25 4.859 1 77.62 605 GLY A C 1
ATOM 4937 O O . GLY A 1 605 ? 16.938 -5.16 6 1 77.62 605 GLY A O 1
ATOM 4938 N N . GLU A 1 606 ? 16.062 -6.355 4.312 1 86.75 606 GLU A N 1
ATOM 4939 C CA . GLU A 1 606 ? 16.125 -7.652 4.98 1 86.75 606 GLU A CA 1
ATOM 4940 C C . GLU A 1 606 ? 16.891 -8.664 4.137 1 86.75 606 GLU A C 1
ATOM 4942 O O . GLU A 1 606 ? 17.062 -8.477 2.93 1 86.75 606 GLU A O 1
ATOM 4947 N N . LEU A 1 607 ? 17.422 -9.625 4.828 1 92.75 607 LEU A N 1
ATOM 4948 C CA . LEU A 1 607 ? 18.094 -10.703 4.121 1 92.75 607 LEU A CA 1
ATOM 4949 C C . LEU A 1 607 ? 17.219 -11.266 3.008 1 92.75 607 LEU A C 1
ATOM 4951 O O . LEU A 1 607 ? 17.703 -11.531 1.903 1 92.75 607 LEU A O 1
ATOM 4955 N N . LEU A 1 608 ? 15.961 -11.359 3.256 1 94.75 608 LEU A N 1
ATOM 4956 C CA . LEU A 1 608 ? 15.016 -11.914 2.285 1 94.75 608 LEU A CA 1
ATOM 4957 C C . LEU A 1 608 ? 15.008 -11.078 1.006 1 94.75 608 LEU A C 1
ATOM 4959 O O . LEU A 1 608 ? 14.883 -11.625 -0.092 1 94.75 608 LEU A O 1
ATOM 4963 N N . THR A 1 609 ? 15.141 -9.812 1.148 1 93.44 609 THR A N 1
ATOM 4964 C CA . THR A 1 609 ? 15.172 -8.93 -0.009 1 93.44 609 THR A CA 1
ATOM 4965 C C . THR A 1 609 ? 16.422 -9.18 -0.842 1 93.44 609 THR A C 1
ATOM 4967 O O . THR A 1 609 ? 16.359 -9.234 -2.072 1 93.44 609 THR A O 1
ATOM 4970 N N . PHE A 1 610 ? 17.531 -9.398 -0.174 1 94.81 610 PHE A N 1
ATOM 4971 C CA . PHE A 1 610 ? 18.781 -9.68 -0.869 1 94.81 610 PHE A CA 1
ATOM 4972 C C . PHE A 1 610 ? 18.672 -10.977 -1.667 1 94.81 610 PHE A C 1
ATOM 4974 O O . PHE A 1 610 ? 19.094 -11.031 -2.824 1 94.81 610 PHE A O 1
ATOM 4981 N N . VAL A 1 611 ? 18.094 -11.906 -1.045 1 96.19 611 VAL A N 1
ATOM 4982 C CA . VAL A 1 611 ? 17.969 -13.211 -1.687 1 96.19 611 VAL A CA 1
ATOM 4983 C C . VAL A 1 611 ? 17.031 -13.117 -2.881 1 96.19 611 VAL A C 1
ATOM 4985 O O . VAL A 1 611 ? 17.312 -13.672 -3.947 1 96.19 611 VAL A O 1
ATOM 4988 N N . ALA A 1 612 ? 15.93 -12.391 -2.736 1 95.56 612 ALA A N 1
ATOM 4989 C CA . ALA A 1 612 ? 14.969 -12.227 -3.828 1 95.56 612 ALA A CA 1
ATOM 4990 C C . ALA A 1 612 ? 15.617 -11.531 -5.023 1 95.56 612 ALA A C 1
ATOM 4992 O O . ALA A 1 612 ? 15.406 -11.938 -6.172 1 95.56 612 ALA A O 1
ATOM 4993 N N . VAL A 1 613 ? 16.422 -10.531 -4.727 1 96.06 613 VAL A N 1
ATOM 4994 C CA . VAL A 1 613 ? 17.078 -9.781 -5.789 1 96.06 613 VAL A CA 1
ATOM 4995 C C . VAL A 1 613 ? 18.125 -10.656 -6.469 1 96.06 613 VAL A C 1
ATOM 4997 O O . VAL A 1 613 ? 18.219 -10.68 -7.699 1 96.06 613 VAL A O 1
ATOM 5000 N N . LEU A 1 614 ? 18.828 -11.375 -5.695 1 96.88 614 LEU A N 1
ATOM 5001 C CA . LEU A 1 614 ? 19.844 -12.273 -6.242 1 96.88 614 LEU A CA 1
ATOM 5002 C C . LEU A 1 614 ? 19.203 -13.328 -7.137 1 96.88 614 LEU A C 1
ATOM 5004 O O . LEU A 1 614 ? 19.703 -13.617 -8.227 1 96.88 614 LEU A O 1
ATOM 5008 N N . MET A 1 615 ? 18.125 -13.852 -6.746 1 96 615 MET A N 1
ATOM 5009 C CA . MET A 1 615 ? 17.406 -14.867 -7.523 1 96 615 MET A CA 1
ATOM 5010 C C . MET A 1 615 ? 16.953 -14.297 -8.867 1 96 615 MET A C 1
ATOM 5012 O O . MET A 1 615 ? 17.109 -14.945 -9.898 1 96 615 MET A O 1
ATOM 5016 N N . SER A 1 616 ? 16.469 -13.133 -8.797 1 94.69 616 SER A N 1
ATOM 5017 C CA . SER A 1 616 ? 15.969 -12.508 -10.023 1 94.69 616 SER A CA 1
ATOM 5018 C C . SER A 1 616 ? 17.109 -12.227 -10.992 1 94.69 616 SER A C 1
ATOM 5020 O O . SER A 1 616 ? 16.969 -12.43 -12.203 1 94.69 616 SER A O 1
ATOM 5022 N N . HIS A 1 617 ? 18.203 -11.805 -10.469 1 96.25 617 HIS 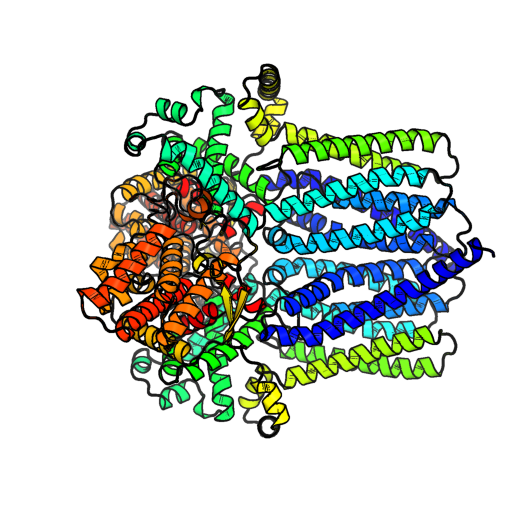A N 1
ATOM 5023 C CA . HIS A 1 617 ? 19.344 -11.5 -11.328 1 96.25 617 HIS A CA 1
ATOM 5024 C C . HIS A 1 617 ? 19.953 -12.773 -11.898 1 96.25 617 HIS A C 1
ATOM 5026 O O . HIS A 1 617 ? 20.578 -12.742 -12.961 1 96.25 617 HIS A O 1
ATOM 5032 N N . LEU A 1 618 ? 19.781 -13.836 -11.195 1 95.38 618 LEU A N 1
ATOM 5033 C CA . LEU A 1 618 ? 20.266 -15.117 -11.688 1 95.38 618 LEU A CA 1
ATOM 5034 C C . LEU A 1 618 ? 19.281 -15.734 -12.672 1 95.38 618 LEU A C 1
ATOM 5036 O O . LEU A 1 618 ? 19.547 -16.797 -13.227 1 95.38 618 LEU A O 1
ATOM 5040 N N . GLY A 1 619 ? 18.172 -15.07 -12.852 1 91.62 619 GLY A N 1
ATOM 5041 C CA . GLY A 1 619 ? 17.203 -15.5 -13.836 1 91.62 619 GLY A CA 1
ATOM 5042 C C . GLY A 1 619 ? 16.172 -16.469 -13.281 1 91.62 619 GLY A C 1
ATOM 5043 O O . GLY A 1 619 ? 15.492 -17.156 -14.039 1 91.62 619 GLY A O 1
ATOM 5044 N N . ILE A 1 620 ? 16.141 -16.516 -11.945 1 91.56 620 ILE A N 1
ATOM 5045 C CA . ILE A 1 620 ? 15.203 -17.438 -11.312 1 91.56 620 ILE A CA 1
ATOM 5046 C C . ILE A 1 620 ? 13.938 -16.688 -10.914 1 91.56 620 ILE A C 1
ATOM 5048 O O . ILE A 1 620 ? 13.727 -16.406 -9.727 1 91.56 620 ILE A O 1
ATOM 5052 N N . SER A 1 621 ? 13.195 -16.281 -11.742 1 86.06 621 SER A N 1
ATOM 5053 C CA . SER A 1 621 ? 11.961 -15.539 -11.5 1 86.06 621 SER A CA 1
ATOM 5054 C C . SER A 1 621 ? 10.977 -15.711 -12.648 1 86.06 621 SER A C 1
ATOM 5056 O O . SER A 1 621 ? 11.383 -15.906 -13.797 1 86.06 621 SER A O 1
ATOM 5058 N N . GLU A 1 622 ? 9.75 -15.578 -12.336 1 76.56 622 GLU A N 1
ATOM 5059 C CA . GLU A 1 622 ? 8.711 -15.68 -13.352 1 76.56 622 GLU A CA 1
ATOM 5060 C C . GLU A 1 622 ? 8.758 -14.5 -14.312 1 76.56 622 GLU A C 1
ATOM 5062 O O . GLU A 1 622 ? 8.258 -14.586 -15.438 1 76.56 622 GLU A O 1
ATOM 5067 N N . GLN A 1 623 ? 9.422 -13.516 -13.883 1 81.19 623 GLN A N 1
ATOM 5068 C CA . GLN A 1 623 ? 9.484 -12.312 -14.703 1 81.19 623 GLN A CA 1
ATOM 5069 C C . GLN A 1 623 ? 10.586 -12.414 -15.75 1 81.19 623 GLN A C 1
ATOM 5071 O O . GLN A 1 623 ? 10.672 -11.586 -16.656 1 81.19 623 GLN A O 1
ATOM 5076 N N . CYS A 1 624 ? 11.391 -13.398 -15.617 1 82.06 624 CYS A N 1
ATOM 5077 C CA . CYS A 1 624 ? 12.469 -13.578 -16.594 1 82.06 624 CYS A CA 1
ATOM 5078 C C . CYS A 1 624 ? 12.039 -14.508 -17.719 1 82.06 624 CYS A C 1
ATOM 5080 O O . CYS A 1 624 ? 11.609 -15.641 -17.453 1 82.06 624 CYS A O 1
ATOM 5082 N N . ILE A 1 625 ? 12.195 -14.055 -18.938 1 73 625 ILE A N 1
ATOM 5083 C CA . ILE A 1 625 ? 11.758 -14.82 -20.109 1 73 625 ILE A CA 1
ATOM 5084 C C . ILE A 1 625 ? 12.914 -15.672 -20.625 1 73 625 ILE A C 1
ATOM 5086 O O . ILE A 1 625 ? 14.008 -15.156 -20.875 1 73 625 ILE A O 1
ATOM 5090 N N . TYR A 1 626 ? 12.797 -17 -20.719 1 65.75 626 TYR A N 1
ATOM 5091 C CA . TYR A 1 626 ? 13.82 -17.859 -21.297 1 65.75 626 TYR A CA 1
ATOM 5092 C C . TYR A 1 626 ? 13.508 -18.203 -22.75 1 65.75 626 TYR A C 1
ATOM 5094 O O . TYR A 1 626 ? 14.414 -18.391 -23.562 1 65.75 626 TYR A O 1
ATOM 5102 N N . LYS A 1 627 ? 12.078 -18.625 -23.047 1 59.81 627 LYS A N 1
ATOM 5103 C CA . LYS A 1 627 ? 11.711 -18.984 -24.422 1 59.81 627 LYS A CA 1
ATOM 5104 C C . LYS A 1 627 ? 10.719 -17.969 -25 1 59.81 627 LYS A C 1
ATOM 5106 O O . LYS A 1 627 ? 9.852 -17.469 -24.281 1 59.81 627 LYS A O 1
ATOM 5111 N N . MET B 1 1 ? -9.273 60.656 2.547 1 29.64 1 MET B N 1
ATOM 5112 C CA . MET B 1 1 ? -9.836 59.375 2.979 1 29.64 1 MET B CA 1
ATOM 5113 C C . MET B 1 1 ? -8.758 58.469 3.562 1 29.64 1 MET B C 1
ATOM 5115 O O . MET B 1 1 ? -7.73 58.25 2.924 1 29.64 1 MET B O 1
ATOM 5119 N N . ASP B 1 2 ? -8.633 58.406 4.805 1 39.41 2 ASP B N 1
ATOM 5120 C CA . ASP B 1 2 ? -7.582 57.844 5.637 1 39.41 2 ASP B CA 1
ATOM 5121 C C . ASP B 1 2 ? -7.418 56.344 5.355 1 39.41 2 ASP B C 1
ATOM 5123 O O . ASP B 1 2 ? -8.203 55.531 5.84 1 39.41 2 ASP B O 1
ATOM 5127 N N . VAL B 1 3 ? -6.961 56.031 4.219 1 49.25 3 VAL B N 1
ATOM 5128 C CA . VAL B 1 3 ? -6.625 54.719 3.672 1 49.25 3 VAL B CA 1
ATOM 5129 C C . VAL B 1 3 ? -5.957 53.875 4.75 1 49.25 3 VAL B C 1
ATOM 5131 O O . VAL B 1 3 ? -6.215 52.656 4.848 1 49.25 3 VAL B O 1
ATOM 5134 N N . ASP B 1 4 ? -5.188 54.531 5.434 1 51.66 4 ASP B N 1
ATOM 5135 C CA . ASP B 1 4 ? -4.504 53.844 6.52 1 51.66 4 ASP B CA 1
ATOM 5136 C C . ASP B 1 4 ? -5.496 53.375 7.578 1 51.66 4 ASP B C 1
ATOM 5138 O O . ASP B 1 4 ? -5.348 52.281 8.141 1 51.66 4 ASP B O 1
ATOM 5142 N N . GLY B 1 5 ? -6.5 54.188 7.801 1 53.91 5 GLY B N 1
ATOM 5143 C CA . GLY B 1 5 ? -7.523 53.812 8.766 1 53.91 5 GLY B CA 1
ATOM 5144 C C . GLY B 1 5 ? -8.391 52.656 8.297 1 53.91 5 GLY B C 1
ATOM 5145 O O . GLY B 1 5 ? -8.758 51.812 9.094 1 53.91 5 GLY B O 1
ATOM 5146 N N . LEU B 1 6 ? -8.719 52.688 7.016 1 52.75 6 LEU B N 1
ATOM 5147 C CA . LEU B 1 6 ? -9.547 51.625 6.449 1 52.75 6 LEU B CA 1
ATOM 5148 C C . LEU B 1 6 ? -8.805 50.281 6.422 1 52.75 6 LEU B C 1
ATOM 5150 O O . LEU B 1 6 ? -9.383 49.25 6.684 1 52.75 6 LEU B O 1
ATOM 5154 N N . SER B 1 7 ? -7.594 50.5 6.02 1 56.34 7 SER B N 1
ATOM 5155 C CA . SER B 1 7 ? -6.781 49.281 5.973 1 56.34 7 SER B CA 1
ATOM 5156 C C . SER B 1 7 ? -6.656 48.656 7.355 1 56.34 7 SER B C 1
ATOM 5158 O O . SER B 1 7 ? -6.758 47.438 7.5 1 56.34 7 SER B O 1
ATOM 5160 N N . VAL B 1 8 ? -6.512 49.438 8.328 1 60.16 8 VAL B N 1
ATOM 5161 C CA . VAL B 1 8 ? -6.398 48.938 9.695 1 60.16 8 VAL B CA 1
ATOM 5162 C C . VAL B 1 8 ? -7.727 48.312 10.125 1 60.16 8 VAL B C 1
ATOM 5164 O O . VAL B 1 8 ? -7.746 47.281 10.797 1 60.16 8 VAL B O 1
ATOM 5167 N N . ARG B 1 9 ? -8.789 48.906 9.734 1 60.56 9 ARG B N 1
ATOM 5168 C CA . ARG B 1 9 ? -10.102 48.375 10.102 1 60.56 9 ARG B CA 1
ATOM 5169 C C . ARG B 1 9 ? -10.375 47.031 9.398 1 60.56 9 ARG B C 1
ATOM 5171 O O . ARG B 1 9 ? -10.93 46.125 10 1 60.56 9 ARG B O 1
ATOM 5178 N N . VAL B 1 10 ? -10.039 46.969 8.195 1 59.78 10 VAL B N 1
ATOM 5179 C CA . VAL B 1 10 ? -10.25 45.75 7.426 1 59.78 10 VAL B CA 1
ATOM 5180 C C . VAL B 1 10 ? -9.406 44.625 8.008 1 59.78 10 VAL B C 1
ATOM 5182 O O . VAL B 1 10 ? -9.867 43.469 8.109 1 59.78 10 VAL B O 1
ATOM 5185 N N . VAL B 1 11 ? -8.328 45 8.336 1 62.62 11 VAL B N 1
ATOM 5186 C CA . VAL B 1 11 ? -7.441 44 8.914 1 62.62 11 VAL B CA 1
ATOM 5187 C C . VAL B 1 11 ? -7.984 43.562 10.266 1 62.62 11 VAL B C 1
ATOM 5189 O O . VAL B 1 11 ? -7.945 42.375 10.594 1 62.62 11 VAL B O 1
ATOM 5192 N N . ALA B 1 12 ? -8.438 44.562 10.961 1 61.44 12 ALA B N 1
ATOM 5193 C CA . ALA B 1 12 ? -9.023 44.188 12.25 1 61.44 12 ALA B CA 1
ATOM 5194 C C . ALA B 1 12 ? -10.258 43.312 12.078 1 61.44 12 ALA B C 1
ATOM 5196 O O . ALA B 1 12 ? -10.438 42.344 12.812 1 61.44 12 ALA B O 1
ATOM 5197 N N . LEU B 1 13 ? -11.039 43.656 11.133 1 59.09 13 LEU B N 1
ATOM 5198 C CA . LEU B 1 13 ? -12.227 42.875 10.844 1 59.09 13 LEU B CA 1
ATOM 5199 C C . LEU B 1 13 ? -11.836 41.469 10.352 1 59.09 13 LEU B C 1
ATOM 5201 O O . LEU B 1 13 ? -12.469 40.5 10.719 1 59.09 13 LEU B O 1
ATOM 5205 N N . TRP B 1 14 ? -10.859 41.469 9.586 1 64.19 14 TRP B N 1
ATOM 5206 C CA . TRP B 1 14 ? -10.414 40.188 9.055 1 64.19 14 TRP B CA 1
ATOM 5207 C C . TRP B 1 14 ? -9.844 39.281 10.164 1 64.19 14 TRP B C 1
ATOM 5209 O O . TRP B 1 14 ? -10.094 38.094 10.195 1 64.19 14 TRP B O 1
ATOM 5219 N N . ASN B 1 15 ? -9.18 39.938 11.008 1 65.06 15 ASN B N 1
ATOM 5220 C CA . ASN B 1 15 ? -8.602 39.156 12.102 1 65.06 15 ASN B CA 1
ATOM 5221 C C . ASN B 1 15 ? -9.688 38.562 12.992 1 65.06 15 ASN B C 1
ATOM 5223 O O . ASN B 1 15 ? -9.555 37.438 13.461 1 65.06 15 ASN B O 1
ATOM 5227 N N . ASP B 1 16 ? -10.734 39.406 13.156 1 65.56 16 ASP B N 1
ATOM 5228 C CA . ASP B 1 16 ? -11.836 38.875 13.969 1 65.56 16 ASP B CA 1
ATOM 5229 C C . ASP B 1 16 ? -12.594 37.781 13.219 1 65.56 16 ASP B C 1
ATOM 5231 O O . ASP B 1 16 ? -13.008 36.812 13.812 1 65.56 16 ASP B O 1
ATOM 5235 N N . TRP B 1 17 ? -12.578 37.938 11.945 1 76.19 17 TRP B N 1
ATOM 5236 C CA . TRP B 1 17 ? -13.422 37.062 11.164 1 76.19 17 TRP B CA 1
ATOM 5237 C C . TRP B 1 17 ? -12.633 35.812 10.719 1 76.19 17 TRP B C 1
ATOM 5239 O O . TRP B 1 17 ? -13.227 34.812 10.352 1 76.19 17 TRP B O 1
ATOM 5249 N N . GLN B 1 18 ? -11.414 35.938 10.891 1 79.62 18 GLN B N 1
ATOM 5250 C CA . GLN B 1 18 ? -10.602 34.812 10.406 1 79.62 18 GLN B CA 1
ATOM 5251 C C . GLN B 1 18 ? -10.883 33.531 11.203 1 79.62 18 GLN B C 1
ATOM 5253 O O . GLN B 1 18 ? -11.156 32.5 10.625 1 79.62 18 GLN B O 1
ATOM 5258 N N . LEU B 1 19 ? -10.883 33.688 12.477 1 83.75 19 LEU B N 1
ATOM 5259 C CA . LEU B 1 19 ? -11.125 32.531 13.312 1 83.75 19 LEU B CA 1
ATOM 5260 C C . LEU B 1 19 ? -12.562 32.031 13.164 1 83.75 19 LEU B C 1
ATOM 5262 O O . LEU B 1 19 ? -12.812 30.828 13.094 1 83.75 19 LEU B O 1
ATOM 5266 N N . ARG B 1 20 ? -13.469 33.031 13.055 1 88.5 20 ARG B N 1
ATOM 5267 C CA . ARG B 1 20 ? -14.883 32.688 12.898 1 88.5 20 ARG B CA 1
ATOM 5268 C C . ARG B 1 20 ? -15.125 31.938 11.594 1 88.5 20 ARG B C 1
ATOM 5270 O O . ARG B 1 20 ? -15.836 30.922 11.578 1 88.5 20 ARG B O 1
ATOM 5277 N N . SER B 1 21 ? -14.477 32.375 10.609 1 88.5 21 SER B N 1
ATOM 5278 C CA . SER B 1 21 ? -14.648 31.719 9.312 1 88.5 21 SER B CA 1
ATOM 5279 C C . SER B 1 21 ? -14.008 30.328 9.289 1 88.5 21 SER B C 1
ATOM 5281 O O . SER B 1 21 ? -14.547 29.406 8.68 1 88.5 21 SER B O 1
ATOM 5283 N N . MET B 1 22 ? -12.93 30.172 9.953 1 89.44 22 MET B N 1
ATOM 5284 C CA . MET B 1 22 ? -12.227 28.891 9.961 1 89.44 22 MET B CA 1
ATOM 5285 C C . MET B 1 22 ? -13.031 27.844 10.727 1 89.44 22 MET B C 1
ATOM 5287 O O . MET B 1 22 ? -13.125 26.703 10.297 1 89.44 22 MET B O 1
ATOM 5291 N N . ILE B 1 23 ? -13.594 28.266 11.758 1 91.19 23 ILE B N 1
ATOM 5292 C CA . ILE B 1 23 ? -14.352 27.312 12.578 1 91.19 23 ILE B CA 1
ATOM 5293 C C . ILE B 1 23 ? -15.633 26.922 11.852 1 91.19 23 ILE B C 1
ATOM 5295 O O . ILE B 1 23 ? -16.031 25.75 11.883 1 91.19 23 ILE B O 1
ATOM 5299 N N . LEU B 1 24 ? -16.219 27.922 11.18 1 92.94 24 LEU B N 1
ATOM 5300 C CA . LEU B 1 24 ? -17.422 27.609 10.414 1 92.94 24 LEU B CA 1
ATOM 5301 C C . LEU B 1 24 ? -17.094 26.734 9.211 1 92.94 24 LEU B C 1
ATOM 5303 O O . LEU B 1 24 ? -17.875 25.875 8.836 1 92.94 24 LEU B O 1
ATOM 5307 N N . LEU B 1 25 ? -15.938 26.984 8.672 1 92.81 25 LEU B N 1
ATOM 5308 C CA . LEU B 1 25 ? -15.5 26.141 7.559 1 92.81 25 LEU B CA 1
ATOM 5309 C C . LEU B 1 25 ? -15.266 24.703 8.023 1 92.81 25 LEU B C 1
ATOM 5311 O O . LEU B 1 25 ? -15.57 23.75 7.297 1 92.81 25 LEU B O 1
ATOM 5315 N N . SER B 1 26 ? -14.75 24.594 9.148 1 92.31 26 SER B N 1
ATOM 5316 C CA . SER B 1 26 ? -14.547 23.266 9.703 1 92.31 26 SER B CA 1
ATOM 5317 C C . SER B 1 26 ? -15.875 22.531 9.883 1 92.31 26 SER B C 1
ATOM 5319 O O . SER B 1 26 ? -15.977 21.344 9.57 1 92.31 26 SER B O 1
ATOM 5321 N N . LEU B 1 27 ? -16.859 23.25 10.359 1 93.5 27 LEU B N 1
ATOM 5322 C CA . LEU B 1 27 ? -18.188 22.641 10.5 1 93.5 27 LEU B CA 1
ATOM 5323 C C . LEU B 1 27 ? -18.75 22.266 9.133 1 93.5 27 LEU B C 1
ATOM 5325 O O . LEU B 1 27 ? -19.328 21.188 8.969 1 93.5 27 LEU B O 1
ATOM 5329 N N . TRP B 1 28 ? -18.531 23.125 8.25 1 94.25 28 TRP B N 1
ATOM 5330 C CA . TRP B 1 28 ? -19.031 22.859 6.902 1 94.25 28 TRP B CA 1
ATOM 5331 C C . TRP B 1 28 ? -18.391 21.609 6.312 1 94.25 28 TRP B C 1
ATOM 5333 O O . TRP B 1 28 ? -19.062 20.812 5.664 1 94.25 28 TRP B O 1
ATOM 5343 N N . LEU B 1 29 ? -17.188 21.484 6.512 1 92.75 29 LEU B N 1
ATOM 5344 C CA . LEU B 1 29 ? -16.484 20.312 6.004 1 92.75 29 LEU B CA 1
ATOM 5345 C C . LEU B 1 29 ? -17.031 19.047 6.641 1 92.75 29 LEU B C 1
ATOM 5347 O O . LEU B 1 29 ? -17.188 18.016 5.969 1 92.75 29 LEU B O 1
ATOM 5351 N N . GLN B 1 30 ? -17.391 19.094 7.863 1 91.69 30 GLN B N 1
ATOM 5352 C CA . GLN B 1 30 ? -17.938 17.922 8.539 1 91.69 30 GLN B CA 1
ATOM 5353 C C . GLN B 1 30 ? -19.312 17.562 7.996 1 91.69 30 GLN B C 1
ATOM 5355 O O . GLN B 1 30 ? -19.625 16.391 7.801 1 91.69 30 GLN B O 1
ATOM 5360 N N . ILE B 1 31 ? -20.062 18.562 7.789 1 91.62 31 ILE B N 1
ATOM 5361 C CA . ILE B 1 31 ? -21.391 18.328 7.227 1 91.62 31 ILE B CA 1
ATOM 5362 C C . ILE B 1 31 ? -21.266 17.703 5.836 1 91.62 31 ILE B C 1
ATOM 5364 O O . ILE B 1 31 ? -21.938 16.719 5.527 1 91.62 31 ILE B O 1
ATOM 5368 N N . PHE B 1 32 ? -20.375 18.219 5.098 1 91.69 32 PHE B N 1
ATOM 5369 C CA . PHE B 1 32 ? -20.156 17.734 3.738 1 91.69 32 PHE B CA 1
ATOM 5370 C C . PHE B 1 32 ? -19.672 16.297 3.744 1 91.69 32 PHE B C 1
ATOM 5372 O O . PHE B 1 32 ? -20.172 15.461 2.977 1 91.69 32 PHE B O 1
ATOM 5379 N N . LEU B 1 33 ? -18.766 15.977 4.586 1 90.5 33 LEU B N 1
ATOM 5380 C CA . LEU B 1 33 ? -18.219 14.625 4.652 1 90.5 33 LEU B CA 1
ATOM 5381 C C . LEU B 1 33 ? -19.266 13.633 5.148 1 90.5 33 LEU B C 1
ATOM 5383 O O . LEU B 1 33 ? -19.281 12.477 4.715 1 90.5 33 LEU B O 1
ATOM 5387 N N . THR B 1 34 ? -20.078 14.055 5.992 1 88.62 34 THR B N 1
ATOM 5388 C CA . THR B 1 34 ? -21.141 13.18 6.508 1 88.62 34 THR B CA 1
ATOM 5389 C C . THR B 1 34 ? -22.109 12.797 5.398 1 88.62 34 THR B C 1
ATOM 5391 O O . THR B 1 34 ? -22.5 11.641 5.281 1 88.62 34 THR B O 1
ATOM 5394 N N . ILE B 1 35 ? -22.344 13.695 4.562 1 84.44 35 ILE B N 1
ATOM 5395 C CA . ILE B 1 35 ? -23.344 13.469 3.516 1 84.44 35 ILE B CA 1
ATOM 5396 C C . ILE B 1 35 ? -22.688 12.734 2.344 1 84.44 35 ILE B C 1
ATOM 5398 O O . ILE B 1 35 ? -23.234 11.75 1.848 1 84.44 35 ILE B O 1
ATOM 5402 N N . ALA B 1 36 ? -21.516 13.18 2.012 1 84.19 36 ALA B N 1
ATOM 5403 C CA . ALA B 1 36 ? -20.859 12.641 0.825 1 84.19 36 ALA B CA 1
ATOM 5404 C C . ALA B 1 36 ? -20.172 11.32 1.138 1 84.19 36 ALA B C 1
ATOM 5406 O O . ALA B 1 36 ? -19.953 10.492 0.244 1 84.19 36 ALA B O 1
ATOM 5407 N N . GLY B 1 37 ? -19.812 11.148 2.367 1 78.19 37 GLY B N 1
ATOM 5408 C CA . GLY B 1 37 ? -19.125 9.914 2.74 1 78.19 37 GLY B CA 1
ATOM 5409 C C . GLY B 1 37 ? -19.969 8.68 2.498 1 78.19 37 GLY B C 1
ATOM 5410 O O . GLY B 1 37 ? -19.469 7.664 2.006 1 78.19 37 GLY B O 1
ATOM 5411 N N . GLY B 1 38 ? -21.281 8.742 2.719 1 75.12 38 GLY B N 1
ATOM 5412 C CA . GLY B 1 38 ? -22.172 7.617 2.5 1 75.12 38 GLY B CA 1
ATOM 5413 C C . GLY B 1 38 ? -22.453 7.355 1.033 1 75.12 38 GLY B C 1
ATOM 5414 O O . GLY B 1 38 ? -22.688 6.211 0.636 1 75.12 38 GLY B O 1
ATOM 5415 N N . ARG B 1 39 ? -22.219 8.336 0.221 1 78.19 39 ARG B N 1
ATOM 5416 C CA . ARG B 1 39 ? -22.531 8.203 -1.196 1 78.19 39 ARG B CA 1
ATOM 5417 C C . ARG B 1 39 ? -21.375 7.57 -1.964 1 78.19 39 ARG B C 1
ATOM 5419 O O . ARG B 1 39 ? -21.578 6.996 -3.035 1 78.19 39 ARG B O 1
ATOM 5426 N N . ARG B 1 40 ? -20.25 7.637 -1.441 1 79.94 40 ARG B N 1
ATOM 5427 C CA . ARG B 1 40 ? -19.078 7.094 -2.105 1 79.94 40 ARG B CA 1
ATOM 5428 C C . ARG B 1 40 ? -19.141 5.57 -2.174 1 79.94 40 ARG B C 1
ATOM 5430 O O . ARG B 1 40 ? -18.484 4.953 -3.021 1 79.94 40 ARG B O 1
ATOM 5437 N N . LYS B 1 41 ? -19.906 5.078 -1.364 1 77.19 41 LYS B N 1
ATOM 5438 C CA . LYS B 1 41 ? -20.047 3.627 -1.326 1 77.19 41 LYS B CA 1
ATOM 5439 C C . LYS B 1 41 ? -20.688 3.102 -2.615 1 77.19 41 LYS B C 1
ATOM 5441 O O . LYS B 1 41 ? -20.359 2.002 -3.066 1 77.19 41 LYS B O 1
ATOM 5446 N N . TYR B 1 42 ? -21.516 3.984 -3.215 1 72.5 42 TYR B N 1
ATOM 5447 C CA . TYR B 1 42 ? -22.312 3.455 -4.312 1 72.5 42 TYR B CA 1
ATOM 5448 C C . TYR B 1 42 ? -22.031 4.215 -5.602 1 72.5 42 TYR B C 1
ATOM 5450 O O . TYR B 1 42 ? -22.469 3.801 -6.68 1 72.5 42 TYR B O 1
ATOM 5458 N N . THR B 1 43 ? -21.453 5.32 -5.461 1 69.38 43 THR B N 1
ATOM 5459 C CA . THR B 1 43 ? -21.266 6.125 -6.664 1 69.38 43 THR B CA 1
ATOM 5460 C C . THR B 1 43 ? -19.781 6.387 -6.926 1 69.38 43 THR B C 1
ATOM 5462 O O . THR B 1 43 ? -19.094 6.934 -6.07 1 69.38 43 THR B O 1
ATOM 5465 N N . ALA B 1 44 ? -19.406 5.785 -8.141 1 67.06 44 ALA B N 1
ATOM 5466 C CA . ALA B 1 44 ? -18.031 6.039 -8.555 1 67.06 44 ALA B CA 1
ATOM 5467 C C . ALA B 1 44 ? -17.938 7.312 -9.391 1 67.06 44 ALA B C 1
ATOM 5469 O O . ALA B 1 44 ? -18.562 7.414 -10.453 1 67.06 44 ALA B O 1
ATOM 5470 N N . GLY B 1 45 ? -17.922 8.539 -8.859 1 68.81 45 GLY B N 1
ATOM 5471 C CA . GLY B 1 45 ? -17.734 9.742 -9.656 1 68.81 45 GLY B CA 1
ATOM 5472 C C . GLY B 1 45 ? -16.438 10.469 -9.359 1 68.81 45 GLY B C 1
ATOM 5473 O O . GLY B 1 45 ? -16.047 10.602 -8.195 1 68.81 45 GLY B O 1
ATOM 5474 N N . ILE B 1 46 ? -15.852 10.828 -10.406 1 72.62 46 ILE B N 1
ATOM 5475 C CA . ILE B 1 46 ? -14.57 11.508 -10.273 1 72.62 46 ILE B CA 1
ATOM 5476 C C . ILE B 1 46 ? -14.758 12.82 -9.516 1 72.62 46 ILE B C 1
ATOM 5478 O O . ILE B 1 46 ? -13.93 13.172 -8.672 1 72.62 46 ILE B O 1
ATOM 5482 N N . TRP B 1 47 ? -15.883 13.367 -9.781 1 78.88 47 TRP B N 1
ATOM 5483 C CA . TRP B 1 47 ? -16.109 14.664 -9.148 1 78.88 47 TRP B CA 1
ATOM 5484 C C . TRP B 1 47 ? -16.406 14.5 -7.66 1 78.88 47 TRP B C 1
ATOM 5486 O O . TRP B 1 47 ? -15.859 15.227 -6.828 1 78.88 47 TRP B O 1
ATOM 5496 N N . LEU B 1 48 ? -17.219 13.586 -7.371 1 82.5 48 LEU B N 1
ATOM 5497 C CA . LEU B 1 48 ? -17.516 13.344 -5.965 1 82.5 48 LEU B CA 1
ATOM 5498 C C . LEU B 1 48 ? -16.266 12.867 -5.223 1 82.5 48 LEU B C 1
ATOM 5500 O O . LEU B 1 48 ? -16 13.32 -4.102 1 82.5 48 LEU B O 1
ATOM 5504 N N . GLY B 1 49 ? -15.555 12.172 -5.918 1 84.25 49 GLY B N 1
ATOM 5505 C CA . GLY B 1 49 ? -14.328 11.68 -5.312 1 84.25 49 GLY B CA 1
ATOM 5506 C C . GLY B 1 49 ? -13.32 12.773 -5.027 1 84.25 49 GLY B C 1
ATOM 5507 O O . GLY B 1 49 ? -12.727 12.812 -3.947 1 84.25 49 GLY B O 1
ATOM 5508 N N . THR B 1 50 ? -13.219 13.703 -5.906 1 86.5 50 THR B N 1
ATOM 5509 C CA . THR B 1 50 ? -12.258 14.781 -5.754 1 86.5 50 THR B CA 1
ATOM 5510 C C . THR B 1 50 ? -12.695 15.75 -4.656 1 86.5 50 THR B C 1
ATOM 5512 O O . THR B 1 50 ? -11.875 16.219 -3.865 1 86.5 50 THR B O 1
ATOM 5515 N N . LEU B 1 51 ? -13.945 15.922 -4.582 1 89.44 51 LEU B N 1
ATOM 5516 C CA . LEU B 1 51 ? -14.445 16.844 -3.568 1 89.44 51 LEU B CA 1
ATOM 5517 C C . LEU B 1 51 ? -14.312 16.25 -2.174 1 89.44 51 LEU B C 1
ATOM 5519 O O . LEU B 1 51 ? -13.945 16.938 -1.226 1 89.44 51 LEU B O 1
ATOM 5523 N N . VAL B 1 52 ? -14.633 14.992 -2.092 1 90.44 52 VAL B N 1
ATOM 5524 C CA . VAL B 1 52 ? -14.5 14.312 -0.805 1 90.44 52 VAL B CA 1
ATOM 5525 C C . VAL B 1 52 ? -13.031 14.258 -0.401 1 90.44 52 VAL B C 1
ATOM 5527 O O . VAL B 1 52 ? -12.695 14.445 0.77 1 90.44 52 VAL B O 1
ATOM 5530 N N . TRP B 1 53 ? -12.234 14.07 -1.36 1 90.81 53 TRP B N 1
ATOM 5531 C CA . TRP B 1 53 ? -10.797 14.031 -1.107 1 90.81 53 TRP B CA 1
ATOM 5532 C C . TRP B 1 53 ? -10.297 15.383 -0.596 1 90.81 53 TRP B C 1
ATOM 5534 O O . TRP B 1 53 ? -9.539 15.438 0.373 1 90.81 53 TRP B O 1
ATOM 5544 N N . LEU B 1 54 ? -10.781 16.453 -1.18 1 90.88 54 LEU B N 1
ATOM 5545 C CA . LEU B 1 54 ? -10.383 17.797 -0.767 1 90.88 54 LEU B CA 1
ATOM 5546 C C . LEU B 1 54 ? -10.891 18.094 0.641 1 90.88 54 LEU B C 1
ATOM 5548 O O . LEU B 1 54 ? -10.156 18.656 1.456 1 90.88 54 LEU B O 1
ATOM 5552 N N . ALA B 1 55 ? -12.023 17.703 0.882 1 91.5 55 ALA B N 1
ATOM 5553 C CA . ALA B 1 55 ? -12.594 17.953 2.201 1 91.5 55 ALA B CA 1
ATOM 5554 C C . ALA B 1 55 ? -11.859 17.156 3.277 1 91.5 55 ALA B C 1
ATOM 5556 O O . ALA B 1 55 ? -11.531 17.703 4.34 1 91.5 55 ALA B O 1
ATOM 5557 N N . TYR B 1 56 ? -11.578 15.961 2.996 1 91.31 56 TYR B N 1
ATOM 5558 C CA . TYR B 1 56 ? -10.914 15.086 3.949 1 91.31 56 TYR B CA 1
ATOM 5559 C C . TYR B 1 56 ? -9.492 15.555 4.227 1 91.31 56 TYR B C 1
ATOM 5561 O O . TYR B 1 56 ? -9.055 15.609 5.379 1 91.31 56 TYR B O 1
ATOM 5569 N N . THR B 1 57 ? -8.828 15.953 3.191 1 89.62 57 THR B N 1
ATOM 5570 C CA . THR B 1 57 ? -7.418 16.312 3.32 1 89.62 57 THR B CA 1
ATOM 5571 C C . THR B 1 57 ? -7.273 17.703 3.932 1 89.62 57 THR B C 1
ATOM 5573 O O . THR B 1 57 ? -6.258 18.016 4.559 1 89.62 57 THR B O 1
ATOM 5576 N N . SER B 1 58 ? -8.258 18.5 3.83 1 89.69 58 SER B N 1
ATOM 5577 C CA . SER B 1 58 ? -8.172 19.859 4.336 1 89.69 58 SER B CA 1
ATOM 5578 C C . SER B 1 58 ? -8.648 19.953 5.781 1 89.69 58 SER B C 1
ATOM 5580 O O . SER B 1 58 ? -8.359 20.922 6.48 1 89.69 58 SER B O 1
ATOM 5582 N N . ALA B 1 59 ? -9.305 18.984 6.246 1 88.88 59 ALA B N 1
ATOM 5583 C CA . ALA B 1 59 ? -9.93 19.062 7.562 1 88.88 59 ALA B CA 1
ATOM 5584 C C . ALA B 1 59 ? -8.875 19.141 8.664 1 88.88 59 ALA B C 1
ATOM 5586 O O . ALA B 1 59 ? -8.953 20.016 9.547 1 88.88 59 ALA B O 1
ATOM 5587 N N . ASP B 1 60 ? -7.852 18.375 8.609 1 86.19 60 ASP B N 1
ATOM 5588 C CA . ASP B 1 60 ? -6.863 18.312 9.68 1 86.19 60 ASP B CA 1
ATOM 5589 C C . ASP B 1 60 ? -5.973 19.547 9.688 1 86.19 60 ASP B C 1
ATOM 5591 O O . ASP B 1 60 ? -5.781 20.188 10.727 1 86.19 60 ASP B O 1
ATOM 5595 N N . PRO B 1 61 ? -5.453 19.953 8.539 1 84.69 61 PRO B N 1
ATOM 5596 C CA . PRO B 1 61 ? -4.656 21.188 8.555 1 84.69 61 PRO B CA 1
ATOM 5597 C C . PRO B 1 61 ? -5.469 22.406 8.969 1 84.69 61 PRO B C 1
ATOM 5599 O O . PRO B 1 61 ? -4.945 23.312 9.633 1 84.69 61 PRO B O 1
ATOM 5602 N N . LEU B 1 62 ? -6.668 22.453 8.586 1 87.19 62 LEU B N 1
ATOM 5603 C CA . LEU B 1 62 ? -7.52 23.578 8.969 1 87.19 62 LEU B CA 1
ATOM 5604 C C . LEU B 1 62 ? -7.723 23.609 10.477 1 87.19 62 LEU B C 1
ATOM 5606 O O . LEU B 1 62 ? -7.695 24.688 11.086 1 87.19 62 LEU B O 1
ATOM 5610 N N . ALA B 1 63 ? -7.922 22.5 11.023 1 87.69 63 ALA B N 1
ATOM 5611 C CA . ALA B 1 63 ? -8.086 22.422 12.477 1 87.69 63 ALA B CA 1
ATOM 5612 C C . ALA B 1 63 ? -6.801 22.828 13.195 1 87.69 63 ALA B C 1
ATOM 5614 O O . ALA B 1 63 ? -6.84 23.547 14.195 1 87.69 63 ALA B O 1
ATOM 5615 N N . THR B 1 64 ? -5.738 22.375 12.719 1 84.5 64 THR B N 1
ATOM 5616 C CA . THR B 1 64 ? -4.457 22.719 13.336 1 84.5 64 THR B CA 1
ATOM 5617 C C . THR B 1 64 ? -4.18 24.219 13.203 1 84.5 64 THR B C 1
ATOM 5619 O O . THR B 1 64 ? -3.701 24.844 14.148 1 84.5 64 THR B O 1
ATOM 5622 N N . LEU B 1 65 ? -4.543 24.734 12.117 1 84.06 65 LEU B N 1
ATOM 5623 C CA . LEU B 1 65 ? -4.383 26.172 11.898 1 84.06 65 LEU B CA 1
ATOM 5624 C C . LEU B 1 65 ? -5.273 26.969 12.852 1 84.06 65 LEU B C 1
ATOM 5626 O O . LEU B 1 65 ? -4.84 27.969 13.422 1 84.06 65 LEU B O 1
ATOM 5630 N N . SER B 1 66 ? -6.434 26.531 12.992 1 86.25 66 SER B N 1
ATOM 5631 C CA . SER B 1 66 ? -7.375 27.203 13.883 1 86.25 66 SER B CA 1
ATOM 5632 C C . SER B 1 66 ? -6.91 27.141 15.336 1 86.25 66 SER B C 1
ATOM 5634 O O . SER B 1 66 ? -6.977 28.125 16.062 1 86.25 66 SER B O 1
ATOM 5636 N N . LEU B 1 67 ? -6.434 25.984 15.703 1 85.44 67 LEU B N 1
ATOM 5637 C CA . LEU B 1 67 ? -5.957 25.812 17.078 1 85.44 67 LEU B CA 1
ATOM 5638 C C . LEU B 1 67 ? -4.715 26.656 17.328 1 85.44 67 LEU B C 1
ATOM 5640 O O . LEU B 1 67 ? -4.547 27.203 18.422 1 85.44 67 LEU B O 1
ATOM 5644 N N . GLY B 1 68 ? -3.893 26.719 16.344 1 78.31 68 GLY B N 1
ATOM 5645 C CA . GLY B 1 68 ? -2.738 27.594 16.469 1 78.31 68 GLY B CA 1
ATOM 5646 C C . GLY B 1 68 ? -3.111 29.062 16.656 1 78.31 68 GLY B C 1
ATOM 5647 O O . GLY B 1 68 ? -2.512 29.766 17.469 1 78.31 68 GLY B O 1
ATOM 5648 N N . THR B 1 69 ? -4.145 29.453 16.016 1 79.12 69 THR B N 1
ATOM 5649 C CA . THR B 1 69 ? -4.617 30.828 16.125 1 79.12 69 THR B CA 1
ATOM 5650 C C . THR B 1 69 ? -5.266 31.094 17.484 1 79.12 69 THR B C 1
ATOM 5652 O O . THR B 1 69 ? -5.129 32.188 18.047 1 79.12 69 THR B O 1
ATOM 5655 N N . ILE B 1 70 ? -5.938 30.125 18.031 1 81.69 70 ILE B N 1
ATOM 5656 C CA . ILE B 1 70 ? -6.629 30.266 19.312 1 81.69 70 ILE B CA 1
ATOM 5657 C C . ILE B 1 70 ? -5.605 30.344 20.438 1 81.69 70 ILE B C 1
ATOM 5659 O O . ILE B 1 70 ? -5.766 31.141 21.359 1 81.69 70 ILE B O 1
ATOM 5663 N N . THR B 1 71 ? -4.641 29.594 20.406 1 75.31 71 THR B N 1
ATOM 5664 C CA . THR B 1 71 ? -3.641 29.578 21.469 1 75.31 71 THR B CA 1
ATOM 5665 C C . THR B 1 71 ? -2.895 30.906 21.547 1 75.31 71 THR B C 1
ATOM 5667 O O . THR B 1 71 ? -2.447 31.312 22.609 1 75.31 71 THR B O 1
ATOM 5670 N N . ARG B 1 72 ? -2.875 31.609 20.594 1 69 72 ARG B N 1
ATOM 5671 C CA . ARG B 1 72 ? -2.148 32.875 20.578 1 69 72 ARG B CA 1
ATOM 5672 C C . ARG B 1 72 ? -3.045 34.031 21.016 1 69 72 ARG B C 1
ATOM 5674 O O . ARG B 1 72 ? -2.576 34.969 21.641 1 69 72 ARG B O 1
ATOM 5681 N N . ASN B 1 73 ? -4.258 34.062 20.547 1 61.16 73 ASN B N 1
ATOM 5682 C CA . ASN B 1 73 ? -5.18 35.156 20.906 1 61.16 73 ASN B CA 1
ATOM 5683 C C . ASN B 1 73 ? -5.301 35.312 22.422 1 61.16 73 ASN B C 1
ATOM 5685 O O . ASN B 1 73 ? -5.574 36.406 22.906 1 61.16 73 ASN B O 1
ATOM 5689 N N . GLN B 1 74 ? -5.035 34.406 23.234 1 54.38 74 GLN B N 1
ATOM 5690 C CA . GLN B 1 74 ? -5.289 34.5 24.656 1 54.38 74 GLN B CA 1
ATOM 5691 C C . GLN B 1 74 ? -4.152 35.219 25.391 1 54.38 74 GLN B C 1
ATOM 5693 O O . GLN B 1 74 ? -4.34 35.719 26.484 1 54.38 74 GLN B O 1
ATOM 5698 N N . GLY B 1 75 ? -2.869 35.438 24.906 1 48.38 75 GLY B N 1
ATOM 5699 C CA . GLY B 1 75 ? -1.785 36.031 25.688 1 48.38 75 GLY B CA 1
ATOM 5700 C C . GLY B 1 75 ? -1.524 37.469 25.375 1 48.38 75 GLY B C 1
ATOM 5701 O O . GLY B 1 75 ? -0.531 38.062 25.828 1 48.38 75 GLY B O 1
ATOM 5702 N N . GLY B 1 76 ? -1.992 38.156 24.406 1 42.09 76 GLY B N 1
ATOM 5703 C CA . GLY B 1 76 ? -1.528 39.531 24.281 1 42.09 76 GLY B CA 1
ATOM 5704 C C . GLY B 1 76 ? -1.912 40.406 25.453 1 42.09 76 GLY B C 1
ATOM 5705 O O . GLY B 1 76 ? -2.879 40.094 26.172 1 42.09 76 GLY B O 1
ATOM 5706 N N . SER B 1 77 ? -0.937 41.062 26.047 1 40.81 77 SER B N 1
ATOM 5707 C CA . SER B 1 77 ? -0.972 42 27.156 1 40.81 77 SER B CA 1
ATOM 5708 C C . SER B 1 77 ? -2.268 42.812 27.172 1 40.81 77 SER B C 1
ATOM 5710 O O . SER B 1 77 ? -2.785 43.156 28.234 1 40.81 77 SER B O 1
ATOM 5712 N N . ASN B 1 78 ? -2.514 43.5 26.047 1 36.62 78 ASN B N 1
ATOM 5713 C CA . ASN B 1 78 ? -3.574 44.5 26.141 1 36.62 78 ASN B CA 1
ATOM 5714 C C . ASN B 1 78 ? -4.953 43.875 26.172 1 36.62 78 ASN B C 1
ATOM 5716 O O . ASN B 1 78 ? -5.961 44.5 25.891 1 36.62 78 ASN B O 1
ATOM 5720 N N . CYS B 1 79 ? -5.047 42.781 25.891 1 40.38 79 CYS B N 1
ATOM 5721 C CA . CYS B 1 79 ? -6.402 42.25 25.969 1 40.38 79 CYS B CA 1
ATOM 5722 C C . CYS B 1 79 ? -6.93 42.281 27.391 1 40.38 79 CYS B C 1
ATOM 5724 O O . CYS B 1 79 ? -6.723 41.344 28.156 1 40.38 79 CYS B O 1
ATOM 5726 N N . ASN B 1 80 ? -6.738 43.188 27.922 1 38.84 80 ASN B N 1
ATOM 5727 C CA . ASN B 1 80 ? -7.492 43.531 29.125 1 38.84 80 ASN B CA 1
ATOM 5728 C C . ASN B 1 80 ? -8.883 42.875 29.109 1 38.84 80 ASN B C 1
ATOM 5730 O O . ASN B 1 80 ? -9.594 42.906 30.109 1 38.84 80 ASN B O 1
ATOM 5734 N N . THR B 1 81 ? -9.609 43 27.984 1 43.66 81 THR B N 1
ATOM 5735 C CA . THR B 1 81 ? -11.016 42.688 28.203 1 43.66 81 THR B CA 1
ATOM 5736 C C . THR B 1 81 ? -11.227 41.188 28.203 1 43.66 81 THR B C 1
ATOM 5738 O O . THR B 1 81 ? -10.875 40.5 27.234 1 43.66 81 THR B O 1
ATOM 5741 N N . LYS B 1 82 ? -11.234 40.406 29.297 1 51.38 82 LYS B N 1
ATOM 5742 C CA . LYS B 1 82 ? -11.539 39.156 29.938 1 51.38 82 LYS B CA 1
ATOM 5743 C C . LYS B 1 82 ? -12.32 38.219 29 1 51.38 82 LYS B C 1
ATOM 5745 O O . LYS B 1 82 ? -12.062 37.031 28.953 1 51.38 82 LYS B O 1
ATOM 5750 N N . ASN B 1 83 ? -13.359 38.812 28.406 1 50.34 83 ASN B N 1
ATOM 5751 C CA . ASN B 1 83 ? -14.422 38.031 27.781 1 50.34 83 ASN B CA 1
ATOM 5752 C C . ASN B 1 83 ? -14.016 37.531 26.391 1 50.34 83 ASN B C 1
ATOM 5754 O O . ASN B 1 83 ? -14.523 36.531 25.906 1 50.34 83 ASN B O 1
ATOM 5758 N N . GLU B 1 84 ? -12.938 38.219 25.781 1 56.97 84 GLU B N 1
ATOM 5759 C CA . GLU B 1 84 ? -12.711 37.969 24.359 1 56.97 84 GLU B CA 1
ATOM 5760 C C . GLU B 1 84 ? -11.875 36.688 24.156 1 56.97 84 GLU B C 1
ATOM 5762 O O . GLU B 1 84 ? -11.93 36.062 23.109 1 56.97 84 GLU B O 1
ATOM 5767 N N . SER B 1 85 ? -11.273 36.219 25.25 1 64.62 85 SER B N 1
ATOM 5768 C CA . SER B 1 85 ? -10.383 35.062 25.094 1 64.62 85 SER B CA 1
ATOM 5769 C C . SER B 1 85 ? -11.102 33.75 25.422 1 64.62 85 SER B C 1
ATOM 5771 O O . SER B 1 85 ? -10.641 32.688 25.047 1 64.62 85 SER B O 1
ATOM 5773 N N . ILE B 1 86 ? -12.242 33.875 25.938 1 75.31 86 ILE B N 1
ATOM 5774 C CA . ILE B 1 86 ? -12.867 32.656 26.484 1 75.31 86 ILE B CA 1
ATOM 5775 C C . ILE B 1 86 ? -13.633 31.938 25.375 1 75.31 86 ILE B C 1
ATOM 5777 O O . ILE B 1 86 ? -13.648 30.703 25.312 1 75.31 86 ILE B O 1
ATOM 5781 N N . THR B 1 87 ? -14.172 32.688 24.484 1 83.5 87 THR B N 1
ATOM 5782 C CA . THR B 1 87 ? -14.984 32.094 23.438 1 83.5 87 THR B CA 1
ATOM 5783 C C . THR B 1 87 ? -14.109 31.25 22.5 1 83.5 87 THR B C 1
ATOM 5785 O O . THR B 1 87 ? -14.453 30.109 22.172 1 83.5 87 THR B O 1
ATOM 5788 N N . PRO B 1 88 ? -12.945 31.75 22.188 1 84.25 88 PRO B N 1
ATOM 5789 C CA . PRO B 1 88 ? -12.086 30.922 21.328 1 84.25 88 PRO B CA 1
ATOM 5790 C C . PRO B 1 88 ? -11.609 29.641 22.016 1 84.25 88 PRO B C 1
ATOM 5792 O O . PRO B 1 88 ? -11.438 28.609 21.375 1 84.25 88 PRO B O 1
ATOM 5795 N N . ALA B 1 89 ? -11.391 29.766 23.219 1 83.31 89 ALA B N 1
ATOM 5796 C CA . ALA B 1 89 ? -10.992 28.578 23.953 1 83.31 89 ALA B CA 1
ATOM 5797 C C . ALA B 1 89 ? -12.109 27.531 23.969 1 83.31 89 ALA B C 1
ATOM 5799 O O . ALA B 1 89 ? -11.852 26.328 23.859 1 83.31 89 ALA B O 1
ATOM 5800 N N . PHE B 1 90 ? -13.336 28.047 24.078 1 88.06 90 PHE B N 1
ATOM 5801 C CA . PHE B 1 90 ? -14.5 27.172 23.984 1 88.06 90 PHE B CA 1
ATOM 5802 C C . PHE B 1 90 ? -14.594 26.531 22.594 1 88.06 90 PHE B C 1
ATOM 5804 O O . PHE B 1 90 ? -14.883 25.344 22.469 1 88.06 90 PHE B O 1
ATOM 5811 N N . TRP B 1 91 ? -14.258 27.203 21.609 1 90.75 91 TRP B N 1
ATOM 5812 C CA . TRP B 1 91 ? -14.32 26.719 20.234 1 90.75 91 TRP B CA 1
ATOM 5813 C C . TRP B 1 91 ? -13.227 25.688 19.969 1 90.75 91 TRP B C 1
ATOM 5815 O O . TRP B 1 91 ? -13.367 24.828 19.094 1 90.75 91 TRP B O 1
ATOM 5825 N N . SER B 1 92 ? -12.117 25.781 20.688 1 89.69 92 SER B N 1
ATOM 5826 C CA . SER B 1 92 ? -11.047 24.812 20.516 1 89.69 92 SER B CA 1
ATOM 5827 C C . SER B 1 92 ? -11.523 23.406 20.859 1 89.69 92 SER B C 1
ATOM 5829 O O . SER B 1 92 ? -11.148 22.438 20.188 1 89.69 92 SER B O 1
ATOM 5831 N N . SER B 1 93 ? -12.328 23.344 21.797 1 89.75 93 SER B N 1
ATOM 5832 C CA . SER B 1 93 ? -12.867 22.031 22.156 1 89.75 93 SER B CA 1
ATOM 5833 C C . SER B 1 93 ? -13.836 21.531 21.094 1 89.75 93 SER B C 1
ATOM 5835 O O . SER B 1 93 ? -13.898 20.328 20.828 1 89.75 93 SER B O 1
ATOM 5837 N N . MET B 1 94 ? -14.523 22.438 20.484 1 91.19 94 MET B N 1
ATOM 5838 C CA . MET B 1 94 ? -15.461 22.062 19.422 1 91.19 94 MET B CA 1
ATOM 5839 C C . MET B 1 94 ? -14.727 21.578 18.188 1 91.19 94 MET B C 1
ATOM 5841 O O . MET B 1 94 ? -15.219 20.703 17.453 1 91.19 94 MET B O 1
ATOM 5845 N N . LEU B 1 95 ? -13.578 22.094 18 1 90.94 95 LEU B N 1
ATOM 5846 C CA . LEU B 1 95 ? -12.766 21.656 16.859 1 90.94 95 LEU B CA 1
ATOM 5847 C C . LEU B 1 95 ? -12.328 20.203 17.031 1 90.94 95 LEU B C 1
ATOM 5849 O O . LEU B 1 95 ? -12.242 19.469 16.047 1 90.94 95 LEU B O 1
ATOM 5853 N N . LEU B 1 96 ? -12.117 19.844 18.234 1 89.06 96 LEU B N 1
ATOM 5854 C CA . LEU B 1 96 ? -11.734 18.453 18.5 1 89.06 96 LEU B CA 1
ATOM 5855 C C . LEU B 1 96 ? -12.883 17.5 18.156 1 89.06 96 LEU B C 1
ATOM 5857 O O . LEU B 1 96 ? -12.648 16.406 17.656 1 89.06 96 LEU B O 1
ATOM 5861 N N . VAL B 1 97 ? -14.031 17.984 18.375 1 88.19 97 VAL B N 1
ATOM 5862 C CA . VAL B 1 97 ? -15.203 17.172 18.047 1 88.19 97 VAL B CA 1
ATOM 5863 C C . VAL B 1 97 ? -15.32 17.031 16.531 1 88.19 97 VAL B C 1
ATOM 5865 O O . VAL B 1 97 ? -15.609 15.945 16.031 1 88.19 97 VAL B O 1
ATOM 5868 N N . HIS B 1 98 ? -15.039 18.109 15.867 1 85.44 98 HIS B N 1
ATOM 5869 C CA . HIS B 1 98 ? -15.094 18.078 14.406 1 85.44 98 HIS B CA 1
ATOM 5870 C C . HIS B 1 98 ? -14.039 17.125 13.836 1 85.44 98 HIS B C 1
ATOM 5872 O O . HIS B 1 98 ? -14.297 16.422 12.867 1 85.44 98 HIS B O 1
ATOM 5878 N N . LEU B 1 99 ? -12.945 17.047 14.484 1 82.62 99 LEU B N 1
ATOM 5879 C CA . LEU B 1 99 ? -11.828 16.234 13.992 1 82.62 99 LEU B CA 1
ATOM 5880 C C . LEU B 1 99 ? -12.109 14.758 14.188 1 82.62 99 LEU B C 1
ATOM 5882 O O . LEU B 1 99 ? -11.508 13.906 13.531 1 82.62 99 LEU B O 1
ATOM 5886 N N . GLY B 1 100 ? -12.945 14.484 15.086 1 83.06 100 GLY B N 1
ATOM 5887 C CA . GLY B 1 100 ? -13.359 13.094 15.227 1 83.06 100 GLY B CA 1
ATOM 5888 C C . GLY B 1 100 ? -14.102 12.562 14.016 1 83.06 100 GLY B C 1
ATOM 5889 O O . GLY B 1 100 ? -14.18 11.352 13.812 1 83.06 100 GLY B O 1
ATOM 5890 N N . GLY B 1 101 ? -14.477 13.383 13.172 1 75.31 101 GLY B N 1
ATOM 5891 C CA . GLY B 1 101 ? -15.055 13.016 11.891 1 75.31 101 GLY B CA 1
ATOM 5892 C C . GLY B 1 101 ? -16.422 12.383 12.023 1 75.31 101 GLY B C 1
ATOM 5893 O O . GLY B 1 101 ? -16.844 12 13.117 1 75.31 101 GLY B O 1
ATOM 5894 N N . PRO B 1 102 ? 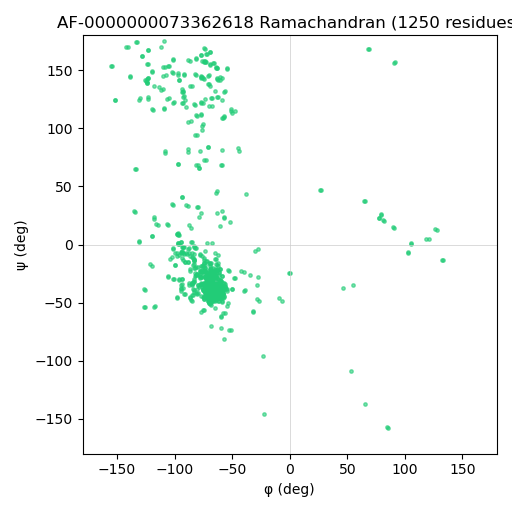-17.031 12.281 10.898 1 82.5 102 PRO B N 1
ATOM 5895 C CA . PRO B 1 102 ? -18.344 11.633 10.891 1 82.5 102 PRO B CA 1
ATOM 5896 C C . PRO B 1 102 ? -18.25 10.117 10.977 1 82.5 102 PRO B C 1
ATOM 5898 O O . PRO B 1 102 ? -17.172 9.547 10.797 1 82.5 102 PRO B O 1
ATOM 5901 N N . TYR B 1 103 ? -19.297 9.562 11.297 1 81.81 103 TYR B N 1
ATOM 5902 C CA . TYR B 1 103 ? -19.359 8.109 11.414 1 81.81 103 TYR B CA 1
ATOM 5903 C C . TYR B 1 103 ? -19.359 7.449 10.039 1 81.81 103 TYR B C 1
ATOM 5905 O O . TYR B 1 103 ? -18.969 6.285 9.898 1 81.81 103 TYR B O 1
ATOM 5913 N N . THR B 1 104 ? -19.656 8.188 9.031 1 79.38 104 THR B N 1
ATOM 5914 C CA . THR B 1 104 ? -19.844 7.633 7.691 1 79.38 104 THR B CA 1
ATOM 5915 C C . THR B 1 104 ? -18.531 7.684 6.91 1 79.38 104 THR B C 1
ATOM 5917 O O . THR B 1 104 ? -18.469 7.207 5.773 1 79.38 104 THR B O 1
ATOM 5920 N N . PHE B 1 105 ? -17.5 8.25 7.551 1 85.12 105 PHE B N 1
ATOM 5921 C CA . PHE B 1 105 ? -16.266 8.43 6.789 1 85.12 105 PHE B CA 1
ATOM 5922 C C . PHE B 1 105 ? -15.055 8.406 7.707 1 85.12 105 PHE B C 1
ATOM 5924 O O . PHE B 1 105 ? -14.969 9.195 8.656 1 85.12 105 PHE B O 1
ATOM 5931 N N . THR B 1 106 ? -14.141 7.551 7.441 1 85.31 106 THR B N 1
ATOM 5932 C CA . THR B 1 106 ? -12.93 7.516 8.25 1 85.31 106 THR B CA 1
ATOM 5933 C C . THR B 1 106 ? -11.688 7.617 7.359 1 85.31 106 THR B C 1
ATOM 5935 O O . THR B 1 106 ? -10.711 8.273 7.723 1 85.31 106 THR B O 1
ATOM 5938 N N . ALA B 1 107 ? -11.719 7 6.254 1 89.5 107 ALA B N 1
ATOM 5939 C CA . ALA B 1 107 ? -10.547 6.949 5.383 1 89.5 107 ALA B CA 1
ATOM 5940 C C . ALA B 1 107 ? -10.945 7.117 3.918 1 89.5 107 ALA B C 1
ATOM 5942 O O . ALA B 1 107 ? -12.047 6.715 3.518 1 89.5 107 ALA B O 1
ATOM 5943 N N . TYR B 1 108 ? -10.102 7.758 3.203 1 89.56 108 TYR B N 1
ATOM 5944 C CA . TYR B 1 108 ? -10.344 7.902 1.771 1 89.56 108 TYR B CA 1
ATOM 5945 C C . TYR B 1 108 ? -9.633 6.805 0.986 1 89.56 108 TYR B C 1
ATOM 5947 O O . TYR B 1 108 ? -10.156 6.309 -0.012 1 89.56 108 TYR B O 1
ATOM 5955 N N . ALA B 1 109 ? -8.477 6.477 1.441 1 90.06 109 ALA B N 1
ATOM 5956 C CA . ALA B 1 109 ? -7.672 5.457 0.775 1 90.06 109 ALA B CA 1
ATOM 5957 C C . ALA B 1 109 ? -7.203 4.391 1.766 1 90.06 109 ALA B C 1
ATOM 5959 O O . ALA B 1 109 ? -7.199 4.621 2.977 1 90.06 109 ALA B O 1
ATOM 5960 N N . VAL B 1 110 ? -6.801 3.27 1.23 1 91.75 110 VAL B N 1
ATOM 5961 C CA . VAL B 1 110 ? -6.328 2.168 2.062 1 91.75 110 VAL B CA 1
ATOM 5962 C C . VAL B 1 110 ? -5.039 2.574 2.773 1 91.75 110 VAL B C 1
ATOM 5964 O O . VAL B 1 110 ? -4.777 2.135 3.895 1 91.75 110 VAL B O 1
ATOM 5967 N N . GLU B 1 111 ? -4.297 3.521 2.191 1 90.12 111 GLU B N 1
ATOM 5968 C CA . GLU B 1 111 ? -3.039 3.996 2.762 1 90.12 111 GLU B CA 1
ATOM 5969 C C . GLU B 1 111 ? -3.277 4.781 4.047 1 90.12 111 GLU B C 1
ATOM 5971 O O . GLU B 1 111 ? -2.406 4.836 4.918 1 90.12 111 GLU B O 1
ATOM 5976 N N . ASP B 1 112 ? -4.449 5.309 4.164 1 91.94 112 ASP B N 1
ATOM 5977 C CA . ASP B 1 112 ? -4.793 6.027 5.391 1 91.94 112 ASP B CA 1
ATOM 5978 C C . ASP B 1 112 ? -4.887 5.074 6.578 1 91.94 112 ASP B C 1
ATOM 5980 O O . ASP B 1 112 ? -4.496 5.426 7.695 1 91.94 112 ASP B O 1
ATOM 5984 N N . ASN B 1 113 ? -5.41 3.938 6.258 1 92.75 113 ASN B N 1
ATOM 5985 C CA . ASN B 1 113 ? -5.516 2.945 7.32 1 92.75 113 ASN B CA 1
ATOM 5986 C C . ASN B 1 113 ? -4.141 2.471 7.785 1 92.75 113 ASN B C 1
ATOM 5988 O O . ASN B 1 113 ? -3.914 2.281 8.977 1 92.75 113 ASN B O 1
ATOM 5992 N N . GLU B 1 114 ? -3.246 2.391 6.844 1 90.31 114 GLU B N 1
ATOM 5993 C CA . GLU B 1 114 ? -1.903 1.923 7.172 1 90.31 114 GLU B CA 1
ATOM 5994 C C . GLU B 1 114 ? -1.14 2.963 7.984 1 90.31 114 GLU B C 1
ATOM 5996 O O . GLU B 1 114 ? -0.292 2.613 8.812 1 90.31 114 GLU B O 1
ATOM 6001 N N . LEU B 1 115 ? -1.526 4.203 7.789 1 91.19 115 LEU B N 1
ATOM 6002 C CA . LEU B 1 115 ? -0.81 5.281 8.461 1 91.19 115 LEU B CA 1
ATOM 6003 C C . LEU B 1 115 ? -1.598 5.789 9.664 1 91.19 115 LEU B C 1
ATOM 6005 O O . LEU B 1 115 ? -1.558 6.98 9.977 1 91.19 115 LEU B O 1
ATOM 6009 N N . TRP B 1 116 ? -2.287 4.906 10.32 1 91.19 116 TRP B N 1
ATOM 6010 C CA . TRP B 1 116 ? -3.119 5.27 11.469 1 91.19 116 TRP B CA 1
ATOM 6011 C C . TRP B 1 116 ? -2.277 5.887 12.578 1 91.19 116 TRP B C 1
ATOM 6013 O O . TRP B 1 116 ? -2.756 6.746 13.32 1 91.19 116 TRP B O 1
ATOM 6023 N N . SER B 1 117 ? -1.019 5.496 12.703 1 90.75 117 SER B N 1
ATOM 6024 C CA . SER B 1 117 ? -0.161 5.992 13.773 1 90.75 117 SER B CA 1
ATOM 6025 C C . SER B 1 117 ? 0.078 7.492 13.641 1 90.75 117 SER B C 1
ATOM 6027 O O . SER B 1 117 ? 0.272 8.188 14.641 1 90.75 117 SER B O 1
ATOM 6029 N N . ARG B 1 118 ? 0.025 7.992 12.484 1 89.62 118 ARG B N 1
ATOM 6030 C CA . ARG B 1 118 ? 0.177 9.43 12.266 1 89.62 118 ARG B CA 1
ATOM 6031 C C . ARG B 1 118 ? -1.026 10.195 12.805 1 89.62 118 ARG B C 1
ATOM 6033 O O . ARG B 1 118 ? -0.892 11.328 13.266 1 89.62 118 ARG B O 1
ATOM 6040 N N . HIS B 1 119 ? -2.121 9.57 12.75 1 88.5 119 HIS B N 1
ATOM 6041 C CA . HIS B 1 119 ? -3.32 10.195 13.297 1 88.5 119 HIS B CA 1
ATOM 6042 C C . HIS B 1 119 ? -3.275 10.242 14.82 1 88.5 119 HIS B C 1
ATOM 6044 O O . HIS B 1 119 ? -3.852 11.148 15.438 1 88.5 119 HIS B O 1
ATOM 6050 N N . VAL B 1 120 ? -2.535 9.336 15.406 1 90.06 120 VAL B N 1
ATOM 6051 C CA . VAL B 1 120 ? -2.365 9.352 16.859 1 90.06 120 VAL B CA 1
ATOM 6052 C C . VAL B 1 120 ? -1.521 10.562 17.25 1 90.06 120 VAL B C 1
ATOM 6054 O O . VAL B 1 120 ? -1.862 11.281 18.203 1 90.06 120 VAL B O 1
ATOM 6057 N N . LEU B 1 121 ? -0.564 10.781 16.469 1 87.62 121 LEU B N 1
ATOM 6058 C CA . LEU B 1 121 ? 0.3 11.914 16.75 1 87.62 121 LEU B CA 1
ATOM 6059 C C . LEU B 1 121 ? -0.437 13.234 16.531 1 87.62 121 LEU B C 1
ATOM 6061 O O . LEU B 1 121 ? -0.29 14.18 17.297 1 87.62 121 LEU B O 1
ATOM 6065 N N . GLN B 1 122 ? -1.17 13.203 15.508 1 86.31 122 GLN B N 1
ATOM 6066 C CA . GLN B 1 122 ? -1.962 14.391 15.227 1 86.31 122 GLN B CA 1
ATOM 6067 C C . GLN B 1 122 ? -2.984 14.648 16.328 1 86.31 122 GLN B C 1
ATOM 6069 O O . GLN B 1 122 ? -3.199 15.797 16.734 1 86.31 122 GLN B O 1
ATOM 6074 N N . LEU B 1 123 ? -3.543 13.609 16.797 1 86.44 123 LEU B N 1
ATOM 6075 C CA . LEU B 1 123 ? -4.488 13.719 17.906 1 86.44 123 LEU B CA 1
ATOM 6076 C C . LEU B 1 123 ? -3.803 14.258 19.156 1 86.44 123 LEU B C 1
ATOM 6078 O O . LEU B 1 123 ? -4.316 15.172 19.797 1 86.44 123 LEU B O 1
ATOM 6082 N N . LEU B 1 124 ? -2.668 13.805 19.391 1 86.88 124 LEU B N 1
ATOM 6083 C CA . LEU B 1 124 ? -1.938 14.227 20.578 1 86.88 124 LEU B CA 1
ATOM 6084 C C . LEU B 1 124 ? -1.543 15.695 20.469 1 86.88 124 LEU B C 1
ATOM 6086 O O . LEU B 1 124 ? -1.632 16.438 21.453 1 86.88 124 LEU B O 1
ATOM 6090 N N . THR B 1 125 ? -1.234 16.078 19.297 1 84.38 125 THR B N 1
ATOM 6091 C CA . THR B 1 125 ? -0.852 17.469 19.094 1 84.38 125 THR B CA 1
ATOM 6092 C C . THR B 1 125 ? -2.064 18.391 19.219 1 84.38 125 THR B C 1
ATOM 6094 O O . THR B 1 125 ? -2.008 19.406 19.922 1 84.38 125 THR B O 1
ATOM 6097 N N . GLN B 1 126 ? -3.084 17.984 18.672 1 87.81 126 GLN B N 1
ATOM 6098 C CA . GLN B 1 126 ? -4.285 18.797 18.703 1 87.81 126 GLN B CA 1
ATOM 6099 C C . GLN B 1 126 ? -4.898 18.812 20.109 1 87.81 126 GLN B C 1
ATOM 6101 O O . GLN B 1 126 ? -5.422 19.828 20.562 1 87.81 126 GLN B O 1
ATOM 6106 N N . LEU B 1 127 ? -4.816 17.734 20.781 1 88.94 127 LEU B N 1
ATOM 6107 C CA . LEU B 1 127 ? -5.281 17.641 22.156 1 88.94 127 LEU B CA 1
ATOM 6108 C C . LEU B 1 127 ? -4.457 18.531 23.078 1 88.94 127 LEU B C 1
ATOM 6110 O O . LEU B 1 127 ? -5.008 19.25 23.906 1 88.94 127 LEU B O 1
ATOM 6114 N N . SER B 1 128 ? -3.213 18.484 22.844 1 86.75 128 SER B N 1
ATOM 6115 C CA . SER B 1 128 ? -2.328 19.281 23.672 1 86.75 128 SER B CA 1
ATOM 6116 C C . SER B 1 128 ? -2.564 20.781 23.453 1 86.75 128 SER B C 1
ATOM 6118 O O . SER B 1 128 ? -2.582 21.562 24.406 1 86.75 128 SER B O 1
ATOM 6120 N N . MET B 1 129 ? -2.834 21.109 22.266 1 84.5 129 MET B N 1
ATOM 6121 C CA . MET B 1 129 ? -3.09 22.516 21.938 1 84.5 129 MET B CA 1
ATOM 6122 C C . MET B 1 129 ? -4.434 22.969 22.516 1 84.5 129 MET B C 1
ATOM 6124 O O . MET B 1 129 ? -4.543 24.062 23.047 1 84.5 129 MET B O 1
ATOM 6128 N N . SER B 1 130 ? -5.367 22.141 22.312 1 87.19 130 SER B N 1
ATOM 6129 C CA . SER B 1 130 ? -6.684 22.469 22.844 1 87.19 130 SER B CA 1
ATOM 6130 C C . SER B 1 130 ? -6.66 22.531 24.375 1 87.19 130 SER B C 1
ATOM 6132 O O . SER B 1 130 ? -7.285 23.422 24.969 1 87.19 130 SER B O 1
ATOM 6134 N N . PHE B 1 131 ? -5.93 21.656 24.906 1 86.44 131 PHE B N 1
ATOM 6135 C CA . PHE B 1 131 ? -5.785 21.656 26.359 1 86.44 131 PHE B CA 1
ATOM 6136 C C . PHE B 1 131 ? -5.051 22.906 26.844 1 86.44 131 PHE B C 1
ATOM 6138 O O . PHE B 1 131 ? -5.441 23.516 27.828 1 86.44 131 PHE B O 1
ATOM 6145 N N . TYR B 1 132 ? -4.098 23.219 26.109 1 81.31 132 TYR B N 1
ATOM 6146 C CA . TYR B 1 132 ? -3.336 24.422 26.438 1 81.31 132 TYR B CA 1
ATOM 6147 C C . TYR B 1 132 ? -4.211 25.672 26.328 1 81.31 132 TYR B C 1
ATOM 6149 O O . TYR B 1 132 ? -4.16 26.547 27.203 1 81.31 132 TYR B O 1
ATOM 6157 N N . ALA B 1 133 ? -4.996 25.75 25.359 1 80.31 133 ALA B N 1
ATOM 6158 C CA . ALA B 1 133 ? -5.914 26.875 25.188 1 80.31 133 ALA B CA 1
ATOM 6159 C C . ALA B 1 133 ? -6.941 26.922 26.312 1 80.31 133 ALA B C 1
ATOM 6161 O O . ALA B 1 133 ? -7.273 27.984 26.828 1 80.31 133 ALA B O 1
ATOM 6162 N N . SER B 1 134 ? -7.375 25.781 26.797 1 81.69 134 SER B N 1
ATOM 6163 C CA . SER B 1 134 ? -8.359 25.703 27.875 1 81.69 134 SER B CA 1
ATOM 6164 C C . SER B 1 134 ? -7.734 26.047 29.219 1 81.69 134 SER B C 1
ATOM 6166 O O . SER B 1 134 ? -8.383 26.672 30.062 1 81.69 134 SER B O 1
ATOM 6168 N N . LEU B 1 135 ? -6.52 25.672 29.359 1 77.38 135 LEU B N 1
ATOM 6169 C CA . LEU B 1 135 ? -5.844 25.953 30.625 1 77.38 135 LEU B CA 1
ATOM 6170 C C . LEU B 1 135 ? -5.582 27.438 30.781 1 77.38 135 LEU B C 1
ATOM 6172 O O . LEU B 1 135 ? -5.684 27.984 31.891 1 77.38 135 LEU B O 1
ATOM 6176 N N . ARG B 1 136 ? -5.363 28.062 29.781 1 74.25 136 ARG B N 1
ATOM 6177 C CA . ARG B 1 136 ? -5.098 29.5 29.812 1 74.25 136 ARG B CA 1
ATOM 6178 C C . ARG B 1 136 ? -6.367 30.281 30.125 1 74.25 136 ARG B C 1
ATOM 6180 O O . ARG B 1 136 ? -6.305 31.359 30.734 1 74.25 136 ARG B O 1
ATOM 6187 N N . SER B 1 137 ? -7.461 29.75 29.703 1 71.75 137 SER B N 1
ATOM 6188 C CA . SER B 1 137 ? -8.734 30.422 29.969 1 71.75 137 SER B CA 1
ATOM 6189 C C . SER B 1 137 ? -9.312 30.016 31.312 1 71.75 137 SER B C 1
ATOM 6191 O O . SER B 1 137 ? -10.32 30.562 31.75 1 71.75 137 SER B O 1
ATOM 6193 N N . TRP B 1 138 ? -8.641 29.031 31.891 1 70.38 138 TRP B N 1
ATOM 6194 C CA . TRP B 1 138 ? -9.18 28.484 33.125 1 70.38 138 TRP B CA 1
ATOM 6195 C C . TRP B 1 138 ? -9.148 29.531 34.25 1 70.38 138 TRP B C 1
ATOM 6197 O O . TRP B 1 138 ? -10.023 29.562 35.094 1 70.38 138 TRP B O 1
ATOM 6207 N N . TRP B 1 139 ? -8.227 30.484 34.094 1 62.12 139 TRP B N 1
ATOM 6208 C CA . TRP B 1 139 ? -8.055 31.469 35.156 1 62.12 139 TRP B CA 1
ATOM 6209 C C . TRP B 1 139 ? -9.078 32.594 35.031 1 62.12 139 TRP B C 1
ATOM 6211 O O . TRP B 1 139 ? -9.219 33.438 35.938 1 62.12 139 TRP B O 1
ATOM 6221 N N . SER B 1 140 ? -9.859 32.344 33.906 1 64.44 140 SER B N 1
ATOM 6222 C CA . SER B 1 140 ? -10.898 33.375 33.781 1 64.44 140 SER B CA 1
ATOM 6223 C C . SER B 1 140 ? -12.172 32.969 34.5 1 64.44 140 SER B C 1
ATOM 6225 O O . SER B 1 140 ? -12.438 31.766 34.656 1 64.44 140 SER B O 1
ATOM 6227 N N . MET B 1 141 ? -12.805 33.656 35.438 1 64.19 141 MET B N 1
ATOM 6228 C CA . MET B 1 141 ? -13.992 33.375 36.219 1 64.19 141 MET B CA 1
ATOM 6229 C C . MET B 1 141 ? -15.227 33.25 35.344 1 64.19 141 MET B C 1
ATOM 6231 O O . MET B 1 141 ? -16.359 33.375 35.812 1 64.19 141 MET B O 1
ATOM 6235 N N . ASP B 1 142 ? -15.039 32.844 34.031 1 75.5 142 ASP B N 1
ATOM 6236 C CA . ASP B 1 142 ? -16.188 32.719 33.125 1 75.5 142 ASP B CA 1
ATOM 6237 C C . ASP B 1 142 ? -16.75 31.312 33.125 1 75.5 142 ASP B C 1
ATOM 6239 O O . ASP B 1 142 ? -16 30.344 33.188 1 75.5 142 ASP B O 1
ATOM 6243 N N . PRO B 1 143 ? -18.109 31.141 33.25 1 78.44 143 PRO B N 1
ATOM 6244 C CA . PRO B 1 143 ? -18.766 29.828 33.312 1 78.44 143 PRO B CA 1
ATOM 6245 C C . PRO B 1 143 ? -18.562 29 32.031 1 78.44 143 PRO B C 1
ATOM 6247 O O . PRO B 1 143 ? -18.75 27.781 32.062 1 78.44 143 PRO B O 1
ATOM 6250 N N . LEU B 1 144 ? -18.156 29.547 30.938 1 82 144 LEU B N 1
ATOM 6251 C CA . LEU B 1 144 ? -17.938 28.844 29.688 1 82 144 LEU B CA 1
ATOM 6252 C C . LEU B 1 144 ? -16.828 27.812 29.828 1 82 144 LEU B C 1
ATOM 6254 O O . LEU B 1 144 ? -16.797 26.828 29.078 1 82 144 LEU B O 1
ATOM 6258 N N . ARG B 1 145 ? -16.062 27.969 30.844 1 81.25 145 ARG B N 1
ATOM 6259 C CA . ARG B 1 145 ? -14.961 27.031 31.078 1 81.25 145 ARG B CA 1
ATOM 6260 C C . ARG B 1 145 ? -15.477 25.672 31.531 1 81.25 145 ARG B C 1
ATOM 6262 O O . ARG B 1 145 ? -14.914 24.641 31.172 1 81.25 145 ARG B O 1
ATOM 6269 N N . TYR B 1 146 ? -16.531 25.75 32.188 1 82.44 146 TYR B N 1
ATOM 6270 C CA . TYR B 1 146 ? -17.109 24.484 32.656 1 82.44 146 T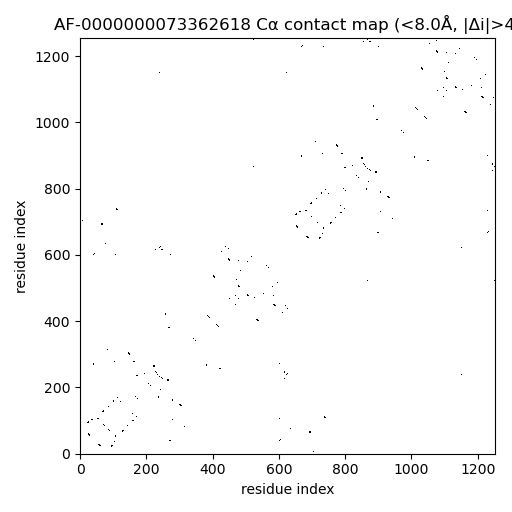YR B CA 1
ATOM 6271 C C . TYR B 1 146 ? -17.844 23.766 31.547 1 82.44 146 TYR B C 1
ATOM 6273 O O . TYR B 1 146 ? -17.891 22.531 31.531 1 82.44 146 TYR B O 1
ATOM 6281 N N . LEU B 1 147 ? -18.312 24.531 30.641 1 86.94 147 LEU B N 1
ATOM 6282 C CA . LEU B 1 147 ? -19.016 23.922 29.516 1 86.94 147 LEU B CA 1
ATOM 6283 C C . LEU B 1 147 ? -18.031 23.312 28.531 1 86.94 147 LEU B C 1
ATOM 6285 O O . LEU B 1 147 ? -18.375 22.406 27.781 1 86.94 147 LEU B O 1
ATOM 6289 N N . ALA B 1 148 ? -16.781 23.781 28.516 1 87.69 148 ALA B N 1
ATOM 6290 C CA . ALA B 1 148 ? -15.758 23.297 27.578 1 87.69 148 ALA B CA 1
ATOM 6291 C C . ALA B 1 148 ? -15.289 21.906 27.969 1 87.69 148 ALA B C 1
ATOM 6293 O O . ALA B 1 148 ? -14.852 21.141 27.109 1 87.69 148 ALA B O 1
ATOM 6294 N N . ILE B 1 149 ? -15.438 21.516 29.188 1 87.62 149 ILE B N 1
ATOM 6295 C CA . ILE B 1 149 ? -14.898 20.25 29.672 1 87.62 149 ILE B CA 1
ATOM 6296 C C . ILE B 1 149 ? -15.664 19.078 29.047 1 87.62 149 ILE B C 1
ATOM 6298 O O . ILE B 1 149 ? -15.07 18.188 28.453 1 87.62 149 ILE B O 1
ATOM 6302 N N . PRO B 1 150 ? -16.984 19.125 29.125 1 89.56 150 PRO B N 1
ATOM 6303 C CA . PRO B 1 150 ? -17.672 18 28.5 1 89.56 150 PRO B CA 1
ATOM 6304 C C . PRO B 1 150 ? -17.469 17.938 26.984 1 89.56 150 PRO B C 1
ATOM 6306 O O . PRO B 1 150 ? -17.391 16.844 26.422 1 89.56 150 PRO B O 1
ATOM 6309 N N . ILE B 1 151 ? -17.375 19 26.375 1 90.75 151 ILE B N 1
ATOM 6310 C CA . ILE B 1 151 ? -17.156 19.016 24.938 1 90.75 151 ILE B CA 1
ATOM 6311 C C . ILE B 1 151 ? -15.758 18.5 24.625 1 90.75 151 ILE B C 1
ATOM 6313 O O . ILE B 1 151 ? -15.555 17.797 23.625 1 90.75 151 ILE B O 1
ATOM 6317 N N . PHE B 1 152 ? -14.844 18.859 25.5 1 91.12 152 PHE B N 1
ATOM 6318 C CA . PHE B 1 152 ? -13.477 18.375 25.359 1 91.12 152 PHE B CA 1
ATOM 6319 C C . PHE B 1 152 ? -13.43 16.844 25.484 1 91.12 152 PHE B C 1
ATOM 6321 O O . PHE B 1 152 ? -12.773 16.188 24.688 1 91.12 152 PHE B O 1
ATOM 6328 N N . ILE B 1 153 ? -14.156 16.344 26.344 1 91.06 153 ILE B N 1
ATOM 6329 C CA . ILE B 1 153 ? -14.211 14.906 26.547 1 91.06 153 ILE B CA 1
ATOM 6330 C C . ILE B 1 153 ? -14.898 14.25 25.344 1 91.06 153 ILE B C 1
ATOM 6332 O O . ILE B 1 153 ? -14.453 13.211 24.859 1 91.06 153 ILE B O 1
ATOM 6336 N N . ALA B 1 154 ? -15.922 14.82 24.875 1 91 154 ALA B N 1
ATOM 6337 C CA . ALA B 1 154 ? -16.609 14.312 23.688 1 91 154 ALA B CA 1
ATOM 6338 C C . ALA B 1 154 ? -15.688 14.305 22.469 1 91 154 ALA B C 1
ATOM 6340 O O . ALA B 1 154 ? -15.711 13.359 21.672 1 91 154 ALA B O 1
ATOM 6341 N N . GLY B 1 155 ? -14.898 15.328 22.422 1 90.69 155 GLY B N 1
ATOM 6342 C CA . GLY B 1 155 ? -13.945 15.391 21.328 1 90.69 155 GLY B CA 1
ATOM 6343 C C . GLY B 1 155 ? -12.891 14.297 21.391 1 90.69 155 GLY B C 1
ATOM 6344 O O . GLY B 1 155 ? -12.57 13.68 20.375 1 90.69 155 GLY B O 1
ATOM 6345 N N . ILE B 1 156 ? -12.469 14.031 22.547 1 90.75 156 ILE B N 1
ATOM 6346 C CA . ILE B 1 156 ? -11.469 12.984 22.734 1 90.75 156 ILE B CA 1
ATOM 6347 C C . ILE B 1 156 ? -12.07 11.625 22.391 1 90.75 156 ILE B C 1
ATOM 6349 O O . ILE B 1 156 ? -11.422 10.797 21.75 1 90.75 156 ILE B O 1
ATOM 6353 N N . MET B 1 157 ? -13.211 11.484 22.703 1 91.44 157 MET B N 1
ATOM 6354 C CA . MET B 1 157 ? -13.867 10.211 22.453 1 91.44 157 MET B CA 1
ATOM 6355 C C . MET B 1 157 ? -14.117 10.008 20.953 1 91.44 157 MET B C 1
ATOM 6357 O O . MET B 1 157 ? -13.836 8.938 20.406 1 91.44 157 MET B O 1
ATOM 6361 N N . LYS B 1 158 ? -14.547 10.961 20.328 1 90.62 158 LYS B N 1
ATOM 6362 C CA . LYS B 1 158 ? -14.836 10.852 18.891 1 90.62 158 LYS B CA 1
ATOM 6363 C C . LYS B 1 158 ? -13.555 10.68 18.078 1 90.62 158 LYS B C 1
ATOM 6365 O O . LYS B 1 158 ? -13.508 9.859 17.156 1 90.62 158 LYS B O 1
ATOM 6370 N N . TYR B 1 159 ? -12.609 11.422 18.453 1 91.12 159 TYR B N 1
ATOM 6371 C CA . TYR B 1 159 ? -11.336 11.305 17.734 1 91.12 159 TYR B CA 1
ATOM 6372 C C . TYR B 1 159 ? -10.641 9.992 18.078 1 91.12 159 TYR B C 1
ATOM 6374 O O . TYR B 1 159 ? -10.016 9.375 17.203 1 91.12 159 TYR B O 1
ATOM 6382 N N . GLY B 1 160 ? -10.734 9.648 19.312 1 90.44 160 GLY B N 1
ATOM 6383 C CA . GLY B 1 160 ? -10.195 8.352 19.688 1 90.44 160 GLY B CA 1
ATOM 6384 C C . GLY B 1 160 ? -10.828 7.195 18.938 1 90.44 160 GLY B C 1
ATOM 6385 O O . GLY B 1 160 ? -10.141 6.25 18.562 1 90.44 160 GLY B O 1
ATOM 6386 N N . GLU B 1 161 ? -12.062 7.297 18.688 1 91.25 161 GLU B N 1
ATOM 6387 C CA . GLU B 1 161 ? -12.75 6.258 17.922 1 91.25 1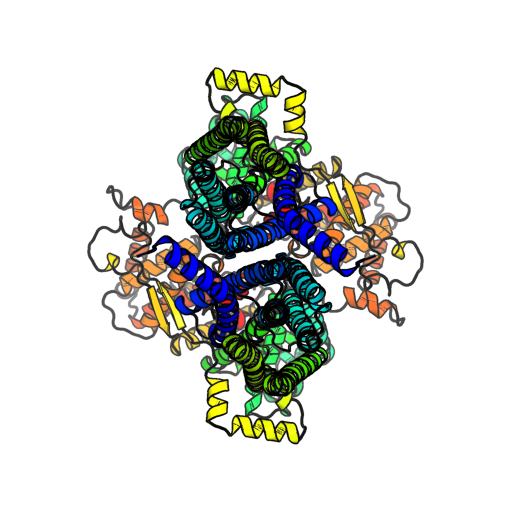61 GLU B CA 1
ATOM 6388 C C . GLU B 1 161 ? -12.273 6.227 16.469 1 91.25 161 GLU B C 1
ATOM 6390 O O . GLU B 1 161 ? -12.141 5.152 15.883 1 91.25 161 GLU B O 1
ATOM 6395 N N . ARG B 1 162 ? -12.062 7.348 15.938 1 91.5 162 ARG B N 1
ATOM 6396 C CA . ARG B 1 162 ? -11.555 7.418 14.57 1 91.5 162 ARG B CA 1
ATOM 6397 C C . ARG B 1 162 ? -10.219 6.703 14.445 1 91.5 162 ARG B C 1
ATOM 6399 O O . ARG B 1 162 ? -10.008 5.918 13.516 1 91.5 162 ARG B O 1
ATOM 6406 N N . VAL B 1 163 ? -9.375 6.938 15.398 1 92.69 163 VAL B N 1
ATOM 6407 C CA . VAL B 1 163 ? -8.047 6.324 15.383 1 92.69 163 VAL B CA 1
ATOM 6408 C C . VAL B 1 163 ? -8.172 4.816 15.586 1 92.69 163 VAL B C 1
ATOM 6410 O O . VAL B 1 163 ? -7.48 4.039 14.922 1 92.69 163 VAL B O 1
ATOM 6413 N N . LEU B 1 164 ? -9.086 4.496 16.422 1 92 164 LEU B N 1
ATOM 6414 C CA . LEU B 1 164 ? -9.297 3.078 16.688 1 92 164 LEU B CA 1
ATOM 6415 C C . LEU B 1 164 ? -9.789 2.348 15.445 1 92 164 LEU B C 1
ATOM 6417 O O . LEU B 1 164 ? -9.305 1.257 15.133 1 92 164 LEU B O 1
ATOM 6421 N N . VAL B 1 165 ? -10.703 2.908 14.789 1 92.12 165 VAL B N 1
ATOM 6422 C CA . VAL B 1 165 ? -11.281 2.266 13.609 1 92.12 165 VAL B CA 1
ATOM 6423 C C . VAL B 1 165 ? -10.234 2.201 12.492 1 92.12 165 VAL B C 1
ATOM 6425 O O . VAL B 1 165 ? -10.164 1.213 11.758 1 92.12 165 VAL B O 1
ATOM 6428 N N . LEU B 1 166 ? -9.391 3.24 12.367 1 93.69 166 LEU B N 1
ATOM 6429 C CA . LEU B 1 166 ? -8.305 3.211 11.391 1 93.69 166 LEU B CA 1
ATOM 6430 C C . LEU B 1 166 ? -7.305 2.107 11.727 1 93.69 166 LEU B C 1
ATOM 6432 O O . LEU B 1 166 ? -6.82 1.415 10.828 1 93.69 166 LEU B O 1
ATOM 6436 N N . TRP B 1 167 ? -7.098 1.97 12.961 1 93.19 167 TRP B N 1
ATOM 6437 C CA . TRP B 1 167 ? -6.191 0.93 13.438 1 93.19 167 TRP B CA 1
ATOM 6438 C C . TRP B 1 167 ? -6.758 -0.458 13.156 1 93.19 167 TRP B C 1
ATOM 6440 O O . TRP B 1 167 ? -6.035 -1.346 12.695 1 93.19 167 TRP B O 1
ATOM 6450 N N . LEU B 1 168 ? -7.98 -0.601 13.336 1 91.56 168 LEU B N 1
ATOM 6451 C CA . LEU B 1 168 ? -8.633 -1.886 13.109 1 91.56 168 LEU B CA 1
ATOM 6452 C C . LEU B 1 168 ? -8.656 -2.229 11.625 1 91.56 168 LEU B C 1
ATOM 6454 O O . LEU B 1 168 ? -8.625 -3.404 11.258 1 91.56 168 LEU B O 1
ATOM 6458 N N . ALA B 1 169 ? -8.719 -1.235 10.781 1 92.88 169 ALA B N 1
ATOM 6459 C CA . ALA B 1 169 ? -8.805 -1.445 9.336 1 92.88 169 ALA B CA 1
ATOM 6460 C C . ALA B 1 169 ? -7.414 -1.561 8.719 1 92.88 169 ALA B C 1
ATOM 6462 O O . ALA B 1 169 ? -7.281 -1.798 7.516 1 92.88 169 ALA B O 1
ATOM 6463 N N . SER B 1 170 ? -6.406 -1.401 9.547 1 91.94 170 SER B N 1
ATOM 6464 C CA . SER B 1 170 ? -5.051 -1.579 9.039 1 91.94 170 SER B CA 1
ATOM 6465 C C . SER B 1 170 ? -4.789 -3.031 8.648 1 91.94 170 SER B C 1
ATOM 6467 O O . SER B 1 170 ? -5.473 -3.939 9.125 1 91.94 170 SER B O 1
ATOM 6469 N N . SER B 1 171 ? -3.875 -3.238 7.801 1 86.69 171 SER B N 1
ATOM 6470 C CA . SER B 1 171 ? -3.629 -4.566 7.242 1 86.69 171 SER B CA 1
ATOM 6471 C C . SER B 1 171 ? -3.305 -5.574 8.336 1 86.69 171 SER B C 1
ATOM 6473 O O . SER B 1 171 ? -3.814 -6.695 8.328 1 86.69 171 SER B O 1
ATOM 6475 N N . ASN B 1 172 ? -2.518 -5.203 9.32 1 82.38 172 ASN B N 1
ATOM 6476 C CA . ASN B 1 172 ? -2.105 -6.129 10.367 1 82.38 172 ASN B CA 1
ATOM 6477 C C . ASN B 1 172 ? -3.273 -6.504 11.281 1 82.38 172 ASN B C 1
ATOM 6479 O O . ASN B 1 172 ? -3.506 -7.688 11.539 1 82.38 172 ASN B O 1
ATOM 6483 N N . LYS B 1 173 ? -3.957 -5.547 11.672 1 86.38 173 LYS B N 1
ATOM 6484 C CA . LYS B 1 173 ? -5.07 -5.832 12.578 1 86.38 173 LYS B CA 1
ATOM 6485 C C . LYS B 1 173 ? -6.227 -6.488 11.828 1 86.38 173 LYS B C 1
ATOM 6487 O O . LYS B 1 173 ? -6.953 -7.305 12.398 1 86.38 173 LYS B O 1
ATOM 6492 N N . PHE B 1 174 ? -6.387 -6.129 10.648 1 89.88 174 PHE B N 1
ATOM 6493 C CA . PHE B 1 174 ? -7.406 -6.773 9.836 1 89.88 174 PHE B CA 1
ATOM 6494 C C . PHE B 1 174 ? -7.121 -8.266 9.688 1 89.88 174 PHE B C 1
ATOM 6496 O O . PHE B 1 174 ? -8.031 -9.086 9.766 1 89.88 174 PHE B O 1
ATOM 6503 N N . ARG B 1 175 ? -5.934 -8.555 9.531 1 84.69 175 ARG B N 1
ATOM 6504 C CA . ARG B 1 175 ? -5.539 -9.953 9.422 1 84.69 175 ARG B CA 1
ATOM 6505 C C . ARG B 1 175 ? -5.809 -10.703 10.719 1 84.69 175 ARG B C 1
ATOM 6507 O O . ARG B 1 175 ? -6.223 -11.867 10.688 1 84.69 175 ARG B O 1
ATOM 6514 N N . GLU B 1 176 ? -5.594 -10.047 11.766 1 81.75 176 GLU B N 1
ATOM 6515 C CA . GLU B 1 176 ? -5.895 -10.672 13.055 1 81.75 176 GLU B CA 1
ATOM 6516 C C . GLU B 1 176 ? -7.391 -10.922 13.211 1 81.75 176 GLU B C 1
ATOM 6518 O O . GLU B 1 176 ? -7.801 -11.984 13.68 1 81.75 176 GLU B O 1
ATOM 6523 N N . SER B 1 177 ? -8.109 -9.953 12.805 1 87 177 SER B N 1
ATOM 6524 C CA . SER B 1 177 ? -9.555 -10.102 12.875 1 87 177 SER B CA 1
ATOM 6525 C C . SER B 1 177 ? -10.047 -11.195 11.93 1 87 177 SER B C 1
ATOM 6527 O O . SER B 1 177 ? -10.984 -11.93 12.258 1 87 177 SER B O 1
ATOM 6529 N N . ALA B 1 178 ? -9.43 -11.281 10.805 1 88.12 178 ALA B N 1
ATOM 6530 C CA . ALA B 1 178 ? -9.781 -12.328 9.844 1 88.12 178 ALA B CA 1
ATOM 6531 C C . ALA B 1 178 ? -9.43 -13.703 10.391 1 88.12 178 ALA B C 1
ATOM 6533 O O . ALA B 1 178 ? -10.156 -14.68 10.148 1 88.12 178 ALA B O 1
ATOM 6534 N N . ASN B 1 179 ? -8.391 -13.734 11.148 1 82.44 179 ASN B N 1
ATOM 6535 C CA . ASN B 1 179 ? -8 -15 11.758 1 82.44 179 ASN B CA 1
ATOM 6536 C C . ASN B 1 179 ? -9.008 -15.445 12.812 1 82.44 179 ASN B C 1
ATOM 6538 O O . ASN B 1 179 ? -9.32 -16.641 12.914 1 82.44 179 ASN B O 1
ATOM 6542 N N . GLU B 1 180 ? -9.398 -14.5 13.523 1 83.5 180 GLU B N 1
ATOM 6543 C CA . GLU B 1 180 ? -10.43 -14.82 14.508 1 83.5 180 GLU B CA 1
ATOM 6544 C C . GLU B 1 180 ? -11.711 -15.312 13.828 1 83.5 180 GLU B C 1
ATOM 6546 O O . GLU B 1 180 ? -12.352 -16.25 14.305 1 83.5 180 GLU B O 1
ATOM 6551 N N . GLU B 1 181 ? -12.047 -14.711 12.773 1 88.94 181 GLU B N 1
ATOM 6552 C CA . GLU B 1 181 ? -13.227 -15.125 12.023 1 88.94 181 GLU B CA 1
ATOM 6553 C C . GLU B 1 181 ? -13.039 -16.516 11.438 1 88.94 181 GLU B C 1
ATOM 6555 O O . GLU B 1 181 ? -13.992 -17.297 11.352 1 88.94 181 GLU B O 1
ATOM 6560 N N . ARG B 1 182 ? -11.898 -16.75 11.008 1 86.06 182 ARG B N 1
ATOM 6561 C CA . ARG B 1 182 ? -11.578 -18.078 10.484 1 86.06 182 ARG B CA 1
ATOM 6562 C C . ARG B 1 182 ? -11.828 -19.156 11.539 1 86.06 182 ARG B C 1
ATOM 6564 O O . ARG B 1 182 ? -12.422 -20.188 11.234 1 86.06 182 ARG B O 1
ATOM 6571 N N . LYS B 1 183 ? -11.438 -18.891 12.719 1 81.12 183 LYS B N 1
ATOM 6572 C CA . LYS B 1 183 ? -11.633 -19.828 13.812 1 81.12 183 LYS B CA 1
ATOM 6573 C C . LYS B 1 183 ? -13.117 -20.031 14.109 1 81.12 183 LYS B C 1
ATOM 6575 O O . LYS B 1 183 ? -13.57 -21.156 14.344 1 81.12 183 LYS B O 1
ATOM 6580 N N . LEU B 1 184 ? -13.773 -19 14.031 1 86.06 184 LEU B N 1
ATOM 6581 C CA . LEU B 1 184 ? -15.203 -19.062 14.305 1 86.06 184 LEU B CA 1
ATOM 6582 C C . LEU B 1 184 ? -15.922 -19.875 13.234 1 86.06 184 LEU B C 1
ATOM 6584 O O . LEU B 1 184 ? -16.797 -20.688 13.539 1 86.06 184 LEU B O 1
ATOM 6588 N N . LEU B 1 185 ? -15.555 -19.688 12.055 1 88.94 185 LEU B N 1
ATOM 6589 C CA . LEU B 1 185 ? -16.188 -20.391 10.953 1 88.94 185 LEU B CA 1
ATOM 6590 C C . LEU B 1 185 ? -15.844 -21.891 11 1 88.94 185 LEU B C 1
ATOM 6592 O O . LEU B 1 185 ? -16.688 -22.734 10.695 1 88.94 185 LEU B O 1
ATOM 6596 N N . ARG B 1 186 ? -14.703 -22.141 11.367 1 83.31 186 ARG B N 1
ATOM 6597 C CA . ARG B 1 186 ? -14.297 -23.547 11.492 1 83.31 186 ARG B CA 1
ATOM 6598 C C . ARG B 1 186 ? -15.109 -24.25 12.578 1 83.31 186 ARG B C 1
ATOM 6600 O O . ARG B 1 186 ? -15.523 -25.391 12.398 1 83.31 186 ARG B O 1
ATOM 6607 N N . GLU B 1 187 ? -15.273 -23.562 13.602 1 82.38 187 GLU B N 1
ATOM 6608 C CA . GLU B 1 187 ? -16.047 -24.125 14.703 1 82.38 187 GLU B CA 1
ATOM 6609 C C . GLU B 1 187 ? -17.516 -24.312 14.305 1 82.38 187 GLU B C 1
ATOM 6611 O O . GLU B 1 187 ? -18.156 -25.281 14.711 1 82.38 187 GLU B O 1
ATOM 6616 N N . GLN B 1 188 ? -17.969 -23.484 13.516 1 86 188 GLN B N 1
ATOM 6617 C CA . GLN B 1 188 ? -19.375 -23.5 13.141 1 86 188 GLN B CA 1
ATOM 6618 C C . GLN B 1 188 ? -19.641 -24.5 12.023 1 86 188 GLN B C 1
ATOM 6620 O O . GLN B 1 188 ? -20.734 -25.094 11.961 1 86 188 GLN B O 1
ATOM 6625 N N . LEU B 1 189 ? -18.672 -24.703 11.133 1 87.44 189 LEU B N 1
ATOM 6626 C CA . LEU B 1 189 ? -18.953 -25.484 9.93 1 87.44 189 LEU B CA 1
ATOM 6627 C C . LEU B 1 189 ? -18.094 -26.734 9.891 1 87.44 189 LEU B C 1
ATOM 6629 O O . LEU B 1 189 ? -18.625 -27.859 9.898 1 87.44 189 LEU B O 1
ATOM 6633 N N . ASP B 1 190 ? -16.859 -26.641 10.008 1 76.44 190 ASP B N 1
ATOM 6634 C CA . ASP B 1 190 ? -15.922 -27.734 9.789 1 76.44 190 ASP B CA 1
ATOM 6635 C C . ASP B 1 190 ? -16.078 -28.812 10.867 1 76.44 190 ASP B C 1
ATOM 6637 O O . ASP B 1 190 ? -16.016 -30 10.57 1 76.44 190 ASP B O 1
ATOM 6641 N N . ASN B 1 191 ? -16.312 -28.375 12 1 74.88 191 ASN B N 1
ATOM 6642 C CA . ASN B 1 191 ? -16.344 -29.312 13.109 1 74.88 191 ASN B CA 1
ATOM 6643 C C . ASN B 1 191 ? -17.75 -29.906 13.297 1 74.88 191 ASN B C 1
ATOM 6645 O O . ASN B 1 191 ? -17.891 -30.969 13.914 1 74.88 191 ASN B O 1
ATOM 6649 N N . LYS B 1 192 ? -18.688 -29.344 12.727 1 78.31 192 LYS B N 1
ATOM 6650 C CA . LYS B 1 192 ? -20.047 -29.766 13.031 1 78.31 192 LYS B CA 1
ATOM 6651 C C . LYS B 1 192 ? -20.641 -30.578 11.883 1 78.31 192 LYS B C 1
ATOM 6653 O O . LYS B 1 192 ? -21.5 -31.438 12.102 1 78.31 192 LYS B O 1
ATOM 6658 N N . ILE B 1 193 ? -20.172 -30.328 10.703 1 79.69 193 ILE B N 1
ATOM 6659 C CA . ILE B 1 193 ? -20.797 -30.953 9.547 1 79.69 193 ILE B CA 1
ATOM 6660 C C . ILE B 1 193 ? -19.766 -31.75 8.766 1 79.69 193 ILE B C 1
ATOM 6662 O O . ILE B 1 193 ? -18.703 -31.219 8.398 1 79.69 193 ILE B O 1
ATOM 6666 N N . PRO B 1 194 ? -20.109 -32.969 8.586 1 78.38 194 PRO B N 1
ATOM 6667 C CA . PRO B 1 194 ? -19.156 -33.781 7.805 1 78.38 194 PRO B CA 1
ATOM 6668 C C . PRO B 1 194 ? -18.984 -33.281 6.375 1 78.38 194 PRO B C 1
ATOM 6670 O O . PRO B 1 194 ? -19.922 -32.719 5.797 1 78.38 194 PRO B O 1
ATOM 6673 N N . ARG B 1 195 ? -17.938 -33.469 5.797 1 77.75 195 ARG B N 1
ATOM 6674 C CA . ARG B 1 195 ? -17.531 -33 4.477 1 77.75 195 ARG B CA 1
ATOM 6675 C C . ARG B 1 195 ? -18.484 -33.531 3.396 1 77.75 195 ARG B C 1
ATOM 6677 O O . ARG B 1 195 ? -18.844 -32.812 2.471 1 77.75 195 ARG B O 1
ATOM 6684 N N . ASP B 1 196 ? -18.859 -34.75 3.5 1 76.38 196 ASP B N 1
ATOM 6685 C CA . ASP B 1 196 ? -19.641 -35.406 2.471 1 76.38 196 ASP B CA 1
ATOM 6686 C C . ASP B 1 196 ? -21.047 -34.844 2.398 1 76.38 196 ASP B C 1
ATOM 6688 O O . ASP B 1 196 ? -21.719 -34.906 1.359 1 76.38 196 ASP B O 1
ATOM 6692 N N . ASP B 1 197 ? -21.438 -34.25 3.441 1 80.31 197 ASP B N 1
ATOM 6693 C CA . ASP B 1 197 ? -22.781 -33.688 3.486 1 80.31 197 ASP B CA 1
ATOM 6694 C C . ASP B 1 197 ? -22.891 -32.406 2.635 1 80.31 197 ASP B C 1
ATOM 6696 O O . ASP B 1 197 ? -23.969 -32.094 2.154 1 80.31 197 ASP B O 1
ATOM 6700 N N . PHE B 1 198 ? -21.844 -31.828 2.373 1 81.69 198 PHE B N 1
ATOM 6701 C CA . PHE B 1 198 ? -21.875 -30.547 1.665 1 81.69 198 PHE B CA 1
ATOM 6702 C C . PHE B 1 198 ? -22.031 -30.766 0.164 1 81.69 198 PHE B C 1
ATOM 6704 O O . PHE B 1 198 ? -22.562 -29.906 -0.543 1 81.69 198 PHE B O 1
ATOM 6711 N N . ASP B 1 199 ? -21.609 -31.891 -0.375 1 76.81 199 ASP B N 1
ATOM 6712 C CA . ASP B 1 199 ? -21.688 -32.156 -1.807 1 76.81 199 ASP B CA 1
ATOM 6713 C C . ASP B 1 199 ? -23.125 -32.344 -2.264 1 76.81 199 ASP B C 1
ATOM 6715 O O . ASP B 1 199 ? -23.484 -31.969 -3.379 1 76.81 199 ASP B O 1
ATOM 6719 N N . ASN B 1 200 ? -23.953 -32.875 -1.383 1 76.06 200 ASN B N 1
ATOM 6720 C CA . ASN B 1 200 ? -25.312 -33.219 -1.78 1 76.06 200 ASN B CA 1
ATOM 6721 C C . ASN B 1 200 ? -26.344 -32.406 -0.979 1 76.06 200 ASN B C 1
ATOM 6723 O O . ASN B 1 200 ? -27.516 -32.812 -0.896 1 76.06 200 ASN B O 1
ATOM 6727 N N . MET B 1 201 ? -25.859 -31.375 -0.519 1 80.06 201 MET B N 1
ATOM 6728 C CA . MET B 1 201 ? -26.75 -30.641 0.379 1 80.06 201 MET B CA 1
ATOM 6729 C C . MET B 1 201 ? -27.812 -29.875 -0.407 1 80.06 201 MET B C 1
ATOM 6731 O O . MET B 1 201 ? -27.5 -29.172 -1.363 1 80.06 201 MET B O 1
ATOM 6735 N N . ASP B 1 202 ? -29.047 -30.188 -0.111 1 80.69 202 ASP B N 1
ATOM 6736 C CA . ASP B 1 202 ? -30.156 -29.453 -0.719 1 80.69 202 ASP B CA 1
ATOM 6737 C C . ASP B 1 202 ? -30.297 -28.062 -0.115 1 80.69 202 ASP B C 1
ATOM 6739 O O . ASP B 1 202 ? -29.656 -27.734 0.885 1 80.69 202 ASP B O 1
ATOM 6743 N N . ALA B 1 203 ? -31.094 -27.234 -0.73 1 81.81 203 ALA B N 1
ATOM 6744 C CA . ALA B 1 203 ? -31.266 -25.844 -0.332 1 81.81 203 ALA B CA 1
ATOM 6745 C C . ALA B 1 203 ? -31.812 -25.75 1.091 1 81.81 203 ALA B C 1
ATOM 6747 O O . ALA B 1 203 ? -31.359 -24.906 1.878 1 81.81 203 ALA B O 1
ATOM 6748 N N . THR B 1 204 ? -32.688 -26.609 1.4 1 84.12 204 THR B N 1
ATOM 6749 C CA . THR B 1 204 ? -33.312 -26.578 2.707 1 84.12 204 THR B CA 1
ATOM 6750 C C . THR B 1 204 ? -32.344 -26.953 3.811 1 84.12 204 THR B C 1
ATOM 6752 O O . THR B 1 204 ? -32.312 -26.328 4.875 1 84.12 204 THR B O 1
ATOM 6755 N N . ARG B 1 205 ? -31.656 -27.891 3.582 1 85.38 205 ARG B N 1
ATOM 6756 C CA . ARG B 1 205 ? -30.672 -28.328 4.562 1 85.38 205 ARG B CA 1
ATOM 6757 C C . ARG B 1 205 ? -29.578 -27.281 4.746 1 85.38 205 ARG B C 1
ATOM 6759 O O . ARG B 1 205 ? -29.094 -27.062 5.863 1 85.38 205 ARG B O 1
ATOM 6766 N N . CYS B 1 206 ? -29.203 -26.719 3.631 1 86.31 206 CYS B N 1
ATOM 6767 C CA . CYS B 1 206 ? -28.203 -25.656 3.701 1 86.31 206 CYS B CA 1
ATOM 6768 C C . CYS B 1 206 ? -28.688 -24.516 4.586 1 86.31 206 CYS B C 1
ATOM 6770 O O . CYS B 1 206 ? -27.953 -24.016 5.438 1 86.31 206 CYS B O 1
ATOM 6772 N N . ASP B 1 207 ? -29.922 -24.188 4.449 1 87.62 207 ASP B N 1
ATOM 6773 C CA . ASP B 1 207 ? -30.516 -23.109 5.246 1 87.62 207 ASP B CA 1
ATOM 6774 C C . ASP B 1 207 ? -30.547 -23.484 6.727 1 87.62 207 ASP B C 1
ATOM 6776 O O . ASP B 1 207 ? -30.359 -22.641 7.594 1 87.62 207 ASP B O 1
ATOM 6780 N N . LYS B 1 208 ? -30.734 -24.719 6.938 1 86 208 LYS B N 1
ATOM 6781 C CA . LYS B 1 208 ? -30.812 -25.188 8.32 1 86 208 LYS B CA 1
ATOM 6782 C C . LYS B 1 208 ? -29.422 -25.188 8.969 1 86 208 LYS B C 1
ATOM 6784 O O . LYS B 1 208 ? -29.266 -24.766 10.117 1 86 208 LYS B O 1
ATOM 6789 N N . VAL B 1 209 ? -28.547 -25.625 8.172 1 84.19 209 VAL B N 1
ATOM 6790 C CA . VAL B 1 209 ? -27.188 -25.734 8.688 1 84.19 209 VAL B CA 1
ATOM 6791 C C . VAL B 1 209 ? -26.641 -24.344 8.984 1 84.19 209 VAL B C 1
ATOM 6793 O O . VAL B 1 209 ? -25.938 -24.141 9.977 1 84.19 209 VAL B O 1
ATOM 6796 N N . LEU B 1 210 ? -27.047 -23.391 8.164 1 87.44 210 LEU B N 1
ATOM 6797 C CA . LEU B 1 210 ? -26.516 -22.047 8.312 1 87.44 210 LEU B CA 1
ATOM 6798 C C . LEU B 1 210 ? -27.422 -21.188 9.195 1 87.44 210 LEU B C 1
ATOM 6800 O O . LEU B 1 210 ? -27.078 -20.047 9.5 1 87.44 210 LEU B O 1
ATOM 6804 N N . GLY B 1 211 ? -28.531 -21.719 9.562 1 84.25 211 GLY B N 1
ATOM 6805 C CA . GLY B 1 211 ? -29.438 -21.031 10.484 1 84.25 211 GLY B CA 1
ATOM 6806 C C . GLY B 1 211 ? -30.312 -20 9.812 1 84.25 211 GLY B C 1
ATOM 6807 O O . GLY B 1 211 ? -30.797 -19.078 10.453 1 84.25 211 GLY B O 1
ATOM 6808 N N . PHE B 1 212 ? -30.5 -20.125 8.492 1 86.5 212 PHE B N 1
ATOM 6809 C CA . PHE B 1 212 ? -31.281 -19.141 7.762 1 86.5 212 PHE B CA 1
ATOM 6810 C C . PHE B 1 212 ? -32.781 -19.453 7.867 1 86.5 212 PHE B C 1
ATOM 6812 O O . PHE B 1 212 ? -33.625 -18.609 7.539 1 86.5 212 PHE B O 1
ATOM 6819 N N . ASP B 1 213 ? -33.094 -20.594 8.312 1 82.25 213 ASP B N 1
ATOM 6820 C CA . ASP B 1 213 ? -34.469 -21.016 8.398 1 82.25 213 ASP B CA 1
ATOM 6821 C C . ASP B 1 213 ? -35.25 -20.219 9.453 1 82.25 213 ASP B C 1
ATOM 6823 O O . ASP B 1 213 ? -36.469 -20.078 9.375 1 82.25 213 ASP B O 1
ATOM 6827 N N . ARG B 1 214 ? -34.625 -19.641 10.445 1 80.19 214 ARG B N 1
ATOM 6828 C CA . ARG B 1 214 ? -35.25 -18.922 11.539 1 80.19 214 ARG B CA 1
ATOM 6829 C C . ARG B 1 214 ? -35.344 -17.422 11.234 1 80.19 214 ARG B C 1
ATOM 6831 O O . ARG B 1 214 ? -35.906 -16.656 12.016 1 80.19 214 ARG B O 1
ATOM 6838 N N . ILE B 1 215 ? -34.781 -17.141 10.062 1 84.12 215 ILE B N 1
ATOM 6839 C CA . ILE B 1 215 ? -34.719 -15.719 9.703 1 84.12 215 ILE B CA 1
ATOM 6840 C C . ILE B 1 215 ? -35.906 -15.383 8.781 1 84.12 215 ILE B C 1
ATOM 6842 O O . ILE B 1 215 ? -36.312 -16.203 7.969 1 84.12 215 ILE B O 1
ATOM 6846 N N . ARG B 1 216 ? -36.375 -14.242 8.914 1 80.5 216 ARG B N 1
ATOM 6847 C CA . ARG B 1 216 ? -37.438 -13.773 8.031 1 80.5 216 ARG B CA 1
ATOM 6848 C C . ARG B 1 216 ? -37 -13.805 6.574 1 80.5 216 ARG B C 1
ATOM 6850 O O . ARG B 1 216 ? -35.844 -13.477 6.258 1 80.5 216 ARG B O 1
ATOM 6857 N N . PRO B 1 217 ? -37.844 -14.117 5.691 1 80.5 217 PRO B N 1
ATOM 6858 C CA . PRO B 1 217 ? -37.5 -14.234 4.273 1 80.5 217 PRO B CA 1
ATOM 6859 C C . PRO B 1 217 ? -36.969 -12.922 3.684 1 80.5 217 PRO B C 1
ATOM 6861 O O . PRO B 1 217 ? -36.094 -12.938 2.828 1 80.5 217 PRO B O 1
ATOM 6864 N N . GLU B 1 218 ? -37.5 -11.852 4.223 1 78.94 218 GLU B N 1
ATOM 6865 C CA . GLU B 1 218 ? -37.094 -10.562 3.68 1 78.94 218 GLU B CA 1
ATOM 6866 C C . GLU B 1 218 ? -35.656 -10.242 4.078 1 78.94 218 GLU B C 1
ATOM 6868 O O . GLU B 1 218 ? -34.938 -9.5 3.375 1 78.94 218 GLU B O 1
ATOM 6873 N N . ALA B 1 219 ? -35.25 -10.844 5.156 1 86.38 219 ALA B N 1
ATOM 6874 C CA . ALA B 1 219 ? -33.906 -10.547 5.684 1 86.38 219 ALA B CA 1
ATOM 6875 C C . ALA B 1 219 ? -32.938 -11.648 5.316 1 86.38 219 ALA B C 1
ATOM 6877 O O . ALA B 1 219 ? -31.734 -11.531 5.598 1 86.38 219 ALA B O 1
ATOM 6878 N N . LYS B 1 220 ? -33.406 -12.641 4.691 1 88.75 220 LYS B N 1
ATOM 6879 C CA . LYS B 1 220 ? -32.562 -13.773 4.352 1 88.75 220 LYS B CA 1
ATOM 6880 C C . LYS B 1 220 ? -31.422 -13.336 3.439 1 88.75 220 LYS B C 1
ATOM 6882 O O . LYS B 1 220 ? -30.266 -13.75 3.627 1 88.75 220 LYS B O 1
ATOM 6887 N N . HIS B 1 221 ? -31.797 -12.414 2.518 1 90.31 221 HIS B N 1
ATOM 6888 C CA . HIS B 1 221 ? -30.797 -11.914 1.568 1 90.31 221 HIS B CA 1
ATOM 6889 C C . HIS B 1 221 ? -29.656 -11.211 2.287 1 90.31 221 HIS B C 1
ATOM 6891 O O . HIS B 1 221 ? -28.484 -11.383 1.919 1 90.31 221 HIS B O 1
ATOM 6897 N N . LEU B 1 222 ? -29.969 -10.602 3.289 1 91.12 222 LEU B N 1
ATOM 6898 C CA . LEU B 1 222 ? -28.969 -9.859 4.062 1 91.12 222 LEU B CA 1
ATOM 6899 C C . LEU B 1 222 ? -28.094 -10.812 4.879 1 91.12 222 LEU B C 1
ATOM 6901 O O . LEU B 1 222 ? -26.891 -10.617 4.98 1 91.12 222 LEU B O 1
ATOM 6905 N N . HIS B 1 223 ? -28.656 -11.797 5.414 1 93.19 223 HIS B N 1
ATOM 6906 C CA . HIS B 1 223 ? -27.906 -12.758 6.211 1 93.19 223 HIS B CA 1
ATOM 6907 C C . HIS B 1 223 ? -26.984 -13.609 5.336 1 93.19 223 HIS B C 1
ATOM 6909 O O . HIS B 1 223 ? -25.875 -13.953 5.746 1 93.19 223 HIS B O 1
ATOM 6915 N N . GLU B 1 224 ? -27.484 -13.891 4.184 1 94.69 224 GLU B N 1
ATOM 6916 C CA . GLU B 1 224 ? -26.625 -14.594 3.236 1 94.69 224 GLU B CA 1
ATOM 6917 C C . GLU B 1 224 ? -25.422 -13.742 2.852 1 94.69 224 GLU B C 1
ATOM 6919 O O . GLU B 1 224 ? -24.297 -14.242 2.816 1 94.69 224 GLU B O 1
ATOM 6924 N N . ALA B 1 225 ? -25.656 -12.492 2.604 1 94.44 225 ALA B N 1
ATOM 6925 C CA . ALA B 1 225 ? -24.594 -11.578 2.238 1 94.44 225 ALA B CA 1
ATOM 6926 C C . ALA B 1 225 ? -23.578 -11.445 3.371 1 94.44 225 ALA B C 1
ATOM 6928 O O . ALA B 1 225 ? -22.359 -11.359 3.127 1 94.44 225 ALA B O 1
ATOM 6929 N N . HIS B 1 226 ? -24.062 -11.398 4.547 1 94 226 HIS B N 1
ATOM 6930 C CA . HIS B 1 226 ? -23.172 -11.289 5.691 1 94 226 HIS B CA 1
A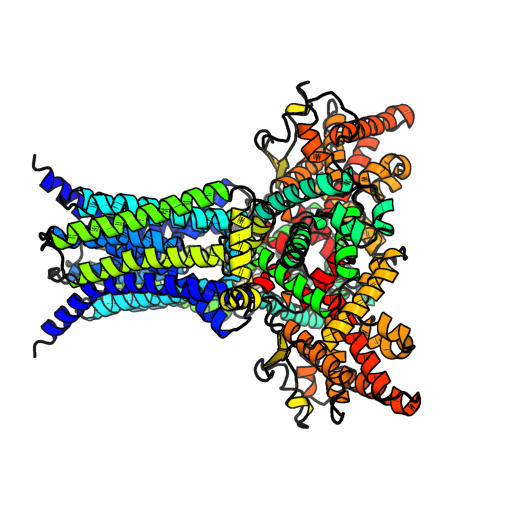TOM 6931 C C . HIS B 1 226 ? -22.312 -12.539 5.848 1 94 226 HIS B C 1
ATOM 6933 O O . HIS B 1 226 ? -21.141 -12.445 6.207 1 94 226 HIS B O 1
ATOM 6939 N N . PHE B 1 227 ? -22.953 -13.648 5.629 1 95.19 227 PHE B N 1
ATOM 6940 C CA . PHE B 1 227 ? -22.172 -14.891 5.676 1 95.19 227 PHE B CA 1
ATOM 6941 C C . PHE B 1 227 ? -21.062 -14.875 4.633 1 95.19 227 PHE B C 1
ATOM 6943 O O . PHE B 1 227 ? -19.922 -15.25 4.926 1 95.19 227 PHE B O 1
ATOM 6950 N N . LEU B 1 228 ? -21.406 -14.461 3.467 1 96.88 228 LEU B N 1
ATOM 6951 C CA . LEU B 1 228 ? -20.406 -14.359 2.41 1 96.88 228 LEU B CA 1
ATOM 6952 C C . LEU B 1 228 ? -19.328 -13.344 2.783 1 96.88 228 LEU B C 1
ATOM 6954 O O . LEU B 1 228 ? -18.141 -13.539 2.471 1 96.88 228 LEU B O 1
ATOM 6958 N N . PHE B 1 229 ? -19.719 -12.328 3.445 1 95.94 229 PHE B N 1
ATOM 6959 C CA . PHE B 1 229 ? -18.781 -11.305 3.895 1 95.94 229 PHE B CA 1
ATOM 6960 C C . PHE B 1 229 ? -17.766 -11.891 4.871 1 95.94 229 PHE B C 1
ATOM 6962 O O . PHE B 1 229 ? -16.578 -11.547 4.82 1 95.94 229 PHE B O 1
ATOM 6969 N N . ARG B 1 230 ? -18.188 -12.711 5.691 1 94.75 230 ARG B N 1
ATOM 6970 C CA . ARG B 1 230 ? -17.281 -13.359 6.637 1 94.75 230 ARG B CA 1
ATOM 6971 C C . ARG B 1 230 ? -16.203 -14.156 5.906 1 94.75 230 ARG B C 1
ATOM 6973 O O . ARG B 1 230 ? -15.039 -14.156 6.32 1 94.75 230 ARG B O 1
ATOM 6980 N N . ILE B 1 231 ? -16.578 -14.734 4.852 1 95.38 231 ILE B N 1
ATOM 6981 C CA . ILE B 1 231 ? -15.633 -15.492 4.051 1 95.38 231 ILE B CA 1
ATOM 6982 C C . ILE B 1 231 ? -14.727 -14.531 3.283 1 95.38 231 ILE B C 1
ATOM 6984 O O . ILE B 1 231 ? -13.523 -14.781 3.15 1 95.38 231 ILE B O 1
ATOM 6988 N N . LEU B 1 232 ? -15.336 -13.477 2.809 1 95.75 232 LEU B N 1
ATOM 6989 C CA . LEU B 1 232 ? -14.562 -12.469 2.086 1 95.75 232 LEU B CA 1
ATOM 6990 C C . LEU B 1 232 ? -13.469 -11.883 2.973 1 95.75 232 LEU B C 1
ATOM 6992 O O . LEU B 1 232 ? -12.375 -11.57 2.49 1 95.75 232 LEU B O 1
ATOM 6996 N N . LYS B 1 233 ? -13.773 -11.766 4.203 1 93.62 233 LYS B N 1
ATOM 6997 C CA . LYS B 1 233 ? -12.789 -11.266 5.16 1 93.62 233 LYS B CA 1
ATOM 6998 C C . LYS B 1 233 ? -11.562 -12.172 5.207 1 93.62 233 LYS B C 1
ATOM 7000 O O . LYS B 1 233 ? -10.438 -11.695 5.316 1 93.62 233 LYS B O 1
ATOM 7005 N N . LEU B 1 234 ? -11.773 -13.406 5.051 1 91.62 234 LEU B N 1
ATOM 7006 C CA . LEU B 1 234 ? -10.664 -14.352 5.031 1 91.62 234 LEU B CA 1
ATOM 7007 C C . LEU B 1 234 ? -9.836 -14.188 3.764 1 91.62 234 LEU B C 1
ATOM 7009 O O . LEU B 1 234 ? -8.602 -14.227 3.816 1 91.62 234 LEU B O 1
ATOM 7013 N N . LEU B 1 235 ? -10.555 -13.969 2.734 1 91.06 235 LEU B N 1
ATOM 7014 C CA . LEU B 1 235 ? -9.867 -13.812 1.455 1 91.06 235 LEU B CA 1
ATOM 7015 C C . LEU B 1 235 ? -9 -12.562 1.458 1 91.06 235 LEU B C 1
ATOM 7017 O O . LEU B 1 235 ? -7.832 -12.609 1.061 1 91.06 235 LEU B O 1
ATOM 7021 N N . TYR B 1 236 ? -9.523 -11.492 2.016 1 89.5 236 TYR B N 1
ATOM 7022 C CA . TYR B 1 236 ? -8.781 -10.242 2.094 1 89.5 236 TYR B CA 1
ATOM 7023 C C . TYR B 1 236 ? -7.605 -10.367 3.057 1 89.5 236 TYR B C 1
ATOM 7025 O O . TYR B 1 236 ? -6.617 -9.641 2.936 1 89.5 236 TYR B O 1
ATOM 7033 N N . GLY B 1 237 ? -7.711 -11.25 4.012 1 84.44 237 GLY B N 1
ATOM 7034 C CA . GLY B 1 237 ? -6.633 -11.5 4.957 1 84.44 237 GLY B CA 1
ATOM 7035 C C . GLY B 1 237 ? -5.617 -12.508 4.449 1 84.44 237 GLY B C 1
ATOM 7036 O O . GLY B 1 237 ? -4.684 -12.867 5.164 1 84.44 237 GLY B O 1
ATOM 7037 N N . ASP B 1 238 ? -5.785 -12.992 3.254 1 79.19 238 ASP B N 1
ATOM 7038 C CA . ASP B 1 238 ? -4.902 -13.945 2.59 1 79.19 238 ASP B CA 1
ATOM 7039 C C . ASP B 1 238 ? -4.887 -15.281 3.326 1 79.19 238 ASP B C 1
ATOM 7041 O O . ASP B 1 238 ? -3.832 -15.914 3.461 1 79.19 238 ASP B O 1
ATOM 7045 N N . TYR B 1 239 ? -6.035 -15.617 3.793 1 81.19 239 TYR B N 1
ATOM 7046 C CA . TYR B 1 239 ? -6.168 -16.922 4.445 1 81.19 239 TYR B CA 1
ATOM 7047 C C . TYR B 1 239 ? -6.824 -17.922 3.512 1 81.19 239 TYR B C 1
ATOM 7049 O O . TYR B 1 239 ? -7.504 -17.547 2.557 1 81.19 239 TYR B O 1
ATOM 7057 N N . LEU B 1 240 ? -6.609 -19.109 3.814 1 80.75 240 LEU B N 1
ATOM 7058 C CA . LEU B 1 240 ? -7.242 -20.172 3.059 1 80.75 240 LEU B CA 1
ATOM 7059 C C . LEU B 1 240 ? -8.664 -20.422 3.549 1 80.75 240 LEU B C 1
ATOM 7061 O O . LEU B 1 240 ? -8.969 -20.203 4.727 1 80.75 240 LEU B O 1
ATOM 7065 N N . VAL B 1 241 ? -9.445 -20.781 2.631 1 86.5 241 VAL B N 1
ATOM 7066 C CA . VAL B 1 241 ? -10.836 -21.094 2.938 1 86.5 241 VAL B CA 1
ATOM 7067 C C . VAL B 1 241 ? -11.047 -22.609 2.875 1 86.5 241 VAL B C 1
ATOM 7069 O O . VAL B 1 241 ? -10.711 -23.25 1.873 1 86.5 241 VAL B O 1
ATOM 7072 N N . THR B 1 242 ? -11.547 -23.156 3.908 1 83.56 242 THR B N 1
ATOM 7073 C CA . THR B 1 242 ? -11.742 -24.609 4.02 1 83.56 242 THR B CA 1
ATOM 7074 C C . THR B 1 242 ? -12.844 -25.078 3.078 1 83.56 242 THR B C 1
ATOM 7076 O O . THR B 1 242 ? -13.641 -24.266 2.594 1 83.56 242 THR B O 1
ATOM 7079 N N . TYR B 1 243 ? -12.898 -26.391 2.889 1 85.38 243 TYR B N 1
ATOM 7080 C CA . TYR B 1 243 ? -13.852 -26.984 1.955 1 85.38 243 TYR B CA 1
ATOM 7081 C C . TYR B 1 243 ? -15.289 -26.766 2.414 1 85.38 243 TYR B C 1
ATOM 7083 O O . TYR B 1 243 ? -16.125 -26.297 1.644 1 85.38 243 TYR B O 1
ATOM 7091 N N . PRO B 1 244 ? -15.594 -26.938 3.627 1 86.88 244 PRO B N 1
ATOM 7092 C CA . PRO B 1 244 ? -16.984 -26.703 4.043 1 86.88 244 PRO B CA 1
ATOM 7093 C C . PRO B 1 244 ? -17.391 -25.234 3.889 1 86.88 244 PRO B C 1
ATOM 7095 O O . PRO B 1 244 ? -18.547 -24.953 3.551 1 86.88 244 PRO B O 1
ATOM 7098 N N . THR B 1 245 ? -16.469 -24.422 4.105 1 88.5 245 THR B N 1
ATOM 7099 C CA . THR B 1 245 ? -16.766 -22.984 4.055 1 88.5 245 THR B CA 1
ATOM 7100 C C . THR B 1 245 ? -17.047 -22.547 2.619 1 88.5 245 THR B C 1
ATOM 7102 O O . THR B 1 245 ? -18.047 -21.875 2.348 1 88.5 245 THR B O 1
ATOM 7105 N N . HIS B 1 246 ? -16.188 -22.922 1.711 1 89.75 246 HIS B N 1
ATOM 7106 C CA . HIS B 1 246 ? -16.422 -22.438 0.356 1 89.75 246 HIS B CA 1
ATOM 7107 C C . HIS B 1 246 ? -17.562 -23.219 -0.307 1 89.75 246 HIS B C 1
ATOM 7109 O O . HIS B 1 246 ? -18.234 -22.688 -1.191 1 89.75 246 HIS B O 1
ATOM 7115 N N . MET B 1 247 ? -17.844 -24.453 0.186 1 90.81 247 MET B N 1
ATOM 7116 C CA . MET B 1 247 ? -18.969 -25.203 -0.342 1 90.81 247 MET B CA 1
ATOM 7117 C C . MET B 1 247 ? -20.297 -24.578 0.11 1 90.81 247 MET B C 1
ATOM 7119 O O . MET B 1 247 ? -21.281 -24.609 -0.626 1 90.81 247 MET B O 1
ATOM 7123 N N . SER B 1 248 ? -20.25 -24.062 1.24 1 91.81 248 SER B N 1
ATOM 7124 C CA . SER B 1 248 ? -21.438 -23.375 1.709 1 91.81 248 SER B CA 1
ATOM 7125 C C . SER B 1 248 ? -21.75 -22.156 0.85 1 91.81 248 SER B C 1
ATOM 7127 O O . SER B 1 248 ? -22.906 -21.906 0.491 1 91.81 248 SER B O 1
ATOM 7129 N N . SER B 1 249 ? -20.734 -21.375 0.547 1 94 249 SER B N 1
ATOM 7130 C CA . SER B 1 249 ? -20.938 -20.219 -0.31 1 94 249 SER B CA 1
ATOM 7131 C C . SER B 1 249 ? -21.359 -20.641 -1.718 1 94 249 SER B C 1
ATOM 7133 O O . SER B 1 249 ? -22.203 -19.984 -2.338 1 94 249 SER B O 1
ATOM 7135 N N . TYR B 1 250 ? -20.781 -21.719 -2.166 1 93.88 250 TYR B N 1
ATOM 7136 C CA . TYR B 1 250 ? -21.156 -22.25 -3.475 1 93.88 250 TYR B CA 1
ATOM 7137 C C . TYR B 1 250 ? -22.625 -22.641 -3.514 1 93.88 250 TYR B C 1
ATOM 7139 O O . TYR B 1 250 ? -23.328 -22.312 -4.469 1 93.88 250 TYR B O 1
ATOM 7147 N N . ASN B 1 251 ? -23.078 -23.297 -2.502 1 92.56 251 ASN B N 1
ATOM 7148 C CA . ASN B 1 251 ? -24.453 -23.781 -2.447 1 92.56 251 ASN B CA 1
ATOM 7149 C C . ASN B 1 251 ? -25.438 -22.609 -2.373 1 92.56 251 ASN B C 1
ATOM 7151 O O . ASN B 1 251 ? -26.547 -22.703 -2.902 1 92.56 251 ASN B O 1
ATOM 7155 N N . ILE B 1 252 ? -25.031 -21.547 -1.819 1 93.69 252 ILE B N 1
ATOM 7156 C CA . ILE B 1 252 ? -25.891 -20.375 -1.736 1 93.69 252 ILE B CA 1
ATOM 7157 C C . ILE B 1 252 ? -26 -19.719 -3.113 1 93.69 252 ILE B C 1
ATOM 7159 O O . ILE B 1 252 ? -27.109 -19.359 -3.541 1 93.69 252 ILE B O 1
ATOM 7163 N N . LEU B 1 253 ? -24.906 -19.641 -3.846 1 94.94 253 LEU B N 1
ATOM 7164 C CA . LEU B 1 253 ? -24.859 -18.875 -5.082 1 94.94 253 LEU B CA 1
ATOM 7165 C C . LEU B 1 253 ? -25.359 -19.703 -6.262 1 94.94 253 LEU B C 1
ATOM 7167 O O . LEU B 1 253 ? -25.969 -19.172 -7.191 1 94.94 253 LEU B O 1
ATOM 7171 N N . LYS B 1 254 ? -25.078 -21 -6.234 1 91.81 254 LYS B N 1
ATOM 7172 C CA . LYS B 1 254 ? -25.406 -21.844 -7.375 1 91.81 254 LYS B CA 1
ATOM 7173 C C . LYS B 1 254 ? -26.906 -21.844 -7.66 1 91.81 254 LYS B C 1
ATOM 7175 O O . LYS B 1 254 ? -27.328 -22 -8.805 1 91.81 254 LYS B O 1
ATOM 7180 N N . ARG B 1 255 ? -27.703 -21.5 -6.715 1 88.62 255 ARG B N 1
ATOM 7181 C CA . ARG B 1 255 ? -29.156 -21.562 -6.832 1 88.62 255 ARG B CA 1
ATOM 7182 C C . ARG B 1 255 ? -29.75 -20.203 -7.211 1 88.62 255 ARG B C 1
ATOM 7184 O O . ARG B 1 255 ? -30.938 -20.094 -7.465 1 88.62 255 ARG B O 1
ATOM 7191 N N . LYS B 1 256 ? -28.953 -19.328 -7.367 1 93.19 256 LYS B N 1
ATOM 7192 C CA . LYS B 1 256 ? -29.438 -17.984 -7.629 1 93.19 256 LYS B CA 1
ATOM 7193 C C . LYS B 1 256 ? -29.25 -17.609 -9.094 1 93.19 256 LYS B C 1
ATOM 7195 O O . LYS B 1 256 ? -28.406 -18.188 -9.781 1 93.19 256 LYS B O 1
ATOM 7200 N N . SER B 1 257 ? -30.109 -16.719 -9.461 1 94.38 257 SER B N 1
ATOM 7201 C CA . SER B 1 257 ? -29.922 -16.141 -10.781 1 94.38 257 SER B CA 1
ATOM 7202 C C . SER B 1 257 ? -28.734 -15.188 -10.812 1 94.38 257 SER B C 1
ATOM 7204 O O . SER B 1 257 ? -28.25 -14.758 -9.758 1 94.38 257 SER B O 1
ATOM 7206 N N . ALA B 1 258 ? -28.266 -14.867 -11.984 1 95.19 258 ALA B N 1
ATOM 7207 C CA . ALA B 1 258 ? -27.109 -13.984 -12.133 1 95.19 258 ALA B CA 1
ATOM 7208 C C . ALA B 1 258 ? -27.375 -12.617 -11.508 1 95.19 258 ALA B C 1
ATOM 7210 O O . ALA B 1 258 ? -26.531 -12.078 -10.789 1 95.19 258 ALA B O 1
ATOM 7211 N N . ALA B 1 259 ? -28.516 -12.109 -11.742 1 92.5 259 ALA B N 1
ATOM 7212 C CA . ALA B 1 259 ? -28.859 -10.789 -11.211 1 92.5 259 ALA B CA 1
ATOM 7213 C C . ALA B 1 259 ? -28.859 -10.797 -9.688 1 92.5 259 ALA B C 1
ATOM 7215 O O . ALA B 1 259 ? -28.328 -9.883 -9.055 1 92.5 259 ALA B O 1
ATOM 7216 N N . LYS B 1 260 ? -29.375 -11.82 -9.133 1 92.81 260 LYS B N 1
ATOM 7217 C CA . LYS B 1 260 ? -29.453 -11.914 -7.68 1 92.81 260 LYS B CA 1
ATOM 7218 C C . LYS B 1 260 ? -28.078 -12.172 -7.074 1 92.81 260 LYS B C 1
ATOM 7220 O O . LYS B 1 260 ? -27.781 -11.695 -5.977 1 92.81 260 LYS B O 1
ATOM 7225 N N . ALA B 1 261 ? -27.297 -12.922 -7.789 1 94.88 261 ALA B N 1
ATOM 7226 C CA . ALA B 1 261 ? -25.938 -13.172 -7.324 1 94.88 261 ALA B CA 1
ATOM 7227 C C . ALA B 1 261 ? -25.141 -11.875 -7.277 1 94.88 261 ALA B C 1
ATOM 7229 O O . ALA B 1 261 ? -24.453 -11.594 -6.289 1 94.88 261 ALA B O 1
ATOM 7230 N N . PHE B 1 262 ? -25.266 -11.062 -8.328 1 93.62 262 PHE B N 1
ATOM 7231 C CA . PHE B 1 262 ? -24.531 -9.797 -8.375 1 93.62 262 PHE B CA 1
ATOM 7232 C C . PHE B 1 262 ? -25.031 -8.836 -7.309 1 93.62 262 PHE B C 1
ATOM 7234 O O . PHE B 1 262 ? -24.266 -8.07 -6.734 1 93.62 262 PHE B O 1
ATOM 7241 N N . GLU B 1 263 ? -26.266 -8.922 -7.047 1 91.25 263 GLU B N 1
ATOM 7242 C CA . GLU B 1 263 ? -26.844 -8.078 -5.996 1 91.25 263 GLU B CA 1
ATOM 7243 C C . GLU B 1 263 ? -26.328 -8.492 -4.621 1 91.25 263 GLU B C 1
ATOM 7245 O O . GLU B 1 263 ? -26 -7.641 -3.789 1 91.25 263 GLU B O 1
ATOM 7250 N N . LEU B 1 264 ? -26.266 -9.734 -4.477 1 93.25 264 LEU B N 1
ATOM 7251 C CA . LEU B 1 264 ? -25.766 -10.258 -3.215 1 93.25 264 LEU B CA 1
ATOM 7252 C C . LEU B 1 264 ? -24.312 -9.836 -2.99 1 93.25 264 LEU B C 1
ATOM 7254 O O . LEU B 1 264 ? -23.953 -9.43 -1.885 1 93.25 264 LEU B O 1
ATOM 7258 N N . ILE B 1 265 ? -23.547 -9.867 -4.012 1 93.94 265 ILE B N 1
ATOM 7259 C CA . ILE B 1 265 ? -22.156 -9.461 -3.924 1 93.94 265 ILE B CA 1
ATOM 7260 C C . ILE B 1 265 ? -22.062 -7.961 -3.65 1 93.94 265 ILE B C 1
ATOM 7262 O O . ILE B 1 265 ? -21.172 -7.504 -2.926 1 93.94 265 ILE B O 1
ATOM 7266 N N . GLY B 1 266 ? -23.016 -7.262 -4.215 1 91.38 266 GLY B N 1
ATOM 7267 C CA . GLY B 1 266 ? -23.062 -5.836 -3.941 1 91.38 266 GLY B CA 1
ATOM 7268 C C . GLY B 1 266 ? -23.25 -5.516 -2.471 1 91.38 266 GLY B C 1
ATOM 7269 O O . GLY B 1 266 ? -22.594 -4.617 -1.934 1 91.38 266 GLY B O 1
ATOM 7270 N N . VAL B 1 267 ? -24.047 -6.258 -1.826 1 91.19 267 VAL B N 1
ATOM 7271 C CA . VAL B 1 267 ? -24.297 -6.059 -0.402 1 91.19 267 VAL B CA 1
ATOM 7272 C C . VAL B 1 267 ? -23.078 -6.488 0.399 1 91.19 267 VAL B C 1
ATOM 7274 O O . VAL B 1 267 ? -22.688 -5.812 1.356 1 91.19 267 VAL B O 1
ATOM 7277 N N . GLU B 1 268 ? -22.531 -7.547 -0.036 1 94.12 268 GLU B N 1
ATOM 7278 C CA . GLU B 1 268 ? -21.328 -8.047 0.614 1 94.12 268 GLU B CA 1
ATOM 7279 C C . GLU B 1 268 ? -20.203 -7.012 0.555 1 94.12 268 GLU B C 1
ATOM 7281 O O . GLU B 1 268 ? -19.531 -6.746 1.562 1 94.12 268 GLU B O 1
ATOM 7286 N N . LEU B 1 269 ? -20.016 -6.438 -0.581 1 92.81 269 LEU B N 1
ATOM 7287 C CA . LEU B 1 269 ? -18.969 -5.434 -0.76 1 92.81 269 LEU B CA 1
ATOM 7288 C C . LEU B 1 269 ? -19.297 -4.164 0.022 1 92.81 269 LEU B C 1
ATOM 7290 O O . LEU B 1 269 ? -18.391 -3.426 0.416 1 92.81 269 LEU B O 1
ATOM 7294 N N . GLY B 1 270 ? -20.547 -3.979 0.27 1 90 270 GLY B N 1
ATOM 7295 C CA . GLY B 1 270 ? -20.953 -2.891 1.149 1 90 270 GLY B CA 1
ATOM 7296 C C . GLY B 1 270 ? -20.469 -3.076 2.578 1 90 270 GLY B C 1
ATOM 7297 O O . GLY B 1 270 ? -20.031 -2.119 3.223 1 90 270 GLY B O 1
ATOM 7298 N N . PHE B 1 271 ? -20.516 -4.254 3.004 1 91.75 271 PHE B N 1
ATOM 7299 C CA . PHE B 1 271 ? -20 -4.562 4.336 1 91.75 271 PHE B CA 1
ATOM 7300 C C . PHE B 1 271 ? -18.5 -4.355 4.402 1 91.75 271 PHE B C 1
ATOM 7302 O O . PHE B 1 271 ? -17.984 -3.805 5.379 1 91.75 271 PHE B O 1
ATOM 7309 N N . MET B 1 272 ? -17.891 -4.805 3.377 1 93.12 272 MET B N 1
ATOM 7310 C CA . MET B 1 272 ? -16.438 -4.648 3.344 1 93.12 272 MET B CA 1
ATOM 7311 C C . MET B 1 272 ? -16.047 -3.176 3.305 1 93.12 272 MET B C 1
ATOM 7313 O O . MET B 1 272 ? -15.094 -2.764 3.967 1 93.12 272 MET B O 1
ATOM 7317 N N . PHE B 1 273 ? -16.781 -2.402 2.527 1 91.25 273 PHE B N 1
ATOM 7318 C CA . PHE B 1 273 ? -16.547 -0.965 2.459 1 91.25 273 PHE B CA 1
ATOM 7319 C C . PHE B 1 273 ? -16.672 -0.328 3.836 1 91.25 273 PHE B C 1
ATOM 7321 O O . PHE B 1 273 ? -15.844 0.497 4.227 1 91.25 273 PHE B O 1
ATOM 7328 N N . ASP B 1 274 ? -17.594 -0.766 4.57 1 90.69 274 ASP B N 1
ATOM 7329 C CA . ASP B 1 274 ? -17.859 -0.176 5.879 1 90.69 274 ASP B CA 1
ATOM 7330 C C . ASP B 1 274 ? -16.734 -0.511 6.859 1 90.69 274 ASP B C 1
ATOM 7332 O O . ASP B 1 274 ? -16.344 0.325 7.68 1 90.69 274 ASP B O 1
ATOM 7336 N N . VAL B 1 275 ? -16.266 -1.628 6.758 1 92.25 275 VAL B N 1
ATOM 7337 C CA . VAL B 1 275 ? -15.211 -2.043 7.672 1 92.25 275 VAL B CA 1
ATOM 7338 C C . VAL B 1 275 ? -13.93 -1.284 7.352 1 92.25 275 VAL B C 1
ATOM 7340 O O . VAL B 1 275 ? -13.156 -0.944 8.258 1 92.25 275 VAL B O 1
ATOM 7343 N N . LEU B 1 276 ? -13.727 -0.939 6.086 1 92.56 276 LEU B N 1
ATOM 7344 C CA . LEU B 1 276 ? -12.453 -0.353 5.68 1 92.56 276 LEU B CA 1
ATOM 7345 C C . LEU B 1 276 ? -12.516 1.17 5.727 1 92.56 276 LEU B C 1
ATOM 7347 O O . LEU B 1 276 ? -11.516 1.829 6 1 92.56 276 LEU B O 1
ATOM 7351 N N . PHE B 1 277 ? -13.742 1.771 5.5 1 91.25 277 PHE B N 1
ATOM 7352 C CA . PHE B 1 277 ? -13.703 3.197 5.203 1 91.25 277 PHE B CA 1
ATOM 7353 C C . PHE B 1 277 ? -14.711 3.957 6.059 1 91.25 277 PHE B C 1
ATOM 7355 O O . PHE B 1 277 ? -14.867 5.172 5.91 1 91.25 277 PHE B O 1
ATOM 7362 N N . THR B 1 278 ? -15.375 3.242 6.926 1 89.62 278 THR B N 1
ATOM 7363 C CA . THR B 1 278 ? -16.328 3.924 7.797 1 89.62 278 THR B CA 1
ATOM 7364 C C . THR B 1 278 ? -16.156 3.471 9.242 1 89.62 278 THR B C 1
ATOM 7366 O O . THR B 1 278 ? -15.344 2.59 9.531 1 89.62 278 THR B O 1
ATOM 7369 N N . LYS B 1 279 ? -16.906 4.125 10.133 1 87.5 279 LYS B N 1
ATOM 7370 C CA . LYS B 1 279 ? -16.922 3.756 11.547 1 87.5 279 LYS B CA 1
ATOM 7371 C C . LYS B 1 279 ? -18.062 2.787 11.852 1 87.5 279 LYS B C 1
ATOM 7373 O O . LYS B 1 279 ? -18.734 2.918 12.883 1 87.5 279 LYS B O 1
ATOM 7378 N N . ALA B 1 280 ? -18.25 1.92 11.008 1 79 280 ALA B N 1
ATOM 7379 C CA . ALA B 1 280 ? -19.344 0.983 11.227 1 79 280 ALA B CA 1
ATOM 7380 C C . ALA B 1 280 ? -19.125 0.151 12.484 1 79 280 ALA B C 1
ATOM 7382 O O . ALA B 1 280 ? -17.969 -0.114 12.859 1 79 280 ALA B O 1
ATOM 7383 N N . MET B 1 281 ? -20.172 -0.1 13.125 1 72.38 281 MET B N 1
ATOM 7384 C CA . MET B 1 281 ? -20.141 -0.817 14.398 1 72.38 281 MET B CA 1
ATOM 7385 C C . MET B 1 281 ? -19.984 -2.318 14.18 1 72.38 281 MET B C 1
ATOM 7387 O O . MET B 1 281 ? -20.984 -3.053 14.195 1 72.38 281 MET B O 1
ATOM 7391 N N . THR B 1 282 ? -18.719 -2.57 13.617 1 69 282 THR B N 1
ATOM 7392 C CA . THR B 1 282 ? -18.516 -3.977 13.281 1 69 282 THR B CA 1
ATOM 7393 C C . THR B 1 282 ? -17.531 -4.633 14.234 1 69 282 THR B C 1
ATOM 7395 O O . THR B 1 282 ? -16.734 -3.943 14.883 1 69 282 THR B O 1
ATOM 7398 N N . GLY B 1 283 ? -17.656 -5.891 14.406 1 59.12 283 GLY B N 1
ATOM 7399 C CA . GLY B 1 283 ? -16.656 -6.746 15.039 1 59.12 283 GLY B CA 1
ATOM 7400 C C . GLY B 1 283 ? -16.75 -6.754 16.547 1 59.12 283 GLY B C 1
ATOM 7401 O O . GLY B 1 283 ? -17.812 -6.438 17.109 1 59.12 283 GLY B O 1
ATOM 7402 N N . VAL B 1 284 ? -15.625 -7.09 17.062 1 54.47 284 VAL B N 1
ATOM 7403 C CA . VAL B 1 284 ? -15.453 -7.195 18.5 1 54.47 284 VAL B CA 1
ATOM 7404 C C . VAL B 1 284 ? -15.344 -5.801 19.109 1 54.47 284 VAL B C 1
ATOM 7406 O O . VAL B 1 284 ? -14.57 -4.965 18.641 1 54.47 284 VAL B O 1
ATOM 7409 N N . GLY B 1 285 ? -16.562 -5.367 19.75 1 65.25 285 GLY B N 1
ATOM 7410 C CA . GLY B 1 285 ? -16.453 -4.148 20.531 1 65.25 285 GLY B CA 1
ATOM 7411 C C . GLY B 1 285 ? -17.5 -3.109 20.172 1 65.25 285 GLY B C 1
ATOM 7412 O O . GLY B 1 285 ? -17.297 -1.915 20.406 1 65.25 285 GLY B O 1
ATOM 7413 N N . TRP B 1 286 ? -18.469 -3.557 19.422 1 75.12 286 TRP B N 1
ATOM 7414 C CA . TRP B 1 286 ? -19.469 -2.562 19.031 1 75.12 286 TRP B CA 1
ATOM 7415 C C . TRP B 1 286 ? -20.234 -2.049 20.25 1 75.12 286 TRP B C 1
ATOM 7417 O O . TRP B 1 286 ? -20.688 -0.899 20.266 1 75.12 286 TRP B O 1
ATOM 7427 N N . ARG B 1 287 ? -20.297 -2.852 21.312 1 80.38 287 ARG B N 1
ATOM 7428 C CA . ARG B 1 287 ? -21.078 -2.451 22.484 1 80.38 287 ARG B CA 1
ATOM 7429 C C . ARG B 1 287 ? -20.406 -1.28 23.203 1 80.38 287 ARG B C 1
ATOM 7431 O O . ARG B 1 287 ? -21.047 -0.246 23.438 1 80.38 287 ARG B O 1
ATOM 7438 N N . PRO B 1 288 ? -19.078 -1.55 23.453 1 82.19 288 PRO B N 1
ATOM 7439 C CA . PRO B 1 288 ? -18.453 -0.392 24.094 1 82.19 288 PRO B CA 1
ATOM 7440 C C . PRO B 1 288 ? -18.469 0.85 23.203 1 82.19 288 PRO B C 1
ATOM 7442 O O . PRO B 1 288 ? -18.594 1.971 23.703 1 82.19 288 PRO B O 1
ATOM 7445 N N . ARG B 1 289 ? -18.438 0.733 22.031 1 86.88 289 ARG B N 1
ATOM 7446 C CA . ARG B 1 289 ? -18.453 1.877 21.125 1 86.88 289 ARG B CA 1
ATOM 7447 C C . ARG B 1 289 ? -19.828 2.531 21.094 1 86.88 289 ARG B C 1
ATOM 7449 O O . ARG B 1 289 ? -19.938 3.758 21.016 1 86.88 289 ARG B O 1
ATOM 7456 N N . LEU B 1 290 ? -20.812 1.713 21.156 1 86.44 290 LEU B N 1
ATOM 7457 C CA . LEU B 1 290 ? -22.172 2.254 21.219 1 86.44 290 LEU B CA 1
ATOM 7458 C C . LEU B 1 290 ? -22.406 3.023 22.5 1 86.44 290 LEU B C 1
ATOM 7460 O O . LEU B 1 290 ? -23.047 4.078 22.5 1 86.44 290 LEU B O 1
ATOM 7464 N N . PHE B 1 291 ? -21.875 2.471 23.516 1 87.94 291 PHE B N 1
ATOM 7465 C CA . PHE B 1 291 ? -21.969 3.15 24.797 1 87.94 291 PHE B CA 1
ATOM 7466 C C . PHE B 1 291 ? -21.234 4.488 24.766 1 87.94 291 PHE B C 1
ATOM 7468 O O . PHE B 1 291 ? -21.766 5.504 25.219 1 87.94 291 PHE B O 1
ATOM 7475 N N . LEU B 1 292 ? -20.141 4.461 24.141 1 87.81 292 LEU B N 1
ATOM 7476 C CA . LEU B 1 292 ? -19.375 5.691 24.047 1 87.81 292 LEU B CA 1
ATOM 7477 C C . LEU B 1 292 ? -20.078 6.715 23.172 1 87.81 292 LEU B C 1
ATOM 7479 O O . LEU B 1 292 ? -20.047 7.914 23.453 1 87.81 292 LEU B O 1
ATOM 7483 N N . ARG B 1 293 ? -20.719 6.262 22.172 1 88.5 293 ARG B N 1
ATOM 7484 C CA . ARG B 1 293 ? -21.453 7.16 21.297 1 88.5 293 ARG B CA 1
ATOM 7485 C C . ARG B 1 293 ? -22.641 7.777 22.016 1 88.5 293 ARG B C 1
ATOM 7487 O O . ARG B 1 293 ? -22.984 8.938 21.781 1 88.5 293 ARG B O 1
ATOM 7494 N N . SER B 1 294 ? -23.234 7.016 22.875 1 90 294 SER B N 1
ATOM 7495 C CA . SER B 1 294 ? -24.359 7.531 23.641 1 90 294 SER B CA 1
ATOM 7496 C C . SER B 1 294 ? -23.891 8.586 24.656 1 90 294 SER B C 1
ATOM 7498 O O . SER B 1 294 ? -24.547 9.617 24.812 1 90 294 SER B O 1
ATOM 7500 N N . ILE B 1 295 ? -22.828 8.266 25.203 1 90.88 295 ILE B N 1
ATOM 7501 C CA . ILE B 1 295 ? -22.266 9.234 26.141 1 90.88 295 ILE B CA 1
ATOM 7502 C C . ILE B 1 295 ? -21.906 10.516 25.406 1 90.88 295 ILE B C 1
ATOM 7504 O O . ILE B 1 295 ? -22.172 11.617 25.891 1 90.88 295 ILE B O 1
ATOM 7508 N N . ASN B 1 296 ? -21.359 10.367 24.25 1 89.62 296 ASN B N 1
ATOM 7509 C CA . ASN B 1 296 ? -20.984 11.523 23.438 1 89.62 296 ASN B CA 1
ATOM 7510 C C . ASN B 1 296 ? -22.219 12.352 23.047 1 89.62 296 ASN B C 1
ATOM 7512 O O . ASN B 1 296 ? -22.172 13.586 23.094 1 89.62 296 ASN B O 1
ATOM 7516 N N . PHE B 1 297 ? -23.219 11.688 22.75 1 90.25 297 PHE B N 1
ATOM 7517 C CA . PHE B 1 297 ? -24.453 12.375 22.391 1 90.25 297 PHE B CA 1
ATOM 7518 C C . PHE B 1 297 ? -25.047 13.109 23.578 1 90.25 297 PHE B C 1
ATOM 7520 O O . PHE B 1 297 ? -25.453 14.266 23.469 1 90.25 297 PHE B O 1
ATOM 7527 N N . LEU B 1 298 ? -25 12.5 24.719 1 92.75 298 LEU B N 1
ATOM 7528 C CA . LEU B 1 298 ? -25.547 13.109 25.938 1 92.75 298 LEU B CA 1
ATOM 7529 C C . LEU B 1 298 ? -24.703 14.305 26.375 1 92.75 298 LEU B C 1
ATOM 7531 O O . LEU B 1 298 ? -25.25 15.32 26.812 1 92.75 298 LEU B O 1
ATOM 7535 N N . LEU B 1 299 ? -23.453 14.172 26.188 1 92.62 299 LEU B N 1
ATOM 7536 C CA . LEU B 1 299 ? -22.578 15.281 26.531 1 92.62 299 LEU B CA 1
ATOM 7537 C C . LEU B 1 299 ? -22.812 16.469 25.625 1 92.62 299 LEU B C 1
ATOM 7539 O O . LEU B 1 299 ? -22.844 17.609 26.078 1 92.62 299 LEU B O 1
ATOM 7543 N N . SER B 1 300 ? -23.047 16.219 24.391 1 90.56 300 SER B N 1
ATOM 7544 C CA . SER B 1 300 ? -23.281 17.297 23.438 1 90.56 300 SER B CA 1
ATOM 7545 C C . SER B 1 300 ? -24.625 17.969 23.688 1 90.56 300 SER B C 1
ATOM 7547 O O . SER B 1 300 ? -24.734 19.203 23.625 1 90.56 300 SER B O 1
ATOM 7549 N N . VAL B 1 301 ? -25.609 17.219 24.016 1 92.62 301 VAL B N 1
ATOM 7550 C CA . VAL B 1 301 ? -26.938 17.766 24.281 1 92.62 301 VAL B CA 1
ATOM 7551 C C . VAL B 1 301 ? -26.906 18.547 25.578 1 92.62 301 VAL B C 1
ATOM 7553 O O . VAL B 1 301 ? -27.469 19.641 25.656 1 92.62 301 VAL B O 1
ATOM 7556 N N . SER B 1 302 ? -26.234 17.969 26.516 1 92.88 302 SER B N 1
ATOM 7557 C CA . SER B 1 302 ? -26.125 18.656 27.797 1 92.88 302 SER B CA 1
ATOM 7558 C C . SER B 1 302 ? -25.375 19.984 27.656 1 92.88 302 SER B C 1
ATOM 7560 O O . SER B 1 302 ? -25.734 20.984 28.266 1 92.88 302 SER B O 1
ATOM 7562 N N . ALA B 1 303 ? -24.375 19.938 26.859 1 91.88 303 ALA B N 1
ATOM 7563 C CA . ALA B 1 303 ? -23.609 21.172 26.625 1 91.88 303 ALA B CA 1
ATOM 7564 C C . ALA B 1 303 ? -24.453 22.203 25.906 1 91.88 303 ALA B C 1
ATOM 7566 O O . ALA B 1 303 ? -24.375 23.406 26.219 1 91.88 303 ALA B O 1
ATOM 7567 N N . LEU B 1 304 ? -25.297 21.797 24.984 1 93.12 304 LEU B N 1
ATOM 7568 C CA . LEU B 1 304 ? -26.172 22.719 24.266 1 93.12 304 LEU B CA 1
ATOM 7569 C C . LEU B 1 304 ? -27.203 23.328 25.219 1 93.12 304 LEU B C 1
ATOM 7571 O O . LEU B 1 304 ? -27.453 24.531 25.188 1 93.12 304 LEU B O 1
ATOM 7575 N N . LEU B 1 305 ? -27.75 22.578 26.078 1 93.44 305 LEU B N 1
ATOM 7576 C CA . LEU B 1 305 ? -28.75 23.047 27.031 1 93.44 305 LEU B CA 1
ATOM 7577 C C . LEU B 1 305 ? -28.109 23.984 28.047 1 93.44 305 LEU B C 1
ATOM 7579 O O . LEU B 1 305 ? -28.672 25.031 28.375 1 93.44 305 LEU B O 1
ATOM 7583 N N . ALA B 1 306 ? -26.969 23.594 28.516 1 91.81 306 ALA B N 1
ATOM 7584 C CA . ALA B 1 306 ? -26.25 24.438 29.469 1 91.81 306 ALA B CA 1
ATOM 7585 C C . ALA B 1 306 ? -25.891 25.781 28.844 1 91.81 306 ALA B C 1
ATOM 7587 O O . ALA B 1 306 ? -25.984 26.828 29.484 1 91.81 306 ALA B O 1
ATOM 7588 N N . PHE B 1 307 ? -25.484 25.719 27.641 1 91.75 307 PHE B N 1
ATOM 7589 C CA . PHE B 1 307 ? -25.125 26.953 26.938 1 91.75 307 PHE B CA 1
ATOM 7590 C C . PHE B 1 307 ? -26.359 27.828 26.734 1 91.75 307 PHE B C 1
ATOM 7592 O O . PHE B 1 307 ? -26.281 29.047 26.844 1 91.75 307 PHE B O 1
ATOM 7599 N N . TRP B 1 308 ? -27.453 27.188 26.469 1 91 308 TRP B N 1
ATOM 7600 C CA . TRP B 1 308 ? -28.703 27.922 26.297 1 91 308 TRP B CA 1
ATOM 7601 C C . TRP B 1 308 ? -29.094 28.641 27.578 1 91 308 TRP B C 1
ATOM 7603 O O . TRP B 1 308 ? -29.484 29.812 27.531 1 91 308 TRP B O 1
ATOM 7613 N N . ILE B 1 309 ? -28.875 28.062 28.688 1 88.75 309 ILE B N 1
ATOM 7614 C CA . ILE B 1 309 ? -29.203 28.656 29.969 1 88.75 309 ILE B CA 1
ATOM 7615 C C . ILE B 1 309 ? -28.219 29.797 30.281 1 88.75 309 ILE B C 1
ATOM 7617 O O . ILE B 1 309 ? -28.625 30.875 30.734 1 88.75 309 ILE B O 1
ATOM 7621 N N . MET B 1 310 ? -27.016 29.578 29.969 1 86.06 310 MET B N 1
ATOM 7622 C CA . MET B 1 310 ? -25.984 30.578 30.25 1 86.06 310 MET B CA 1
ATOM 7623 C C . MET B 1 310 ? -26.141 31.797 29.344 1 86.06 310 MET B C 1
ATOM 7625 O O . MET B 1 310 ? -26.016 32.938 29.797 1 86.06 310 MET B O 1
ATOM 7629 N N . ALA B 1 311 ? -26.266 31.578 28.031 1 82.5 311 ALA B N 1
ATOM 7630 C CA . ALA B 1 311 ? -26.344 32.656 27.047 1 82.5 311 ALA B CA 1
ATOM 7631 C C . ALA B 1 311 ? -27.547 33.562 27.344 1 82.5 311 ALA B C 1
ATOM 7633 O O . ALA B 1 311 ? -27.5 34.781 27.047 1 82.5 311 ALA B O 1
ATOM 7634 N N . ARG B 1 312 ? -28.547 33.156 27.922 1 81.12 312 ARG B N 1
ATOM 7635 C CA . ARG B 1 312 ? -29.719 33.969 28.266 1 81.12 312 ARG B CA 1
ATOM 7636 C C . ARG B 1 312 ? -29.422 34.906 29.422 1 81.12 312 ARG B C 1
ATOM 7638 O O . ARG B 1 312 ? -29.969 36 29.484 1 81.12 312 ARG B O 1
ATOM 7645 N N . ASN B 1 313 ? -28.5 34.469 30.25 1 73.06 313 ASN B N 1
ATOM 7646 C CA . ASN B 1 313 ? -28.266 35.219 31.453 1 73.06 313 ASN B CA 1
ATOM 7647 C C . ASN B 1 313 ? -27.047 36.125 31.328 1 73.06 313 ASN B C 1
ATOM 7649 O O . ASN B 1 313 ? -26.781 36.969 32.188 1 73.06 313 ASN B O 1
ATOM 7653 N N . SER B 1 314 ? -26.156 35.844 30.312 1 69.62 314 SER B N 1
ATOM 7654 C CA . SER B 1 314 ? -24.922 36.594 30.266 1 69.62 314 SER B CA 1
ATOM 7655 C C . SER B 1 314 ? -24.906 37.562 29.094 1 69.62 314 SER B C 1
ATOM 7657 O O . SER B 1 314 ? -25.172 37.188 27.953 1 69.62 314 SER B O 1
ATOM 7659 N N . LYS B 1 315 ? -24.844 38.875 29.266 1 66.06 315 LYS B N 1
ATOM 7660 C CA . LYS B 1 315 ? -24.734 39.906 28.266 1 66.06 315 LYS B CA 1
ATOM 7661 C C . LYS B 1 315 ? -23.266 40.188 27.922 1 66.06 315 LYS B C 1
ATOM 7663 O O . LYS B 1 315 ? -22.953 41.125 27.203 1 66.06 315 LYS B O 1
ATOM 7668 N N . ALA B 1 316 ? -22.422 39.25 28.312 1 68.69 316 ALA B N 1
ATOM 7669 C CA . ALA B 1 316 ? -21.016 39.562 28.219 1 68.69 316 ALA B CA 1
ATOM 7670 C C . ALA B 1 316 ? -20.438 39.094 26.875 1 68.69 316 ALA B C 1
ATOM 7672 O O . ALA B 1 316 ? -19.359 39.562 26.469 1 68.69 316 ALA B O 1
ATOM 7673 N N . TYR B 1 317 ? -21.266 38.344 26.094 1 76.75 317 TYR B N 1
ATOM 7674 C CA . TYR B 1 317 ? -20.688 37.812 24.875 1 76.75 317 TYR B CA 1
ATOM 7675 C C . TYR B 1 317 ? -21.266 38.5 23.641 1 76.75 317 TYR B C 1
ATOM 7677 O O . TYR B 1 317 ? -22.391 39.031 23.688 1 76.75 317 TYR B O 1
ATOM 7685 N N . SER B 1 318 ? -20.391 38.656 22.625 1 82.12 318 SER B N 1
ATOM 7686 C CA . SER B 1 318 ? -20.875 39.219 21.375 1 82.12 318 SER B CA 1
ATOM 7687 C C . SER B 1 318 ? -21.969 38.375 20.75 1 82.12 318 SER B C 1
ATOM 7689 O O . SER B 1 318 ? -21.938 37.156 20.859 1 82.12 318 SER B O 1
ATOM 7691 N N . GLU B 1 319 ? -22.953 39 20.172 1 84.75 319 GLU B N 1
ATOM 7692 C CA . GLU B 1 319 ? -24.094 38.281 19.562 1 84.75 319 GLU B CA 1
ATOM 7693 C C . GLU B 1 319 ? -23.625 37.344 18.469 1 84.75 319 GLU B C 1
ATOM 7695 O O . GLU B 1 319 ? -24.172 36.25 18.312 1 84.75 319 GLU B O 1
ATOM 7700 N N . ILE B 1 320 ? -22.656 37.75 17.688 1 87 320 ILE B N 1
ATOM 7701 C CA . ILE B 1 320 ? -22.156 36.906 16.609 1 87 320 ILE B CA 1
ATOM 7702 C C . ILE B 1 320 ? -21.5 35.656 17.203 1 87 320 ILE B C 1
ATOM 7704 O O . ILE B 1 320 ? -21.688 34.562 16.688 1 87 320 ILE B O 1
ATOM 7708 N N . ASP B 1 321 ? -20.781 35.812 18.297 1 88.25 321 ASP B N 1
ATOM 7709 C CA . ASP B 1 321 ? -20.125 34.688 18.922 1 88.25 321 ASP B CA 1
ATOM 7710 C C . ASP B 1 321 ? -21.141 33.719 19.531 1 88.25 321 ASP B C 1
ATOM 7712 O O . ASP B 1 321 ? -20.938 32.5 19.516 1 88.25 321 ASP B O 1
ATOM 7716 N N . ILE B 1 322 ? -22.219 34.312 20 1 89.75 322 ILE B N 1
ATOM 7717 C CA . ILE B 1 322 ? -23.281 33.469 20.547 1 89.75 322 ILE B CA 1
ATOM 7718 C C . ILE B 1 322 ? -23.938 32.688 19.406 1 89.75 322 ILE B C 1
ATOM 7720 O O . ILE B 1 322 ? -24.188 31.484 19.547 1 89.75 322 ILE B O 1
ATOM 7724 N N . THR B 1 323 ? -24.156 33.344 18.297 1 91.56 323 THR B N 1
ATOM 7725 C CA . THR B 1 323 ? -24.781 32.656 17.156 1 91.56 323 THR B CA 1
ATOM 7726 C C . THR B 1 323 ? -23.875 31.562 16.625 1 91.56 323 THR B C 1
ATOM 7728 O O . THR B 1 323 ? -24.344 30.453 16.328 1 91.56 323 THR B O 1
ATOM 7731 N N . ILE B 1 324 ? -22.609 31.812 16.531 1 92.19 324 ILE B N 1
ATOM 7732 C CA . ILE B 1 324 ? -21.656 30.828 16.031 1 92.19 324 ILE B CA 1
ATOM 7733 C C . ILE B 1 324 ? -21.594 29.641 17 1 92.19 324 ILE B C 1
ATOM 7735 O O . ILE B 1 324 ? -21.547 28.484 16.562 1 92.19 324 ILE B O 1
ATOM 7739 N N . SER B 1 325 ? -21.594 29.953 18.266 1 91.62 325 SER B N 1
ATOM 7740 C CA . SER B 1 325 ? -21.547 28.891 19.266 1 91.62 325 SER B CA 1
ATOM 7741 C C . SER B 1 325 ? -22.797 28.016 19.188 1 91.62 325 SER B C 1
ATOM 7743 O O . SER B 1 325 ? -22.719 26.797 19.344 1 91.62 325 SER B O 1
ATOM 7745 N N . TYR B 1 326 ? -23.953 28.656 18.906 1 92.62 326 TYR B N 1
ATOM 7746 C CA . TYR B 1 326 ? -25.172 27.891 18.719 1 92.62 326 TYR B CA 1
ATOM 7747 C C . TYR B 1 326 ? -25.078 27.016 17.469 1 92.62 326 TYR B C 1
ATOM 7749 O O . TYR B 1 326 ? -25.531 25.859 17.484 1 92.62 326 TYR B O 1
ATOM 7757 N N . LEU B 1 327 ? -24.5 27.516 16.469 1 93.88 327 LEU B N 1
ATOM 7758 C CA . LEU B 1 327 ? -24.359 26.75 15.242 1 93.88 327 LEU B CA 1
ATOM 7759 C C . LEU B 1 327 ? -23.422 25.562 15.438 1 93.88 327 LEU B C 1
ATOM 7761 O O . LEU B 1 327 ? -23.688 24.484 14.922 1 93.88 327 LEU B O 1
ATOM 7765 N N . LEU B 1 328 ? -22.406 25.828 16.156 1 93.88 328 LEU B N 1
ATOM 7766 C CA . LEU B 1 328 ? -21.438 24.766 16.391 1 93.88 328 LEU B CA 1
ATOM 7767 C C . LEU B 1 328 ? -22.016 23.672 17.266 1 93.88 328 LEU B C 1
ATOM 7769 O O . LEU B 1 328 ? -21.953 22.484 16.922 1 93.88 328 LEU B O 1
ATOM 7773 N N . LEU B 1 329 ? -22.609 24.062 18.359 1 92.88 329 LEU B N 1
ATOM 7774 C CA . LEU B 1 329 ? -23.188 23.078 19.281 1 92.88 329 LEU B CA 1
ATOM 7775 C C . LEU B 1 329 ? -24.406 22.422 18.672 1 92.88 329 LEU B C 1
ATOM 7777 O O . LEU B 1 329 ? -24.562 21.203 18.734 1 92.88 329 LEU B O 1
ATOM 7781 N N . GLY B 1 330 ? -25.266 23.219 18.109 1 91.75 330 GLY B N 1
ATOM 7782 C CA . GLY B 1 330 ? -26.422 22.656 17.438 1 91.75 330 GLY B CA 1
ATOM 7783 C C . GLY B 1 330 ? -26.062 21.766 16.25 1 91.75 330 GLY B C 1
ATOM 7784 O O . GLY B 1 330 ? -26.688 20.734 16.047 1 91.75 330 GLY B O 1
ATOM 7785 N N . GLY B 1 331 ? -25.094 22.219 15.484 1 91.19 331 GLY B N 1
ATOM 7786 C CA . GLY B 1 331 ? -24.609 21.406 14.383 1 91.19 331 GLY B CA 1
ATOM 7787 C C . GLY B 1 331 ? -24.078 20.047 14.828 1 91.19 331 GLY B C 1
ATOM 7788 O O . GLY B 1 331 ? -24.328 19.031 14.172 1 91.19 331 GLY B O 1
ATOM 7789 N N . ALA B 1 332 ? -23.359 20.047 15.906 1 90.31 332 ALA B N 1
ATOM 7790 C CA . ALA B 1 332 ? -22.844 18.797 16.438 1 90.31 332 ALA B CA 1
ATOM 7791 C C . ALA B 1 332 ? -23.969 17.844 16.812 1 90.31 332 ALA B C 1
ATOM 7793 O O . ALA B 1 332 ? -23.906 16.641 16.516 1 90.31 332 ALA B O 1
ATOM 7794 N N . VAL B 1 333 ? -24.984 18.328 17.391 1 91.5 333 VAL B N 1
ATOM 7795 C CA . VAL B 1 333 ? -26.109 17.516 17.812 1 91.5 333 VAL B CA 1
ATOM 7796 C C . VAL B 1 333 ? -26.859 17 16.578 1 91.5 333 VAL B C 1
ATOM 7798 O O . VAL B 1 333 ? -27.203 15.812 16.516 1 91.5 333 VAL B O 1
ATOM 7801 N N . VAL B 1 334 ? -27.031 17.844 15.656 1 92.38 334 VAL B N 1
ATOM 7802 C CA . VAL B 1 334 ? -27.75 17.438 14.453 1 92.38 334 VAL B CA 1
ATOM 7803 C C . VAL B 1 334 ? -26.969 16.375 13.703 1 92.38 334 VAL B C 1
ATOM 7805 O O . VAL B 1 334 ? -27.547 15.406 13.203 1 92.38 334 VAL B O 1
ATOM 7808 N N . LEU B 1 335 ? -25.719 16.547 13.648 1 89.81 335 LEU B N 1
ATOM 7809 C CA . LEU B 1 335 ? -24.891 15.562 12.961 1 89.81 335 LEU B CA 1
ATOM 7810 C C . LEU B 1 335 ? -24.922 14.219 13.688 1 89.81 335 LEU B C 1
ATOM 7812 O O . LEU B 1 335 ? -24.922 13.164 13.047 1 89.81 335 LEU B O 1
ATOM 7816 N N . ASP B 1 336 ? -25 14.266 14.922 1 88.44 336 ASP B N 1
ATOM 7817 C CA . ASP B 1 336 ? -25.078 13.031 15.695 1 88.44 336 ASP B CA 1
ATOM 7818 C C . ASP B 1 336 ? -26.438 12.344 15.477 1 88.44 336 ASP B C 1
ATOM 7820 O O . ASP B 1 336 ? -26.484 11.117 15.328 1 88.44 336 ASP B O 1
ATOM 7824 N N . ILE B 1 337 ? -27.406 13.109 15.445 1 88.5 337 ILE B N 1
ATOM 7825 C CA . ILE B 1 337 ? -28.719 12.547 15.188 1 88.5 337 ILE B CA 1
ATOM 7826 C C . ILE B 1 337 ? -28.766 11.938 13.789 1 88.5 337 ILE B C 1
ATOM 7828 O O . ILE B 1 337 ? -29.266 10.82 13.609 1 88.5 337 ILE B O 1
ATOM 7832 N N . TYR B 1 338 ? -28.172 12.602 12.945 1 85.94 338 TYR B N 1
ATOM 7833 C CA . TYR B 1 338 ? -28.109 12.094 11.578 1 85.94 338 TYR B CA 1
ATOM 7834 C C . TYR B 1 338 ? -27.344 10.781 11.523 1 85.94 338 TYR B C 1
ATOM 7836 O O . TYR B 1 338 ? -27.781 9.828 10.875 1 85.94 338 TYR B O 1
ATOM 7844 N N . SER B 1 339 ? -26.344 10.758 12.188 1 81.94 339 SER B N 1
ATOM 7845 C CA . SER B 1 339 ? -25.516 9.555 12.195 1 81.94 339 SER B CA 1
ATOM 7846 C C . SER B 1 339 ? -26.234 8.383 12.844 1 81.94 339 SER B C 1
ATOM 7848 O O . SER B 1 339 ? -26.094 7.238 12.414 1 81.94 339 SER B O 1
ATOM 7850 N N . VAL B 1 340 ? -27.031 8.664 13.789 1 80.75 340 VAL B N 1
ATOM 7851 C CA . VAL B 1 340 ? -27.781 7.621 14.469 1 80.75 340 VAL B CA 1
ATOM 7852 C C . VAL B 1 340 ? -28.875 7.094 13.539 1 80.75 340 VAL B C 1
ATOM 7854 O O . VAL B 1 340 ? -29.109 5.883 13.461 1 80.75 340 VAL B O 1
ATOM 7857 N N . ILE B 1 341 ? -29.438 7.938 12.875 1 81.38 341 ILE B N 1
ATOM 7858 C CA . ILE B 1 341 ? -30.469 7.527 11.945 1 81.38 341 ILE B CA 1
ATOM 7859 C C . ILE B 1 341 ? -29.875 6.652 10.844 1 81.38 341 ILE B C 1
ATOM 7861 O O . ILE B 1 341 ? -30.406 5.59 10.523 1 81.38 341 ILE B O 1
ATOM 7865 N N . TRP B 1 342 ? -28.781 7.051 10.438 1 80.25 342 TRP B N 1
ATOM 7866 C CA . TRP B 1 342 ? -28.109 6.289 9.383 1 80.25 342 TRP B CA 1
ATOM 7867 C C . TRP B 1 342 ? -27.625 4.945 9.906 1 80.25 342 TRP B C 1
ATOM 7869 O O . TRP B 1 342 ? -27.609 3.951 9.18 1 80.25 342 TRP B O 1
ATOM 7879 N N . MET B 1 343 ? -27.203 4.98 11.062 1 81.12 343 MET B N 1
ATOM 7880 C CA . MET B 1 343 ? -26.781 3.732 11.688 1 81.12 343 MET B CA 1
ATOM 7881 C C . MET B 1 343 ? -27.969 2.775 11.844 1 81.12 343 MET B C 1
ATOM 7883 O O . MET B 1 343 ? -27.828 1.573 11.602 1 81.12 343 MET B O 1
ATOM 7887 N N . LEU B 1 344 ? -29.078 3.332 12.141 1 78.44 344 LEU B N 1
ATOM 7888 C CA . LEU B 1 344 ? -30.266 2.506 12.336 1 78.44 344 LEU B CA 1
ATOM 7889 C C . LEU B 1 344 ? -30.766 1.943 11.008 1 78.44 344 LEU B C 1
ATOM 7891 O O . LEU B 1 344 ? -31.312 0.841 10.969 1 78.44 344 LEU B O 1
ATOM 7895 N N . LEU B 1 345 ? -30.469 2.639 9.992 1 80.94 345 LEU B N 1
ATOM 7896 C CA . LEU B 1 345 ? -30.906 2.211 8.672 1 80.94 345 LEU B CA 1
ATOM 7897 C C . LEU B 1 345 ? -29.812 1.435 7.953 1 80.94 345 LEU B C 1
ATOM 7899 O O . LEU B 1 345 ? -29.969 1.063 6.789 1 80.94 345 LEU B O 1
ATOM 7903 N N . SER B 1 346 ? -28.828 1.151 8.602 1 82.62 346 SER B N 1
ATOM 7904 C CA . SER B 1 346 ? -27.703 0.464 7.977 1 82.62 346 SER B CA 1
ATOM 7905 C C . SER B 1 346 ? -27.953 -1.037 7.887 1 82.62 346 SER B C 1
ATOM 7907 O O . SER B 1 346 ? -28.781 -1.578 8.617 1 82.62 346 SER B O 1
ATOM 7909 N N . ASP B 1 347 ? -27.203 -1.656 6.988 1 85.62 347 ASP B N 1
ATOM 7910 C CA . ASP B 1 347 ? -27.297 -3.104 6.82 1 85.62 347 ASP B CA 1
ATOM 7911 C C . ASP B 1 347 ? -26.844 -3.836 8.078 1 85.62 347 ASP B C 1
ATOM 7913 O O . ASP B 1 347 ? -27.359 -4.902 8.406 1 85.62 347 ASP B O 1
ATOM 7917 N N . TRP B 1 348 ? -26.016 -3.262 8.836 1 87.56 348 TRP B N 1
ATOM 7918 C CA . TRP B 1 348 ? -25.5 -3.875 10.055 1 87.56 348 TRP B CA 1
ATOM 7919 C C . TRP B 1 348 ? -26.594 -3.949 11.125 1 87.56 348 TRP B C 1
ATOM 7921 O O . TRP B 1 348 ? -26.734 -4.973 11.789 1 87.56 348 TRP B O 1
ATOM 7931 N N . THR B 1 349 ? -27.266 -2.906 11.234 1 85.12 349 THR B N 1
ATOM 7932 C CA . THR B 1 349 ? -28.328 -2.875 12.234 1 85.12 349 THR B CA 1
ATOM 7933 C C . THR B 1 349 ? -29.469 -3.803 11.836 1 85.12 349 THR B C 1
ATOM 7935 O O . THR B 1 349 ? -30.047 -4.496 12.68 1 85.12 349 THR B O 1
ATOM 7938 N N . MET B 1 350 ? -29.75 -3.818 10.602 1 85 350 MET B N 1
ATOM 7939 C CA . MET B 1 350 ? -30.812 -4.707 10.133 1 85 350 MET B CA 1
ATOM 7940 C C . MET B 1 350 ? -30.422 -6.168 10.336 1 85 350 MET B C 1
ATOM 7942 O O . MET B 1 350 ? -31.281 -7.004 10.633 1 85 350 MET B O 1
ATOM 7946 N N . LEU B 1 351 ? -29.172 -6.391 10.133 1 87.5 351 LEU B N 1
ATOM 7947 C CA . LEU B 1 351 ? -28.656 -7.734 10.383 1 87.5 351 LEU B CA 1
ATOM 7948 C C . LEU B 1 351 ? -28.828 -8.117 11.852 1 87.5 351 LEU B C 1
ATOM 7950 O O . LEU B 1 351 ? -29.25 -9.234 12.156 1 87.5 351 LEU B O 1
ATOM 7954 N N . TRP B 1 352 ? -28.641 -7.219 12.719 1 84.19 352 TRP B N 1
ATOM 7955 C CA . TRP B 1 352 ? -28.734 -7.465 14.148 1 84.19 352 TRP B CA 1
ATOM 7956 C C . TRP B 1 352 ? -30.188 -7.594 14.594 1 84.19 352 TRP B C 1
ATOM 7958 O O . TRP B 1 352 ? -30.516 -8.477 15.391 1 84.19 352 TRP B O 1
ATOM 7968 N N . LEU B 1 353 ? -31.016 -6.797 14.023 1 83.44 353 LEU B N 1
ATOM 7969 C CA . LEU B 1 353 ? -32.438 -6.789 14.406 1 83.44 353 LEU B CA 1
ATOM 7970 C C . LEU B 1 353 ? -33.125 -8.039 13.906 1 83.44 353 LEU B C 1
ATOM 7972 O O . LEU B 1 353 ? -34.062 -8.547 14.555 1 83.44 353 LEU B O 1
ATOM 7976 N N . SER B 1 354 ? -32.656 -8.516 12.836 1 83.5 354 SER B N 1
ATOM 7977 C CA . SER B 1 354 ? -33.312 -9.672 12.234 1 83.5 354 SER B CA 1
ATOM 7978 C C . SER B 1 354 ? -32.844 -10.977 12.875 1 83.5 354 SER B C 1
ATOM 7980 O O . SER B 1 354 ? -33.5 -12.016 12.719 1 83.5 354 SER B O 1
ATOM 7982 N N . LYS B 1 355 ? -31.719 -10.883 13.5 1 76.81 355 LYS B N 1
ATOM 7983 C CA . LYS B 1 355 ? -31.219 -12.078 14.164 1 76.81 355 LYS B CA 1
ATOM 7984 C C . LYS B 1 355 ? -31.969 -12.359 15.461 1 76.81 355 LYS B C 1
ATOM 7986 O O . LYS B 1 355 ? -32.219 -13.516 15.797 1 76.81 355 LYS B O 1
ATOM 7991 N N . LYS B 1 356 ? -32.344 -11.25 16.203 1 67.62 356 LYS B N 1
ATOM 7992 C CA . LYS B 1 356 ? -32.969 -11.383 17.516 1 67.62 356 LYS B CA 1
ATOM 7993 C C . LYS B 1 356 ? -34.469 -11.648 17.406 1 67.62 356 LYS B C 1
ATOM 7995 O O . LYS B 1 356 ? -35.156 -10.961 16.672 1 67.62 356 LYS B O 1
ATOM 8000 N N . ARG B 1 357 ? -34.844 -12.695 17.906 1 69.12 357 ARG B N 1
ATOM 8001 C CA . ARG B 1 357 ? -36.281 -13.023 17.906 1 69.12 357 ARG B CA 1
ATOM 8002 C C . ARG B 1 357 ? -37 -12.273 19.031 1 69.12 357 ARG B C 1
ATOM 8004 O O . ARG B 1 357 ? -37.844 -12.844 19.703 1 69.12 357 ARG B O 1
ATOM 8011 N N . GLU B 1 358 ? -36.438 -11.148 19.219 1 77.5 358 GLU B N 1
ATOM 8012 C CA . GLU B 1 358 ? -37.188 -10.375 20.219 1 77.5 358 GLU B CA 1
ATOM 8013 C C . GLU B 1 358 ? -38.344 -9.602 19.578 1 77.5 358 GLU B C 1
ATOM 8015 O O . GLU B 1 358 ? -38.188 -9.102 18.453 1 77.5 358 GLU B O 1
ATOM 8020 N N . PRO B 1 359 ? -39.406 -9.656 20.219 1 81.31 359 PRO B N 1
ATOM 8021 C CA . PRO B 1 359 ? -40.594 -9.023 19.656 1 81.31 359 PRO B CA 1
ATOM 8022 C C . PRO B 1 359 ? -40.375 -7.555 19.297 1 81.31 359 PRO B C 1
ATOM 8024 O O . PRO B 1 359 ? -40.844 -7.086 18.266 1 81.31 359 PRO B O 1
ATOM 8027 N N . LEU B 1 360 ? -39.656 -6.898 20.172 1 81.31 360 LEU B N 1
ATOM 8028 C CA . LEU B 1 360 ? -39.406 -5.488 19.875 1 81.31 360 LEU B CA 1
ATOM 8029 C C . LEU B 1 360 ? -38.594 -5.336 18.594 1 81.31 360 LEU B C 1
ATOM 8031 O O . LEU B 1 360 ? -38.844 -4.457 17.781 1 81.31 360 LEU B O 1
ATOM 8035 N N . ALA B 1 361 ? -37.625 -6.098 18.5 1 80.5 361 ALA B N 1
ATOM 8036 C CA . ALA B 1 361 ? -36.781 -6.062 17.312 1 80.5 361 ALA B CA 1
ATOM 8037 C C . ALA B 1 361 ? -37.594 -6.41 16.062 1 80.5 361 ALA B C 1
ATOM 8039 O O . ALA B 1 361 ? -37.406 -5.805 15.008 1 80.5 361 ALA B O 1
ATOM 8040 N N . GLU B 1 362 ? -38.469 -7.23 16.219 1 80.56 362 GLU B N 1
ATOM 8041 C CA . GLU B 1 362 ? -39.281 -7.648 15.086 1 80.56 362 GLU B CA 1
ATOM 8042 C C . GLU B 1 362 ? -40.219 -6.531 14.656 1 80.56 362 GLU B C 1
ATOM 8044 O O . GLU B 1 362 ? -40.469 -6.344 13.461 1 80.56 362 GLU B O 1
ATOM 8049 N N . SER B 1 363 ? -40.688 -5.867 15.609 1 82.75 363 SER B N 1
ATOM 8050 C CA . SER B 1 363 ? -41.594 -4.762 15.297 1 82.75 363 SER B CA 1
ATOM 8051 C C . SER B 1 363 ? -40.875 -3.641 14.57 1 82.75 363 SER B C 1
ATOM 8053 O O . SER B 1 363 ? -41.406 -3.051 13.625 1 82.75 363 SER B O 1
ATOM 8055 N N . ILE B 1 364 ? -39.719 -3.42 15.016 1 80.62 364 ILE B N 1
ATOM 8056 C CA . ILE B 1 364 ? -38.938 -2.369 14.383 1 80.62 364 ILE B CA 1
ATOM 8057 C C . ILE B 1 364 ? -38.594 -2.775 12.953 1 80.62 364 ILE B C 1
ATOM 8059 O O . ILE B 1 364 ? -38.688 -1.963 12.031 1 80.62 364 ILE B O 1
ATOM 8063 N N . CYS B 1 365 ? -38.219 -3.959 12.859 1 78.19 365 CYS B N 1
ATOM 8064 C CA . CYS B 1 365 ? -37.875 -4.469 11.539 1 78.19 365 CYS B CA 1
ATOM 8065 C C . CYS B 1 365 ? -39.062 -4.402 10.594 1 78.19 365 CYS B C 1
ATOM 8067 O O . CYS B 1 365 ? -38.938 -4.008 9.438 1 78.19 365 CYS B O 1
ATOM 8069 N N . GLN B 1 366 ? -40.156 -4.734 11.141 1 78.81 366 GLN B N 1
ATOM 8070 C CA . GLN B 1 366 ? -41.375 -4.711 10.336 1 78.81 366 GLN B CA 1
ATOM 8071 C C . GLN B 1 366 ? -41.75 -3.287 9.922 1 78.81 366 GLN B C 1
ATOM 8073 O O . GLN B 1 366 ? -42.188 -3.055 8.805 1 78.81 366 GLN B O 1
ATOM 8078 N N . PHE B 1 367 ? -41.438 -2.512 10.797 1 81.38 367 PHE B N 1
ATOM 8079 C CA . PHE B 1 367 ? -41.719 -1.109 10.508 1 81.38 367 PHE B CA 1
ATOM 8080 C C . PHE B 1 367 ? -40.812 -0.599 9.391 1 81.38 367 PHE B C 1
ATOM 8082 O O . PHE B 1 367 ? -41.281 0.095 8.484 1 81.38 367 PHE B O 1
ATOM 8089 N N . ILE B 1 368 ? -39.656 -0.924 9.445 1 77.81 368 ILE B N 1
ATOM 8090 C CA . ILE B 1 368 ? -38.688 -0.458 8.469 1 77.81 368 ILE B CA 1
ATOM 8091 C C . ILE B 1 368 ? -39 -1.066 7.102 1 77.81 368 ILE B C 1
ATOM 8093 O O . ILE B 1 368 ? -38.969 -0.369 6.086 1 77.81 368 ILE B O 1
ATOM 8097 N N . TYR B 1 369 ? -39.375 -2.301 7.09 1 75.25 369 TYR B N 1
ATOM 8098 C CA . TYR B 1 369 ? -39.625 -2.977 5.82 1 75.25 369 TYR B CA 1
ATOM 8099 C C . TYR B 1 369 ? -40.969 -2.564 5.242 1 75.25 369 TYR B C 1
ATOM 8101 O O . TYR B 1 369 ? -41.156 -2.578 4.027 1 75.25 369 TYR B O 1
ATOM 8109 N N . SER B 1 370 ? -41.844 -2.211 6.109 1 78.06 370 SER B N 1
ATOM 8110 C CA . SER B 1 370 ? -43.156 -1.834 5.66 1 78.06 370 SER B CA 1
ATOM 8111 C C . SER B 1 370 ? -43.188 -0.395 5.156 1 78.06 370 SER B C 1
ATOM 8113 O O . SER B 1 370 ? -44.031 -0.04 4.324 1 78.06 370 SER B O 1
ATOM 8115 N N . SER B 1 371 ? -42.281 0.309 5.672 1 78 371 SER B N 1
ATOM 8116 C CA . SER B 1 371 ? -42.219 1.694 5.215 1 78 371 SER B CA 1
ATOM 8117 C C . SER B 1 371 ? -41.5 1.807 3.869 1 78 371 SER B C 1
ATOM 8119 O O . SER B 1 371 ? -40.344 1.452 3.75 1 78 371 SER B O 1
ATOM 8121 N N . ARG B 1 372 ? -42.312 2.148 2.83 1 65.25 372 ARG B N 1
ATOM 8122 C CA . ARG B 1 372 ? -41.781 2.25 1.466 1 65.25 372 ARG B CA 1
ATOM 8123 C C . ARG B 1 372 ? -40.625 3.211 1.39 1 65.25 372 ARG B C 1
ATOM 8125 O O . ARG B 1 372 ? -39.656 2.961 0.664 1 65.25 372 ARG B O 1
ATOM 8132 N N . TRP B 1 373 ? -40.781 4.215 2.172 1 71.69 373 TRP B N 1
ATOM 8133 C CA . TRP B 1 373 ? -39.75 5.258 2.137 1 71.69 373 TRP B CA 1
ATOM 8134 C C . TRP B 1 373 ? -38.438 4.766 2.758 1 71.69 373 TRP B C 1
ATOM 8136 O O . TRP B 1 373 ? -37.375 4.934 2.178 1 71.69 373 TRP B O 1
ATOM 8146 N N . LEU B 1 374 ? -38.562 4.207 3.863 1 73.5 374 LEU B N 1
ATOM 8147 C CA . LEU B 1 374 ? -37.375 3.725 4.555 1 73.5 374 LEU B CA 1
ATOM 8148 C C . LEU B 1 374 ? -36.75 2.555 3.801 1 73.5 374 LEU B C 1
ATOM 8150 O O . LEU B 1 374 ? -35.531 2.436 3.736 1 73.5 374 LEU B O 1
ATOM 8154 N N . SER B 1 375 ? -37.562 1.842 3.15 1 67 375 SER B N 1
ATOM 8155 C CA . SER B 1 375 ? -37.094 0.696 2.389 1 67 375 SER B CA 1
ATOM 8156 C C . SER B 1 375 ? -36.312 1.143 1.146 1 67 375 SER B C 1
ATOM 8158 O O . SER B 1 375 ? -35.344 0.519 0.766 1 67 375 SER B O 1
ATOM 8160 N N . SER B 1 376 ? -36.812 2.217 0.591 1 68.25 376 SER B N 1
ATOM 8161 C CA . SER B 1 376 ? -36.156 2.73 -0.597 1 68.25 376 SER B CA 1
ATOM 8162 C C . SER B 1 376 ? -34.781 3.309 -0.249 1 68.25 376 SER B C 1
ATOM 8164 O O . SER B 1 376 ? -33.844 3.203 -1.038 1 68.25 376 SER B O 1
ATOM 8166 N N . LEU B 1 377 ? -34.688 3.826 0.898 1 66.75 377 LEU B N 1
ATOM 8167 C CA . LEU B 1 377 ? -33.438 4.398 1.357 1 66.75 377 LEU B CA 1
ATOM 8168 C C . LEU B 1 377 ? -32.406 3.301 1.646 1 66.75 377 LEU B C 1
ATOM 8170 O O . LEU B 1 377 ? -31.219 3.494 1.432 1 66.75 377 LEU B O 1
ATOM 8174 N N . ILE B 1 378 ? -32.938 2.223 2.039 1 59.91 378 ILE B N 1
ATOM 8175 C CA . ILE B 1 378 ? -32.062 1.097 2.379 1 59.91 378 ILE B CA 1
ATOM 8176 C C . ILE B 1 378 ? -31.625 0.381 1.104 1 59.91 378 ILE B C 1
ATOM 8178 O O . ILE B 1 378 ? -30.453 -0.006 0.972 1 59.91 378 ILE B O 1
ATOM 8182 N N . HIS B 1 379 ? -32.562 0.16 0.105 1 56.91 379 HIS B N 1
ATOM 8183 C CA . HIS B 1 379 ? -32.312 -0.667 -1.07 1 56.91 379 HIS B CA 1
ATOM 8184 C C . HIS B 1 379 ? -31.531 0.097 -2.121 1 56.91 379 HIS B C 1
ATOM 8186 O O . HIS B 1 379 ? -30.828 -0.509 -2.934 1 56.91 379 HIS B O 1
ATOM 8192 N N . LYS B 1 380 ? -31.781 1.347 -2.326 1 54.22 380 LYS B N 1
ATOM 8193 C CA . LYS B 1 380 ? -31.141 2.08 -3.418 1 54.22 380 LYS B CA 1
ATOM 8194 C C . LYS B 1 380 ? -29.625 2.117 -3.242 1 54.22 380 LYS B C 1
ATOM 8196 O O . LYS B 1 380 ? -28.891 2.498 -4.164 1 54.22 380 LYS B O 1
ATOM 8201 N N . LYS B 1 381 ? -29.156 1.7 -2.156 1 56.38 381 LYS B N 1
ATOM 8202 C CA . LYS B 1 381 ? -27.797 1.969 -1.708 1 56.38 381 LYS B CA 1
ATOM 8203 C C . LYS B 1 381 ? -26.844 0.889 -2.195 1 56.38 381 LYS B C 1
ATOM 8205 O O . LYS B 1 381 ? -25.812 0.631 -1.561 1 56.38 381 LYS B O 1
ATOM 8210 N N . ARG B 1 382 ? -27.234 0.382 -3.496 1 63.06 382 ARG B N 1
ATOM 8211 C CA . ARG B 1 382 ? -26.359 -0.711 -3.889 1 63.06 382 ARG B CA 1
ATOM 8212 C C . ARG B 1 382 ? -25.438 -0.295 -5.039 1 63.06 382 ARG B C 1
ATOM 8214 O O . ARG B 1 382 ? -25.547 0.826 -5.543 1 63.06 382 ARG B O 1
ATOM 8221 N N . TRP B 1 383 ? -24.531 -1.078 -5.477 1 65.19 383 TRP B N 1
ATOM 8222 C CA . TRP B 1 383 ? -23.547 -0.858 -6.527 1 65.19 383 TRP B CA 1
ATOM 8223 C C . TRP B 1 383 ? -24.203 -0.333 -7.797 1 65.19 383 TRP B C 1
ATOM 8225 O O . TRP B 1 383 ? -25.188 -0.911 -8.273 1 65.19 383 TRP B O 1
ATOM 8235 N N . LYS B 1 384 ? -23.891 0.987 -8.203 1 64.25 384 LYS B N 1
ATOM 8236 C CA . LYS B 1 384 ? -24.484 1.59 -9.398 1 64.25 384 LYS B CA 1
ATOM 8237 C C . LYS B 1 384 ? -24.203 0.741 -10.633 1 64.25 384 LYS B C 1
ATOM 8239 O O . LYS B 1 384 ? -24.859 0.908 -11.664 1 64.25 384 LYS B O 1
ATOM 8244 N N . GLU B 1 385 ? -23.953 -0.412 -10.57 1 77.06 385 GLU B N 1
ATOM 8245 C CA . GLU B 1 385 ? -23.75 -1.374 -11.648 1 77.06 385 GLU B CA 1
ATOM 8246 C C . GLU B 1 385 ? -23.266 -0.685 -12.922 1 77.06 385 GLU B C 1
ATOM 8248 O O . GLU B 1 385 ? -23.859 -0.836 -13.984 1 77.06 385 GLU B O 1
ATOM 8253 N N . SER B 1 386 ? -22.312 0.156 -12.797 1 81.81 386 SER B N 1
ATOM 8254 C CA . SER B 1 386 ? -21.75 0.828 -13.961 1 81.81 386 SER B CA 1
ATOM 8255 C C . SER B 1 386 ? -20.266 0.508 -14.109 1 81.81 386 SER B C 1
ATOM 8257 O O . SER B 1 386 ? -19.594 0.158 -13.133 1 81.81 386 SER B O 1
ATOM 8259 N N . MET B 1 387 ? -19.891 0.512 -15.375 1 86.75 387 MET B N 1
ATOM 8260 C CA . MET B 1 387 ? -18.469 0.305 -15.695 1 86.75 387 MET B CA 1
ATOM 8261 C C . MET B 1 387 ? -17.922 1.455 -16.531 1 86.75 387 MET B C 1
ATOM 8263 O O . MET B 1 387 ? -18.625 1.971 -17.406 1 86.75 387 MET B O 1
ATOM 8267 N N . ASN B 1 388 ? -16.766 1.889 -16.266 1 82.94 388 ASN B N 1
ATOM 8268 C CA . ASN B 1 388 ? -16.094 2.916 -17.062 1 82.94 388 ASN B CA 1
ATOM 8269 C C . ASN B 1 388 ? -15.547 2.348 -18.359 1 82.94 388 ASN B C 1
ATOM 8271 O O . ASN B 1 388 ? -15.141 1.186 -18.406 1 82.94 388 ASN B O 1
ATOM 8275 N N . GLN B 1 389 ? -15.633 3.152 -19.359 1 85.56 389 GLN B N 1
ATOM 8276 C CA . GLN B 1 389 ? -15.219 2.713 -20.688 1 85.56 389 GLN B CA 1
ATOM 8277 C C . GLN B 1 389 ? -14.164 3.648 -21.266 1 85.56 389 GLN B C 1
ATOM 8279 O O . GLN B 1 389 ? -14.156 4.844 -20.969 1 85.56 389 GLN B O 1
ATOM 8284 N N . HIS B 1 390 ? -13.258 2.982 -21.891 1 80.06 390 HIS B N 1
ATOM 8285 C CA . HIS B 1 390 ? -12.281 3.709 -22.688 1 80.06 390 HIS B CA 1
ATOM 8286 C C . HIS B 1 390 ? -12.156 3.109 -24.094 1 80.06 390 HIS B C 1
ATOM 8288 O O . HIS B 1 390 ? -12.227 1.891 -24.25 1 80.06 390 HIS B O 1
ATOM 8294 N N . ALA B 1 391 ? -12.344 3.902 -25.109 1 73.56 391 ALA B N 1
ATOM 8295 C CA . ALA B 1 391 ? -12.172 3.369 -26.469 1 73.56 391 ALA B CA 1
ATOM 8296 C C . ALA B 1 391 ? -11.156 4.188 -27.25 1 73.56 391 ALA B C 1
ATOM 8298 O O . ALA B 1 391 ? -11.016 5.391 -27.031 1 73.56 391 ALA B O 1
ATOM 8299 N N . ILE B 1 392 ? -10.406 3.576 -28.016 1 60.44 392 ILE B N 1
ATOM 8300 C CA . ILE B 1 392 ? -9.453 4.219 -28.906 1 60.44 392 ILE B CA 1
ATOM 8301 C C . ILE B 1 392 ? -10.195 4.766 -30.141 1 60.44 392 ILE B C 1
ATOM 8303 O O . ILE B 1 392 ? -10.367 4.062 -31.125 1 60.44 392 ILE B O 1
ATOM 8307 N N . HIS B 1 393 ? -11.594 5.09 -30.141 1 53.12 393 HIS B N 1
ATOM 8308 C CA . HIS B 1 393 ? -12.547 5.254 -31.234 1 53.12 393 HIS B CA 1
ATOM 8309 C C . HIS B 1 393 ? -12.008 6.211 -32.281 1 53.12 393 HIS B C 1
ATOM 8311 O O . HIS B 1 393 ? -12.156 5.965 -33.5 1 53.12 393 HIS B O 1
ATOM 8317 N N . LYS B 1 394 ? -12.055 7.586 -31.797 1 45.28 394 LYS B N 1
ATOM 8318 C CA . LYS B 1 394 ? -12.242 8.516 -32.906 1 45.28 394 LYS B CA 1
ATOM 8319 C C . LYS B 1 394 ? -11.273 8.211 -34.031 1 45.28 394 LYS B C 1
ATOM 8321 O O . LYS B 1 394 ? -11.562 8.5 -35.219 1 45.28 394 LYS B O 1
ATOM 8326 N N . HIS B 1 395 ? -10.227 7.711 -33.719 1 41.38 395 HIS B N 1
ATOM 8327 C CA . HIS B 1 395 ? -9.258 7.66 -34.812 1 41.38 395 HIS B CA 1
ATOM 8328 C C . HIS B 1 395 ? -9.5 6.449 -35.719 1 41.38 395 HIS B C 1
ATOM 8330 O O . HIS B 1 395 ? -8.93 6.355 -36.812 1 41.38 395 HIS B O 1
ATOM 8336 N N . ILE B 1 396 ? -10.062 5.328 -35.125 1 44.09 396 ILE B N 1
ATOM 8337 C CA . ILE B 1 396 ? -10.305 4.199 -36.031 1 44.09 396 ILE B CA 1
ATOM 8338 C C . ILE B 1 396 ? -11.359 4.582 -37.062 1 44.09 396 ILE B C 1
ATOM 8340 O O . ILE B 1 396 ? -11.32 4.09 -38.219 1 44.09 396 ILE B O 1
ATOM 8344 N N . GLU B 1 397 ? -12.43 5.262 -36.75 1 39.91 397 GLU B N 1
ATOM 8345 C CA . GLU B 1 397 ? -13.375 5.633 -37.781 1 39.91 397 GLU B CA 1
ATOM 8346 C C . GLU B 1 397 ? -12.711 6.508 -38.844 1 39.91 397 GLU B C 1
ATOM 8348 O O . GLU B 1 397 ? -13.039 6.418 -40.031 1 39.91 397 GLU B O 1
ATOM 8353 N N . GLN B 1 398 ? -12.164 7.816 -38.469 1 37.53 398 GLN B N 1
ATOM 8354 C CA . GLN B 1 398 ? -11.633 8.664 -39.531 1 37.53 398 GLN B CA 1
ATOM 8355 C C . GLN B 1 398 ? -10.281 8.141 -40.031 1 37.53 398 GLN B C 1
ATOM 8357 O O . GLN B 1 398 ? -9.5 7.613 -39.25 1 37.53 398 GLN B O 1
ATOM 8362 N N . SER B 1 399 ? -10.047 7.855 -41.375 1 34.44 399 SER B N 1
ATOM 8363 C CA . SER B 1 399 ? -8.859 7.535 -42.156 1 34.44 399 SER B CA 1
ATOM 8364 C C . SER B 1 399 ? -7.617 8.195 -41.562 1 34.44 399 SER B C 1
ATOM 8366 O O . SER B 1 399 ? -6.648 8.453 -42.281 1 34.44 399 SER B O 1
ATOM 8368 N N . VAL B 1 400 ? -7.719 8.992 -40.594 1 35.16 400 VAL B N 1
ATOM 8369 C CA . VAL B 1 400 ? -6.5 9.719 -40.25 1 35.16 400 VAL B CA 1
ATOM 8370 C C . VAL B 1 400 ? -5.469 8.758 -39.656 1 35.16 400 VAL B C 1
ATOM 8372 O O . VAL B 1 400 ? -5.828 7.816 -38.938 1 35.16 400 VAL B O 1
ATOM 8375 N N . PRO B 1 401 ? -4.133 8.898 -40.094 1 32.03 401 PRO B N 1
ATOM 8376 C CA . PRO B 1 401 ? -2.977 8.055 -39.812 1 32.03 401 PRO B CA 1
ATOM 8377 C C . PRO B 1 401 ? -2.803 7.793 -38.312 1 32.03 401 PRO B C 1
ATOM 8379 O O . PRO B 1 401 ? -3.014 8.695 -37.5 1 32.03 401 PRO B O 1
ATOM 8382 N N . MET B 1 402 ? -2.889 6.656 -37.844 1 33.38 402 MET B N 1
ATOM 8383 C CA . MET B 1 402 ? -2.836 5.957 -36.562 1 33.38 402 MET B CA 1
ATOM 8384 C C . MET B 1 402 ? -1.739 6.531 -35.656 1 33.38 402 MET B C 1
ATOM 8386 O O . MET B 1 402 ? -1.612 6.148 -34.5 1 33.38 402 MET B O 1
ATOM 8390 N N . GLY B 1 403 ? -0.765 7.148 -36.219 1 32.53 403 GLY B N 1
ATOM 8391 C CA . GLY B 1 403 ? 0.467 7.547 -35.562 1 32.53 403 GLY B CA 1
ATOM 8392 C C . GLY B 1 403 ? 0.231 8.383 -34.312 1 32.53 403 GLY B C 1
ATOM 8393 O O . GLY B 1 403 ? 0.974 8.273 -33.344 1 32.53 403 GLY B O 1
ATOM 8394 N N . ASN B 1 404 ? -0.567 9.469 -34.469 1 33.22 404 ASN B N 1
ATOM 8395 C CA . ASN B 1 404 ? -0.668 10.523 -33.469 1 33.22 404 ASN B CA 1
ATOM 8396 C C . ASN B 1 404 ? -1.556 10.094 -32.312 1 33.22 404 ASN B C 1
ATOM 8398 O O . ASN B 1 404 ? -1.905 10.914 -31.453 1 33.22 404 ASN B O 1
ATOM 8402 N N . LEU B 1 405 ? -2.191 9.008 -32.438 1 33.75 405 LEU B N 1
ATOM 8403 C CA . LEU B 1 405 ? -3.383 8.719 -31.625 1 33.75 405 LEU B CA 1
ATOM 8404 C C . LEU B 1 405 ? -3.008 8.359 -30.203 1 33.75 405 LEU B C 1
ATOM 8406 O O . LEU B 1 405 ? -3.688 8.766 -29.25 1 33.75 405 LEU B O 1
ATOM 8410 N N . ILE B 1 406 ? -2.199 7.383 -30 1 33.94 406 ILE B N 1
ATOM 8411 C CA . ILE B 1 406 ? -1.991 6.797 -28.688 1 33.94 406 ILE B CA 1
ATOM 8412 C C . ILE B 1 406 ? -1.093 7.703 -27.859 1 33.94 406 ILE B C 1
ATOM 8414 O O . ILE B 1 406 ? -0.993 7.539 -26.641 1 33.94 406 ILE B O 1
ATOM 8418 N N . SER B 1 407 ? -0.192 8.359 -28.5 1 34.25 407 SER B N 1
ATOM 8419 C CA . SER B 1 407 ? 0.75 9.117 -27.688 1 34.25 407 SER B CA 1
ATOM 8420 C C . SER B 1 407 ? 0.024 10.117 -26.797 1 34.25 407 SER B C 1
ATOM 8422 O O . SER B 1 407 ? 0.621 10.688 -25.875 1 34.25 407 SER B O 1
ATOM 8424 N N . LYS B 1 408 ? -0.793 11.102 -27.484 1 34.97 408 LYS B N 1
ATOM 8425 C CA . LYS B 1 408 ? -1.404 12.219 -26.766 1 34.97 408 LYS B CA 1
ATOM 8426 C C . LYS B 1 408 ? -2.549 11.734 -25.875 1 34.97 408 LYS B C 1
ATOM 8428 O O . LYS B 1 408 ? -3.477 11.078 -26.344 1 34.97 408 LYS B O 1
ATOM 8433 N N . GLY B 1 409 ? -2.455 11.25 -24.688 1 38.84 409 GLY B N 1
ATOM 8434 C CA . GLY B 1 409 ? -3.303 11.023 -23.531 1 38.84 409 GLY B CA 1
ATOM 8435 C C . GLY B 1 409 ? -4.734 11.484 -23.734 1 38.84 409 GLY B C 1
ATOM 8436 O O . GLY B 1 409 ? -5.594 11.25 -22.891 1 38.84 409 GLY B O 1
ATOM 8437 N N . HIS B 1 410 ? -4.996 12.422 -24.609 1 39.72 410 HIS B N 1
ATOM 8438 C CA . HIS B 1 410 ? -6.164 13.289 -24.594 1 39.72 410 HIS B CA 1
ATOM 8439 C C . HIS B 1 410 ? -7.355 12.625 -25.266 1 39.72 410 HIS B C 1
ATOM 8441 O O . HIS B 1 410 ? -8.492 13.07 -25.125 1 39.72 410 HIS B O 1
ATOM 8447 N N . ASN B 1 411 ? -7.184 11.75 -26.359 1 43.69 411 ASN B N 1
ATOM 8448 C CA . ASN B 1 411 ? -8.484 11.672 -27.031 1 43.69 411 ASN B CA 1
ATOM 8449 C C . ASN B 1 411 ? -9.266 10.438 -26.578 1 43.69 411 ASN B C 1
ATOM 8451 O O . ASN B 1 411 ? -9.922 9.789 -27.391 1 43.69 411 ASN B O 1
ATOM 8455 N N . PHE B 1 412 ? -8.938 9.758 -25.672 1 54.38 412 PHE B N 1
ATOM 8456 C CA . PHE B 1 412 ? -9.773 8.711 -25.094 1 54.38 412 PHE B CA 1
ATOM 8457 C C . PHE B 1 412 ? -11.109 9.281 -24.625 1 54.38 412 PHE B C 1
ATOM 8459 O O . PHE B 1 412 ? -11.148 10.328 -23.969 1 54.38 412 PHE B O 1
ATOM 8466 N N . ARG B 1 413 ? -12.102 8.82 -25.453 1 59.22 413 ARG B N 1
ATOM 8467 C CA . ARG B 1 413 ? -13.438 9.125 -24.938 1 59.22 413 ARG B CA 1
ATOM 8468 C C . ARG B 1 413 ? -13.75 8.297 -23.703 1 59.22 413 ARG B C 1
ATOM 8470 O O . ARG B 1 413 ? -13.523 7.082 -23.688 1 59.22 413 ARG B O 1
ATOM 8477 N N . ARG B 1 414 ? -13.953 9.031 -22.734 1 70.25 414 ARG B N 1
ATOM 8478 C CA . ARG B 1 414 ? -14.359 8.367 -21.5 1 70.25 414 ARG B CA 1
ATOM 8479 C C . ARG B 1 414 ? -15.867 8.492 -21.281 1 70.25 414 ARG B C 1
ATOM 8481 O O . ARG B 1 414 ? -16.438 9.562 -21.5 1 70.25 414 ARG B O 1
ATOM 8488 N N . TRP B 1 415 ? -16.469 7.191 -21.188 1 77.56 415 TRP B N 1
ATOM 8489 C CA . TRP B 1 415 ? -17.891 7.234 -20.812 1 77.56 415 TRP B CA 1
ATOM 8490 C C . TRP B 1 415 ? -18.219 6.105 -19.844 1 77.56 415 TRP B C 1
ATOM 8492 O O . TRP B 1 415 ? -17.375 5.277 -19.516 1 77.56 415 TRP B O 1
ATOM 8502 N N . LYS B 1 416 ? -19.422 6.23 -19.328 1 82.31 416 LYS B N 1
ATOM 8503 C CA . LYS B 1 416 ? -19.906 5.199 -18.406 1 82.31 416 LYS B CA 1
ATOM 8504 C C . LYS B 1 416 ? -21.047 4.398 -19.031 1 82.31 416 LYS B C 1
ATOM 8506 O O . LYS B 1 416 ? -21.906 4.957 -19.719 1 82.31 416 LYS B O 1
ATOM 8511 N N . GLU B 1 417 ? -20.875 3.115 -18.875 1 86.5 417 GLU B N 1
ATOM 8512 C CA . GLU B 1 417 ? -21.938 2.23 -19.344 1 86.5 417 GLU B CA 1
ATOM 8513 C C . GLU B 1 417 ? -22.453 1.343 -18.219 1 86.5 417 GLU B C 1
ATOM 8515 O O . GLU B 1 417 ? -21.672 0.894 -17.359 1 86.5 417 GLU B O 1
ATOM 8520 N N . ASP B 1 418 ? -23.703 1.128 -18.25 1 86.31 418 ASP B N 1
ATOM 8521 C CA . ASP B 1 418 ? -24.312 0.26 -17.25 1 86.31 418 ASP B CA 1
ATOM 8522 C C . ASP B 1 418 ? -24.031 -1.21 -17.547 1 86.31 418 ASP B C 1
ATOM 8524 O O . ASP B 1 418 ? -23.953 -1.604 -18.719 1 86.31 418 ASP B O 1
ATOM 8528 N N . VAL B 1 419 ? -23.859 -1.959 -16.516 1 90.25 419 VAL B N 1
ATOM 8529 C CA . VAL B 1 419 ? -23.672 -3.398 -16.688 1 90.25 419 VAL B CA 1
ATOM 8530 C C . VAL B 1 419 ? -25.016 -4.062 -16.969 1 90.25 419 VAL B C 1
ATOM 8532 O O . VAL B 1 419 ? -25.875 -4.156 -16.094 1 90.25 419 VAL B O 1
ATOM 8535 N N . ASP B 1 420 ? -25.109 -4.527 -18.125 1 88.75 420 ASP B N 1
ATOM 8536 C CA . ASP B 1 420 ? -26.359 -5.109 -18.594 1 88.75 420 ASP B CA 1
ATOM 8537 C C . ASP B 1 420 ? -26.609 -6.473 -17.953 1 88.75 420 ASP B C 1
ATOM 8539 O O . ASP B 1 420 ? -25.656 -7.145 -17.531 1 88.75 420 ASP B O 1
ATOM 8543 N N . CYS B 1 421 ? -27.859 -6.828 -17.953 1 90.62 421 CYS B N 1
ATOM 8544 C CA . CYS B 1 421 ? -28.266 -8.109 -17.375 1 90.62 421 CYS B CA 1
ATOM 8545 C C . CYS B 1 421 ? -27.703 -9.273 -18.188 1 90.62 421 CYS B C 1
ATOM 8547 O O . CYS B 1 421 ? -27.312 -10.289 -17.609 1 90.62 421 CYS B O 1
ATOM 8549 N N . TYR B 1 422 ? -27.641 -9.016 -19.406 1 93.75 422 TYR B N 1
ATOM 8550 C CA . TYR B 1 422 ? -27.125 -10.078 -20.25 1 93.75 422 TYR B CA 1
ATOM 8551 C C . TYR B 1 422 ? -25.641 -10.336 -19.984 1 93.75 422 TYR B C 1
ATOM 8553 O O . TYR B 1 422 ? -25.203 -11.484 -19.984 1 93.75 422 TYR B O 1
ATOM 8561 N N . LEU B 1 423 ? -24.922 -9.312 -19.781 1 95 423 LEU B N 1
ATOM 8562 C CA . LEU B 1 423 ? -23.516 -9.453 -19.438 1 95 423 LEU B CA 1
ATOM 8563 C C . LEU B 1 423 ? -23.328 -10.211 -18.141 1 95 423 LEU B C 1
ATOM 8565 O O . LEU B 1 423 ? -22.484 -11.102 -18.047 1 95 423 LEU B O 1
ATOM 8569 N N . LYS B 1 424 ? -24.156 -9.938 -17.172 1 95 424 LYS B N 1
ATOM 8570 C CA . LYS B 1 424 ? -24.094 -10.641 -15.883 1 95 424 LYS B CA 1
ATOM 8571 C C . LYS B 1 424 ? -24.375 -12.125 -16.062 1 95 424 LYS B C 1
ATOM 8573 O O . LYS B 1 424 ? -23.719 -12.969 -15.453 1 95 424 LYS B O 1
ATOM 8578 N N . GLU B 1 425 ? -25.297 -12.352 -16.875 1 96.12 425 GLU B N 1
ATOM 8579 C CA . GLU B 1 425 ? -25.672 -13.742 -17.125 1 96.12 425 GLU B CA 1
ATOM 8580 C C . GLU B 1 425 ? -24.547 -14.5 -17.812 1 96.12 425 GLU B C 1
ATOM 8582 O O . GLU B 1 425 ? -24.25 -15.648 -17.453 1 96.12 425 GLU B O 1
ATOM 8587 N N . LEU B 1 426 ? -23.984 -13.852 -18.734 1 96.12 426 LEU B N 1
ATOM 8588 C CA . LEU B 1 426 ? -22.891 -14.492 -19.453 1 96.12 426 LEU B CA 1
ATOM 8589 C C . LEU B 1 426 ? -21.719 -14.781 -18.516 1 96.12 426 LEU B C 1
ATOM 8591 O O . LEU B 1 426 ? -21.109 -15.852 -18.578 1 96.12 426 LEU B O 1
ATOM 8595 N N . ILE B 1 427 ? -21.359 -13.836 -17.688 1 96.75 427 ILE B N 1
ATOM 8596 C CA . ILE B 1 427 ? -20.266 -14 -16.75 1 96.75 427 ILE B CA 1
ATOM 8597 C C . ILE B 1 427 ? -20.594 -15.133 -15.773 1 96.75 427 ILE B C 1
ATOM 8599 O O . ILE B 1 427 ? -19.75 -16.016 -15.539 1 96.75 427 ILE B O 1
ATOM 8603 N N . PHE B 1 428 ? -21.812 -15.086 -15.297 1 97.38 428 PHE B N 1
ATOM 8604 C CA . PHE B 1 428 ? -22.219 -16.062 -14.297 1 97.38 428 PHE B CA 1
ATOM 8605 C C . PHE B 1 428 ? -22.234 -17.469 -14.883 1 97.38 428 PHE B C 1
ATOM 8607 O O . PHE B 1 428 ? -21.797 -18.422 -14.234 1 97.38 428 PHE B O 1
ATOM 8614 N N . GLU B 1 429 ? -22.656 -17.594 -16.062 1 95.44 429 GLU B N 1
ATOM 8615 C CA . GLU B 1 429 ? -22.672 -18.875 -16.734 1 95.44 429 GLU B CA 1
ATOM 8616 C C . GLU B 1 429 ? -21.25 -19.391 -16.953 1 95.44 429 GLU B C 1
ATOM 8618 O O . GLU B 1 429 ? -20.969 -20.578 -16.766 1 95.44 429 GLU B O 1
ATOM 8623 N N . ARG B 1 430 ? -20.438 -18.516 -17.328 1 94.94 430 ARG B N 1
ATOM 8624 C CA . ARG B 1 430 ? -19.031 -18.891 -17.531 1 94.94 430 ARG B CA 1
ATOM 8625 C C . ARG B 1 430 ? -18.406 -19.359 -16.219 1 94.94 430 ARG B C 1
ATOM 8627 O O . ARG B 1 430 ? -17.656 -20.328 -16.203 1 94.94 430 ARG B O 1
ATOM 8634 N N . LEU B 1 431 ? -18.688 -18.703 -15.195 1 96.81 431 LEU B N 1
ATOM 8635 C CA . LEU B 1 431 ? -18.109 -19.047 -13.898 1 96.81 431 LEU B CA 1
ATOM 8636 C C . LEU B 1 431 ? -18.609 -20.406 -13.43 1 96.81 431 LEU B C 1
ATOM 8638 O O . LEU B 1 431 ? -17.844 -21.203 -12.883 1 96.81 431 LEU B O 1
ATOM 8642 N N . LEU B 1 432 ? -19.891 -20.672 -13.695 1 95.38 432 LEU B N 1
ATOM 8643 C CA . LEU B 1 432 ? -20.438 -21.969 -13.32 1 95.38 432 LEU B CA 1
ATOM 8644 C C . LEU B 1 432 ? -19.797 -23.094 -14.141 1 95.38 432 LEU B C 1
ATOM 8646 O O . LEU B 1 432 ? -19.531 -24.172 -13.617 1 95.38 432 LEU B O 1
ATOM 8650 N N . ASP B 1 433 ? -19.547 -22.734 -15.328 1 93.06 433 ASP B N 1
ATOM 8651 C CA . ASP B 1 433 ? -18.859 -23.703 -16.188 1 93.06 433 ASP B CA 1
ATOM 8652 C C . ASP B 1 433 ? -17.438 -23.953 -15.688 1 93.06 433 ASP B C 1
ATOM 8654 O O . ASP B 1 433 ? -17 -25.109 -15.625 1 93.06 433 ASP B O 1
ATOM 8658 N N . MET B 1 434 ? -16.75 -22.938 -15.352 1 92.88 434 MET B N 1
ATOM 8659 C CA . MET B 1 434 ? -15.391 -23.047 -14.828 1 92.88 434 MET B CA 1
ATOM 8660 C C . MET B 1 434 ? -15.375 -23.891 -13.547 1 92.88 434 MET B C 1
ATOM 8662 O O . MET B 1 434 ? -14.484 -24.719 -13.359 1 92.88 434 MET B O 1
ATOM 8666 N N . ARG B 1 435 ? -16.359 -23.641 -12.773 1 92.69 435 ARG B N 1
ATOM 8667 C CA . ARG B 1 435 ? -16.453 -24.359 -11.508 1 92.69 435 ARG B CA 1
ATOM 8668 C C . ARG B 1 435 ? -16.625 -25.859 -11.734 1 92.69 435 ARG B C 1
ATOM 8670 O O . ARG B 1 435 ? -16.031 -26.672 -11.031 1 92.69 435 ARG B O 1
ATOM 8677 N N . SER B 1 436 ? -17.469 -26.203 -12.617 1 90.88 436 SER B N 1
ATOM 8678 C CA . SER B 1 436 ? -17.719 -27.609 -12.914 1 90.88 436 SER B CA 1
ATOM 8679 C C . SER B 1 436 ? -16.453 -28.297 -13.391 1 90.88 436 SER B C 1
ATOM 8681 O O . SER B 1 436 ? -16.203 -29.469 -13.047 1 90.88 436 SER B O 1
ATOM 8683 N N . ARG B 1 437 ? -15.594 -27.609 -14.039 1 89.81 437 ARG B N 1
ATOM 8684 C CA . ARG B 1 437 ? -14.336 -28.172 -14.516 1 89.81 437 ARG B CA 1
ATOM 8685 C C . ARG B 1 437 ? -13.273 -28.156 -13.414 1 89.81 437 ARG B C 1
ATOM 8687 O O . ARG B 1 437 ? -12.492 -29.094 -13.281 1 89.81 437 ARG B O 1
ATOM 8694 N N . TYR B 1 438 ? -13.273 -27.094 -12.648 1 86.31 438 TYR B N 1
ATOM 8695 C CA . TYR B 1 438 ? -12.297 -26.891 -11.578 1 86.31 438 TYR B CA 1
ATOM 8696 C C . TYR B 1 438 ? -12.422 -27.969 -10.508 1 86.31 438 TYR B C 1
ATOM 8698 O O . TYR B 1 438 ? -11.422 -28.406 -9.953 1 86.31 438 TYR B O 1
ATOM 8706 N N . SER B 1 439 ? -13.586 -28.375 -10.227 1 80.06 439 SER B N 1
ATOM 8707 C CA . SER B 1 439 ? -13.836 -29.375 -9.188 1 80.06 439 SER B CA 1
ATOM 8708 C C . SER B 1 439 ? -13.453 -30.781 -9.656 1 80.06 439 SER B C 1
ATOM 8710 O O . SER B 1 439 ? -13.117 -31.641 -8.844 1 80.06 439 SER B O 1
ATOM 8712 N N . ARG B 1 440 ? -13.43 -31.094 -10.922 1 75.06 440 ARG B N 1
ATOM 8713 C CA . ARG B 1 440 ? -13.203 -32.438 -11.453 1 75.06 440 ARG B CA 1
ATOM 8714 C C . ARG B 1 440 ? -11.727 -32.656 -11.773 1 75.06 440 ARG B C 1
ATOM 8716 O O . ARG B 1 440 ? -11.227 -33.781 -11.695 1 75.06 440 ARG B O 1
ATOM 8723 N N . GLN B 1 441 ? -11.195 -31.594 -12.18 1 67.56 441 GLN B N 1
ATOM 8724 C CA . GLN B 1 441 ? -9.883 -31.766 -12.781 1 67.56 441 GLN B CA 1
ATOM 8725 C C . GLN B 1 441 ? -8.773 -31.594 -11.742 1 67.56 441 GLN B C 1
ATOM 8727 O O . GLN B 1 441 ? -8.93 -30.859 -10.773 1 67.56 441 GLN B O 1
ATOM 8732 N N . ASP B 1 442 ? -7.785 -32.344 -11.992 1 60.34 442 ASP B N 1
ATOM 8733 C CA . ASP B 1 442 ? -6.617 -32.344 -11.117 1 60.34 442 ASP B CA 1
ATOM 8734 C C . ASP B 1 442 ? -5.746 -31.109 -11.359 1 60.34 442 ASP B C 1
ATOM 8736 O O . ASP B 1 442 ? -4.984 -30.703 -10.484 1 60.34 442 ASP B O 1
ATOM 8740 N N . ASP B 1 443 ? -6.004 -30.547 -12.523 1 67.69 443 ASP B N 1
ATOM 8741 C CA . ASP B 1 443 ? -5.086 -29.438 -12.766 1 67.69 443 ASP B CA 1
ATOM 8742 C C . ASP B 1 443 ? -5.797 -28.094 -12.648 1 67.69 443 ASP B C 1
ATOM 8744 O O . ASP B 1 443 ? -6.102 -27.469 -13.664 1 67.69 443 ASP B O 1
ATOM 8748 N N . GLN B 1 444 ? -6.047 -27.594 -11.523 1 77.12 444 GLN B N 1
ATOM 8749 C CA . GLN B 1 444 ? -6.738 -26.344 -11.195 1 77.12 444 GLN B CA 1
ATOM 8750 C C . GLN B 1 444 ? -5.965 -25.141 -11.711 1 77.12 444 GLN B C 1
ATOM 8752 O O . GLN B 1 444 ? -6.566 -24.109 -12.055 1 77.12 444 GLN B O 1
ATOM 8757 N N . ARG B 1 445 ? -4.773 -25.25 -11.938 1 71.31 445 ARG B N 1
ATOM 8758 C CA . ARG B 1 445 ? -3.943 -24.125 -12.375 1 71.31 445 ARG B CA 1
ATOM 8759 C C . ARG B 1 445 ? -4.164 -23.828 -13.852 1 71.31 445 ARG B C 1
ATOM 8761 O O . ARG B 1 445 ? -4.129 -22.672 -14.266 1 71.31 445 ARG B O 1
ATOM 8768 N N . MET B 1 446 ? -4.391 -24.797 -14.555 1 75.56 446 MET B N 1
ATOM 8769 C CA . MET B 1 446 ? -4.617 -24.625 -15.984 1 75.56 446 MET B CA 1
ATOM 8770 C C . MET B 1 446 ? -5.918 -23.875 -16.234 1 75.56 446 MET B C 1
ATOM 8772 O O . MET B 1 446 ? -5.996 -23.031 -17.141 1 75.56 446 MET B O 1
ATOM 8776 N N . ILE B 1 447 ? -6.84 -24.125 -15.375 1 84.81 447 ILE B N 1
ATOM 8777 C CA . ILE B 1 447 ? -8.141 -23.469 -15.523 1 84.81 447 ILE B CA 1
ATOM 8778 C C . ILE B 1 447 ? -8.023 -21.984 -15.148 1 84.81 447 ILE B C 1
ATOM 8780 O O . ILE B 1 447 ? -8.602 -21.125 -15.805 1 84.81 447 ILE B O 1
ATOM 8784 N N . LEU B 1 448 ? -7.223 -21.766 -14.172 1 84.38 448 LEU B N 1
ATOM 8785 C CA . LEU B 1 448 ? -7.047 -20.391 -13.695 1 84.38 448 LEU B CA 1
ATOM 8786 C C . LEU B 1 448 ? -6.203 -19.578 -14.672 1 84.38 448 LEU B C 1
ATOM 8788 O O . LEU B 1 448 ? -6.234 -18.344 -14.648 1 84.38 448 LEU B O 1
ATOM 8792 N N . ALA B 1 449 ? -5.516 -20.25 -15.57 1 79.19 449 ALA B N 1
ATOM 8793 C CA . ALA B 1 449 ? -4.621 -19.578 -16.516 1 79.19 449 ALA B CA 1
ATOM 8794 C C . ALA B 1 449 ? -5.309 -19.344 -17.844 1 79.19 449 ALA B C 1
ATOM 8796 O O . ALA B 1 449 ? -4.715 -18.766 -18.766 1 79.19 449 ALA B O 1
ATOM 8797 N N . GLU B 1 450 ? -6.574 -19.75 -17.906 1 88.81 450 GLU B N 1
ATOM 8798 C CA . GLU B 1 450 ? -7.312 -19.547 -19.156 1 88.81 450 GLU B CA 1
ATOM 8799 C C . GLU B 1 450 ? -7.555 -18.062 -19.406 1 88.81 450 GLU B C 1
ATOM 8801 O O . GLU B 1 450 ? -8.094 -17.359 -18.547 1 88.81 450 GLU B O 1
ATOM 8806 N N . ARG B 1 451 ? -7.164 -17.562 -20.578 1 90.31 451 ARG B N 1
ATOM 8807 C CA . ARG B 1 451 ? -7.305 -16.141 -20.875 1 90.31 451 ARG B CA 1
ATOM 8808 C C . ARG B 1 451 ? -7.867 -15.938 -22.281 1 90.31 451 ARG B C 1
ATOM 8810 O O . ARG B 1 451 ? -7.504 -14.984 -22.969 1 90.31 451 ARG B O 1
ATOM 8817 N N . GLY B 1 452 ? -8.633 -16.859 -22.766 1 91.94 452 GLY B N 1
ATOM 8818 C CA . GLY B 1 452 ? -9.281 -16.844 -24.078 1 91.94 452 GLY B CA 1
ATOM 8819 C C . GLY B 1 452 ? -9.117 -18.141 -24.844 1 91.94 452 GLY B C 1
ATOM 8820 O O . GLY B 1 452 ? -9.852 -18.406 -25.781 1 91.94 452 GLY B O 1
ATOM 8821 N N . ASP B 1 453 ? -8.25 -19 -24.438 1 90.62 453 ASP B N 1
ATOM 8822 C CA . ASP B 1 453 ? -7.922 -20.234 -25.141 1 90.62 453 ASP B CA 1
ATOM 8823 C C . ASP B 1 453 ? -9.039 -21.266 -25 1 90.62 453 ASP B C 1
ATOM 8825 O O . ASP B 1 453 ? -9.297 -22.031 -25.922 1 90.62 453 ASP B O 1
ATOM 8829 N N . HIS B 1 454 ? -9.68 -21.25 -23.875 1 92 454 HIS B N 1
ATOM 8830 C CA . HIS B 1 454 ? -10.781 -22.188 -23.703 1 92 454 HIS B CA 1
ATOM 8831 C C . HIS B 1 454 ? -11.938 -21.859 -24.641 1 92 454 HIS B C 1
ATOM 8833 O O . HIS B 1 454 ? -12.539 -22.766 -25.234 1 92 454 HIS B O 1
ATOM 8839 N N . ALA B 1 455 ? -12.266 -20.594 -24.703 1 94.5 455 ALA B N 1
ATOM 8840 C CA . ALA B 1 455 ? -13.328 -20.172 -25.609 1 94.5 455 ALA B CA 1
ATOM 8841 C C . ALA B 1 455 ? -13 -20.531 -27.047 1 94.5 455 ALA B C 1
ATOM 8843 O O . ALA B 1 455 ? -13.859 -21 -27.797 1 94.5 455 ALA B O 1
ATOM 8844 N N . LEU B 1 456 ? -11.773 -20.359 -27.422 1 94.94 456 LEU B N 1
ATOM 8845 C CA . LEU B 1 456 ? -11.336 -20.688 -28.781 1 94.94 456 LEU B CA 1
ATOM 8846 C C . LEU B 1 456 ? -11.359 -22.188 -29.016 1 94.94 456 LEU B C 1
ATOM 8848 O O . LEU B 1 456 ? -11.758 -22.641 -30.094 1 94.94 456 LEU B O 1
ATOM 8852 N N . ARG B 1 457 ? -10.961 -22.922 -28.047 1 93.06 457 ARG B N 1
ATOM 8853 C CA . ARG B 1 457 ? -10.961 -24.391 -28.141 1 93.06 457 ARG B CA 1
ATOM 8854 C C . ARG B 1 457 ? -12.383 -24.922 -28.266 1 93.06 457 ARG B C 1
ATOM 8856 O O . ARG B 1 457 ? -12.641 -25.828 -29.062 1 93.06 457 ARG B O 1
ATOM 8863 N N . ARG B 1 458 ? -13.219 -24.438 -27.484 1 92.38 458 ARG B N 1
ATOM 8864 C CA . ARG B 1 458 ? -14.617 -24.859 -27.484 1 92.38 458 ARG B CA 1
ATOM 8865 C C . ARG B 1 458 ? -15.273 -24.609 -28.844 1 92.38 458 ARG B C 1
ATOM 8867 O O . ARG B 1 458 ? -16.141 -25.375 -29.266 1 92.38 458 ARG B O 1
ATOM 8874 N N . ASN B 1 459 ? -14.859 -23.547 -29.469 1 92.94 459 ASN B N 1
ATOM 8875 C CA . ASN B 1 459 ? -15.445 -23.188 -30.75 1 92.94 459 ASN B CA 1
ATOM 8876 C C . ASN B 1 459 ? -14.617 -23.734 -31.922 1 92.94 459 ASN B C 1
ATOM 8878 O O . ASN B 1 459 ? -14.875 -23.406 -33.062 1 92.94 459 ASN B O 1
ATOM 8882 N N . GLY B 1 460 ? -13.531 -24.484 -31.656 1 90 460 GLY B N 1
ATOM 8883 C CA . GLY B 1 460 ? -12.727 -25.141 -32.688 1 90 460 GLY B CA 1
ATOM 8884 C C . GLY B 1 460 ? -11.789 -24.188 -33.406 1 90 460 GLY B C 1
ATOM 8885 O O . GLY B 1 460 ? -11.438 -24.406 -34.562 1 90 460 GLY B O 1
ATOM 8886 N N . CYS B 1 461 ? -11.422 -23.078 -32.812 1 91.88 461 CYS B N 1
ATOM 8887 C CA . CYS B 1 461 ? -10.602 -22.062 -33.469 1 91.88 461 CYS B CA 1
ATOM 8888 C C . CYS B 1 461 ? -9.258 -21.922 -32.75 1 91.88 461 CYS B C 1
ATOM 8890 O O . CYS B 1 461 ? -8.562 -20.922 -32.938 1 91.88 461 CYS B O 1
ATOM 8892 N N . SER B 1 462 ? -8.883 -22.844 -31.969 1 90.56 462 SER B N 1
ATOM 8893 C CA . SER B 1 462 ? -7.668 -22.734 -31.172 1 90.56 462 SER B CA 1
ATOM 8894 C C . SER B 1 462 ? -6.43 -22.641 -32.062 1 90.56 462 SER B C 1
ATOM 8896 O O . SER B 1 462 ? -5.523 -21.844 -31.781 1 90.56 462 SER B O 1
ATOM 8898 N N . GLU B 1 463 ? -6.406 -23.391 -33.062 1 87.25 463 GLU B N 1
ATOM 8899 C CA . GLU B 1 463 ? -5.23 -23.406 -33.938 1 87.25 463 GLU B CA 1
ATOM 8900 C C . GLU B 1 463 ? -5.102 -22.109 -34.719 1 87.25 463 GLU B C 1
ATOM 8902 O O . GLU B 1 463 ? -3.99 -21.641 -34.969 1 87.25 463 GLU B O 1
ATOM 8907 N N . LYS B 1 464 ? -6.184 -21.562 -35.031 1 88.5 464 LYS B N 1
ATOM 8908 C CA . LYS B 1 464 ? -6.188 -20.359 -35.875 1 88.5 464 LYS B CA 1
ATOM 8909 C C . LYS B 1 464 ? -5.84 -19.125 -35.062 1 88.5 464 LYS B C 1
ATOM 8911 O O . LYS B 1 464 ? -5.215 -18.188 -35.594 1 88.5 464 LYS B O 1
ATOM 8916 N N . PHE B 1 465 ? -6.277 -19.094 -33.875 1 93.19 465 PHE B N 1
ATOM 8917 C CA . PHE B 1 465 ? -6.188 -17.828 -33.156 1 93.19 465 PHE B CA 1
ATOM 8918 C C . PHE B 1 465 ? -5.328 -17.984 -31.891 1 93.19 465 PHE B C 1
ATOM 8920 O O . PHE B 1 465 ? -5.223 -17.047 -31.094 1 93.19 465 PHE B O 1
ATOM 8927 N N . ARG B 1 466 ? -4.684 -19.031 -31.625 1 88 466 ARG B N 1
ATOM 8928 C CA . ARG B 1 466 ? -3.857 -19.266 -30.453 1 88 466 ARG B CA 1
ATOM 8929 C C . ARG B 1 466 ? -2.764 -18.203 -30.328 1 88 466 ARG B C 1
ATOM 8931 O O . ARG B 1 466 ? -2.408 -17.797 -29.219 1 88 466 ARG B O 1
ATOM 8938 N N . TRP B 1 467 ? -2.299 -17.75 -31.391 1 85.69 467 TRP B N 1
ATOM 8939 C CA . TRP B 1 467 ? -1.211 -16.781 -31.438 1 85.69 467 TRP B CA 1
ATOM 8940 C C . TRP B 1 467 ? -1.641 -15.461 -30.812 1 85.69 467 TRP B C 1
ATOM 8942 O O . TRP B 1 467 ? -0.801 -14.68 -30.359 1 85.69 467 TRP B O 1
ATOM 8952 N N . SER B 1 468 ? -2.914 -15.234 -30.766 1 88.5 468 SER B N 1
ATOM 8953 C CA . SER B 1 468 ? -3.416 -13.938 -30.328 1 88.5 468 SER B CA 1
ATOM 8954 C C . SER B 1 468 ? -3.748 -13.961 -28.828 1 88.5 468 SER B C 1
ATOM 8956 O O . SER B 1 468 ? -4 -12.914 -28.234 1 88.5 468 SER B O 1
ATOM 8958 N N . VAL B 1 469 ? -3.688 -15.125 -28.141 1 87.19 469 VAL B N 1
ATOM 8959 C CA . VAL B 1 469 ? -4.141 -15.18 -26.75 1 87.19 469 VAL B CA 1
ATOM 8960 C C . VAL B 1 469 ? -3.039 -15.758 -25.875 1 87.19 469 VAL B C 1
ATOM 8962 O O . VAL B 1 469 ? -2.629 -15.133 -24.891 1 87.19 469 VAL B O 1
ATOM 8965 N N . VAL B 1 470 ? -2.508 -16.922 -26.188 1 78.56 470 VAL B N 1
ATOM 8966 C CA . VAL B 1 470 ? -1.651 -17.656 -25.266 1 78.56 470 VAL B CA 1
ATOM 8967 C C . VAL B 1 470 ? -0.185 -17.375 -25.578 1 78.56 470 VAL B C 1
ATOM 8969 O O . VAL B 1 470 ? 0.652 -17.312 -24.672 1 78.56 470 VAL B O 1
ATOM 8972 N N . ASP B 1 471 ? 0.114 -17.109 -26.797 1 72.25 471 ASP B N 1
ATOM 8973 C CA . ASP B 1 471 ? 1.513 -17.016 -27.203 1 72.25 471 ASP B CA 1
ATOM 8974 C C . ASP B 1 471 ? 2.084 -15.633 -26.906 1 72.25 471 ASP B C 1
ATOM 8976 O O . ASP B 1 471 ? 3.285 -15.406 -27.062 1 72.25 471 ASP B O 1
ATOM 8980 N N . ILE B 1 472 ? 1.189 -14.758 -26.516 1 74.06 472 ILE B N 1
ATOM 8981 C CA . ILE B 1 472 ? 1.632 -13.398 -26.266 1 74.06 472 ILE B CA 1
ATOM 8982 C C . ILE B 1 472 ? 1.277 -13 -24.828 1 74.06 472 ILE B C 1
ATOM 8984 O O . ILE B 1 472 ? 0.561 -13.727 -24.141 1 74.06 472 ILE B O 1
ATOM 8988 N N . ASP B 1 473 ? 1.881 -11.859 -24.391 1 73.75 473 ASP B N 1
ATOM 8989 C CA . ASP B 1 473 ? 1.579 -11.336 -23.062 1 73.75 473 ASP B CA 1
ATOM 8990 C C . ASP B 1 473 ? 0.114 -10.922 -22.953 1 73.75 473 ASP B C 1
ATOM 8992 O O . ASP B 1 473 ? -0.511 -10.562 -23.953 1 73.75 473 ASP B O 1
ATOM 8996 N N . PHE B 1 474 ? -0.356 -10.992 -21.781 1 83.12 474 PHE B N 1
ATOM 8997 C CA . PHE B 1 474 ? -1.771 -10.719 -21.562 1 83.12 474 PHE B CA 1
ATOM 8998 C C . PHE B 1 474 ? -2.125 -9.297 -21.984 1 83.12 474 PHE B C 1
ATOM 9000 O O . PHE B 1 474 ? -3.186 -9.062 -22.562 1 83.12 474 PHE B O 1
ATOM 9007 N N . HIS B 1 475 ? -1.295 -8.383 -21.719 1 76.38 475 HIS B N 1
ATOM 9008 C CA . HIS B 1 475 ? -1.573 -6.984 -22.031 1 76.38 475 HIS B CA 1
ATOM 9009 C C . HIS B 1 475 ? -1.615 -6.766 -23.547 1 76.38 475 HIS B C 1
ATOM 9011 O O . HIS B 1 475 ? -2.463 -6.02 -24.047 1 76.38 475 HIS B O 1
ATOM 9017 N N . GLU B 1 476 ? -0.825 -7.445 -24.203 1 76.94 476 GLU B N 1
ATOM 9018 C CA . GLU B 1 476 ? -0.836 -7.352 -25.656 1 76.94 476 GLU B CA 1
ATOM 9019 C C . GLU B 1 476 ? -2.045 -8.07 -26.25 1 76.94 476 GLU B C 1
ATOM 9021 O O . GLU B 1 476 ? -2.627 -7.617 -27.234 1 76.94 476 GLU B O 1
ATOM 9026 N N . SER B 1 477 ? -2.301 -9.148 -25.656 1 85.56 477 SER B N 1
ATOM 9027 C CA . SER B 1 477 ? -3.428 -9.945 -26.141 1 85.56 477 SER B CA 1
ATOM 9028 C C . SER B 1 477 ? -4.727 -9.148 -26.078 1 85.56 477 SER B C 1
ATOM 9030 O O . SER B 1 477 ? -5.469 -9.086 -27.062 1 85.56 477 SER B O 1
ATOM 9032 N N . PHE B 1 478 ? -4.996 -8.531 -24.953 1 87.56 478 PHE B N 1
ATOM 9033 C CA . PHE B 1 478 ? -6.289 -7.863 -24.859 1 87.56 478 PHE B CA 1
ATOM 9034 C C . PHE B 1 478 ? -6.301 -6.598 -25.719 1 87.56 478 PHE B C 1
ATOM 9036 O O . PHE B 1 478 ? -7.352 -6.191 -26.219 1 87.56 478 PHE B O 1
ATOM 9043 N N . LEU B 1 479 ? -5.113 -5.973 -25.938 1 83.44 479 LEU B N 1
ATOM 9044 C CA . LEU B 1 479 ? -5.07 -4.82 -26.828 1 83.44 479 LEU B CA 1
ATOM 9045 C C . LEU B 1 479 ? -5.375 -5.238 -28.266 1 83.44 479 LEU B C 1
ATOM 9047 O O . LEU B 1 479 ? -6.113 -4.551 -28.969 1 83.44 479 LEU B O 1
ATOM 9051 N N . LEU B 1 480 ? -4.781 -6.379 -28.688 1 87.88 480 LEU B N 1
ATOM 9052 C CA . LEU B 1 480 ? -5.059 -6.922 -30.016 1 87.88 480 LEU B CA 1
ATOM 9053 C C . LEU B 1 480 ? -6.551 -7.191 -30.188 1 87.88 480 LEU B C 1
ATOM 9055 O O . LEU B 1 480 ? -7.141 -6.812 -31.203 1 87.88 480 LEU B O 1
ATOM 9059 N N . TRP B 1 481 ? -7.055 -7.766 -29.25 1 91.88 481 TRP B N 1
ATOM 9060 C CA . TRP B 1 481 ? -8.469 -8.125 -29.312 1 91.88 481 TRP B CA 1
ATOM 9061 C C . TRP B 1 481 ? -9.352 -6.891 -29.234 1 91.88 481 TRP B C 1
ATOM 9063 O O . TRP B 1 481 ? -10.445 -6.859 -29.812 1 91.88 481 TRP B O 1
ATOM 9073 N N . HIS B 1 482 ? -8.938 -5.855 -28.469 1 89.25 482 HIS B N 1
ATOM 9074 C CA . HIS B 1 482 ? -9.68 -4.598 -28.422 1 89.25 482 HIS B CA 1
ATOM 9075 C C . HIS B 1 482 ? -9.742 -3.947 -29.797 1 89.25 482 HIS B C 1
ATOM 9077 O O . HIS B 1 482 ? -10.82 -3.559 -30.266 1 89.25 482 HIS B O 1
ATOM 9083 N N . ILE B 1 483 ? -8.625 -3.914 -30.422 1 84.44 483 ILE B N 1
ATOM 9084 C CA . ILE B 1 483 ? -8.562 -3.32 -31.75 1 84.44 483 ILE B CA 1
ATOM 9085 C C . ILE B 1 483 ? -9.398 -4.145 -32.719 1 84.44 483 ILE B C 1
ATOM 9087 O O . ILE B 1 483 ? -10.188 -3.596 -33.5 1 84.44 483 ILE B O 1
ATOM 9091 N N . ALA B 1 484 ? -9.227 -5.453 -32.719 1 89.75 484 ALA B N 1
ATOM 9092 C CA . ALA B 1 484 ? -9.953 -6.344 -33.594 1 89.75 484 ALA B CA 1
ATOM 9093 C C . ALA B 1 484 ? -11.461 -6.207 -33.406 1 89.75 484 ALA B C 1
ATOM 9095 O O . ALA B 1 484 ? -12.227 -6.184 -34.375 1 89.75 484 ALA B O 1
ATOM 9096 N N . THR B 1 485 ? -11.914 -6.098 -32.125 1 90.88 485 THR B N 1
ATOM 9097 C CA . THR B 1 485 ? -13.336 -5.977 -31.828 1 90.88 485 THR B CA 1
ATOM 9098 C C . THR B 1 485 ? -13.898 -4.68 -32.406 1 90.88 485 THR B C 1
ATOM 9100 O O . THR B 1 485 ? -15.008 -4.668 -32.938 1 90.88 485 THR B O 1
ATOM 9103 N N . TRP B 1 486 ? -13.195 -3.703 -32.344 1 83.88 486 TRP B N 1
ATOM 9104 C CA . TRP B 1 486 ? -13.68 -2.416 -32.844 1 83.88 486 TRP B CA 1
ATOM 9105 C C . TRP B 1 486 ? -13.688 -2.379 -34.344 1 83.88 486 TRP B C 1
ATOM 9107 O O . TRP B 1 486 ? -14.586 -1.79 -34.969 1 83.88 486 TRP B O 1
ATOM 9117 N N . PHE B 1 487 ? -12.75 -3.049 -34.938 1 82.81 487 PHE B N 1
ATOM 9118 C CA . PHE B 1 487 ? -12.734 -3.125 -36.406 1 82.81 487 PHE B CA 1
ATOM 9119 C C . PHE B 1 487 ? -13.891 -3.973 -36.906 1 82.81 487 PHE B C 1
ATOM 9121 O O . PHE B 1 487 ? -14.523 -3.635 -37.906 1 82.81 487 PHE B O 1
ATOM 9128 N N . CYS B 1 488 ? -14.078 -5.055 -36.219 1 85.25 488 CYS B N 1
ATOM 9129 C CA . CYS B 1 488 ? -15.172 -5.934 -36.625 1 85.25 488 CYS B CA 1
ATOM 9130 C C . CYS B 1 488 ? -16.531 -5.281 -36.375 1 85.25 488 CYS B C 1
ATOM 9132 O O . CYS B 1 488 ? -17.5 -5.574 -37.062 1 85.25 488 CYS B O 1
ATOM 9134 N N . HIS B 1 489 ? -16.578 -4.477 -35.406 1 79.12 489 HIS B N 1
ATOM 9135 C CA . HIS B 1 489 ? -17.828 -3.848 -35 1 79.12 489 HIS B CA 1
ATOM 9136 C C . HIS B 1 489 ? -18.312 -2.846 -36.031 1 79.12 489 HIS B C 1
ATOM 9138 O O . HIS B 1 489 ? -19.531 -2.629 -36.156 1 79.12 489 HIS B O 1
ATOM 9144 N N . VAL B 1 490 ? -17.344 -2.297 -36.75 1 64.12 490 VAL B N 1
ATOM 9145 C CA . VAL B 1 490 ? -17.719 -1.273 -37.719 1 64.12 490 VAL B CA 1
ATOM 9146 C C . VAL B 1 490 ? -18.719 -1.85 -38.719 1 64.12 490 VAL B C 1
ATOM 9148 O O . VAL B 1 490 ? -18.406 -2.82 -39.438 1 64.12 490 VAL B O 1
ATOM 9151 N N . GLY B 1 491 ? -19.953 -1.43 -38.625 1 59.97 491 GLY B N 1
ATOM 9152 C CA . GLY B 1 491 ? -20.984 -1.776 -39.594 1 59.97 491 GLY B CA 1
ATOM 9153 C C . GLY B 1 491 ? -21.969 -2.799 -39.094 1 59.97 491 GLY B C 1
ATOM 9154 O O . GLY B 1 491 ? -22.859 -3.244 -39.812 1 59.97 491 GLY B O 1
ATOM 9155 N N . HIS B 1 492 ? -21.859 -3.268 -37.906 1 64.75 492 HIS B N 1
ATOM 9156 C CA . HIS B 1 492 ? -22.734 -4.336 -37.438 1 64.75 492 HIS B CA 1
ATOM 9157 C C . HIS B 1 492 ? -23.844 -3.789 -36.562 1 64.75 492 HIS B C 1
ATOM 9159 O O . HIS B 1 492 ? -23.688 -2.74 -35.906 1 64.75 492 HIS B O 1
ATOM 9165 N N . THR B 1 493 ? -24.875 -4.461 -36.688 1 67.56 493 THR B N 1
ATOM 9166 C CA . THR B 1 493 ? -26.047 -4.176 -35.875 1 67.56 493 THR B CA 1
ATOM 9167 C C . THR B 1 493 ? -25.812 -4.566 -34.438 1 67.56 493 THR B C 1
ATOM 9169 O O . THR B 1 493 ? -25.031 -5.484 -34.156 1 67.56 493 THR B O 1
ATOM 9172 N N . GLU B 1 494 ? -26.406 -3.797 -33.438 1 78.38 494 GLU B N 1
ATOM 9173 C CA . GLU B 1 494 ? -26.156 -3.898 -32 1 78.38 494 GLU B CA 1
ATOM 9174 C C . GLU B 1 494 ? -26.828 -5.145 -31.422 1 78.38 494 GLU B C 1
ATOM 9176 O O . GLU B 1 494 ? -27.969 -5.094 -30.969 1 78.38 494 GLU B O 1
ATOM 9181 N N . SER B 1 495 ? -26.328 -6.383 -31.672 1 86.69 495 SER B N 1
ATOM 9182 C CA . SER B 1 495 ? -26.719 -7.598 -30.969 1 86.69 495 SER B CA 1
ATOM 9183 C C . SER B 1 495 ? -26.125 -7.629 -29.562 1 86.69 495 SER B C 1
ATOM 9185 O O . SER B 1 495 ? -25.203 -6.879 -29.25 1 86.69 495 SER B O 1
ATOM 9187 N N . PRO B 1 496 ? -26.766 -8.391 -28.703 1 90.31 496 PRO B N 1
ATOM 9188 C CA . PRO B 1 496 ? -26.297 -8.453 -27.312 1 90.31 496 PRO B CA 1
ATOM 9189 C C . PRO B 1 496 ? -24.844 -8.875 -27.203 1 90.31 496 PRO B C 1
ATOM 9191 O O . PRO B 1 496 ? -24.094 -8.336 -26.375 1 90.31 496 PRO B O 1
ATOM 9194 N N . HIS B 1 497 ? -24.469 -9.766 -28.078 1 93.31 497 HIS B N 1
ATOM 9195 C CA . HIS B 1 497 ? -23.078 -10.234 -28.031 1 93.31 497 HIS B CA 1
ATOM 9196 C C . HIS B 1 497 ? -22.125 -9.148 -28.516 1 93.31 497 HIS B C 1
ATOM 9198 O O . HIS B 1 497 ? -21 -9.047 -28.031 1 93.31 497 HIS B O 1
ATOM 9204 N N . VAL B 1 498 ? -22.562 -8.406 -29.453 1 92.75 498 VAL B N 1
ATOM 9205 C CA . VAL B 1 498 ? -21.75 -7.297 -29.953 1 92.75 498 VAL B CA 1
ATOM 9206 C C . VAL B 1 498 ? -21.594 -6.25 -28.844 1 92.75 498 VAL B C 1
ATOM 9208 O O . VAL B 1 498 ? -20.484 -5.762 -28.609 1 92.75 498 VAL B O 1
ATOM 9211 N N . LYS B 1 499 ? -22.672 -5.988 -28.234 1 91 499 LYS B N 1
ATOM 9212 C CA . LYS B 1 499 ? -22.656 -4.996 -27.156 1 91 499 LYS B CA 1
ATOM 9213 C C . LYS B 1 499 ? -21.75 -5.441 -26.016 1 91 499 LYS B C 1
ATOM 9215 O O . LYS B 1 499 ? -20.953 -4.648 -25.5 1 91 499 LYS B O 1
ATOM 9220 N N . VAL B 1 500 ? -21.859 -6.637 -25.672 1 94.12 500 VAL B N 1
ATOM 9221 C CA . VAL B 1 500 ? -21.047 -7.18 -24.578 1 94.12 500 VAL B CA 1
ATOM 9222 C C . VAL B 1 500 ? -19.578 -7.117 -24.938 1 94.12 500 VAL B C 1
ATOM 9224 O O . VAL B 1 500 ? -18.734 -6.715 -24.125 1 94.12 500 VAL B O 1
ATOM 9227 N N . SER B 1 501 ? -19.281 -7.531 -26.125 1 94.19 501 SER B N 1
ATOM 9228 C CA . SER B 1 501 ? -17.891 -7.547 -26.578 1 94.19 501 SER B CA 1
ATOM 9229 C C . SER B 1 501 ? -17.297 -6.141 -26.609 1 94.19 501 SER B C 1
ATOM 9231 O O . SER B 1 501 ? -16.172 -5.922 -26.156 1 94.19 501 SER B O 1
ATOM 9233 N N . ARG B 1 502 ? -18.062 -5.289 -27.062 1 90.5 502 ARG B N 1
ATOM 9234 C CA . ARG B 1 502 ? -17.609 -3.904 -27.125 1 90.5 502 ARG B CA 1
ATOM 9235 C C . ARG B 1 502 ? -17.438 -3.332 -25.719 1 90.5 502 ARG B C 1
ATOM 9237 O O . ARG B 1 502 ? -16.453 -2.645 -25.438 1 90.5 502 ARG B O 1
ATOM 9244 N N . SER B 1 503 ? -18.375 -3.596 -24.875 1 92.19 503 SER B N 1
ATOM 9245 C CA . SER B 1 503 ? -18.328 -3.074 -23.516 1 92.19 503 SER B CA 1
ATOM 9246 C C . SER B 1 503 ? -17.141 -3.635 -22.734 1 92.19 503 SER B C 1
ATOM 9248 O O . SER B 1 503 ? -16.453 -2.896 -22.031 1 92.19 503 SER B O 1
ATOM 9250 N N . LEU B 1 504 ? -16.906 -4.863 -22.906 1 95.44 504 LEU B N 1
ATOM 9251 C CA . LEU B 1 504 ? -15.797 -5.477 -22.188 1 95.44 504 LEU B CA 1
ATOM 9252 C C . LEU B 1 504 ? -14.461 -5.043 -22.766 1 95.44 504 LEU B C 1
ATOM 9254 O O . LEU B 1 504 ? -13.484 -4.859 -22.031 1 95.44 504 LEU B O 1
ATOM 9258 N N . ALA B 1 505 ? -14.414 -4.902 -24.078 1 92.38 505 ALA B N 1
ATOM 9259 C CA . ALA B 1 505 ? -13.195 -4.418 -24.703 1 92.38 505 ALA B CA 1
ATOM 9260 C C . ALA B 1 505 ? -12.844 -3.014 -24.219 1 92.38 505 ALA B C 1
ATOM 9262 O O . ALA B 1 505 ? -11.695 -2.744 -23.859 1 92.38 505 ALA B O 1
ATOM 9263 N N . SER B 1 506 ? -13.844 -2.219 -24.125 1 89.31 506 SER B N 1
ATOM 9264 C CA . SER B 1 506 ? -13.625 -0.847 -23.672 1 89.31 506 SER B CA 1
ATOM 9265 C C . SER B 1 506 ? -13.352 -0.788 -22.172 1 89.31 506 SER B C 1
ATOM 9267 O O . SER B 1 506 ? -12.602 0.072 -21.719 1 89.31 506 SER B O 1
ATOM 9269 N N . TYR B 1 507 ? -13.969 -1.653 -21.484 1 92.06 507 TYR B N 1
ATOM 9270 C CA . TYR B 1 507 ? -13.75 -1.695 -20.031 1 92.06 507 TYR B CA 1
ATOM 9271 C C . TYR B 1 507 ? -12.32 -2.119 -19.719 1 92.06 507 TYR B C 1
ATOM 9273 O O . TYR B 1 507 ? -11.664 -1.52 -18.859 1 92.06 507 TYR B O 1
ATOM 9281 N N . MET B 1 508 ? -11.867 -3.104 -20.422 1 91.06 508 MET B N 1
ATOM 9282 C CA . MET B 1 508 ? -10.508 -3.594 -20.188 1 91.06 508 MET B CA 1
ATOM 9283 C C . MET B 1 508 ? -9.477 -2.535 -20.547 1 91.06 508 MET B C 1
ATOM 9285 O O . MET B 1 508 ? -8.438 -2.42 -19.906 1 91.06 508 MET B O 1
ATOM 9289 N N . LEU B 1 509 ? -9.766 -1.808 -21.547 1 86.31 509 LEU B N 1
ATOM 9290 C CA . LEU B 1 509 ? -8.867 -0.718 -21.906 1 86.31 509 LEU B CA 1
ATOM 9291 C C . LEU B 1 509 ? -8.867 0.371 -20.844 1 86.31 509 LEU B C 1
ATOM 9293 O O . LEU B 1 509 ? -7.828 0.965 -20.547 1 86.31 509 LEU B O 1
ATOM 9297 N N . TYR B 1 510 ? -10.008 0.616 -20.344 1 86 510 TYR B N 1
ATOM 9298 C CA . TYR B 1 510 ? -10.102 1.566 -19.234 1 86 510 TYR B CA 1
ATOM 9299 C C . TYR B 1 510 ? -9.234 1.132 -18.062 1 86 510 TYR B C 1
ATOM 9301 O O . TYR B 1 510 ? -8.531 1.952 -17.469 1 86 510 TYR B O 1
ATOM 9309 N N . LEU B 1 511 ? -9.266 -0.131 -17.703 1 86.88 511 LEU B N 1
ATOM 9310 C CA . LEU B 1 511 ? -8.461 -0.636 -16.594 1 86.88 511 LEU B CA 1
ATOM 9311 C C . LEU B 1 511 ? -6.977 -0.44 -16.859 1 86.88 511 LEU B C 1
ATOM 9313 O O . LEU B 1 511 ? -6.219 -0.091 -15.945 1 86.88 511 LEU B O 1
ATOM 9317 N N . ARG B 1 512 ? -6.598 -0.568 -18 1 82.44 512 ARG B N 1
ATOM 9318 C CA . ARG B 1 512 ? -5.191 -0.43 -18.359 1 82.44 512 ARG B CA 1
ATOM 9319 C C . ARG B 1 512 ? -4.734 1.021 -18.234 1 82.44 512 ARG B C 1
ATOM 9321 O O . ARG B 1 512 ? -3.602 1.288 -17.828 1 82.44 512 ARG B O 1
ATOM 9328 N N . SER B 1 513 ? -5.57 1.841 -18.531 1 75.88 513 SER B N 1
ATOM 9329 C CA . SER B 1 513 ? -5.191 3.248 -18.578 1 75.88 513 SER B CA 1
ATOM 9330 C C . SER B 1 513 ? -5.328 3.896 -17.203 1 75.88 513 SER B C 1
ATOM 9332 O O . SER B 1 513 ? -4.414 4.574 -16.734 1 75.88 513 SER B O 1
ATOM 9334 N N . ASP B 1 514 ? -6.457 3.621 -16.547 1 77.19 514 ASP B N 1
ATOM 9335 C CA . ASP B 1 514 ? -6.781 4.379 -15.336 1 77.19 514 ASP B CA 1
ATOM 9336 C C . ASP B 1 514 ? -6.461 3.572 -14.078 1 77.19 514 ASP B C 1
ATOM 9338 O O . ASP B 1 514 ? -6.156 4.145 -13.031 1 77.19 514 ASP B O 1
ATOM 9342 N N . MET B 1 515 ? -6.57 2.24 -14.211 1 83.56 515 MET B N 1
ATOM 9343 C CA . MET B 1 515 ? -6.336 1.407 -13.039 1 83.56 515 MET B CA 1
ATOM 9344 C C . MET B 1 515 ? -5.426 0.231 -13.375 1 83.56 515 MET B C 1
ATOM 9346 O O . MET B 1 515 ? -5.801 -0.926 -13.172 1 83.56 515 MET B O 1
ATOM 9350 N N . PRO B 1 516 ? -4.246 0.545 -13.703 1 78.56 516 PRO B N 1
ATOM 9351 C CA . PRO B 1 516 ? -3.352 -0.536 -14.125 1 78.56 516 PRO B CA 1
ATOM 9352 C C . PRO B 1 516 ? -2.977 -1.469 -12.977 1 78.56 516 PRO B C 1
ATOM 9354 O O . PRO B 1 516 ? -2.605 -2.623 -13.203 1 78.56 516 PRO B O 1
ATOM 9357 N N . PHE B 1 517 ? -3.215 -1.03 -11.789 1 77.62 517 PHE B N 1
ATOM 9358 C CA . PHE B 1 517 ? -2.838 -1.839 -10.641 1 77.62 517 PHE B CA 1
ATOM 9359 C C . PHE B 1 517 ? -3.771 -3.035 -10.492 1 77.62 517 PHE B C 1
ATOM 9361 O O . PHE B 1 517 ? -3.455 -3.99 -9.773 1 77.62 517 PHE B O 1
ATOM 9368 N N . MET B 1 518 ? -4.895 -3.008 -11.195 1 86.81 518 MET B N 1
ATOM 9369 C CA . MET B 1 518 ? -5.855 -4.098 -11.086 1 86.81 518 MET B CA 1
ATOM 9370 C C . MET B 1 518 ? -5.559 -5.191 -12.109 1 86.81 518 MET B C 1
ATOM 9372 O O . MET B 1 518 ? -6.156 -6.27 -12.062 1 86.81 518 MET B O 1
ATOM 9376 N N . LEU B 1 519 ? -4.656 -4.93 -12.969 1 83.75 519 LEU B N 1
ATOM 9377 C CA . LEU B 1 519 ? -4.32 -5.914 -13.992 1 83.75 519 LEU B CA 1
ATOM 9378 C C . LEU B 1 519 ? -3.105 -6.738 -13.57 1 83.75 519 LEU B C 1
ATOM 9380 O O . LEU B 1 519 ? -2.27 -6.27 -12.797 1 83.75 519 LEU B O 1
ATOM 9384 N N . PRO B 1 520 ? -3.189 -8.023 -13.906 1 75.12 520 PRO B N 1
ATOM 9385 C CA . PRO B 1 520 ? -2.072 -8.898 -13.531 1 75.12 520 PRO B CA 1
ATOM 9386 C C . PRO B 1 520 ? -0.729 -8.383 -14.047 1 75.12 520 PRO B C 1
ATOM 9388 O O . PRO B 1 520 ? -0.685 -7.602 -15 1 75.12 520 PRO B O 1
ATOM 9391 N N . LYS B 1 521 ? 0.343 -8.812 -13.203 1 64.69 521 LYS B N 1
ATOM 9392 C CA . LYS B 1 521 ? 1.712 -8.508 -13.602 1 64.69 521 LYS B CA 1
ATOM 9393 C C . LYS B 1 521 ? 2.021 -9.078 -14.984 1 64.69 521 LYS B C 1
ATOM 9395 O O . LYS B 1 521 ? 1.422 -10.07 -15.398 1 64.69 521 LYS B O 1
ATOM 9400 N N . GLU B 1 522 ? 2.598 -8.164 -15.805 1 54.75 522 GLU B N 1
ATOM 9401 C CA . GLU B 1 522 ? 3 -8.695 -17.109 1 54.75 522 GLU B CA 1
ATOM 9402 C C . GLU B 1 522 ? 3.699 -10.039 -16.953 1 54.75 522 GLU B C 1
ATOM 9404 O O . GLU B 1 522 ? 4.652 -10.172 -16.188 1 54.75 522 GLU B O 1
ATOM 9409 N N . MET B 1 523 ? 2.916 -11.203 -16.844 1 43.22 523 MET B N 1
ATOM 9410 C CA . MET B 1 523 ? 3.428 -12.562 -16.75 1 43.22 523 MET B CA 1
ATOM 9411 C C . MET B 1 523 ? 4.047 -13.008 -18.062 1 43.22 523 MET B C 1
ATOM 9413 O O . MET B 1 523 ? 3.566 -12.633 -19.141 1 43.22 523 MET B O 1
ATOM 9417 N N . GLY B 1 524 ? 5.441 -13.844 -18.062 1 37.91 524 GLY B N 1
ATOM 9418 C CA . GLY B 1 524 ? 6.191 -14.758 -18.906 1 37.91 524 GLY B CA 1
ATOM 9419 C C . GLY B 1 524 ? 6.676 -14.117 -20.188 1 37.91 524 GLY B C 1
ATOM 9420 O O . GLY B 1 524 ? 6.672 -12.891 -20.328 1 37.91 524 GLY B O 1
ATOM 9421 N N . GLU B 1 525 ? 6.406 -15.18 -21.297 1 33.75 525 GLU B N 1
ATOM 9422 C CA . GLU B 1 525 ? 7.066 -15.211 -22.609 1 33.75 525 GLU B CA 1
ATOM 9423 C C . GLU B 1 525 ? 6.816 -13.922 -23.391 1 33.75 525 GLU B C 1
ATOM 9425 O O . GLU B 1 525 ? 5.668 -13.594 -23.703 1 33.75 525 GLU B O 1
ATOM 9430 N N . ALA B 1 526 ? 7.504 -13.023 -23.094 1 31.69 526 ALA B N 1
ATOM 9431 C CA . ALA B 1 526 ? 7.578 -11.797 -23.891 1 31.69 526 ALA B CA 1
ATOM 9432 C C . ALA B 1 526 ? 7.512 -12.094 -25.375 1 31.69 526 ALA B C 1
ATOM 9434 O O . ALA B 1 526 ? 8.477 -12.594 -25.969 1 31.69 526 ALA B O 1
ATOM 9435 N N . LYS B 1 527 ? 6.961 -12.719 -26.078 1 32.06 527 LYS B N 1
ATOM 9436 C CA . LYS B 1 527 ? 7.164 -12.078 -27.375 1 32.06 527 LYS B CA 1
ATOM 9437 C C . LYS B 1 527 ? 6.812 -10.594 -27.312 1 32.06 527 LYS B C 1
ATOM 9439 O O . LYS B 1 527 ? 5.793 -10.164 -27.859 1 32.06 527 LYS B O 1
ATOM 9444 N N . TYR B 1 528 ? 6.785 -10.031 -26.125 1 33.19 528 TYR B N 1
ATOM 9445 C CA . TYR B 1 528 ? 6.406 -8.633 -25.969 1 33.19 528 TYR B CA 1
ATOM 9446 C C . TYR B 1 528 ? 7.359 -7.719 -26.734 1 33.19 528 TYR B C 1
ATOM 9448 O O . TYR B 1 528 ? 8.305 -7.172 -26.156 1 33.19 528 TYR B O 1
ATOM 9456 N N . MET B 1 529 ? 8.141 -7.965 -27.578 1 29.59 529 MET B N 1
ATOM 9457 C CA . MET B 1 529 ? 8.891 -6.926 -28.281 1 29.59 529 MET B CA 1
ATOM 9458 C C . MET B 1 529 ? 8.172 -5.582 -28.188 1 29.59 529 MET B C 1
ATOM 9460 O O . MET B 1 529 ? 7.004 -5.52 -27.812 1 29.59 529 MET B O 1
ATOM 9464 N N . SER B 1 530 ? 8.266 -4.68 -29.312 1 31.08 530 SER B N 1
ATOM 9465 C CA . SER B 1 530 ? 8.258 -3.393 -30 1 31.08 530 SER B CA 1
ATOM 9466 C C . SER B 1 530 ? 6.859 -2.787 -30.031 1 31.08 530 SER B C 1
ATOM 9468 O O . SER B 1 530 ? 6.668 -1.678 -30.531 1 31.08 530 SER B O 1
ATOM 9470 N N . THR B 1 531 ? 5.781 -3.494 -29.828 1 28.73 531 THR B N 1
ATOM 9471 C CA . THR B 1 531 ? 4.621 -3.096 -30.625 1 28.73 531 THR B CA 1
ATOM 9472 C C . THR B 1 531 ? 3.854 -1.978 -29.922 1 28.73 531 THR B C 1
ATOM 9474 O O . THR B 1 531 ? 3.131 -1.215 -30.562 1 28.73 531 THR B O 1
ATOM 9477 N N . SER B 1 532 ? 3.533 -2.029 -28.672 1 30.34 532 SER B N 1
ATOM 9478 C CA . SER B 1 532 ? 2.459 -1.055 -28.516 1 30.34 532 SER B CA 1
ATOM 9479 C C . SER B 1 532 ? 2.969 0.368 -28.703 1 30.34 532 SER B C 1
ATOM 9481 O O . SER B 1 532 ? 2.279 1.204 -29.297 1 30.34 532 SER B O 1
ATOM 9483 N N . VAL B 1 533 ? 3.836 0.965 -27.703 1 33.09 533 VAL B N 1
ATOM 9484 C CA . VAL B 1 533 ? 4.016 2.408 -27.828 1 33.09 533 VAL B CA 1
ATOM 9485 C C . VAL B 1 533 ? 4.699 2.742 -29.156 1 33.09 533 VAL B C 1
ATOM 9487 O O . VAL B 1 533 ? 4.574 3.859 -29.656 1 33.09 533 VAL B O 1
ATOM 9490 N N . GLU B 1 534 ? 5.645 1.936 -29.562 1 32.53 534 GLU B N 1
ATOM 9491 C CA . GLU B 1 534 ? 6.188 2.203 -30.891 1 32.53 534 GLU B CA 1
ATOM 9492 C C . GLU B 1 534 ? 5.113 2.057 -31.969 1 32.53 534 GLU B C 1
ATOM 9494 O O . GLU B 1 534 ? 5.34 2.398 -33.125 1 32.53 534 GLU B O 1
ATOM 9499 N N . ALA B 1 535 ? 4.16 1.218 -31.75 1 31.81 535 ALA B N 1
ATOM 9500 C CA . ALA B 1 535 ? 3.047 1.215 -32.688 1 31.81 535 ALA B CA 1
ATOM 9501 C C . ALA B 1 535 ? 2.361 2.578 -32.75 1 31.81 535 ALA B C 1
ATOM 9503 O O . ALA B 1 535 ? 1.74 2.934 -33.75 1 31.81 535 ALA B O 1
ATOM 9504 N N . THR B 1 536 ? 2.234 3.301 -31.672 1 31.27 536 THR B N 1
ATOM 9505 C CA . THR B 1 536 ? 1.76 4.66 -31.906 1 31.27 536 THR B CA 1
ATOM 9506 C C . THR B 1 536 ? 2.773 5.457 -32.719 1 31.27 536 THR B C 1
ATOM 9508 O O . THR B 1 536 ? 2.395 6.254 -33.562 1 31.27 536 THR B O 1
ATOM 9511 N N . PHE B 1 537 ? 4.121 5.543 -32.25 1 30.11 537 PHE B N 1
ATOM 9512 C CA . PHE B 1 537 ? 5.066 6.395 -32.969 1 30.11 537 PHE B CA 1
ATOM 9513 C C . PHE B 1 537 ? 5.445 5.773 -34.312 1 30.11 537 PHE B C 1
ATOM 9515 O O . PHE B 1 537 ? 5.828 6.484 -35.25 1 30.11 537 PHE B O 1
ATOM 9522 N N . GLN B 1 538 ? 5.758 4.527 -34.406 1 29.62 538 GLN B N 1
ATOM 9523 C CA . GLN B 1 538 ? 6.332 4.223 -35.719 1 29.62 538 GLN B CA 1
ATOM 9524 C C . GLN B 1 538 ? 5.266 4.25 -36.812 1 29.62 538 GLN B C 1
ATOM 9526 O O . GLN B 1 538 ? 5.516 3.83 -37.938 1 29.62 538 GLN B O 1
ATOM 9531 N N . VAL B 1 539 ? 4.082 4.547 -36.469 1 30.75 539 VAL B N 1
ATOM 9532 C CA . VAL B 1 539 ? 3.227 4.707 -37.656 1 30.75 539 VAL B CA 1
ATOM 9533 C C . VAL B 1 539 ? 3.756 5.844 -38.531 1 30.75 539 VAL B C 1
ATOM 9535 O O . VAL B 1 539 ? 3.242 6.086 -39.625 1 30.75 539 VAL B O 1
ATOM 9538 N N . GLU B 1 540 ? 4.43 6.781 -38 1 30.02 540 GLU B N 1
ATOM 9539 C CA . GLU B 1 540 ? 4.773 7.75 -39.031 1 30.02 540 GLU B CA 1
ATOM 9540 C C . GLU B 1 540 ? 5.527 7.086 -40.156 1 30.02 540 GLU B C 1
ATOM 9542 O O . GLU B 1 540 ? 5.332 7.441 -41.344 1 30.02 540 GLU B O 1
ATOM 9547 N N . GLU B 1 541 ? 6.887 6.84 -40.031 1 29.69 541 GLU B N 1
ATOM 9548 C CA . GLU B 1 541 ? 7.68 6.621 -41.219 1 29.69 541 GLU B CA 1
ATOM 9549 C C . GLU B 1 541 ? 7.453 5.223 -41.781 1 29.69 541 GLU B C 1
ATOM 9551 O O . GLU B 1 541 ? 7.77 4.227 -41.125 1 29.69 541 GLU B O 1
ATOM 9556 N N . GLY B 1 542 ? 6.594 4.91 -42.844 1 29.91 542 GLY B N 1
ATOM 9557 C CA . GLY B 1 542 ? 6.336 3.949 -43.906 1 29.91 542 GLY B CA 1
ATOM 9558 C C . GLY B 1 542 ? 6.43 2.508 -43.438 1 29.91 542 GLY B C 1
ATOM 9559 O O . GLY B 1 542 ? 6.191 1.582 -44.219 1 29.91 542 GLY B O 1
ATOM 9560 N N . GLN B 1 543 ? 7.293 2.045 -42.562 1 33.22 543 GLN B N 1
ATOM 9561 C CA . GLN B 1 543 ? 7.477 0.604 -42.406 1 33.22 543 GLN B CA 1
ATOM 9562 C C . GLN B 1 543 ? 6.402 -0.013 -41.531 1 33.22 543 GLN B C 1
ATOM 9564 O O . GLN B 1 543 ? 6.484 0.068 -40.312 1 33.22 543 GLN B O 1
ATOM 9569 N N . THR B 1 544 ? 4.961 -0.215 -41.719 1 40 544 THR B N 1
ATOM 9570 C CA . THR B 1 544 ? 3.666 -0.833 -41.438 1 40 544 THR B CA 1
ATOM 9571 C C . THR B 1 544 ? 3.844 -2.244 -40.906 1 40 544 THR B C 1
ATOM 9573 O O . THR B 1 544 ? 2.93 -2.797 -40.281 1 40 544 THR B O 1
ATOM 9576 N N . GLU B 1 545 ? 4.719 -3.162 -41.031 1 36.84 545 GLU B N 1
ATOM 9577 C CA . GLU B 1 545 ? 4.934 -4.582 -40.75 1 36.84 545 GLU B CA 1
ATOM 9578 C C . GLU B 1 545 ? 5.496 -4.793 -39.375 1 36.84 545 GLU B C 1
ATOM 9580 O O . GLU B 1 545 ? 6.469 -4.145 -38.969 1 36.84 545 GLU B O 1
ATOM 9585 N N . GLY B 1 546 ? 4.746 -5.305 -38.25 1 47.91 546 GLY B N 1
ATOM 9586 C CA . GLY B 1 546 ? 5.184 -5.773 -36.938 1 47.91 546 GLY B CA 1
ATOM 9587 C C . GLY B 1 546 ? 4.578 -4.996 -35.781 1 47.91 546 GLY B C 1
ATOM 9588 O O . GLY B 1 546 ? 4.922 -5.227 -34.625 1 47.91 546 GLY B O 1
ATOM 9589 N N . SER B 1 547 ? 3.574 -3.959 -36.062 1 58.53 547 SER B N 1
ATOM 9590 C CA . SER B 1 547 ? 2.955 -3.176 -34.969 1 58.53 547 SER B CA 1
ATOM 9591 C C . SER B 1 547 ? 1.719 -3.875 -34.438 1 58.53 547 SER B C 1
ATOM 9593 O O . SER B 1 547 ? 1.165 -4.77 -35.062 1 58.53 547 SER B O 1
ATOM 9595 N N . VAL B 1 548 ? 1.232 -3.59 -33.156 1 69.25 548 VAL B N 1
ATOM 9596 C CA . VAL B 1 548 ? 0.062 -4.148 -32.5 1 69.25 548 VAL B CA 1
ATOM 9597 C C . VAL B 1 548 ? -1.196 -3.82 -33.281 1 69.25 548 VAL B C 1
ATOM 9599 O O . VAL B 1 548 ? -2.135 -4.621 -33.344 1 69.25 548 VAL B O 1
ATOM 9602 N N . LEU B 1 549 ? -1.196 -2.717 -34.125 1 72.62 549 LEU B N 1
ATOM 9603 C CA . LEU B 1 549 ? -2.352 -2.332 -34.906 1 72.62 549 LEU B CA 1
ATOM 9604 C C . LEU B 1 549 ? -2.5 -3.242 -36.125 1 72.62 549 LEU B C 1
ATOM 9606 O O . LEU B 1 549 ? -3.609 -3.658 -36.469 1 72.62 549 LEU B O 1
ATOM 9610 N N . SER B 1 550 ? -1.34 -3.461 -36.75 1 77.06 550 SER B N 1
ATOM 9611 C CA . SER B 1 550 ? -1.385 -4.352 -37.906 1 77.06 550 SER B CA 1
ATOM 9612 C C . SER B 1 550 ? -1.813 -5.758 -37.5 1 77.06 550 SER B C 1
ATOM 9614 O O . SER B 1 550 ? -2.607 -6.395 -38.188 1 77.06 550 SER B O 1
ATOM 9616 N N . ASP B 1 551 ? -1.28 -6.145 -36.344 1 81.75 551 ASP B N 1
ATOM 9617 C CA . ASP B 1 551 ? -1.662 -7.465 -35.844 1 81.75 551 ASP B CA 1
ATOM 9618 C C . ASP B 1 551 ? -3.139 -7.504 -35.469 1 81.75 551 ASP B C 1
ATOM 9620 O O . ASP B 1 551 ? -3.814 -8.516 -35.656 1 81.75 551 ASP B O 1
ATOM 9624 N N . GLY B 1 552 ? -3.615 -6.426 -34.938 1 84.88 552 GLY B N 1
ATOM 9625 C CA . GLY B 1 552 ? -5.027 -6.34 -34.594 1 84.88 552 GLY B CA 1
ATOM 9626 C C . GLY B 1 552 ? -5.934 -6.375 -35.812 1 84.88 552 GLY B C 1
ATOM 9627 O O . GLY B 1 552 ? -6.992 -7.004 -35.781 1 84.88 552 GLY B O 1
ATOM 9628 N N . ARG B 1 553 ? -5.477 -5.734 -36.844 1 83.56 553 ARG B N 1
ATOM 9629 C CA . ARG B 1 553 ? -6.23 -5.754 -38.094 1 83.56 553 ARG B CA 1
ATOM 9630 C C . ARG B 1 553 ? -6.207 -7.145 -38.75 1 83.56 553 ARG B C 1
ATOM 9632 O O . ARG B 1 553 ? -7.203 -7.586 -39.312 1 83.56 553 ARG B O 1
ATOM 9639 N N . ASN B 1 554 ? -5.039 -7.699 -38.625 1 88.12 554 ASN B N 1
ATOM 9640 C CA . ASN B 1 554 ? -4.93 -9.062 -39.125 1 88.12 554 ASN B CA 1
ATOM 9641 C C . ASN B 1 554 ? -5.871 -10.008 -38.406 1 88.12 554 ASN B C 1
ATOM 9643 O O . ASN B 1 554 ? -6.477 -10.891 -39 1 88.12 554 ASN B O 1
ATOM 9647 N N . LEU B 1 555 ? -5.949 -9.789 -37.125 1 92.44 555 LEU B N 1
ATOM 9648 C CA . LEU B 1 555 ? -6.863 -10.609 -36.344 1 92.44 555 LEU B CA 1
ATOM 9649 C C . LEU B 1 555 ? -8.312 -10.344 -36.75 1 92.44 555 LEU B C 1
ATOM 9651 O O . LEU B 1 555 ? -9.109 -11.281 -36.844 1 92.44 555 LEU B O 1
ATOM 9655 N N . ALA B 1 556 ? -8.648 -9.109 -36.969 1 90.19 556 ALA B N 1
ATOM 9656 C CA . ALA B 1 556 ? -10 -8.75 -37.406 1 90.19 556 ALA B CA 1
ATOM 9657 C C . ALA B 1 556 ? -10.344 -9.406 -38.75 1 90.19 556 ALA B C 1
ATOM 9659 O O . ALA B 1 556 ? -11.453 -9.914 -38.938 1 90.19 556 ALA B O 1
ATOM 9660 N N . SER B 1 557 ? -9.375 -9.344 -39.594 1 90 557 SER B N 1
ATOM 9661 C CA . SER B 1 557 ? -9.578 -9.953 -40.906 1 90 557 SER B CA 1
ATOM 9662 C C . SER B 1 557 ? -9.742 -11.469 -40.781 1 90 557 SER B C 1
ATOM 9664 O O . SER B 1 557 ? -10.555 -12.062 -41.5 1 90 557 SER B O 1
ATOM 9666 N N . ALA B 1 558 ? -8.93 -12.031 -39.938 1 92.69 558 ALA B N 1
ATOM 9667 C CA . ALA B 1 558 ? -9.023 -13.469 -39.719 1 92.69 558 ALA B CA 1
ATOM 9668 C C . ALA B 1 558 ? -10.375 -13.852 -39.125 1 92.69 558 ALA B C 1
ATOM 9670 O O . ALA B 1 558 ? -10.922 -14.906 -39.438 1 92.69 558 ALA B O 1
ATOM 9671 N N . LEU B 1 559 ? -10.898 -13.031 -38.312 1 93.31 559 LEU B N 1
ATOM 9672 C CA . LEU B 1 559 ? -12.203 -13.273 -37.719 1 93.31 559 LEU B CA 1
ATOM 9673 C C . LEU B 1 559 ? -13.312 -13.148 -38.75 1 93.31 559 LEU B C 1
ATOM 9675 O O . LEU B 1 559 ? -14.273 -13.922 -38.75 1 93.31 559 LEU B O 1
ATOM 9679 N N . ASP B 1 560 ? -13.109 -12.203 -39.594 1 89.38 560 ASP B N 1
ATOM 9680 C CA . ASP B 1 560 ? -14.094 -12.008 -40.656 1 89.38 560 ASP B CA 1
ATOM 9681 C C . ASP B 1 560 ? -14.062 -13.164 -41.656 1 89.38 560 ASP B C 1
ATOM 9683 O O . ASP B 1 560 ? -15.086 -13.508 -42.25 1 89.38 560 ASP B O 1
ATOM 9687 N N . LEU B 1 561 ? -12.898 -13.734 -41.781 1 91 561 LEU B N 1
ATOM 9688 C CA . LEU B 1 561 ? -12.734 -14.852 -42.688 1 91 561 LEU B CA 1
ATOM 9689 C C . LEU B 1 561 ? -13.484 -16.094 -42.188 1 91 561 LEU B C 1
ATOM 9691 O O . LEU B 1 561 ? -13.828 -16.969 -43 1 91 561 LEU B O 1
ATOM 9695 N N . LEU B 1 562 ? -13.742 -16.156 -40.938 1 92 562 LEU B N 1
ATOM 9696 C CA . LEU B 1 562 ? -14.523 -17.266 -40.406 1 92 562 LEU B CA 1
ATOM 9697 C C . LEU B 1 562 ? -15.93 -17.281 -41 1 92 562 LEU B C 1
ATOM 9699 O O . LEU B 1 562 ? -16.516 -18.344 -41.188 1 92 562 LEU B O 1
ATOM 9703 N N . GLU B 1 563 ? -16.453 -16.141 -41.219 1 86.75 563 GLU B N 1
ATOM 9704 C CA . GLU B 1 563 ? -17.781 -16.016 -41.844 1 86.75 563 GLU B CA 1
ATOM 9705 C C . GLU B 1 563 ? -17.75 -16.422 -43.312 1 86.75 563 GLU B C 1
ATOM 9707 O O . GLU B 1 563 ? -18.625 -17.141 -43.781 1 86.75 563 GLU B O 1
ATOM 9712 N N . THR B 1 564 ? -16.703 -15.953 -43.938 1 87.12 564 THR B N 1
ATOM 9713 C CA . THR B 1 564 ? -16.656 -16.125 -45.406 1 87.12 564 THR B CA 1
ATOM 9714 C C . THR B 1 564 ? -16.141 -17.516 -45.75 1 87.12 564 THR B C 1
ATOM 9716 O O . THR B 1 564 ? -16.656 -18.141 -46.688 1 87.12 564 THR B O 1
ATOM 9719 N N . GLU B 1 565 ? -15.148 -18 -45.062 1 85.94 565 GLU B N 1
ATOM 9720 C CA . GLU B 1 565 ? -14.492 -19.25 -45.438 1 85.94 565 GLU B CA 1
ATOM 9721 C C . GLU B 1 565 ? -15.094 -20.438 -44.688 1 85.94 565 GLU B C 1
ATOM 9723 O O . GLU B 1 565 ? -15.289 -21.516 -45.281 1 85.94 565 GLU B O 1
ATOM 9728 N N . ASP B 1 566 ? -15.43 -20.328 -43.406 1 87.12 566 ASP B N 1
ATOM 9729 C CA . ASP B 1 566 ? -15.867 -21.453 -42.594 1 87.12 566 ASP B CA 1
ATOM 9730 C C . ASP B 1 566 ? -17.391 -21.5 -42.5 1 87.12 566 ASP B C 1
ATOM 9732 O O . ASP B 1 566 ? -17.938 -22.422 -41.875 1 87.12 566 ASP B O 1
ATOM 9736 N N . GLY B 1 567 ? -18.141 -20.484 -43 1 87.69 567 GLY B N 1
ATOM 9737 C CA . GLY B 1 567 ? -19.594 -20.484 -43.031 1 87.69 567 GLY B CA 1
ATOM 9738 C C . GLY B 1 567 ? -20.219 -20.141 -41.719 1 87.69 567 GLY B C 1
ATOM 9739 O O . GLY B 1 567 ? -21.344 -20.562 -41.406 1 87.69 567 GLY B O 1
ATOM 9740 N N . TRP B 1 568 ? -19.516 -19.391 -40.844 1 90.56 568 TRP B N 1
ATOM 9741 C CA . TRP B 1 568 ? -20.062 -19 -39.531 1 90.56 568 TRP B CA 1
ATOM 9742 C C . TRP B 1 568 ? -21.109 -17.906 -39.688 1 90.56 568 TRP B C 1
ATOM 9744 O O . TRP B 1 568 ? -21.031 -17.078 -40.594 1 90.56 568 TRP B O 1
ATOM 9754 N N . SER B 1 569 ? -22.109 -18 -38.906 1 88.88 569 SER B N 1
ATOM 9755 C CA . SER B 1 569 ? -23.031 -16.875 -38.812 1 88.88 569 SER B CA 1
ATOM 9756 C C . SER B 1 569 ? -22.453 -15.727 -38.031 1 88.88 569 SER B C 1
ATOM 9758 O O . SER B 1 569 ? -21.516 -15.922 -37.219 1 88.88 569 SER B O 1
ATOM 9760 N N . ASP B 1 570 ? -22.953 -14.586 -38.25 1 88 570 ASP B N 1
ATOM 9761 C CA . ASP B 1 570 ? -22.547 -13.406 -37.5 1 88 570 ASP B CA 1
ATOM 9762 C C . ASP B 1 570 ? -22.75 -13.602 -36 1 88 570 ASP B C 1
ATOM 9764 O O . ASP B 1 570 ? -21.922 -13.18 -35.188 1 88 570 ASP B O 1
ATOM 9768 N N . GLU B 1 571 ? -23.75 -14.211 -35.688 1 89 571 GLU B N 1
ATOM 9769 C CA . GLU B 1 571 ? -24.078 -14.445 -34.281 1 89 571 GLU B CA 1
ATOM 9770 C C . GLU B 1 571 ? -23.078 -15.391 -33.625 1 89 571 GLU B C 1
ATOM 9772 O O . GLU B 1 571 ? -22.672 -15.172 -32.5 1 89 571 GLU B O 1
ATOM 9777 N N . THR B 1 572 ? -22.703 -16.328 -34.344 1 92.06 572 THR B N 1
ATOM 9778 C CA . THR B 1 572 ? -21.75 -17.312 -33.812 1 92.06 572 THR B CA 1
ATOM 9779 C C . THR B 1 572 ? -20.375 -16.688 -33.625 1 92.06 572 THR B C 1
ATOM 9781 O O . THR B 1 572 ? -19.688 -16.984 -32.656 1 92.06 572 THR B O 1
ATOM 9784 N N . LYS B 1 573 ? -20.031 -15.883 -34.562 1 93.19 573 LYS B N 1
ATOM 9785 C CA . LYS B 1 573 ? -18.75 -15.188 -34.469 1 93.19 573 LYS B CA 1
ATOM 9786 C C . LYS B 1 573 ? -18.703 -14.297 -33.219 1 93.19 573 LYS B C 1
ATOM 9788 O O . LYS B 1 573 ? -17.75 -14.375 -32.438 1 93.19 573 LYS B O 1
ATOM 9793 N N . TRP B 1 574 ? -19.734 -13.523 -33.031 1 93.94 574 TRP B N 1
ATOM 9794 C CA . TRP B 1 574 ? -19.75 -12.578 -31.938 1 93.94 574 TRP B CA 1
ATOM 9795 C C . TRP B 1 574 ? -19.938 -13.305 -30.609 1 93.94 574 TRP B C 1
ATOM 9797 O O . TRP B 1 574 ? -19.469 -12.836 -29.562 1 93.94 574 TRP B O 1
ATOM 9807 N N . GLU B 1 575 ? -20.594 -14.383 -30.656 1 94.31 575 GLU B N 1
ATOM 9808 C CA . GLU B 1 575 ? -20.688 -15.211 -29.453 1 94.31 575 GLU B CA 1
ATOM 9809 C C . GLU B 1 575 ? -19.297 -15.688 -29 1 94.31 575 GLU B C 1
ATOM 9811 O O . GLU B 1 575 ? -18.969 -15.641 -27.812 1 94.31 575 GLU B O 1
ATOM 9816 N N . MET B 1 576 ? -18.547 -16.094 -29.953 1 95.12 576 MET B N 1
ATOM 9817 C CA . MET B 1 576 ? -17.188 -16.516 -29.641 1 95.12 576 MET B CA 1
ATOM 9818 C C . MET B 1 576 ? -16.359 -15.352 -29.109 1 95.12 576 MET B C 1
ATOM 9820 O O . MET B 1 576 ? -15.633 -15.5 -28.109 1 95.12 576 MET B O 1
ATOM 9824 N N . ILE B 1 577 ? -16.469 -14.211 -29.75 1 95.19 577 ILE B N 1
ATOM 9825 C CA . ILE B 1 577 ? -15.719 -13.023 -29.328 1 95.19 577 ILE B CA 1
ATOM 9826 C C . ILE B 1 577 ? -16.109 -12.648 -27.906 1 95.19 577 ILE B C 1
ATOM 9828 O O . ILE B 1 577 ? -15.25 -12.312 -27.094 1 95.19 577 ILE B O 1
ATOM 9832 N N . SER B 1 578 ? -17.375 -12.664 -27.625 1 96.12 578 SER B N 1
ATOM 9833 C CA . SER B 1 578 ? -17.844 -12.344 -26.266 1 96.12 578 SER B CA 1
ATOM 9834 C C . SER B 1 578 ? -17.297 -13.328 -25.25 1 96.12 578 SER B C 1
ATOM 9836 O O . SER B 1 578 ? -16.922 -12.938 -24.141 1 96.12 578 SER B O 1
ATOM 9838 N N . GLN B 1 579 ? -17.219 -14.555 -25.641 1 96.25 579 GLN B N 1
ATOM 9839 C CA . GLN B 1 579 ? -16.688 -15.57 -24.734 1 96.25 579 GLN B CA 1
ATOM 9840 C C . GLN B 1 579 ? -15.203 -15.344 -24.469 1 96.25 579 GLN B C 1
ATOM 9842 O O . GLN B 1 579 ? -14.734 -15.555 -23.344 1 96.25 579 GLN B O 1
ATOM 9847 N N . VAL B 1 580 ? -14.5 -14.938 -25.422 1 96.5 580 VAL B N 1
ATOM 9848 C CA . VAL B 1 580 ? -13.078 -14.641 -25.25 1 96.5 580 VAL B CA 1
ATOM 9849 C C . VAL B 1 580 ? -12.906 -13.484 -24.281 1 96.5 580 VAL B C 1
ATOM 9851 O O . VAL B 1 580 ? -12.07 -13.539 -23.375 1 96.5 580 VAL B O 1
ATOM 9854 N N . TRP B 1 581 ? -13.695 -12.477 -24.422 1 96.88 581 TRP B N 1
ATOM 9855 C CA . TRP B 1 581 ? -13.586 -11.312 -23.547 1 96.88 581 TRP B CA 1
ATOM 9856 C C . TRP B 1 581 ? -13.969 -11.68 -22.109 1 96.88 581 TRP B C 1
ATOM 9858 O O . TRP B 1 581 ? -13.352 -11.188 -21.156 1 96.88 581 TRP B O 1
ATOM 9868 N N . VAL B 1 582 ? -14.961 -12.445 -21.938 1 96.75 582 VAL B N 1
ATOM 9869 C CA . VAL B 1 582 ? -15.352 -12.875 -20.594 1 96.75 582 VAL B CA 1
ATOM 9870 C C . VAL B 1 582 ? -14.219 -13.672 -19.953 1 96.75 582 VAL B C 1
ATOM 9872 O O . VAL B 1 582 ? -13.938 -13.508 -18.766 1 96.75 582 VAL B O 1
ATOM 9875 N N . GLU B 1 583 ? -13.594 -14.453 -20.766 1 96 583 GLU B N 1
ATOM 9876 C CA . GLU B 1 583 ? -12.461 -15.219 -20.25 1 96 583 GLU B CA 1
ATOM 9877 C C . GLU B 1 583 ? -11.305 -14.305 -19.875 1 96 583 GLU B C 1
ATOM 9879 O O . GLU B 1 583 ? -10.648 -14.516 -18.844 1 96 583 GLU B O 1
ATOM 9884 N N . MET B 1 584 ? -11.07 -13.336 -20.672 1 94.69 584 MET B N 1
ATOM 9885 C CA . MET B 1 584 ? -10.016 -12.375 -20.344 1 94.69 584 MET B CA 1
ATOM 9886 C C . MET B 1 584 ? -10.344 -11.617 -19.062 1 94.69 584 MET B C 1
ATOM 9888 O O . MET B 1 584 ? -9.461 -11.352 -18.25 1 94.69 584 MET B O 1
ATOM 9892 N N . LEU B 1 585 ? -11.57 -11.32 -18.906 1 95.75 585 LEU B N 1
ATOM 9893 C CA . LEU B 1 585 ? -12.016 -10.641 -17.703 1 95.75 585 LEU B CA 1
ATOM 9894 C C . LEU B 1 585 ? -11.805 -11.516 -16.469 1 95.75 585 LEU B C 1
ATOM 9896 O O . LEU B 1 585 ? -11.32 -11.039 -15.438 1 95.75 585 LEU B O 1
ATOM 9900 N N . THR B 1 586 ? -12.141 -12.75 -16.578 1 95.31 586 THR B N 1
ATOM 9901 C CA . THR B 1 586 ? -12.008 -13.664 -15.445 1 95.31 586 THR B CA 1
ATOM 9902 C C . THR B 1 586 ? -10.539 -13.898 -15.117 1 95.31 586 THR B C 1
ATOM 9904 O O . THR B 1 586 ? -10.164 -14.008 -13.945 1 95.31 586 THR B O 1
ATOM 9907 N N . PHE B 1 587 ? -9.703 -13.914 -16.125 1 92.56 587 PHE B N 1
ATOM 9908 C CA . PHE B 1 587 ? -8.266 -14.055 -15.914 1 92.56 587 PHE B CA 1
ATOM 9909 C C . PHE B 1 587 ? -7.723 -12.859 -15.141 1 92.56 587 PHE B C 1
ATOM 9911 O O . PHE B 1 587 ? -6.949 -13.023 -14.195 1 92.56 587 PHE B O 1
ATOM 9918 N N . ALA B 1 588 ? -8.148 -11.727 -15.516 1 91.88 588 ALA B N 1
ATOM 9919 C CA . ALA B 1 588 ? -7.699 -10.508 -14.844 1 91.88 588 ALA B CA 1
ATOM 9920 C C . ALA B 1 588 ? -8.203 -10.469 -13.398 1 91.88 588 ALA B C 1
ATOM 9922 O O . ALA B 1 588 ? -7.488 -10.039 -12.5 1 91.88 588 ALA B O 1
ATOM 9923 N N . ALA B 1 589 ? -9.359 -10.922 -13.195 1 93.19 589 ALA B N 1
ATOM 9924 C CA . ALA B 1 589 ? -9.977 -10.875 -11.875 1 93.19 589 ALA B CA 1
ATOM 9925 C C . ALA B 1 589 ? -9.25 -11.805 -10.898 1 93.19 589 ALA B C 1
ATOM 9927 O O . ALA B 1 589 ? -9.008 -11.43 -9.75 1 93.19 589 ALA B O 1
ATOM 9928 N N . ILE B 1 590 ? -8.836 -12.93 -11.352 1 85.88 590 ILE B N 1
ATOM 9929 C CA . ILE B 1 590 ? -8.242 -13.93 -10.477 1 85.88 590 ILE B CA 1
ATOM 9930 C C . ILE B 1 590 ? -6.805 -13.547 -10.148 1 85.88 590 ILE B C 1
ATOM 9932 O O . ILE B 1 590 ? -6.297 -13.859 -9.07 1 85.88 590 ILE B O 1
ATOM 9936 N N . HIS B 1 591 ? -6.18 -12.867 -11 1 83.38 591 HIS B N 1
ATOM 9937 C CA . HIS B 1 591 ? -4.766 -12.562 -10.812 1 83.38 591 HIS B CA 1
ATOM 9938 C C . HIS B 1 591 ? -4.578 -11.164 -10.227 1 83.38 591 HIS B C 1
ATOM 9940 O O . HIS B 1 591 ? -3.453 -10.664 -10.148 1 83.38 591 HIS B O 1
ATOM 9946 N N . CYS B 1 592 ? -5.621 -10.586 -9.844 1 86.94 592 CYS B N 1
ATOM 9947 C CA . CYS B 1 592 ? -5.562 -9.305 -9.141 1 86.94 592 CYS B CA 1
ATOM 9948 C C . CYS B 1 592 ? -5.551 -9.516 -7.633 1 86.94 592 CYS B C 1
ATOM 9950 O O . CYS B 1 592 ? -6.328 -10.312 -7.105 1 86.94 592 CYS B O 1
ATOM 9952 N N . GLY B 1 593 ? -4.633 -8.875 -6.926 1 83.44 593 GLY B N 1
ATOM 9953 C CA . GLY B 1 593 ? -4.535 -9.016 -5.484 1 83.44 593 GLY B CA 1
ATOM 9954 C C . GLY B 1 593 ? -5.699 -8.391 -4.738 1 83.44 593 GLY B C 1
ATOM 9955 O O . GLY B 1 593 ? -6.328 -7.453 -5.242 1 83.44 593 GLY B O 1
ATOM 9956 N N . TRP B 1 594 ? -5.969 -8.852 -3.598 1 88.38 594 TRP B N 1
ATOM 9957 C CA . TRP B 1 594 ? -7.102 -8.383 -2.811 1 88.38 594 TRP B CA 1
ATOM 9958 C C . TRP B 1 594 ? -6.871 -6.957 -2.32 1 88.38 594 TRP B C 1
ATOM 9960 O O . TRP B 1 594 ? -7.82 -6.191 -2.137 1 88.38 594 TRP B O 1
ATOM 9970 N N . LYS B 1 595 ? -5.625 -6.574 -2.117 1 85.88 595 LYS B N 1
ATOM 9971 C CA . LYS B 1 595 ? -5.332 -5.199 -1.72 1 85.88 595 LYS B CA 1
ATOM 9972 C C . LYS B 1 595 ? -5.727 -4.215 -2.814 1 85.88 595 LYS B C 1
ATOM 9974 O O . LYS B 1 595 ? -6.207 -3.115 -2.525 1 85.88 595 LYS B O 1
ATOM 9979 N N . GLU B 1 596 ? -5.52 -4.629 -4.031 1 88.44 596 GLU B N 1
ATOM 9980 C CA . GLU B 1 596 ? -5.898 -3.783 -5.16 1 88.44 596 GLU B CA 1
ATOM 9981 C C . GLU B 1 596 ? -7.414 -3.68 -5.289 1 88.44 596 GLU B C 1
ATOM 9983 O O . GLU B 1 596 ? -7.941 -2.623 -5.641 1 88.44 596 GLU B O 1
ATOM 9988 N N . HIS B 1 597 ? -8.094 -4.734 -4.977 1 91.94 597 HIS B N 1
ATOM 9989 C CA . HIS B 1 597 ? -9.547 -4.684 -4.984 1 91.94 597 HIS B CA 1
ATOM 9990 C C . HIS B 1 597 ? -10.07 -3.777 -3.875 1 91.94 597 HIS B C 1
ATOM 9992 O O . HIS B 1 597 ? -11.086 -3.098 -4.051 1 91.94 597 HIS B O 1
ATOM 9998 N N . ALA B 1 598 ? -9.375 -3.818 -2.768 1 92.25 598 ALA B N 1
ATOM 9999 C CA . ALA B 1 598 ? -9.75 -2.918 -1.682 1 92.25 598 ALA B CA 1
ATOM 10000 C C . ALA B 1 598 ? -9.57 -1.46 -2.092 1 92.25 598 ALA B C 1
ATOM 10002 O O . ALA B 1 598 ? -10.398 -0.606 -1.749 1 92.25 598 ALA B O 1
ATOM 10003 N N . LYS B 1 599 ? -8.508 -1.221 -2.773 1 89.38 599 LYS B N 1
ATOM 10004 C CA . LYS B 1 599 ? -8.266 0.127 -3.277 1 89.38 599 LYS B CA 1
ATOM 10005 C C . LYS B 1 599 ? -9.367 0.56 -4.246 1 89.38 599 LYS B C 1
ATOM 10007 O O . LYS B 1 599 ? -9.828 1.702 -4.199 1 89.38 599 LYS B O 1
ATOM 10012 N N . ALA B 1 600 ? -9.812 -0.357 -5.066 1 88.69 600 ALA B N 1
ATOM 10013 C CA . ALA B 1 600 ? -10.875 -0.06 -6.027 1 88.69 600 ALA B CA 1
ATOM 10014 C C . ALA B 1 600 ? -12.203 0.164 -5.324 1 88.69 600 ALA B C 1
ATOM 10016 O O . ALA B 1 600 ? -13.039 0.943 -5.793 1 88.69 600 ALA B O 1
ATOM 10017 N N . LEU B 1 601 ? -12.375 -0.46 -4.219 1 89.44 601 LEU B N 1
ATOM 10018 C CA . LEU B 1 601 ? -13.625 -0.346 -3.467 1 89.44 601 LEU B CA 1
ATOM 10019 C C . LEU B 1 601 ? -13.781 1.056 -2.887 1 89.44 601 LEU B C 1
ATOM 10021 O O . LEU B 1 601 ? -14.906 1.514 -2.656 1 89.44 601 LEU B O 1
ATOM 10025 N N . SER B 1 602 ? -12.656 1.73 -2.625 1 86.75 602 SER B N 1
ATOM 10026 C CA . SER B 1 602 ? -12.734 3.086 -2.09 1 86.75 602 SER B CA 1
ATOM 10027 C C . SER B 1 602 ? -13.422 4.031 -3.072 1 86.75 602 SER B C 1
ATOM 10029 O O . SER B 1 602 ? -13.961 5.062 -2.672 1 86.75 602 SER B O 1
ATOM 10031 N N . GLN B 1 603 ? -13.414 3.627 -4.316 1 81.25 603 GLN B N 1
ATOM 10032 C CA . GLN B 1 603 ? -14.031 4.453 -5.348 1 81.25 603 GLN B CA 1
ATOM 10033 C C . GLN B 1 603 ? -15.359 3.859 -5.805 1 81.25 603 GLN B C 1
ATOM 10035 O O . GLN B 1 603 ? -15.859 4.203 -6.879 1 81.25 603 GLN B O 1
ATOM 10040 N N . GLY B 1 604 ? -15.914 2.963 -5.043 1 76.44 604 GLY B N 1
ATOM 10041 C CA . GLY B 1 604 ? -17.234 2.412 -5.348 1 76.44 604 GLY B CA 1
ATOM 10042 C C . GLY B 1 604 ? -17.172 1.021 -5.949 1 76.44 604 GLY B C 1
ATOM 10043 O O . GLY B 1 604 ? -18.203 0.408 -6.215 1 76.44 604 GLY B O 1
ATOM 10044 N N . GLY B 1 605 ? -16.031 0.543 -6.238 1 77.69 605 GLY B N 1
ATOM 10045 C CA . GLY B 1 605 ? -15.898 -0.808 -6.758 1 77.69 605 GLY B CA 1
ATOM 10046 C C . GLY B 1 605 ? -15.961 -0.874 -8.273 1 77.69 605 GLY B C 1
ATOM 10047 O O . GLY B 1 605 ? -16.5 0.03 -8.914 1 77.69 605 GLY B O 1
ATOM 10048 N N . GLU B 1 606 ? -15.391 -1.918 -8.812 1 86.88 606 GLU B N 1
ATOM 10049 C CA . GLU B 1 606 ? -15.352 -2.174 -10.25 1 86.88 606 GLU B CA 1
ATOM 10050 C C . GLU B 1 606 ? -15.961 -3.533 -10.586 1 86.88 606 GLU B C 1
ATOM 10052 O O . GLU B 1 606 ? -16.094 -4.391 -9.711 1 86.88 606 GLU B O 1
ATOM 10057 N N . LEU B 1 607 ? -16.422 -3.615 -11.789 1 92.75 607 LEU B N 1
ATOM 10058 C CA . LEU B 1 607 ? -16.953 -4.895 -12.25 1 92.75 607 LEU B CA 1
ATOM 10059 C C . LEU B 1 607 ? -15.961 -6.02 -11.977 1 92.75 607 LEU B C 1
ATOM 10061 O O . LEU B 1 607 ? -16.344 -7.105 -11.539 1 92.75 607 LEU B O 1
ATOM 10065 N N . LEU B 1 608 ? -14.711 -5.738 -12.141 1 94.81 608 LEU B N 1
ATOM 10066 C CA . LEU B 1 608 ? -13.672 -6.742 -11.938 1 94.81 608 LEU B CA 1
ATOM 10067 C C . LEU B 1 608 ? -13.68 -7.258 -10.508 1 94.81 608 LEU B C 1
ATOM 10069 O O . LEU B 1 608 ? -13.438 -8.445 -10.266 1 94.81 608 LEU B O 1
ATOM 10073 N N . THR B 1 609 ? -13.945 -6.41 -9.586 1 93.44 609 THR B N 1
ATOM 10074 C CA . THR B 1 609 ? -14.016 -6.805 -8.18 1 93.44 609 THR B CA 1
ATOM 10075 C C . THR B 1 609 ? -15.188 -7.746 -7.934 1 93.44 609 THR B C 1
ATOM 10077 O O . THR B 1 609 ? -15.055 -8.75 -7.234 1 93.44 609 THR B O 1
ATOM 10080 N N . PHE B 1 610 ? -16.281 -7.453 -8.57 1 94.75 610 PHE B N 1
ATOM 10081 C CA . PHE B 1 610 ? -17.469 -8.305 -8.438 1 94.75 610 PHE B CA 1
ATOM 10082 C C . PHE B 1 610 ? -17.188 -9.703 -8.977 1 94.75 610 PHE B C 1
ATOM 10084 O O . PHE B 1 610 ? -17.531 -10.703 -8.344 1 94.75 610 PHE B O 1
ATOM 10091 N N . VAL B 1 611 ? -16.562 -9.711 -10.062 1 96.19 611 VAL B N 1
ATOM 10092 C CA . VAL B 1 611 ? -16.266 -10.984 -10.703 1 96.19 611 VAL B CA 1
ATOM 10093 C C . VAL B 1 611 ? -15.273 -11.781 -9.852 1 96.19 611 VAL B C 1
ATOM 10095 O O . VAL B 1 611 ? -15.438 -12.984 -9.656 1 96.19 611 VAL B O 1
ATOM 10098 N N . ALA B 1 612 ? -14.258 -11.102 -9.312 1 95.56 612 ALA B N 1
ATOM 10099 C CA . ALA B 1 612 ? -13.266 -11.773 -8.469 1 95.56 612 ALA B CA 1
ATOM 10100 C C . ALA B 1 612 ? -13.914 -12.375 -7.227 1 95.56 612 ALA B C 1
ATOM 10102 O O . ALA B 1 612 ? -13.609 -13.5 -6.844 1 95.56 612 ALA B O 1
ATOM 10103 N N . VAL B 1 613 ? -14.836 -11.625 -6.664 1 96.12 613 VAL B N 1
ATOM 10104 C CA . VAL B 1 613 ? -15.516 -12.086 -5.453 1 96.12 613 VAL B CA 1
ATOM 10105 C C . VAL B 1 613 ? -16.422 -13.266 -5.793 1 96.12 613 VAL B C 1
ATOM 10107 O O . VAL B 1 613 ? -16.453 -14.266 -5.074 1 96.12 613 VAL B O 1
ATOM 10110 N N . LEU B 1 614 ? -17.109 -13.156 -6.859 1 96.88 614 LEU B N 1
ATOM 10111 C CA . LEU B 1 614 ? -17.984 -14.234 -7.289 1 96.88 614 LEU B CA 1
ATOM 10112 C C . LEU B 1 614 ? -17.188 -15.508 -7.555 1 96.88 614 LEU B C 1
ATOM 10114 O O . LEU B 1 614 ? -17.594 -16.594 -7.148 1 96.88 614 LEU B O 1
ATOM 10118 N N . MET B 1 615 ? -16.078 -15.398 -8.156 1 96.06 615 MET B N 1
ATOM 10119 C CA . MET B 1 615 ? -15.234 -16.547 -8.461 1 96.06 615 MET B CA 1
ATOM 10120 C C . MET B 1 615 ? -14.766 -17.219 -7.176 1 96.06 615 MET B C 1
ATOM 10122 O O . MET B 1 615 ? -14.789 -18.453 -7.07 1 96.06 615 MET B O 1
ATOM 10126 N N . SER B 1 616 ? -14.406 -16.422 -6.258 1 94.69 616 SER B N 1
ATOM 10127 C CA . SER B 1 616 ? -13.914 -16.969 -5 1 94.69 616 SER B CA 1
ATOM 10128 C C . SER B 1 616 ? -15.023 -17.688 -4.238 1 94.69 616 SER B C 1
ATOM 10130 O O . SER B 1 616 ? -14.789 -18.75 -3.668 1 94.69 616 SER B O 1
ATOM 10132 N N . HIS B 1 617 ? -16.172 -17.141 -4.281 1 96.25 617 HIS B N 1
ATOM 10133 C CA . HIS B 1 617 ? -17.281 -17.75 -3.57 1 96.25 617 HIS B CA 1
ATOM 10134 C C . HIS B 1 617 ? -17.734 -19.031 -4.266 1 96.25 617 HIS B C 1
ATOM 10136 O O . HIS B 1 617 ? -18.312 -19.922 -3.629 1 96.25 617 HIS B O 1
ATOM 10142 N N . LEU B 1 618 ? -17.5 -19.094 -5.535 1 95.31 618 LEU B N 1
ATOM 10143 C CA . LEU B 1 618 ? -17.828 -20.312 -6.273 1 95.31 618 LEU B CA 1
ATOM 10144 C C . LEU B 1 618 ? -16.734 -21.359 -6.113 1 95.31 618 LEU B C 1
ATOM 10146 O O . LEU B 1 618 ? -16.844 -22.469 -6.633 1 95.31 618 LEU B O 1
ATOM 10150 N N . GLY B 1 619 ? -15.695 -20.984 -5.422 1 91.56 619 GLY B N 1
ATOM 10151 C CA . GLY B 1 619 ? -14.633 -21.922 -5.113 1 91.56 619 GLY B CA 1
ATOM 10152 C C . GLY B 1 619 ? -13.539 -21.938 -6.168 1 91.56 619 GLY B C 1
ATOM 10153 O O . GLY B 1 619 ? -12.734 -22.875 -6.215 1 91.56 619 GLY B O 1
ATOM 10154 N N . ILE B 1 620 ? -13.57 -20.922 -7.012 1 91.69 620 ILE B N 1
ATOM 10155 C CA . ILE B 1 620 ? -12.578 -20.859 -8.078 1 91.69 620 ILE B CA 1
ATOM 10156 C C . ILE B 1 620 ? -11.422 -19.953 -7.66 1 91.69 620 ILE B C 1
ATOM 10158 O O . ILE B 1 620 ? -11.312 -18.812 -8.133 1 91.69 620 ILE B O 1
ATOM 10162 N N . SER B 1 621 ? -10.68 -20.297 -6.809 1 86 621 SER B N 1
ATOM 10163 C CA . SER B 1 621 ? -9.539 -19.516 -6.309 1 86 621 SER B CA 1
ATOM 10164 C C . SER B 1 621 ? -8.477 -20.438 -5.703 1 86 621 SER B C 1
ATOM 10166 O O . SER B 1 621 ? -8.797 -21.516 -5.188 1 86 621 SER B O 1
ATOM 10168 N N . GLU B 1 622 ? -7.289 -19.969 -5.727 1 76.25 622 GLU B N 1
ATOM 10169 C CA . GLU B 1 622 ? -6.191 -20.734 -5.141 1 76.25 622 GLU B CA 1
ATOM 10170 C C . GLU B 1 622 ? -6.309 -20.781 -3.619 1 76.25 622 GLU B C 1
ATOM 10172 O O . GLU B 1 622 ? -5.75 -21.688 -2.982 1 76.25 622 GLU B O 1
ATOM 10177 N N . GLN B 1 623 ? -7.094 -19.922 -3.127 1 80.88 623 GLN B N 1
ATOM 10178 C CA . GLN B 1 623 ? -7.238 -19.859 -1.677 1 80.88 623 GLN B CA 1
ATOM 10179 C C . GLN B 1 623 ? -8.258 -20.891 -1.183 1 80.88 623 GLN B C 1
ATOM 10181 O O . GLN B 1 623 ? -8.383 -21.109 0.022 1 80.88 623 GLN B O 1
ATOM 10186 N N . CYS B 1 624 ? -8.969 -21.453 -2.084 1 82.19 624 CYS B N 1
ATOM 10187 C CA . CYS B 1 624 ? -9.961 -22.453 -1.697 1 82.19 624 CYS B CA 1
ATOM 10188 C C . CYS B 1 624 ? -9.375 -23.844 -1.736 1 82.19 624 CYS B C 1
ATOM 10190 O O . CYS B 1 624 ? -8.844 -24.281 -2.764 1 82.19 624 CYS B O 1
ATOM 10192 N N . ILE B 1 625 ? -9.516 -24.578 -0.645 1 73.31 625 ILE B N 1
ATOM 10193 C CA . ILE B 1 625 ? -8.938 -25.922 -0.525 1 73.31 625 ILE B CA 1
ATOM 10194 C C . ILE B 1 625 ? -9.969 -26.969 -0.935 1 73.31 625 ILE B C 1
ATOM 10196 O O . ILE B 1 625 ? -11.094 -26.969 -0.42 1 73.31 625 ILE B O 1
ATOM 10200 N N . TYR B 1 626 ? -9.695 -27.812 -1.927 1 66.19 626 TYR B N 1
ATOM 10201 C CA . TYR B 1 626 ? -10.602 -28.891 -2.309 1 66.19 626 TYR B CA 1
ATOM 10202 C C . TYR B 1 626 ? -10.172 -30.219 -1.672 1 66.19 626 TYR B C 1
ATOM 10204 O O . TYR B 1 626 ? -11.008 -31.062 -1.377 1 66.19 626 TYR B O 1
ATOM 10212 N N . LYS B 1 627 ? -8.68 -30.516 -1.756 1 60.12 627 LYS B N 1
ATOM 10213 C CA . LYS B 1 627 ? -8.203 -31.781 -1.185 1 60.12 627 LYS B CA 1
ATOM 10214 C C . LYS B 1 627 ? -7.293 -31.516 0.016 1 60.12 627 LYS B C 1
ATOM 10216 O O . LYS B 1 627 ? -6.504 -30.578 0.015 1 60.12 627 LYS B O 1
#

Nearest PDB structures (foldseek):
  5j5k-assembly1_A  TM=5.433E-01  e=3.684E+00  Aspergillus fumigatus Af293
  4k1n-assembly1_B  TM=1.256E-01  e=3.121E+00  Mus musculus
  5j5k-assembly1_A  TM=5.463E-01  e=6.728E+00  Aspergillus fumigatus Af293

pLDDT: mean 80.31, std 16.34, range [28.73, 97.38]

Secondary structure (DSSP, 8-state):
--HHHHHHHHHHHHHHHHHHHHHHHHHHHHHHHHHHHHHTTT---HHHHHHHHHHHHHHHHHHHHHHHHHHHHT--TT---TTTTHHHHHHHHHHHHHHT--TT-S-SSHHHHHTHHHHHHHHHHHHHHHHHHHHHHHTS--THHHHHHHHHHHHHHHHHHHHHHHHHTSHHHHHHHHHHHHHHHIIIIITTS-HHHHHT--HHHHHHHHTGGGS-HHHHHHHHHHHHHHHHHHHHTT--B-HHHHHHHHHHHHTS-HHHHHHHHHHHHHHHHHHHHS----STTHHHHHHHHHHHHHHHHHHHHHHHHHHHH---S-HHHHHHHHHHHHHHHHHHHHHHHHHHTSHHHHHHHHH---HHHHHHHHHHHH-HHHHHHHHTTS---EEEEEE--HHHHS---GGGTTTSTT--EEEEEE--HHHHHHHHHHHHHHHHHHHH-S-HHHHHT-SSHHHHHHTT-HHHHGGGTTSS-HHHHHHHHHHHHHHHHTT----HHHHHHHHHHHHHHHHHHH-GGGSPP--S-STTSSSHHHHHHTTTSS--TT-HHHHHHHHHHHHHHHHHTS---HHHHHHHHHHHHHHHHHHHHHTS-HHHHHHHHTTT--HHHHHHHHHHHTT-STTB---/--HHHHHHHHHHHHHHHHHHHHHHHHHHHHHHHHHHHHHTTT---HHHHHHHHHHHHHHHHHHHHHHHHHHHHT--TT---TTTTHHHHHHHHHHHHHHT--TT-S-SSHHHHHTHHHHHHHHHHHHHHHHHHHHHHHTS--THHHHHHHHHHHHHHHHHHHHHHHHHTSHHHHHHHHHHHHHHHIIIIITTS-HHHHHT--HHHHHHHHTGGGS-HHHHHHHHHHHHHHHHHHHHTT--B-HHHHHHHHHHHHTS-HHHHHHHHHHHHHHHHHHHHS----STTHHHHHHHHHHHHHHHHHHHHHHHHHHHH---S-HHHHHHHHHHHHHHHHHHHHHHHHHHTSHHHHHHHHH---HHHHHHHHHHHH-HHHHHHHHTTS---EEEEEE--HHHHS---GGGTTTSTT--EEEEEE--HHHHHHHHHHHHHHHHHHHH-S-HHHHHT-SSHHHHHHTT-HHHHGGGTTSS-HHHHHHHHHHHHHHHHTT----HHHHHHHHHHHHHHHHHHH-GGGSPP--S-----S-HHHHHHTTSSS--TT-HHHHHHHHHHHHHHHHHHS---HHHHHHHHHHHHHHHHHHHHHTS-HHHHHHHHTTT--HHHHHHHHHHHTT-STTB---

Radius of gyration: 33.32 Å; Cα contacts (8 Å, |Δi|>4): 1660; chains: 2; bounding box: 86×105×91 Å